Protein AF-0000000081465000 (afdb_homodimer)

Foldseek 3Di:
DDPPPPDDDDPPDPPPPPPPPPPVPVCVVCPQVPQDWDDDLRAIATQGPWDDDPLCNLVLLVVLLVLLVLCVVPVAFEEEALAQRLNPSVQSCCPPSVHQAYEHEHQDCVSVVRNCVRNVVDPQDDDPSGHYDYYRRNSLVVLVVLLVVLNAGQEYAEADEALCQLVCLLSNLSRYDAQGKYKTKYLNLCVLQANCQVVLCVRQVKRDHHDPCSLLSVQQSVVSSNQVSLQVVQKGKDWAAWDARDVGRMTITMITIHHHHPPCLVFFFKWKAFQQQGDIDTDHPVPDDDDDPDPGMDMMDRTGFAFNHDLVSLVSSLVVCVVSVVADPPDGDPSNVVSVLRNLSRPRPDGPDFDALVNLCVSLVHDSDDLVLLVVLLVVCVVVPVPVQQQQNQDDRVVRGGRGRGRPRDPPDDPPPPPVRVRSNVSSVSSVVPPPPVPPPPDPPPPPDVPVPDPDDDDDDDDDPDPDDDDDPDDVD/DPPPDPPDDPPPPPPPVPPPPPPVPVCVVCPQVPQDWDDDLRAIATQGPWDDDPLCNLVLLVVLLVLLVLCVVPVAFEEEALAQRLNPSVQSCCPPSVHQAYEAEHQDCVSVVRNCVRNVVDPQDDDPSGHYDYYRRNSLVVLVVLLVVLNAGQEYAEADEALCQLVCLLSNLSRYDAQGKYKTKYLNLCVLQANCQVVLCVRQVKRDHHDPCSLLSVQQSVVSSNQVSLQVVQKGKDWAAWDARDVGRMTITMITIHHHHPVCLVFFFKWKAFQQQGDIDTDHPVPDDDDDPDPGMDMMDRTGFAFNHDLVSLVSSLVVCVVSVVADPPDGDPSNVVSVLRNLSRPRLDGPDFDALVNLCVSLVHDSDDLVLLVVLLVVCVVVPVPVQQQQNQDDRVVRGGRGRGRPDDPPDDPPPPPVRVRSNVSSVSSVVPPPPVVPPPPPVPVPDPPVPDPDDDDDDDDDPCPDDDDDPDDDD

Secondary structure (DSSP, 8-state):
------------------------------------EEEETTEEEE-TTS---GGGHHHHHHHHHHHHHHHHHHS--EEEETT-TTSHHHHHHHHTS--SEEEEE-S-GGGHHHHHHHHTTS---SGGG--EEEE-S-HHHHHHHHHHTT--EEEEEE---TTTHHHHHHHHHHTEEEEEEEEEEE--HHHHTTS-HHHHHHHHS-B----TTHHHHHHHHHHHHHHHHHHHTTEEEEEEEEEEETTTTEEEEEEEEEES--SS-TTEEEEEEETTT--EEEE-GGG-B---S-TTEEEEEEEE-S-S--HHHHHHHHHHHHHTTSSSSSSPPHHHHHHHHHHHHT-TTPPS--EEHHHHHHHTTS----HHHHHHHHHHHHHHTTSS---EEEEEETTTEEEEEE-----SSS-----TTHHHHHHHHHHHHS-GGGS-S--S------------------------------TT-/------------------------------------EEEETTEEEE-TTS---GGGHHHHHHHHHHHHHHHHHHS--EEEETT-TTSHHHHHHHHTS--SEEEEE-S-GGGHHHHHHHHTTS---SGGG--EEEE-S-HHHHHHHHHHTT--EEEEEE---TTTHHHHHHHHHHTEEEEEEEEEEE--HHHHTTS-HHHHHHHHS-B----TTHHHHHHHHHHHHHHHHHHHTTEEEEEEEEEEETTTTEEEEEEEEEES--SS-TTEEEEEEETTT--EEEE-GGG-B---S-TTEEEEEEEE-S-SS-HHHHHHHHHHHHHTTSSSSSSPPHHHHHHHHHHHHT-TTPPS--EEHHHHHHHTTS----HHHHHHHHHHHHHHTTSS---EEEEEETTTEEEEEE-----SSS-----TTHHHHHHHHHHHHS-GGGS-S--S------------------------------S--

Nearest PDB structures (foldseek):
  3axs-assembly1_A  TM=8.673E-01  e=6.197E-26  Aquifex aeolicus
  2ytz-assembly3_B  TM=8.453E-01  e=6.677E-23  Pyrococcus horikoshii
  2ytz-assembly3_A  TM=8.271E-01  e=2.830E-23  Pyrococcus horikoshii
  2ejt-assembly1_A  TM=8.350E-01  e=7.927E-23  Pyrococcus horikoshii
  3c6k-assembly2_D  TM=5.911E-01  e=1.390E-04  Homo sapiens

Sequence (954 aa):
MLTLSPKAPFLYKPQNPNPKIQHYKPQINGMYCKSELQSERGLEFETGETFFRHESAKGRDLAVLAASLYNQSKGKLRVLDAMCGCGIRSLRYLMEAKADFVLANDANDEHRRVILENLKRVDRGFGDERKWVVTHLDANRMLSECYLQKDFFDLIDIDSFGSDISLFLRSAMNTLSFDGLLYVTSTDGHSSGGHHPDHSLAAFGAYVRPMPYSNEVGLRMLIGGAVREASVLGYYITPLFSYYSYHGPVFRVMLRVNRGKLLENRHYGFITYCNNCGNSQEFSWAELGFPQGSSSLVISGPLWTGPLHSAAYISKMINLAEEWGWIGNGAETDLEKLLKQMLDESDPRLKSGYIKMDEVASRAKINSPPLRTMMSAMQKVRNDHMRVAFGTQVKFSYRGRVEVVVEEVEPDNDEGEFMPNRGVAEVAEKVKEVKPNMIGDEVVPERDELVPVPNRGEGANDDDVVVPNRQQLSYLMMLTLSPKAPFLYKPQNPNPKIQHYKPQINGMYCKSELQSERGLEFETGETFFRHESAKGRDLAVLAASLYNQSKGKLRVLDAMCGCGIRSLRYLMEAKADFVLANDANDEHRRVILENLKRVDRGFGDERKWVVTHLDANRMLSECYLQKDFFDLIDIDSFGSDISLFLRSAMNTLSFDGLLYVTSTDGHSSGGHHPDHSLAAFGAYVRPMPYSNEVGLRMLIGGAVREASVLGYYITPLFSYYSYHGPVFRVMLRVNRGKLLENRHYGFITYCNNCGNSQEFSWAELGFPQGSSSLVISGPLWTGPLHSAAYISKMINLAEEWGWIGNGAETDLEKLLKQMLDESDPRLKSGYIKMDEVASRAKINSPPLRTMMSAMQKVRNDHMRVAFGTQVKFSYRGRVEVVVEEVEPDNDEGEFMPNRGVAEVAEKVKEVKPNMIGDEVVPERDELVPVPNRGEGANDDDVVVPNRQQLSYLM

Structure (mmCIF, N/CA/C/O backbone):
data_AF-0000000081465000-model_v1
#
loop_
_entity.id
_entity.type
_entity.pdbx_description
1 polymer 'tRNA (guanine(26)-N(2))-dimethyltransferase'
#
loop_
_atom_site.group_PDB
_atom_site.id
_atom_site.type_symbol
_atom_site.label_atom_id
_atom_site.label_alt_id
_atom_site.label_comp_id
_atom_site.label_asym_id
_atom_site.label_entity_id
_atom_site.label_seq_id
_atom_site.pdbx_PDB_ins_code
_atom_site.Cartn_x
_atom_site.Cartn_y
_atom_site.Cartn_z
_atom_site.occupancy
_atom_site.B_iso_or_equiv
_atom_site.auth_seq_id
_atom_site.auth_comp_id
_atom_site.auth_asym_id
_atom_site.auth_atom_id
_atom_site.pdbx_PDB_model_num
ATOM 1 N N . MET A 1 1 ? 18.547 52.844 -57.531 1 23.42 1 MET A N 1
ATOM 2 C CA . MET A 1 1 ? 17.188 53.062 -57.031 1 23.42 1 MET A CA 1
ATOM 3 C C . MET A 1 1 ? 16.359 51.781 -57.125 1 23.42 1 MET A C 1
ATOM 5 O O . MET A 1 1 ? 15.125 51.844 -57.094 1 23.42 1 MET A O 1
ATOM 9 N N . LEU A 1 2 ? 16.984 50.656 -57.312 1 26.2 2 LEU A N 1
ATOM 10 C CA . LEU A 1 2 ? 16.5 49.406 -57.906 1 26.2 2 LEU A CA 1
ATOM 11 C C . LEU A 1 2 ? 15.57 48.688 -56.938 1 26.2 2 LEU A C 1
ATOM 13 O O . LEU A 1 2 ? 15.945 48.375 -55.812 1 26.2 2 LEU A O 1
ATOM 17 N N . THR A 1 3 ? 14.172 48.844 -57.062 1 26.94 3 THR A N 1
ATOM 18 C CA . THR A 1 3 ? 12.945 48.625 -56.312 1 26.94 3 THR A CA 1
ATOM 19 C C . THR A 1 3 ? 12.617 47.156 -56.188 1 26.94 3 THR A C 1
ATOM 21 O O . THR A 1 3 ? 12.25 46.5 -57.156 1 26.94 3 THR A O 1
ATOM 24 N N . LEU A 1 4 ? 13.453 46.312 -55.438 1 25.75 4 LEU A N 1
ATOM 25 C CA . LEU A 1 4 ? 13.492 44.875 -55.5 1 25.75 4 LEU A CA 1
ATOM 26 C C . LEU A 1 4 ? 12.195 44.281 -54.938 1 25.75 4 LEU A C 1
ATOM 28 O O . LEU A 1 4 ? 11.82 44.531 -53.781 1 25.75 4 LEU A O 1
ATOM 32 N N . SER A 1 5 ? 11.172 43.969 -55.781 1 27.2 5 SER A N 1
ATOM 33 C CA . SER A 1 5 ? 9.758 43.656 -55.562 1 27.2 5 SER A CA 1
ATOM 34 C C . SER A 1 5 ? 9.586 42.312 -54.906 1 27.2 5 SER A C 1
ATOM 36 O O . SER A 1 5 ? 10.031 41.281 -55.438 1 27.2 5 SER A O 1
ATOM 38 N N . PRO A 1 6 ? 9.703 42.125 -53.562 1 27.28 6 PRO A N 1
ATOM 39 C CA . PRO A 1 6 ? 9.914 40.812 -52.938 1 27.28 6 PRO A CA 1
ATOM 40 C C . PRO A 1 6 ? 8.75 39.844 -53.156 1 27.28 6 PRO A C 1
ATOM 42 O O . PRO A 1 6 ? 7.598 40.281 -53.219 1 27.28 6 PRO A O 1
ATOM 45 N N . LYS A 1 7 ? 8.961 38.75 -53.844 1 23.19 7 LYS A N 1
ATOM 46 C CA . LYS A 1 7 ? 8.125 37.688 -54.438 1 23.19 7 LYS A CA 1
ATOM 47 C C . LYS A 1 7 ? 7.258 37 -53.375 1 23.19 7 LYS A C 1
ATOM 49 O O . LYS A 1 7 ? 7.746 36.625 -52.312 1 23.19 7 LYS A O 1
ATOM 54 N N . ALA A 1 8 ? 5.945 37.031 -53.5 1 26.48 8 ALA A N 1
ATOM 55 C CA . ALA A 1 8 ? 4.723 36.781 -52.719 1 26.48 8 ALA A CA 1
ATOM 56 C C . ALA A 1 8 ? 4.582 35.281 -52.406 1 26.48 8 ALA A C 1
ATOM 58 O O . ALA A 1 8 ? 4.613 34.438 -53.312 1 26.48 8 ALA A O 1
ATOM 59 N N . PRO A 1 9 ? 5.043 34.75 -51.188 1 26.31 9 PRO A N 1
ATOM 60 C CA . PRO A 1 9 ? 5.25 33.344 -50.938 1 26.31 9 PRO A CA 1
ATOM 61 C C . PRO A 1 9 ? 4.012 32.5 -51.25 1 26.31 9 PRO A C 1
ATOM 63 O O . PRO A 1 9 ? 2.896 33.031 -51.281 1 26.31 9 PRO A O 1
ATOM 66 N N . PHE A 1 10 ? 4.156 31.266 -51.719 1 26.09 10 PHE A N 1
ATOM 67 C CA . PHE A 1 10 ? 3.402 30.172 -52.344 1 26.09 10 PHE A CA 1
ATOM 68 C C . PHE A 1 10 ? 2.254 29.734 -51.438 1 26.09 10 PHE A C 1
ATOM 70 O O . PHE A 1 10 ? 2.443 29.516 -50.25 1 26.09 10 PHE A O 1
ATOM 77 N N . LEU A 1 11 ? 1.079 30.109 -51.719 1 25.52 11 LEU A N 1
ATOM 78 C CA . LEU A 1 11 ? -0.241 29.891 -51.156 1 25.52 11 LEU A CA 1
ATOM 79 C C . LEU A 1 11 ? -0.578 28.406 -51.125 1 25.52 11 LEU A C 1
ATOM 81 O O . LEU A 1 11 ? -1.349 27.922 -51.938 1 25.52 11 LEU A O 1
ATOM 85 N N . TYR A 1 12 ? 0.384 27.484 -50.719 1 23.89 12 TYR A N 1
ATOM 86 C CA . TYR A 1 12 ? -0.028 26.109 -50.969 1 23.89 12 TYR A CA 1
ATOM 87 C C . TYR A 1 12 ? -1.394 25.828 -50.375 1 23.89 12 TYR A C 1
ATOM 89 O O . TYR A 1 12 ? -1.711 26.312 -49.281 1 23.89 12 TYR A O 1
ATOM 97 N N . LYS A 1 13 ? -2.34 25.391 -51.25 1 27.8 13 LYS A N 1
ATOM 98 C CA . LYS A 1 13 ? -3.734 24.953 -51.281 1 27.8 13 LYS A CA 1
ATOM 99 C C . LYS A 1 13 ? -3.973 23.797 -50.312 1 27.8 13 LYS A C 1
ATOM 101 O O . LYS A 1 13 ? -3.354 22.75 -50.406 1 27.8 13 LYS A O 1
ATOM 106 N N . PRO A 1 14 ? -4.352 24.094 -49.062 1 26.33 14 PRO A N 1
ATOM 107 C CA . PRO A 1 14 ? -4.457 23.047 -48.031 1 26.33 14 PRO A CA 1
ATOM 108 C C . PRO A 1 14 ? -5.41 21.922 -48.438 1 26.33 14 PRO A C 1
ATOM 110 O O . PRO A 1 14 ? -6.574 22.172 -48.75 1 26.33 14 PRO A O 1
ATOM 113 N N . GLN A 1 15 ? -4.98 20.969 -49.375 1 25.91 15 GLN A N 1
ATOM 114 C CA . GLN A 1 15 ? -5.836 19.891 -49.844 1 25.91 15 GLN A CA 1
ATOM 115 C C . GLN A 1 15 ? -6.52 19.172 -48.656 1 25.91 15 GLN A C 1
ATOM 117 O O . GLN A 1 15 ? -5.855 18.75 -47.719 1 25.91 15 GLN A O 1
ATOM 122 N N . ASN A 1 16 ? -7.727 19.547 -48.406 1 25.11 16 ASN A N 1
ATOM 123 C CA . ASN A 1 16 ? -8.656 19.078 -47.375 1 25.11 16 ASN A CA 1
ATOM 124 C C . ASN A 1 16 ? -8.906 17.562 -47.469 1 25.11 16 ASN A C 1
ATOM 126 O O . ASN A 1 16 ? -10.047 17.125 -47.594 1 25.11 16 ASN A O 1
ATOM 130 N N . PRO A 1 17 ? -7.848 16.703 -47.781 1 26.91 17 PRO A N 1
ATOM 131 C CA . PRO A 1 17 ? -8.391 15.391 -48.156 1 26.91 17 PRO A CA 1
ATOM 132 C C . PRO A 1 17 ? -9.312 14.805 -47.094 1 26.91 17 PRO A C 1
ATOM 134 O O . PRO A 1 17 ? -9.055 14.961 -45.906 1 26.91 17 PRO A O 1
ATOM 137 N N . ASN A 1 18 ? -10.57 14.82 -47.375 1 26 18 ASN A N 1
ATOM 138 C CA . ASN A 1 18 ? -11.656 14.242 -46.594 1 26 18 ASN A CA 1
ATOM 139 C C . ASN A 1 18 ? -11.391 12.781 -46.25 1 26 18 ASN A C 1
ATOM 141 O O . ASN A 1 18 ? -11.484 11.914 -47.125 1 26 18 ASN A O 1
ATOM 145 N N . PRO A 1 19 ? -10.297 12.477 -45.594 1 26.91 19 PRO A N 1
ATOM 146 C CA . PRO A 1 19 ? -10.102 11.031 -45.625 1 26.91 19 PRO A CA 1
ATOM 147 C C . PRO A 1 19 ? -11.32 10.25 -45.125 1 26.91 19 PRO A C 1
ATOM 149 O O . PRO A 1 19 ? -11.992 10.68 -44.188 1 26.91 19 PRO A O 1
ATOM 152 N N . LYS A 1 20 ? -12.039 9.578 -46.094 1 26.66 20 LYS A N 1
ATOM 153 C CA . LYS A 1 20 ? -13.141 8.648 -45.844 1 26.66 20 LYS A CA 1
ATOM 154 C C . LYS A 1 20 ? -12.852 7.773 -44.625 1 26.66 20 LYS A C 1
ATOM 156 O O . LYS A 1 20 ? -11.82 7.105 -44.562 1 26.66 20 LYS A O 1
ATOM 161 N N . ILE A 1 21 ? -13.352 8.18 -43.562 1 27.34 21 ILE A N 1
ATOM 162 C CA . ILE A 1 21 ? -13.312 7.457 -42.281 1 27.34 21 ILE A CA 1
ATOM 163 C C . ILE A 1 21 ? -13.711 6.004 -42.531 1 27.34 21 ILE A C 1
ATOM 165 O O . ILE A 1 21 ? -14.859 5.715 -42.875 1 27.34 21 ILE A O 1
ATOM 169 N N . GLN A 1 22 ? -12.844 5.312 -43.281 1 25.58 22 GLN A N 1
ATOM 170 C CA . GLN A 1 22 ? -13.25 3.922 -43.406 1 25.58 22 GLN A CA 1
ATOM 171 C C . GLN A 1 22 ? -13.68 3.33 -42.094 1 25.58 22 GLN A C 1
ATOM 173 O O . GLN A 1 22 ? -12.945 3.436 -41.094 1 25.58 22 GLN A O 1
ATOM 178 N N . HIS A 1 23 ? -14.938 3.32 -41.875 1 25.69 23 HIS A N 1
ATOM 179 C CA . HIS A 1 23 ? -15.586 2.625 -40.781 1 25.69 23 HIS A CA 1
ATOM 180 C C . HIS A 1 23 ? -15 1.228 -40.594 1 25.69 23 HIS A C 1
ATOM 182 O O . HIS A 1 23 ? -15.07 0.396 -41.5 1 25.69 23 HIS A O 1
ATOM 188 N N . TYR A 1 24 ? -13.812 1.226 -40.094 1 25.5 24 TYR A N 1
ATOM 189 C CA . TYR A 1 24 ? -13.32 -0.111 -39.781 1 25.5 24 TYR A CA 1
ATOM 190 C C . TYR A 1 24 ? -14.367 -0.897 -39 1 25.5 24 TYR A C 1
ATOM 192 O O . TYR A 1 24 ? -14.742 -0.515 -37.875 1 25.5 24 TYR A O 1
ATOM 200 N N . LYS A 1 25 ? -15.32 -1.395 -39.719 1 28.86 25 LYS A N 1
ATOM 201 C CA . LYS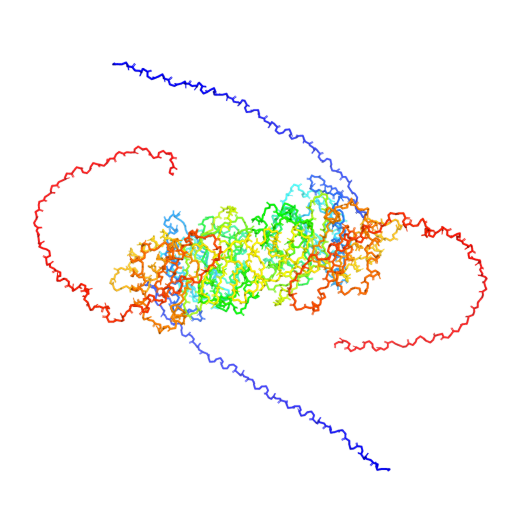 A 1 25 ? -16.188 -2.389 -39.094 1 28.86 25 LYS A CA 1
ATOM 202 C C . LYS A 1 25 ? -15.359 -3.414 -38.312 1 28.86 25 LYS A C 1
ATOM 204 O O . LYS A 1 25 ? -14.508 -4.094 -38.875 1 28.86 25 LYS A O 1
ATOM 209 N N . PRO A 1 26 ? -15.156 -3.039 -37.156 1 28.2 26 PRO A N 1
ATOM 210 C CA . PRO A 1 26 ? -14.5 -4.145 -36.438 1 28.2 26 PRO A CA 1
ATOM 211 C C . PRO A 1 26 ? -15.109 -5.504 -36.781 1 28.2 26 PRO A C 1
ATOM 213 O O . PRO A 1 26 ? -16.328 -5.66 -36.75 1 28.2 26 PRO A O 1
ATOM 216 N N . GLN A 1 27 ? -14.727 -6.051 -37.875 1 28.61 27 GLN A N 1
ATOM 217 C CA . GLN A 1 27 ? -15.18 -7.422 -38.094 1 28.61 27 GLN A CA 1
ATOM 218 C C . GLN A 1 27 ? -15.109 -8.219 -36.781 1 28.61 27 GLN A C 1
ATOM 220 O O . GLN A 1 27 ? -14.023 -8.492 -36.281 1 28.61 27 GLN A O 1
ATOM 225 N N . ILE A 1 28 ? -16.016 -7.941 -35.906 1 30.67 28 ILE A N 1
ATOM 226 C CA . ILE A 1 28 ? -16.328 -8.906 -34.875 1 30.67 28 ILE A CA 1
ATOM 227 C C . ILE A 1 28 ? -16.422 -10.305 -35.469 1 30.67 28 ILE A C 1
ATOM 229 O O . ILE A 1 28 ? -17.391 -10.625 -36.156 1 30.67 28 ILE A O 1
ATOM 233 N N . ASN A 1 29 ? -15.453 -10.711 -36.25 1 30.97 29 ASN A N 1
ATOM 234 C CA . ASN A 1 29 ? -15.57 -12.141 -36.5 1 30.97 29 ASN A CA 1
ATOM 235 C C . ASN A 1 29 ? -16.078 -12.875 -35.25 1 30.97 29 ASN A C 1
ATOM 237 O O . ASN A 1 29 ? -15.539 -12.695 -34.156 1 30.97 29 ASN A O 1
ATOM 241 N N . GLY A 1 30 ? -17.359 -13.016 -35.094 1 32.03 30 GLY A N 1
ATOM 242 C CA . GLY A 1 30 ? -18.078 -13.828 -34.156 1 32.03 30 GLY A CA 1
ATOM 243 C C . GLY A 1 30 ? -17.344 -15.094 -33.75 1 32.03 30 GLY A C 1
ATOM 244 O O . GLY A 1 30 ? -17.406 -16.094 -34.469 1 32.03 30 GLY A O 1
ATOM 245 N N . MET A 1 31 ? -16.047 -15.016 -33.562 1 31.78 31 MET A N 1
ATOM 246 C CA . MET A 1 31 ? -15.516 -16.25 -33 1 31.78 31 MET A CA 1
ATOM 247 C C . MET A 1 31 ? -16.484 -16.859 -32 1 31.78 31 MET A C 1
ATOM 249 O O . MET A 1 31 ? -16.688 -16.312 -30.906 1 31.78 31 MET A O 1
ATOM 253 N N . TYR A 1 32 ? -17.656 -17.266 -32.438 1 35.19 32 TYR A N 1
ATOM 254 C CA . TYR A 1 32 ? -18.453 -18.234 -31.703 1 35.19 32 TYR A CA 1
ATOM 255 C C . TYR A 1 32 ? -17.562 -19.141 -30.859 1 35.19 32 TYR A C 1
ATOM 257 O O . TYR A 1 32 ? -16.828 -19.969 -31.406 1 35.19 32 TYR A O 1
ATOM 265 N N . CYS A 1 33 ? -16.891 -18.688 -29.938 1 39.31 33 CYS A N 1
ATOM 266 C CA . CYS A 1 33 ? -16.234 -19.594 -29 1 39.31 33 CYS A CA 1
ATOM 267 C C . CYS A 1 33 ? -17.156 -20.75 -28.641 1 39.31 33 CYS A C 1
ATOM 269 O O . CYS A 1 33 ? -18.172 -20.562 -27.953 1 39.31 33 CYS A O 1
ATOM 271 N N . LYS A 1 34 ? -17.453 -21.703 -29.531 1 45.28 34 LYS A N 1
ATOM 272 C CA . LYS A 1 34 ? -18 -23.016 -29.203 1 45.28 34 LYS A CA 1
ATOM 273 C C . LYS A 1 34 ? -17.547 -23.484 -27.828 1 45.28 34 LYS A C 1
ATOM 275 O O . LYS A 1 34 ? -16.391 -23.266 -27.438 1 45.28 34 LYS A O 1
ATOM 280 N N . SER A 1 35 ? -18.469 -23.594 -26.938 1 59.19 35 SER A N 1
ATOM 281 C CA . SER A 1 35 ? -18.281 -24.281 -25.656 1 59.19 35 SER A CA 1
ATOM 282 C C . SER A 1 35 ? -17.406 -25.531 -25.828 1 59.19 35 SER A C 1
ATOM 284 O O . SER A 1 35 ? -17.75 -26.438 -26.594 1 59.19 35 SER A O 1
ATOM 286 N N . GLU A 1 36 ? -16.125 -25.391 -25.953 1 77.62 36 GLU A N 1
ATOM 287 C CA . GLU A 1 36 ? -15.219 -26.531 -26.047 1 77.62 36 GLU A CA 1
ATOM 288 C C . GLU A 1 36 ? -15.07 -27.25 -24.703 1 77.62 36 GLU A C 1
ATOM 290 O O . GLU A 1 36 ? -14.875 -26.594 -23.672 1 77.62 36 GLU A O 1
ATOM 295 N N . LEU A 1 37 ? -15.523 -28.453 -24.672 1 87.94 37 LEU A N 1
ATOM 296 C CA . LEU A 1 37 ? -15.328 -29.328 -23.516 1 87.94 37 LEU A CA 1
ATOM 297 C C . LEU A 1 37 ? -13.852 -29.656 -23.328 1 87.94 37 LEU A C 1
ATOM 299 O O . LEU A 1 37 ? -13.164 -30.047 -24.281 1 87.94 37 LEU A O 1
ATOM 303 N N . GLN A 1 38 ? -13.359 -29.25 -22.156 1 92.06 38 GLN A N 1
ATOM 304 C CA . GLN A 1 38 ? -11.977 -29.516 -21.781 1 92.06 38 GLN A CA 1
ATOM 305 C C . GLN A 1 38 ? -11.891 -30.531 -20.656 1 92.06 38 GLN A C 1
ATOM 307 O O . GLN A 1 38 ? -12.875 -30.781 -19.953 1 92.06 38 GLN A O 1
ATOM 312 N N . SER A 1 39 ? -10.789 -31.188 -20.609 1 93.81 39 SER A N 1
ATOM 313 C CA . SER A 1 39 ? -10.531 -32.125 -19.516 1 93.81 39 SER A CA 1
ATOM 314 C C . SER A 1 39 ? -9.195 -31.812 -18.828 1 93.81 39 SER A C 1
ATOM 316 O O . SER A 1 39 ? -8.219 -31.484 -19.5 1 93.81 39 SER A O 1
ATOM 318 N N . GLU A 1 40 ? -9.25 -31.797 -17.516 1 94 40 GLU A N 1
ATOM 319 C CA . GLU A 1 40 ? -8.047 -31.609 -16.703 1 94 40 GLU A CA 1
ATOM 320 C C . GLU A 1 40 ? -8.109 -32.438 -15.414 1 94 40 GLU A C 1
ATOM 322 O O . GLU A 1 40 ? -9.055 -32.281 -14.633 1 94 40 GLU A O 1
ATOM 327 N N . ARG A 1 41 ? -7.141 -33.344 -15.273 1 94 41 ARG A N 1
ATOM 328 C CA . ARG A 1 41 ? -7.035 -34.188 -14.094 1 94 41 ARG A CA 1
ATOM 329 C C . ARG A 1 41 ? -8.328 -34.969 -13.852 1 94 41 ARG A C 1
ATOM 331 O O . ARG A 1 41 ? -8.836 -35.031 -12.727 1 94 41 ARG A O 1
ATOM 338 N N . GLY A 1 42 ? -8.898 -35.438 -14.898 1 91.5 42 GLY A N 1
ATOM 339 C CA . GLY A 1 42 ? -10.062 -36.281 -14.828 1 91.5 42 GLY A CA 1
ATOM 340 C C . GLY A 1 42 ? -11.367 -35.531 -14.695 1 91.5 42 GLY A C 1
ATOM 341 O O . GLY A 1 42 ? -12.438 -36.125 -14.602 1 91.5 42 GLY A O 1
ATOM 342 N N . LEU A 1 43 ? -11.305 -34.219 -14.758 1 95.19 43 LEU A N 1
ATOM 343 C CA . LEU A 1 43 ? -12.508 -33.406 -14.641 1 95.19 43 LEU A CA 1
ATOM 344 C C . LEU A 1 43 ? -12.844 -32.75 -15.977 1 95.19 43 LEU A C 1
ATOM 346 O O . LEU A 1 43 ? -11.977 -32.156 -16.625 1 95.19 43 LEU A O 1
ATOM 350 N N . GLU A 1 44 ? -14.055 -32.906 -16.359 1 95.44 44 GLU A N 1
ATOM 351 C CA . GLU A 1 44 ? -14.547 -32.281 -17.578 1 95.44 44 GLU A CA 1
ATOM 352 C C . GLU A 1 44 ? -15.258 -30.953 -17.266 1 95.44 44 GLU A C 1
ATOM 354 O O . GLU A 1 44 ? -15.992 -30.859 -16.281 1 95.44 44 GLU A O 1
ATOM 359 N N . PHE A 1 45 ? -14.977 -29.953 -18.109 1 95.56 45 PHE A N 1
ATOM 360 C CA . PHE A 1 45 ? -15.586 -28.656 -17.891 1 95.56 45 PHE A CA 1
ATOM 361 C C . PHE A 1 45 ? -15.68 -27.891 -19.203 1 95.56 45 PHE A C 1
ATOM 363 O O . PHE A 1 45 ? -15.023 -28.234 -20.188 1 95.56 45 PHE A O 1
ATOM 370 N N . GLU A 1 46 ? -16.531 -26.906 -19.203 1 95.06 46 GLU A N 1
ATOM 371 C CA . GLU A 1 46 ? -16.688 -26 -20.344 1 95.06 46 GLU A CA 1
ATOM 372 C C . GLU A 1 46 ? -15.969 -24.688 -20.094 1 95.06 46 GLU A C 1
ATOM 374 O O . GLU A 1 46 ? -15.914 -24.203 -18.953 1 95.06 46 GLU A O 1
ATOM 379 N N . THR A 1 47 ? -15.422 -24.094 -21.109 1 94.19 47 THR A N 1
ATOM 380 C CA . THR A 1 47 ? -14.703 -22.828 -20.953 1 94.19 47 THR A CA 1
ATOM 381 C C . THR A 1 47 ? -15.578 -21.656 -21.391 1 94.19 47 THR A C 1
ATOM 383 O O . THR A 1 47 ? -15.375 -20.531 -20.953 1 94.19 47 THR A O 1
ATOM 386 N N . GLY A 1 48 ? -16.453 -21.938 -22.266 1 90.81 48 GLY A N 1
ATOM 387 C CA . GLY A 1 48 ? -17.25 -20.859 -22.828 1 90.81 48 GLY A CA 1
ATOM 388 C C . GLY A 1 48 ? -16.406 -19.75 -23.422 1 90.81 48 GLY A C 1
ATOM 389 O O . GLY A 1 48 ? -15.422 -20.016 -24.109 1 90.81 48 GLY A O 1
ATOM 390 N N . GLU A 1 49 ? -16.828 -18.484 -23.203 1 88.5 49 GLU A N 1
ATOM 391 C CA . GLU A 1 49 ? -16.109 -17.344 -23.734 1 88.5 49 GLU A CA 1
ATOM 392 C C . GLU A 1 49 ? -15.141 -16.766 -22.703 1 88.5 49 GLU A C 1
ATOM 394 O O . GLU A 1 49 ? -14.695 -15.633 -22.812 1 88.5 49 GLU A O 1
ATOM 399 N N . THR A 1 50 ? -14.844 -17.609 -21.734 1 91.25 50 THR A N 1
ATOM 400 C CA . THR A 1 50 ? -13.969 -17.141 -20.672 1 91.25 50 THR A CA 1
ATOM 401 C C . THR A 1 50 ? -12.5 -17.297 -21.078 1 91.25 50 THR A C 1
ATOM 403 O O . THR A 1 50 ? -12.188 -17.984 -22.047 1 91.25 50 THR A O 1
ATOM 406 N N . PHE A 1 51 ? -11.641 -16.562 -20.406 1 85.56 51 PHE A N 1
ATOM 407 C CA . PHE A 1 51 ? -10.195 -16.719 -20.594 1 85.56 51 PHE A CA 1
ATOM 408 C C . PHE A 1 51 ? -9.719 -18.047 -20.016 1 85.56 51 PHE A C 1
ATOM 410 O O . PHE A 1 51 ? -9.906 -18.312 -18.828 1 85.56 51 PHE A O 1
ATOM 417 N N . PHE A 1 52 ? -9.242 -18.906 -20.875 1 90.56 52 PHE A N 1
ATOM 418 C CA . PHE A 1 52 ? -8.703 -20.188 -20.469 1 90.56 52 PHE A CA 1
ATOM 419 C C . PHE A 1 52 ? -7.48 -20.562 -21.312 1 90.56 52 PHE A C 1
ATOM 421 O O . PHE A 1 52 ? -7.469 -20.344 -22.531 1 90.56 52 PHE A O 1
ATOM 428 N N . ARG A 1 53 ? -6.445 -21.047 -20.594 1 87.94 53 ARG A N 1
ATOM 429 C CA . ARG A 1 53 ? -5.25 -21.547 -21.281 1 87.94 53 ARG A CA 1
ATOM 430 C C . ARG A 1 53 ? -4.828 -22.906 -20.734 1 87.94 53 ARG A C 1
ATOM 432 O O . ARG A 1 53 ? -4.625 -23.062 -19.531 1 87.94 53 ARG A O 1
ATOM 439 N N . HIS A 1 54 ? -4.629 -23.781 -21.641 1 89.56 54 HIS A N 1
ATOM 440 C CA . HIS A 1 54 ? -4.148 -25.109 -21.266 1 89.56 54 HIS A CA 1
ATOM 441 C C . HIS A 1 54 ? -2.748 -25.047 -20.672 1 89.56 54 HIS A C 1
ATOM 443 O O . HIS A 1 54 ? -2.418 -25.797 -19.766 1 89.56 54 HIS A O 1
ATOM 449 N N . GLU A 1 55 ? -2.029 -24.078 -21.141 1 87.88 55 GLU A N 1
ATOM 450 C CA . GLU A 1 55 ? -0.646 -23.906 -20.703 1 87.88 55 GLU A CA 1
ATOM 451 C C . GLU A 1 55 ? -0.571 -23.516 -19.234 1 87.88 55 GLU A C 1
ATOM 453 O O . GLU A 1 55 ? 0.485 -23.625 -18.609 1 87.88 55 GLU A O 1
ATOM 458 N N . SER A 1 56 ? -1.713 -23.125 -18.656 1 91.25 56 SER A N 1
ATOM 459 C CA . SER A 1 56 ? -1.731 -22.672 -17.266 1 91.25 56 SER A CA 1
ATOM 460 C C . SER A 1 56 ? -2.104 -23.812 -16.312 1 91.25 56 SER A C 1
ATOM 462 O O . SER A 1 56 ? -2.311 -23.578 -15.125 1 91.25 56 SER A O 1
ATOM 464 N N . ALA A 1 57 ? -2.111 -25.016 -16.844 1 94.5 57 ALA A N 1
ATOM 465 C CA . ALA A 1 57 ? -2.518 -26.172 -16.062 1 94.5 57 ALA A CA 1
ATOM 466 C C . ALA A 1 57 ? -1.561 -26.406 -14.898 1 94.5 57 ALA A C 1
ATOM 468 O O . ALA A 1 57 ? -1.983 -26.812 -13.812 1 94.5 57 ALA A O 1
ATOM 469 N N . LYS A 1 58 ? -0.297 -26.172 -15.125 1 95.25 58 LYS A N 1
ATOM 470 C CA . LYS A 1 58 ? 0.683 -26.375 -14.062 1 95.25 58 LYS A CA 1
ATOM 471 C C . LYS A 1 58 ? 0.403 -25.453 -12.883 1 95.25 58 LYS A C 1
ATOM 473 O O . LYS A 1 58 ? 0.516 -25.859 -11.727 1 95.25 58 LYS A O 1
ATOM 478 N N . GLY A 1 59 ? 0.065 -24.219 -13.203 1 96.44 59 GLY A N 1
ATOM 479 C CA . GLY A 1 59 ? -0.302 -23.297 -12.148 1 96.44 59 GLY A CA 1
ATOM 480 C C . GLY A 1 59 ? -1.522 -23.734 -11.359 1 96.44 59 GLY A C 1
ATOM 481 O O . GLY A 1 59 ? -1.584 -23.547 -10.141 1 96.44 59 GLY A O 1
ATOM 482 N N . ARG A 1 60 ? -2.484 -24.328 -12.039 1 98 60 ARG A N 1
ATOM 483 C CA . ARG A 1 60 ? -3.676 -24.844 -11.375 1 98 60 ARG A CA 1
ATOM 484 C C . ARG A 1 60 ? -3.344 -26.062 -10.516 1 98 60 ARG A C 1
ATOM 486 O O . ARG A 1 60 ? -3.848 -26.203 -9.406 1 98 60 ARG A O 1
ATOM 493 N N . ASP A 1 61 ? -2.459 -26.922 -11.055 1 98.25 61 ASP A N 1
ATOM 494 C CA . ASP A 1 61 ? -2.008 -28.078 -10.297 1 98.25 61 ASP A CA 1
ATOM 495 C C . ASP A 1 61 ? -1.353 -27.656 -8.984 1 98.25 61 ASP A C 1
ATOM 497 O O . ASP A 1 61 ? -1.652 -28.219 -7.926 1 98.25 61 ASP A O 1
ATOM 501 N N . LEU A 1 62 ? -0.508 -26.688 -9.078 1 98.62 62 LEU A N 1
ATOM 502 C CA . LEU A 1 62 ? 0.204 -26.203 -7.902 1 98.62 62 LEU A CA 1
ATOM 503 C C . LEU A 1 62 ? -0.771 -25.656 -6.859 1 98.62 62 LEU A C 1
ATOM 505 O O . LEU A 1 62 ? -0.622 -25.938 -5.664 1 98.62 62 LEU A O 1
ATOM 509 N N . ALA A 1 63 ? -1.725 -24.953 -7.281 1 98.62 63 ALA A N 1
ATOM 510 C CA . ALA A 1 63 ? -2.721 -24.359 -6.387 1 98.62 63 ALA A CA 1
ATOM 511 C C . ALA A 1 63 ? -3.492 -25.453 -5.645 1 98.62 63 ALA A C 1
ATOM 513 O O . ALA A 1 63 ? -3.695 -25.359 -4.43 1 98.62 63 ALA A O 1
ATOM 514 N N . VAL A 1 64 ? -3.863 -26.422 -6.355 1 98.75 64 VAL A N 1
ATOM 515 C CA . VAL A 1 64 ? -4.68 -27.5 -5.789 1 98.75 64 VAL A CA 1
ATOM 516 C C . VAL A 1 64 ? -3.848 -28.312 -4.809 1 98.75 64 VAL A C 1
ATOM 518 O O . VAL A 1 64 ? -4.336 -28.703 -3.744 1 98.75 64 VAL A O 1
ATOM 521 N N . LEU A 1 65 ? -2.604 -28.609 -5.191 1 98.81 65 LEU A N 1
ATOM 522 C CA . LEU A 1 65 ? -1.713 -29.312 -4.277 1 98.81 65 LEU A CA 1
ATOM 523 C C . LEU A 1 65 ? -1.551 -28.531 -2.973 1 98.81 65 LEU A C 1
ATOM 525 O O . LEU A 1 65 ? -1.645 -29.109 -1.887 1 98.81 65 LEU A O 1
ATOM 529 N N . ALA A 1 66 ? -1.349 -27.219 -3.068 1 98.88 66 ALA A N 1
ATOM 530 C CA . ALA A 1 66 ? -1.177 -26.375 -1.887 1 98.88 66 ALA A CA 1
ATOM 531 C C . ALA A 1 66 ? -2.449 -26.344 -1.044 1 98.88 66 ALA A C 1
ATOM 533 O O . ALA A 1 66 ? -2.393 -26.469 0.182 1 98.88 66 ALA A O 1
ATOM 534 N N . ALA A 1 67 ? -3.562 -26.203 -1.688 1 98.88 67 ALA A N 1
ATOM 535 C CA . ALA A 1 67 ? -4.852 -26.203 -1 1 98.88 67 ALA A CA 1
ATOM 536 C C . ALA A 1 67 ? -5.074 -27.516 -0.253 1 98.88 67 ALA A C 1
ATOM 538 O O . ALA A 1 67 ? -5.559 -27.516 0.882 1 98.88 67 ALA A O 1
ATOM 539 N N . SER A 1 68 ? -4.734 -28.578 -0.87 1 98.81 68 SER A N 1
ATOM 540 C CA . SER A 1 68 ? -4.914 -29.906 -0.276 1 98.81 68 SER A CA 1
ATOM 541 C C . SER A 1 68 ? -4.027 -30.078 0.951 1 98.81 68 SER A C 1
ATOM 543 O O . SER A 1 68 ? -4.473 -30.609 1.971 1 98.81 68 SER A O 1
ATOM 545 N N . LEU A 1 69 ? -2.811 -29.703 0.78 1 98.75 69 LEU A N 1
ATOM 546 C CA . LEU A 1 69 ? -1.902 -29.797 1.918 1 98.75 69 LEU A CA 1
ATOM 547 C C . LEU A 1 69 ? -2.422 -28.969 3.092 1 98.75 69 LEU A C 1
ATOM 549 O O . LEU A 1 69 ? -2.316 -29.391 4.246 1 98.75 69 LEU A O 1
ATOM 553 N N . TYR A 1 70 ? -2.975 -27.766 2.791 1 98.62 70 TYR A N 1
ATOM 554 C CA . TYR A 1 70 ? -3.549 -26.922 3.838 1 98.62 70 TYR A CA 1
ATOM 555 C C . TYR A 1 70 ? -4.723 -27.625 4.516 1 98.62 70 TYR A C 1
ATOM 557 O O . TYR A 1 70 ? -4.809 -27.656 5.742 1 98.62 70 TYR A O 1
ATOM 565 N N . ASN A 1 71 ? -5.543 -28.172 3.725 1 98.56 71 ASN A N 1
ATOM 566 C CA . ASN A 1 71 ? -6.719 -28.859 4.254 1 98.56 71 ASN A CA 1
ATOM 567 C C . ASN A 1 71 ? -6.332 -30.047 5.121 1 98.56 71 ASN A C 1
ATOM 569 O O . ASN A 1 71 ? -6.918 -30.266 6.184 1 98.56 71 ASN A O 1
ATOM 573 N N . GLN A 1 72 ? -5.367 -30.781 4.695 1 97.69 72 GLN A N 1
ATOM 574 C CA . GLN A 1 72 ? -4.891 -31.938 5.457 1 97.69 72 GLN A CA 1
ATOM 575 C C . GLN A 1 72 ? -4.312 -31.5 6.801 1 97.69 72 GLN A C 1
ATOM 577 O O . GLN A 1 72 ? -4.473 -32.219 7.805 1 97.69 72 GLN A O 1
ATOM 582 N N . SER A 1 73 ? -3.68 -30.391 6.781 1 96.75 73 SER A N 1
ATOM 583 C CA . SER A 1 73 ? -3.01 -29.906 7.98 1 96.75 73 SER A CA 1
ATOM 584 C C . SER A 1 73 ? -4 -29.266 8.945 1 96.75 73 SER A C 1
ATOM 586 O O . SER A 1 73 ? -3.893 -29.438 10.156 1 96.75 73 SER A O 1
ATOM 588 N N . LYS A 1 74 ? -5.027 -28.531 8.469 1 96.44 74 LYS A N 1
ATOM 589 C CA . LYS A 1 74 ? -5.887 -27.719 9.32 1 96.44 74 LYS A CA 1
ATOM 590 C C . LYS A 1 74 ? -7.25 -28.359 9.516 1 96.44 74 LYS A C 1
ATOM 592 O O . LYS A 1 74 ? -7.957 -28.062 10.477 1 96.44 74 LYS A O 1
ATOM 597 N N . GLY A 1 75 ? -7.664 -29.188 8.617 1 96.38 75 GLY A N 1
ATOM 598 C CA . GLY A 1 75 ? -8.93 -29.891 8.719 1 96.38 75 GLY A CA 1
ATOM 599 C C . GLY A 1 75 ? -10.109 -29.078 8.219 1 96.38 75 GLY A C 1
ATOM 600 O O . GLY A 1 75 ? -11.258 -29.516 8.312 1 96.38 75 GLY A O 1
ATOM 601 N N . LYS A 1 76 ? -9.836 -27.906 7.793 1 97 76 LYS A N 1
ATOM 602 C CA . LYS A 1 76 ? -10.852 -27.016 7.223 1 97 76 LYS A CA 1
ATOM 603 C C . LYS A 1 76 ? -10.258 -26.141 6.129 1 97 76 LYS A C 1
ATOM 605 O O . LYS A 1 76 ? -9.125 -25.656 6.258 1 97 76 LYS A O 1
ATOM 610 N N . LEU A 1 77 ? -11.039 -25.953 5.078 1 98.5 77 LEU A N 1
ATOM 611 C CA . LEU A 1 77 ? -10.539 -25.172 3.955 1 98.5 77 LEU A CA 1
ATOM 612 C C . LEU A 1 77 ? -11.664 -24.359 3.318 1 98.5 77 LEU A C 1
ATOM 614 O O . LEU A 1 77 ? -12.586 -24.922 2.729 1 98.5 77 LEU A O 1
ATOM 618 N N . ARG A 1 78 ? -11.656 -23.062 3.504 1 98.69 78 ARG A N 1
ATOM 619 C CA . ARG A 1 78 ? -12.516 -22.125 2.805 1 98.69 78 ARG A CA 1
ATOM 620 C C . ARG A 1 78 ? -11.734 -21.328 1.757 1 98.69 78 ARG A C 1
ATOM 622 O O . ARG A 1 78 ? -10.734 -20.688 2.078 1 98.69 78 ARG A O 1
ATOM 629 N N . VAL A 1 79 ? -12.219 -21.422 0.503 1 98.88 79 VAL A N 1
ATOM 630 C CA . VAL A 1 79 ? -11.445 -20.828 -0.588 1 98.88 79 VAL A CA 1
ATOM 631 C C . VAL A 1 79 ? -12.242 -19.688 -1.224 1 98.88 79 VAL A C 1
ATOM 633 O O . VAL A 1 79 ? -13.445 -19.812 -1.442 1 98.88 79 VAL A O 1
ATOM 636 N N . LEU A 1 80 ? -11.555 -18.578 -1.416 1 98.88 80 LEU A N 1
ATOM 637 C CA . LEU A 1 80 ? -12.078 -17.5 -2.262 1 98.88 80 LEU A CA 1
ATOM 638 C C . LEU A 1 80 ? -11.336 -17.453 -3.596 1 98.88 80 LEU A C 1
ATOM 640 O O . LEU A 1 80 ? -10.148 -17.125 -3.643 1 98.88 80 LEU A O 1
ATOM 644 N N . ASP A 1 81 ? -11.938 -17.891 -4.633 1 98.81 81 ASP A N 1
ATOM 645 C CA . ASP A 1 81 ? -11.469 -17.734 -6.008 1 98.81 81 ASP A CA 1
ATOM 646 C C . ASP A 1 81 ? -11.977 -16.406 -6.598 1 98.81 81 ASP A C 1
ATOM 648 O O . ASP A 1 81 ? -13.07 -16.359 -7.156 1 98.81 81 ASP A O 1
ATOM 652 N N . ALA A 1 82 ? -11.133 -15.367 -6.547 1 98.56 82 ALA A N 1
ATOM 653 C CA . ALA A 1 82 ? -11.586 -13.992 -6.715 1 98.56 82 ALA A CA 1
ATOM 654 C C . ALA A 1 82 ? -11.828 -13.664 -8.188 1 98.56 82 ALA A C 1
ATOM 656 O O . ALA A 1 82 ? -12.578 -12.742 -8.508 1 98.56 82 ALA A O 1
ATOM 657 N N . MET A 1 83 ? -11.156 -14.359 -9.078 1 97.56 83 MET A N 1
ATOM 658 C CA . MET A 1 83 ? -11.266 -14.242 -10.531 1 97.56 83 MET A CA 1
ATOM 659 C C . MET A 1 83 ? -11.289 -15.617 -11.188 1 97.56 83 MET A C 1
ATOM 661 O O . MET A 1 83 ? -10.328 -16.016 -11.844 1 97.56 83 MET A O 1
ATOM 665 N N . CYS A 1 84 ? -12.453 -16.219 -11.18 1 97.62 84 CYS A N 1
ATOM 666 C CA . CYS A 1 84 ? -12.477 -17.672 -11.352 1 97.62 84 CYS A CA 1
ATOM 667 C C . CYS A 1 84 ? -12.594 -18.031 -12.828 1 97.62 84 CYS A C 1
ATOM 669 O O . CYS A 1 84 ? -12.406 -19.188 -13.203 1 97.62 84 CYS A O 1
ATOM 671 N N . GLY A 1 85 ? -12.859 -17.047 -13.75 1 96.5 85 GLY A N 1
ATOM 672 C CA . GLY A 1 85 ? -13.047 -17.391 -15.148 1 96.5 85 GLY A CA 1
ATOM 673 C C . GLY A 1 85 ? -14.164 -18.391 -15.367 1 96.5 85 GLY A C 1
ATOM 674 O O . GLY A 1 85 ? -15.305 -18.156 -14.977 1 96.5 85 GLY A O 1
ATOM 675 N N . CYS A 1 86 ? -13.852 -19.562 -15.875 1 96.5 86 CYS A N 1
ATOM 676 C CA . CYS A 1 86 ? -14.875 -20.562 -16.125 1 96.5 86 CYS A CA 1
ATOM 677 C C . CYS A 1 86 ? -15.141 -21.391 -14.867 1 96.5 86 CYS A C 1
ATOM 679 O O . CYS A 1 86 ? -16.047 -22.219 -14.844 1 96.5 86 CYS A O 1
ATOM 681 N N . GLY A 1 87 ? -14.352 -21.266 -13.82 1 97.38 87 GLY A N 1
ATOM 682 C CA . GLY A 1 87 ? -14.594 -21.922 -12.539 1 97.38 87 GLY A CA 1
ATOM 683 C C . GLY A 1 87 ? -13.836 -23.219 -12.383 1 97.38 87 GLY A C 1
ATOM 684 O O . GLY A 1 87 ? -14.086 -23.969 -11.438 1 97.38 87 GLY A O 1
ATOM 685 N N . ILE A 1 88 ? -12.875 -23.469 -13.266 1 97.38 88 ILE A N 1
ATOM 686 C CA . ILE A 1 88 ? -12.188 -24.766 -13.227 1 97.38 88 ILE A CA 1
ATOM 687 C C . ILE A 1 88 ? -11.383 -24.891 -11.938 1 97.38 88 ILE A C 1
ATOM 689 O O . ILE A 1 88 ? -11.383 -25.953 -11.297 1 97.38 88 ILE A O 1
ATOM 693 N N . ARG A 1 89 ? -10.703 -23.844 -11.539 1 98 89 ARG A N 1
ATOM 694 C CA . ARG A 1 89 ? -9.961 -23.938 -10.289 1 98 89 ARG A CA 1
ATOM 695 C C . ARG A 1 89 ? -10.898 -24.109 -9.102 1 98 89 ARG A C 1
ATOM 697 O O . ARG A 1 89 ? -10.625 -24.891 -8.188 1 98 89 ARG A O 1
ATOM 704 N N . SER A 1 90 ? -11.953 -23.375 -9.102 1 98.56 90 SER A N 1
ATOM 705 C CA . SER A 1 90 ? -12.961 -23.516 -8.055 1 98.56 90 SER A CA 1
ATOM 706 C C . SER A 1 90 ? -13.438 -24.969 -7.957 1 98.56 90 SER A C 1
ATOM 708 O O . SER A 1 90 ? -13.539 -25.516 -6.859 1 98.56 90 SER A O 1
ATOM 710 N N . LEU A 1 91 ? -13.695 -25.547 -9.125 1 98.31 91 LEU A N 1
ATOM 711 C CA . LEU A 1 91 ? -14.141 -26.938 -9.188 1 98.31 91 LEU A CA 1
ATOM 712 C C . LEU A 1 91 ? -13.078 -27.875 -8.617 1 98.31 91 LEU A C 1
ATOM 714 O O . LEU A 1 91 ? -13.391 -28.766 -7.836 1 98.31 91 LEU A O 1
ATOM 718 N N . ARG A 1 92 ? -11.875 -27.625 -8.969 1 98.5 92 ARG A N 1
ATOM 719 C CA . ARG A 1 92 ? -10.789 -28.5 -8.531 1 98.5 92 ARG A CA 1
ATOM 720 C C . ARG A 1 92 ? -10.508 -28.328 -7.043 1 98.5 92 ARG A C 1
ATOM 722 O O . ARG A 1 92 ? -10.133 -29.297 -6.363 1 98.5 92 ARG A O 1
ATOM 729 N N . TYR A 1 93 ? -10.68 -27.078 -6.492 1 98.75 93 TYR A N 1
ATOM 730 C CA . TYR A 1 93 ? -10.586 -26.891 -5.051 1 98.75 93 TYR A CA 1
ATOM 731 C C . TYR A 1 93 ? -11.633 -27.719 -4.316 1 98.75 93 TYR A C 1
ATOM 733 O O . TYR A 1 93 ? -11.352 -28.297 -3.262 1 98.75 93 TYR A O 1
ATOM 741 N N . LEU A 1 94 ? -12.812 -27.812 -4.883 1 98.44 94 LEU A N 1
ATOM 742 C CA . LEU A 1 94 ? -13.906 -28.562 -4.27 1 98.44 94 LEU A CA 1
ATOM 743 C C . LEU A 1 94 ? -13.672 -30.062 -4.387 1 98.44 94 LEU A C 1
ATOM 745 O O . LEU A 1 94 ? -13.766 -30.781 -3.395 1 98.44 94 LEU A O 1
ATOM 749 N N . MET A 1 95 ? -13.281 -30.531 -5.562 1 97.88 95 MET A N 1
ATOM 750 C CA . MET A 1 95 ? -13.289 -31.953 -5.871 1 97.88 95 MET A CA 1
ATOM 751 C C . MET A 1 95 ? -11.977 -32.625 -5.449 1 97.88 95 MET A C 1
ATOM 753 O O . MET A 1 95 ? -11.969 -33.75 -4.977 1 97.88 95 MET A O 1
ATOM 757 N N . GLU A 1 96 ? -10.922 -31.922 -5.672 1 97.88 96 GLU A N 1
ATOM 758 C CA . GLU A 1 96 ? -9.617 -32.531 -5.422 1 97.88 96 GLU A CA 1
ATOM 759 C C . GLU A 1 96 ? -9.07 -32.125 -4.059 1 97.88 96 GLU A C 1
ATOM 761 O O . GLU A 1 96 ? -8.625 -32.969 -3.277 1 97.88 96 GLU A O 1
ATOM 766 N N . ALA A 1 97 ? -9.133 -30.844 -3.689 1 98.5 97 ALA A N 1
ATOM 767 C CA . ALA A 1 97 ? -8.609 -30.375 -2.41 1 98.5 97 ALA A CA 1
ATOM 768 C C . ALA A 1 97 ? -9.633 -30.562 -1.294 1 98.5 97 ALA A C 1
ATOM 770 O O . ALA A 1 97 ? -9.328 -30.359 -0.119 1 98.5 97 ALA A O 1
ATOM 771 N N . LYS A 1 98 ? -10.852 -30.953 -1.697 1 98 98 LYS A N 1
ATOM 772 C CA . LYS A 1 98 ? -11.93 -31.234 -0.751 1 98 98 LYS A CA 1
ATOM 773 C C . LYS A 1 98 ? -12.227 -30.016 0.119 1 98 98 LYS A C 1
ATOM 775 O O . LYS A 1 98 ? -12.336 -30.125 1.341 1 98 98 LYS A O 1
ATOM 780 N N . ALA A 1 99 ? -12.273 -28.859 -0.506 1 98.44 99 ALA A N 1
ATOM 781 C CA . ALA A 1 99 ? -12.625 -27.641 0.207 1 98.44 99 ALA A CA 1
ATOM 782 C C . ALA A 1 99 ? -14.023 -27.75 0.817 1 98.44 99 ALA A C 1
ATOM 784 O O . ALA A 1 99 ? -14.93 -28.297 0.202 1 98.44 99 ALA A O 1
ATOM 785 N N . ASP A 1 100 ? -14.172 -27.156 2.006 1 97.81 100 ASP A N 1
ATOM 786 C CA . ASP A 1 100 ? -15.477 -27.109 2.664 1 97.81 100 ASP A CA 1
ATOM 787 C C . ASP A 1 100 ? -16.391 -26.062 2.016 1 97.81 100 ASP A C 1
ATOM 789 O O . ASP A 1 100 ? -17.609 -26.203 2.031 1 97.81 100 ASP A O 1
ATOM 793 N N . PHE A 1 101 ? -15.766 -25.094 1.513 1 98.25 101 PHE A N 1
ATOM 794 C CA . PHE A 1 101 ? -16.516 -24 0.914 1 98.25 101 PHE A CA 1
ATOM 795 C C . PHE A 1 101 ? -15.672 -23.266 -0.12 1 98.25 101 PHE A C 1
ATOM 797 O O . PHE A 1 101 ? -14.484 -23.031 0.094 1 98.25 101 PHE A O 1
ATOM 804 N N . VAL A 1 102 ? -16.312 -22.938 -1.259 1 98.69 102 VAL A N 1
ATOM 805 C CA . VAL A 1 102 ? -15.648 -22.125 -2.271 1 98.69 102 VAL A CA 1
ATOM 806 C C . VAL A 1 102 ? -16.562 -20.969 -2.68 1 98.69 102 VAL A C 1
ATOM 808 O O . VAL A 1 102 ? -17.719 -21.172 -3.051 1 98.69 102 VAL A O 1
ATOM 811 N N . LEU A 1 103 ? -16.078 -19.734 -2.465 1 98.69 103 LEU A N 1
ATOM 812 C CA . LEU A 1 103 ? -16.688 -18.578 -3.092 1 98.69 103 LEU A CA 1
ATOM 813 C C . LEU A 1 103 ? -16.062 -18.281 -4.449 1 98.69 103 LEU A C 1
ATOM 815 O O . LEU A 1 103 ? -14.914 -17.844 -4.52 1 98.69 103 LEU A O 1
ATOM 819 N N . ALA A 1 104 ? -16.766 -18.594 -5.516 1 98.69 104 ALA A N 1
ATOM 820 C CA . ALA A 1 104 ? -16.281 -18.375 -6.875 1 98.69 104 ALA A CA 1
ATOM 821 C C . ALA A 1 104 ? -16.797 -17.047 -7.418 1 98.69 104 ALA A C 1
ATOM 823 O O . ALA A 1 104 ? -17.984 -16.875 -7.664 1 98.69 104 ALA A O 1
ATOM 824 N N . ASN A 1 105 ? -15.859 -16.109 -7.645 1 98.62 105 ASN A N 1
ATOM 825 C CA . ASN A 1 105 ? -16.219 -14.766 -8.094 1 98.62 105 ASN A CA 1
ATOM 826 C C . ASN A 1 105 ? -15.625 -14.453 -9.461 1 98.62 105 ASN A C 1
ATOM 828 O O . ASN A 1 105 ? -14.469 -14.78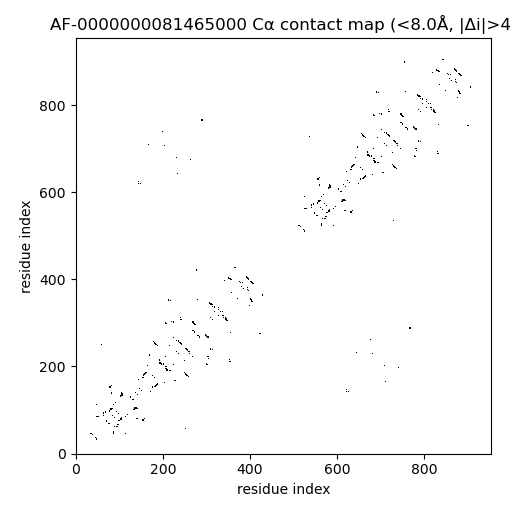9 -9.727 1 98.62 105 ASN A O 1
ATOM 832 N N . ASP A 1 106 ? -16.438 -13.938 -10.352 1 97.62 106 ASP A N 1
ATOM 833 C CA . ASP A 1 106 ? -15.984 -13.32 -11.594 1 97.62 106 ASP A CA 1
ATOM 834 C C . ASP A 1 106 ? -16.766 -12.031 -11.883 1 97.62 106 ASP A C 1
ATOM 836 O O . ASP A 1 106 ? -18 -12.023 -11.844 1 97.62 106 ASP A O 1
ATOM 840 N N . ALA A 1 107 ? -16 -10.984 -12.172 1 96.56 107 ALA A N 1
ATOM 841 C CA . ALA A 1 107 ? -16.656 -9.688 -12.328 1 96.56 107 ALA A CA 1
ATOM 842 C C . ALA A 1 107 ? -17.609 -9.695 -13.523 1 96.56 107 ALA A C 1
ATOM 844 O O . ALA A 1 107 ? -18.562 -8.93 -13.562 1 96.56 107 ALA A O 1
ATOM 845 N N . ASN A 1 108 ? -17.359 -10.5 -14.547 1 96.06 108 ASN A N 1
ATOM 846 C CA . ASN A 1 108 ? -18.188 -10.586 -15.742 1 96.06 108 ASN A CA 1
ATOM 847 C C . ASN A 1 108 ? -19.375 -11.523 -15.523 1 96.06 108 ASN A C 1
ATOM 849 O O . ASN A 1 108 ? -19.219 -12.742 -15.531 1 96.06 108 ASN A O 1
ATOM 853 N N . ASP A 1 109 ? -20.562 -11 -15.484 1 95.69 109 ASP A N 1
ATOM 854 C CA . ASP A 1 109 ? -21.734 -11.797 -15.188 1 95.69 109 ASP A CA 1
ATOM 855 C C . ASP A 1 109 ? -22.141 -12.656 -16.391 1 95.69 109 ASP A C 1
ATOM 857 O O . ASP A 1 109 ? -22.922 -13.594 -16.25 1 95.69 109 ASP A O 1
ATOM 861 N N . GLU A 1 110 ? -21.547 -12.406 -17.531 1 95.81 110 GLU A N 1
ATOM 862 C CA . GLU A 1 110 ? -21.797 -13.242 -18.703 1 95.81 110 GLU A CA 1
ATOM 863 C C . GLU A 1 110 ? -21.219 -14.641 -18.516 1 95.81 110 GLU A C 1
ATOM 865 O O . GLU A 1 110 ? -21.625 -15.578 -19.219 1 95.81 110 GLU A O 1
ATOM 870 N N . HIS A 1 111 ? -20.328 -14.75 -17.547 1 96.25 111 HIS A N 1
ATOM 871 C CA . HIS A 1 111 ? -19.672 -16.031 -17.312 1 96.25 111 HIS A CA 1
ATOM 872 C C . HIS A 1 111 ? -20.484 -16.891 -16.344 1 96.25 111 HIS A C 1
ATOM 874 O O . HIS A 1 111 ? -20.141 -18.047 -16.094 1 96.25 111 HIS A O 1
ATOM 880 N N . ARG A 1 112 ? -21.594 -16.422 -15.812 1 97 112 ARG A N 1
ATOM 881 C CA . ARG A 1 112 ? -22.344 -17.094 -14.75 1 97 112 ARG A CA 1
ATOM 882 C C . ARG A 1 112 ? -22.781 -18.484 -15.188 1 97 112 ARG A C 1
ATOM 884 O O . ARG A 1 112 ? -22.594 -19.453 -14.453 1 97 112 ARG A O 1
ATOM 891 N N . ARG A 1 113 ? -23.328 -18.625 -16.359 1 96.19 113 ARG A N 1
ATOM 892 C CA . ARG A 1 113 ? -23.844 -19.906 -16.828 1 96.19 113 ARG A CA 1
ATOM 893 C C . ARG A 1 113 ? -22.766 -20.969 -16.875 1 96.19 113 ARG A C 1
ATOM 895 O O . ARG A 1 113 ? -22.953 -22.094 -16.391 1 96.19 113 ARG A O 1
ATOM 902 N N . VAL A 1 114 ? -21.641 -20.594 -17.469 1 96.81 114 VAL A N 1
ATOM 903 C CA . VAL A 1 114 ? -20.562 -21.547 -17.625 1 96.81 114 VAL A CA 1
ATOM 904 C C . VAL A 1 114 ? -20 -21.938 -16.25 1 96.81 114 VAL A C 1
ATOM 906 O O . VAL A 1 114 ? -19.672 -23.109 -16.016 1 96.81 114 VAL A O 1
ATOM 909 N N . ILE A 1 115 ? -19.906 -20.984 -15.32 1 97.88 115 ILE A N 1
ATOM 910 C CA . ILE A 1 115 ? -19.422 -21.25 -13.969 1 97.88 115 ILE A CA 1
ATOM 911 C C . ILE A 1 115 ? -20.359 -22.219 -13.266 1 97.88 115 ILE A C 1
ATOM 913 O O . ILE A 1 115 ? -19.938 -23.219 -12.688 1 97.88 115 ILE A O 1
ATOM 917 N N . LEU A 1 116 ? -21.672 -21.969 -13.375 1 97.44 116 LEU A N 1
ATOM 918 C CA . LEU A 1 116 ? -22.672 -22.812 -12.734 1 97.44 116 LEU A CA 1
ATOM 919 C C . LEU A 1 116 ? -22.656 -24.219 -13.32 1 97.44 116 LEU A C 1
ATOM 921 O O . LEU A 1 116 ? -22.734 -25.203 -1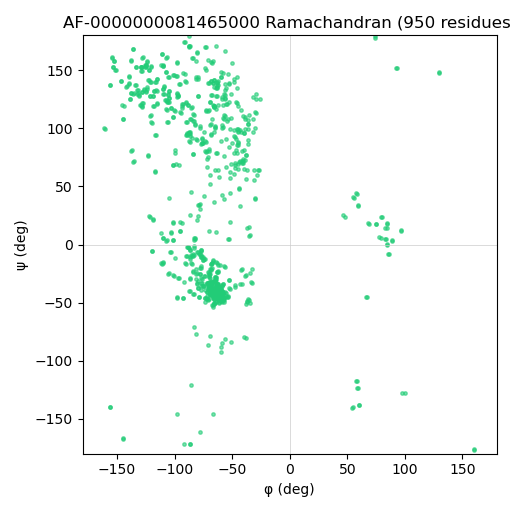2.578 1 97.44 116 LEU A O 1
ATOM 925 N N . GLU A 1 117 ? -22.5 -24.281 -14.586 1 96.38 117 GLU A N 1
ATOM 926 C CA . GLU A 1 117 ? -22.469 -25.578 -15.258 1 96.38 117 GLU A CA 1
ATOM 927 C C . GLU A 1 117 ? -21.297 -26.422 -14.781 1 96.38 117 GLU A C 1
ATOM 929 O O . GLU A 1 117 ? -21.406 -27.625 -14.617 1 96.38 117 GLU A O 1
ATOM 934 N N . ASN A 1 118 ? -20.188 -25.812 -14.594 1 97.31 118 ASN A N 1
ATOM 935 C CA . ASN A 1 118 ? -19 -26.531 -14.18 1 97.31 118 ASN A CA 1
ATOM 936 C C . ASN A 1 118 ? -19.062 -26.922 -12.703 1 97.31 118 ASN A C 1
ATOM 938 O O . ASN A 1 118 ? -18.609 -28 -12.32 1 97.31 118 ASN A O 1
ATOM 942 N N . LEU A 1 119 ? -19.656 -26.047 -11.859 1 97.81 119 LEU A N 1
ATOM 943 C CA . LEU A 1 119 ? -19.656 -26.281 -10.414 1 97.81 119 LEU A CA 1
ATOM 944 C C . LEU A 1 119 ? -20.812 -27.188 -10.016 1 97.81 119 LEU A C 1
ATOM 946 O O . LEU A 1 119 ? -20.812 -27.766 -8.922 1 97.81 119 LEU A O 1
ATOM 950 N N . LYS A 1 120 ? -21.781 -27.359 -10.852 1 95.69 120 LYS A N 1
ATOM 951 C CA . LYS A 1 120 ? -22.969 -28.125 -10.523 1 95.69 120 LYS A CA 1
ATOM 952 C C . LYS A 1 120 ? -22.609 -29.594 -10.25 1 95.69 120 LYS A C 1
ATOM 954 O O . LYS A 1 120 ? -23.422 -30.328 -9.672 1 95.69 120 LYS A O 1
ATOM 959 N N . ARG A 1 121 ? -21.422 -29.953 -10.672 1 92.12 121 ARG A N 1
ATOM 960 C CA . ARG A 1 121 ? -20.953 -31.312 -10.422 1 92.12 121 ARG A CA 1
ATOM 961 C C . ARG A 1 121 ? -20.828 -31.578 -8.93 1 92.12 121 ARG A C 1
ATOM 963 O O . ARG A 1 121 ? -20.844 -32.75 -8.5 1 92.12 121 ARG A O 1
ATOM 970 N N . VAL A 1 122 ? -20.672 -30.547 -8.203 1 95.5 122 VAL A N 1
ATOM 971 C CA . VAL A 1 122 ? -20.625 -30.656 -6.746 1 95.5 122 VAL A CA 1
ATOM 972 C C . VAL A 1 122 ? -21.938 -30.141 -6.152 1 95.5 122 VAL A C 1
ATOM 974 O O . VAL A 1 122 ? -22.375 -29.031 -6.465 1 95.5 122 VAL A O 1
ATOM 977 N N . ASP A 1 123 ? -22.5 -30.938 -5.305 1 93.81 123 ASP A N 1
ATOM 978 C CA . ASP A 1 123 ? -23.719 -30.484 -4.652 1 93.81 123 ASP A CA 1
ATOM 979 C C . ASP A 1 123 ? -23.5 -29.203 -3.875 1 93.81 123 ASP A C 1
ATOM 981 O O . ASP A 1 123 ? -22.609 -29.125 -3.023 1 93.81 123 ASP A O 1
ATOM 985 N N . ARG A 1 124 ? -24.25 -28.266 -4.145 1 92.69 124 ARG A N 1
ATOM 986 C CA . ARG A 1 124 ? -24.094 -26.938 -3.561 1 92.69 124 ARG A CA 1
ATOM 987 C C . ARG A 1 124 ? -24.469 -26.938 -2.08 1 92.69 124 ARG A C 1
ATOM 989 O O . ARG A 1 124 ? -23.844 -26.25 -1.278 1 92.69 124 ARG A O 1
ATOM 996 N N . GLY A 1 125 ? -25.344 -27.688 -1.743 1 90.25 125 GLY A N 1
ATOM 997 C CA . GLY A 1 125 ? -25.875 -27.672 -0.388 1 90.25 125 GLY A CA 1
ATOM 998 C C . GLY A 1 125 ? -26.766 -26.484 -0.106 1 90.25 125 GLY A C 1
ATOM 999 O O . GLY A 1 125 ? -27.172 -25.766 -1.027 1 90.25 125 GLY A O 1
ATOM 1000 N N . PHE A 1 126 ? -27.312 -26.453 1.199 1 87.44 126 PHE A N 1
ATOM 1001 C CA . PHE A 1 126 ? -28.234 -25.375 1.579 1 87.44 126 PHE A CA 1
ATOM 1002 C C . PHE A 1 126 ? -27.797 -24.734 2.893 1 87.44 126 PHE A C 1
ATOM 1004 O O . PHE A 1 126 ? -27.141 -25.375 3.713 1 87.44 126 PHE A O 1
ATOM 1011 N N . GLY A 1 127 ? -28.109 -23.422 2.99 1 82.94 127 GLY A N 1
ATOM 1012 C CA . GLY A 1 127 ? -27.844 -22.688 4.223 1 82.94 127 GLY A CA 1
ATOM 1013 C C . GLY A 1 127 ? -26.375 -22.703 4.613 1 82.94 127 GLY A C 1
ATOM 1014 O O . GLY A 1 127 ? -25.5 -22.391 3.797 1 82.94 127 GLY A O 1
ATOM 1015 N N . ASP A 1 128 ? -26.078 -23.203 5.875 1 83.5 128 ASP A N 1
ATOM 1016 C CA . ASP A 1 128 ? -24.734 -23.219 6.465 1 83.5 128 ASP A CA 1
ATOM 1017 C C . ASP A 1 128 ? -23.891 -24.359 5.898 1 83.5 128 ASP A C 1
ATOM 1019 O O . ASP A 1 128 ? -22.672 -24.359 6.051 1 83.5 128 ASP A O 1
ATOM 1023 N N . GLU A 1 129 ? -24.531 -25.219 5.121 1 88.56 129 GLU A N 1
ATOM 1024 C CA . GLU A 1 129 ? -23.812 -26.359 4.57 1 88.56 129 GLU A CA 1
ATOM 1025 C C . GLU A 1 129 ? -23.469 -26.156 3.098 1 88.56 129 GLU A C 1
ATOM 1027 O O . GLU A 1 129 ? -22.969 -27.062 2.434 1 88.56 129 GLU A O 1
ATOM 1032 N N . ARG A 1 130 ? -23.703 -24.906 2.732 1 94.31 130 ARG A N 1
ATOM 1033 C CA . ARG A 1 130 ? -23.422 -24.594 1.337 1 94.31 130 ARG A CA 1
ATOM 1034 C C . ARG A 1 130 ? -21.938 -24.766 1.035 1 94.31 130 ARG A C 1
ATOM 1036 O O . ARG A 1 130 ? -21.094 -24.266 1.785 1 94.31 130 ARG A O 1
ATOM 1043 N N . LYS A 1 131 ? -21.719 -25.406 -0.096 1 97.06 131 LYS A N 1
ATOM 1044 C CA . LYS A 1 131 ? -20.328 -25.75 -0.433 1 97.06 131 LYS A CA 1
ATOM 1045 C C . LYS A 1 131 ? -19.734 -24.703 -1.38 1 97.06 131 LYS A C 1
ATOM 1047 O O . LYS A 1 131 ? -18.516 -24.562 -1.452 1 97.06 131 LYS A O 1
ATOM 1052 N N . TRP A 1 132 ? -20.594 -24.109 -2.148 1 98.19 132 TRP A N 1
ATOM 1053 C CA . TRP A 1 132 ? -20.047 -23.078 -3.035 1 98.19 132 TRP A CA 1
ATOM 1054 C C . TRP A 1 132 ? -21.094 -22.016 -3.336 1 98.19 132 TRP A C 1
ATOM 1056 O O . TRP A 1 132 ? -22.297 -22.266 -3.203 1 98.19 132 TRP A O 1
ATOM 1066 N N . VAL A 1 133 ? -20.672 -20.797 -3.58 1 97.75 133 VAL A N 1
ATOM 1067 C CA . VAL A 1 133 ? -21.469 -19.641 -3.971 1 97.75 133 VAL A CA 1
ATOM 1068 C C . VAL A 1 133 ? -20.797 -18.922 -5.133 1 97.75 133 VAL A C 1
ATOM 1070 O O . VAL A 1 133 ? -19.578 -18.828 -5.191 1 97.75 133 VAL A O 1
ATOM 1073 N N . VAL A 1 134 ? -21.594 -18.516 -6.121 1 97.94 134 VAL A N 1
ATOM 1074 C CA . VAL A 1 134 ? -21.094 -17.75 -7.258 1 97.94 134 VAL A CA 1
ATOM 1075 C C . VAL A 1 134 ? -21.5 -16.297 -7.125 1 97.94 134 VAL A C 1
ATOM 1077 O O . VAL A 1 134 ? -22.672 -15.992 -6.852 1 97.94 134 VAL A O 1
ATOM 1080 N N . THR A 1 135 ? -20.516 -15.375 -7.199 1 98.06 135 THR A N 1
ATOM 1081 C CA . THR A 1 135 ? -20.812 -13.945 -7.184 1 98.06 135 THR A CA 1
ATOM 1082 C C . THR A 1 135 ? -20.188 -13.258 -8.398 1 98.06 135 THR A C 1
ATOM 1084 O O . THR A 1 135 ? -19.281 -13.797 -9.031 1 98.06 135 THR A O 1
ATOM 1087 N N . HIS A 1 136 ? -20.781 -12.109 -8.812 1 98.06 136 HIS A N 1
ATOM 1088 C CA . HIS A 1 136 ? -20.281 -11.305 -9.93 1 98.06 136 HIS A CA 1
ATOM 1089 C C . HIS A 1 136 ? -20 -9.875 -9.492 1 98.06 136 HIS A C 1
ATOM 1091 O O . HIS A 1 136 ? -20.766 -8.961 -9.828 1 98.06 136 HIS A O 1
ATOM 1097 N N . LEU A 1 137 ? -18.922 -9.695 -8.812 1 97 137 LEU A N 1
ATOM 1098 C CA . LEU A 1 137 ? -18.5 -8.406 -8.281 1 97 137 LEU A CA 1
ATOM 1099 C C . LEU A 1 137 ? -17.047 -8.117 -8.664 1 97 137 LEU A C 1
ATOM 1101 O O . LEU A 1 137 ? -16.281 -9.039 -8.93 1 97 137 LEU A O 1
ATOM 1105 N N . ASP A 1 138 ? -16.766 -6.82 -8.75 1 95 138 ASP A N 1
ATOM 1106 C CA . ASP A 1 138 ? -15.344 -6.465 -8.758 1 95 138 ASP A CA 1
ATOM 1107 C C . ASP A 1 138 ? -14.617 -7.09 -7.566 1 95 138 ASP A C 1
ATOM 1109 O O . ASP A 1 138 ? -15.148 -7.117 -6.457 1 95 138 ASP A O 1
ATOM 1113 N N . ALA A 1 139 ? -13.461 -7.57 -7.812 1 96.25 139 ALA A N 1
ATOM 1114 C CA . ALA A 1 139 ? -12.75 -8.336 -6.789 1 96.25 139 ALA A CA 1
ATOM 1115 C C . ALA A 1 139 ? -12.539 -7.504 -5.527 1 96.25 139 ALA A C 1
ATOM 1117 O O . ALA A 1 139 ? -12.672 -8.008 -4.41 1 96.25 139 ALA A O 1
ATOM 1118 N N . ASN A 1 140 ? -12.188 -6.234 -5.691 1 93.38 140 ASN A N 1
ATOM 1119 C CA . ASN A 1 140 ? -11.984 -5.387 -4.523 1 93.38 140 ASN A CA 1
ATOM 1120 C C . ASN A 1 140 ? -13.273 -5.219 -3.721 1 93.38 140 ASN A C 1
ATOM 1122 O O . ASN A 1 140 ? -13.242 -5.188 -2.49 1 93.38 140 ASN A O 1
ATOM 1126 N N . ARG A 1 141 ? -14.312 -5.039 -4.414 1 94.56 141 ARG A N 1
ATOM 1127 C CA . ARG A 1 141 ? -15.602 -4.934 -3.744 1 94.56 141 ARG A CA 1
ATOM 1128 C C . ARG A 1 141 ? -15.945 -6.223 -3.004 1 94.56 141 ARG A C 1
ATOM 1130 O O . ARG A 1 141 ? -16.375 -6.188 -1.852 1 94.56 141 ARG A O 1
ATOM 1137 N N . MET A 1 142 ? -15.742 -7.281 -3.725 1 96.81 142 MET A N 1
ATOM 1138 C CA . MET A 1 142 ? -16.016 -8.586 -3.123 1 96.81 142 MET A CA 1
ATOM 1139 C C . MET A 1 142 ? -15.18 -8.781 -1.862 1 96.81 142 MET A C 1
ATOM 1141 O O . MET A 1 142 ? -15.703 -9.188 -0.823 1 96.81 142 MET A O 1
ATOM 1145 N N . LEU A 1 143 ? -13.938 -8.5 -1.916 1 97.19 143 LEU A N 1
ATOM 1146 C CA . LEU A 1 143 ? -13.031 -8.648 -0.784 1 97.19 143 LEU A CA 1
ATOM 1147 C C . LEU A 1 143 ? -13.438 -7.73 0.363 1 97.19 143 LEU A C 1
ATOM 1149 O O . LEU A 1 143 ? -13.438 -8.141 1.525 1 97.19 143 LEU A O 1
ATOM 1153 N N . SER A 1 144 ? -13.797 -6.523 0.033 1 94.44 144 SER A N 1
ATOM 1154 C CA . SER A 1 144 ? -14.219 -5.562 1.047 1 94.44 144 SER A CA 1
ATOM 1155 C C . SER A 1 144 ? -15.5 -6.02 1.739 1 94.44 144 SER A C 1
ATOM 1157 O O . SER A 1 144 ? -15.641 -5.871 2.955 1 94.44 144 SER A O 1
ATOM 1159 N N . GLU A 1 145 ? -16.375 -6.543 0.981 1 96.19 145 GLU A N 1
ATOM 1160 C CA . GLU A 1 145 ? -17.609 -7.059 1.555 1 96.19 145 GLU A CA 1
ATOM 1161 C C . GLU A 1 145 ? -17.328 -8.203 2.525 1 96.19 145 GLU A C 1
ATOM 1163 O O . GLU A 1 145 ? -17.891 -8.242 3.623 1 96.19 145 GLU A O 1
ATOM 1168 N N . CYS A 1 146 ? -16.484 -9.086 2.086 1 97.19 146 CYS A N 1
ATOM 1169 C CA . CYS A 1 146 ? -16.141 -10.211 2.941 1 97.19 146 CYS A CA 1
ATOM 1170 C C . CYS A 1 146 ? -15.484 -9.734 4.234 1 97.19 146 CYS A C 1
ATOM 1172 O O . CYS A 1 146 ? -15.789 -10.242 5.312 1 97.19 146 CYS A O 1
ATOM 1174 N N . TYR A 1 147 ? -14.641 -8.734 4.145 1 95.19 147 TYR A N 1
ATOM 1175 C CA . TYR A 1 147 ? -13.969 -8.164 5.309 1 95.19 147 TYR A CA 1
ATOM 1176 C C . TYR A 1 147 ? -14.984 -7.578 6.289 1 95.19 147 TYR A C 1
ATOM 1178 O O . TYR A 1 147 ? -14.922 -7.855 7.488 1 95.19 147 TYR A O 1
ATOM 1186 N N . LEU A 1 148 ? -15.938 -6.852 5.781 1 95.06 148 LEU A N 1
ATOM 1187 C CA . LEU A 1 148 ? -16.922 -6.184 6.621 1 95.06 148 LEU A CA 1
ATOM 1188 C C . LEU A 1 148 ? -17.828 -7.199 7.305 1 95.06 148 LEU A C 1
ATOM 1190 O O . LEU A 1 148 ? -18.266 -6.98 8.438 1 95.06 148 LEU A O 1
ATOM 1194 N N . GLN A 1 149 ? -18.047 -8.289 6.633 1 95.69 149 GLN A N 1
ATOM 1195 C CA . GLN A 1 149 ? -18.922 -9.32 7.168 1 95.69 149 GLN A CA 1
ATOM 1196 C C . GLN A 1 149 ? -18.141 -10.312 8.031 1 95.69 149 GLN A C 1
ATOM 1198 O O . GLN A 1 149 ? -18.703 -11.281 8.547 1 95.69 149 GLN A O 1
ATOM 1203 N N . LYS A 1 150 ? -16.828 -10.109 8.125 1 95.31 150 LYS A N 1
ATOM 1204 C CA . LYS A 1 150 ? -15.945 -11 8.859 1 95.31 150 LYS A CA 1
ATOM 1205 C C . LYS A 1 150 ? -16 -12.422 8.297 1 95.31 150 LYS A C 1
ATOM 1207 O O . LYS A 1 150 ? -16.047 -13.391 9.047 1 95.31 150 LYS A O 1
ATOM 1212 N N . ASP A 1 151 ? -16.188 -12.492 7.016 1 96.56 151 ASP A N 1
ATOM 1213 C CA . ASP A 1 151 ? -16.109 -13.742 6.262 1 96.56 151 ASP A CA 1
ATOM 1214 C C . ASP A 1 151 ? -14.688 -14.008 5.773 1 96.56 151 ASP A C 1
ATOM 1216 O O . ASP A 1 151 ? -14.312 -13.57 4.684 1 96.56 151 ASP A O 1
ATOM 1220 N N . PHE A 1 152 ? -13.906 -14.781 6.531 1 97.69 152 PHE A N 1
ATOM 1221 C CA . PHE A 1 152 ? -12.492 -14.992 6.254 1 97.69 152 PHE A CA 1
ATOM 1222 C C . PHE A 1 152 ? -12.273 -16.297 5.5 1 97.69 152 PHE A C 1
ATOM 1224 O O . PHE A 1 152 ? -13.086 -17.219 5.59 1 97.69 152 PHE A O 1
ATOM 1231 N N . PHE A 1 153 ? -11.219 -16.375 4.816 1 98.75 153 PHE A N 1
ATOM 1232 C CA . PHE A 1 153 ? -10.906 -17.531 3.977 1 98.75 153 PHE A CA 1
ATOM 1233 C C . PHE A 1 153 ? -9.508 -18.047 4.281 1 98.75 153 PHE A C 1
ATOM 1235 O O . PHE A 1 153 ? -8.633 -17.297 4.715 1 98.75 153 PHE A O 1
ATOM 1242 N N . ASP A 1 154 ? -9.359 -19.297 4.035 1 98.75 154 ASP A N 1
ATOM 1243 C CA . ASP A 1 154 ? -8.086 -19.969 4.277 1 98.75 154 ASP A CA 1
ATOM 1244 C C . ASP A 1 154 ? -7.164 -19.844 3.072 1 98.75 154 ASP A C 1
ATOM 1246 O O . ASP A 1 154 ? -5.941 -19.906 3.213 1 98.75 154 ASP A O 1
ATOM 1250 N N . LEU A 1 155 ? -7.707 -19.75 1.977 1 98.94 155 LEU A N 1
ATOM 1251 C CA . LEU A 1 155 ? -6.973 -19.547 0.731 1 98.94 155 LEU A CA 1
ATOM 1252 C C . LEU A 1 155 ? -7.688 -18.547 -0.167 1 98.94 155 LEU A C 1
ATOM 1254 O O . LEU A 1 155 ? -8.883 -18.672 -0.426 1 98.94 155 LEU A O 1
ATOM 1258 N N . ILE A 1 156 ? -6.977 -17.562 -0.541 1 98.94 156 ILE A N 1
ATOM 1259 C CA . ILE A 1 156 ? -7.484 -16.609 -1.515 1 98.94 156 ILE A CA 1
ATOM 1260 C C . ILE A 1 156 ? -6.645 -16.672 -2.787 1 98.94 156 ILE A C 1
ATOM 1262 O O . ILE A 1 156 ? -5.422 -16.5 -2.742 1 98.94 156 ILE A O 1
ATOM 1266 N N . ASP A 1 157 ? -7.297 -16.953 -3.887 1 98.81 157 ASP A N 1
ATOM 1267 C CA . ASP A 1 157 ? -6.688 -17.094 -5.207 1 98.81 157 ASP A CA 1
ATOM 1268 C C . ASP A 1 157 ? -7.039 -15.891 -6.09 1 98.81 157 ASP A C 1
ATOM 1270 O O . ASP A 1 157 ? -8.203 -15.695 -6.441 1 98.81 157 ASP A O 1
ATOM 1274 N N . ILE A 1 158 ? -6.027 -15.133 -6.48 1 98.5 158 ILE A N 1
ATOM 1275 C CA . ILE A 1 158 ? -6.246 -13.953 -7.316 1 98.5 158 ILE A CA 1
ATOM 1276 C C . ILE A 1 158 ? -5.469 -14.102 -8.625 1 98.5 158 ILE A C 1
ATOM 1278 O O . ILE A 1 158 ? -4.254 -13.898 -8.656 1 98.5 158 ILE A O 1
ATOM 1282 N N . ASP A 1 159 ? -6.16 -14.383 -9.664 1 96.69 159 ASP A N 1
ATOM 1283 C CA . ASP A 1 159 ? -5.566 -14.57 -10.984 1 96.69 159 ASP A CA 1
ATOM 1284 C C . ASP A 1 159 ? -5.754 -13.328 -11.852 1 96.69 159 ASP A C 1
ATOM 1286 O O . ASP A 1 159 ? -6.414 -13.383 -12.891 1 96.69 159 ASP A O 1
ATOM 1290 N N . SER A 1 160 ? -5.082 -12.281 -11.484 1 95.56 160 SER A N 1
ATOM 1291 C CA . SER A 1 160 ? -5.258 -10.977 -12.117 1 95.56 160 SER A CA 1
ATOM 1292 C C . SER A 1 160 ? -4.344 -10.836 -13.336 1 95.56 160 SER A C 1
ATOM 1294 O O . SER A 1 160 ? -3.471 -11.672 -13.562 1 95.56 160 SER A O 1
ATOM 1296 N N . PHE A 1 161 ? -4.559 -9.75 -14.117 1 91.5 161 PHE A N 1
ATOM 1297 C CA . PHE A 1 161 ? -3.76 -9.445 -15.297 1 91.5 161 PHE A CA 1
ATOM 1298 C C . PHE A 1 161 ? -2.889 -8.219 -15.047 1 91.5 161 PHE A C 1
ATOM 1300 O O . PHE A 1 161 ? -3.23 -7.359 -14.234 1 91.5 161 PHE A O 1
ATOM 1307 N N . GLY A 1 162 ? -1.832 -8.219 -15.773 1 92.69 162 GLY A N 1
ATOM 1308 C CA . GLY A 1 162 ? -0.945 -7.074 -15.641 1 92.69 162 GLY A CA 1
ATOM 1309 C C . GLY A 1 162 ? -0.412 -6.895 -14.227 1 92.69 162 GLY A C 1
ATOM 1310 O O . GLY A 1 162 ? 0.022 -7.859 -13.594 1 92.69 162 GLY A O 1
ATOM 1311 N N . SER A 1 163 ? -0.411 -5.613 -13.852 1 91.12 163 SER A N 1
ATOM 1312 C CA . SER A 1 163 ? 0.077 -5.289 -12.516 1 91.12 163 SER A CA 1
ATOM 1313 C C . SER A 1 163 ? -1.077 -5.039 -11.547 1 91.12 163 SER A C 1
ATOM 1315 O O . SER A 1 163 ? -0.876 -4.504 -10.453 1 91.12 163 SER A O 1
ATOM 1317 N N . ASP A 1 164 ? -2.256 -5.473 -11.852 1 92.81 164 ASP A N 1
ATOM 1318 C CA . ASP A 1 164 ? -3.457 -5.156 -11.086 1 92.81 164 ASP A CA 1
ATOM 1319 C C . ASP A 1 164 ? -3.428 -5.828 -9.711 1 92.81 164 ASP A C 1
ATOM 1321 O O . ASP A 1 164 ? -4.172 -5.441 -8.812 1 92.81 164 ASP A O 1
ATOM 1325 N N . ILE A 1 165 ? -2.627 -6.867 -9.633 1 95.38 165 ILE A N 1
ATOM 1326 C CA . ILE A 1 165 ? -2.547 -7.59 -8.367 1 95.38 165 ILE A CA 1
ATOM 1327 C C . ILE A 1 165 ? -2.252 -6.613 -7.23 1 95.38 165 ILE A C 1
ATOM 1329 O O . ILE A 1 165 ? -2.709 -6.809 -6.102 1 95.38 165 ILE A O 1
ATOM 1333 N N . SER A 1 166 ? -1.547 -5.566 -7.516 1 95.31 166 SER A N 1
ATOM 1334 C CA . SER A 1 166 ? -1.179 -4.586 -6.5 1 95.31 166 SER A CA 1
ATOM 1335 C C . SER A 1 166 ? -2.414 -3.926 -5.895 1 95.31 166 SER A C 1
ATOM 1337 O O . SER A 1 166 ? -2.383 -3.473 -4.75 1 95.31 166 SER A O 1
ATOM 1339 N N . LEU A 1 167 ? -3.475 -3.92 -6.574 1 94.88 167 LEU A N 1
ATOM 1340 C CA . LEU A 1 167 ? -4.723 -3.305 -6.137 1 94.88 167 LEU A CA 1
ATOM 1341 C C . LEU A 1 167 ? -5.434 -4.188 -5.117 1 94.88 167 LEU A C 1
ATOM 1343 O O . LEU A 1 167 ? -6.238 -3.697 -4.32 1 94.88 167 LEU A O 1
ATOM 1347 N N . PHE A 1 168 ? -5.094 -5.465 -5.102 1 97.06 168 PHE A N 1
ATOM 1348 C CA . PHE A 1 168 ? -5.926 -6.41 -4.371 1 97.06 168 PHE A CA 1
ATOM 1349 C C . PHE A 1 168 ? -5.203 -6.918 -3.127 1 97.06 168 PHE A C 1
ATOM 1351 O O . PHE A 1 168 ? -5.828 -7.492 -2.232 1 97.06 168 PHE A O 1
ATOM 1358 N N . LEU A 1 169 ? -3.924 -6.723 -3.055 1 97.12 169 LEU A N 1
ATOM 1359 C CA . LEU A 1 169 ? -3.1 -7.371 -2.041 1 97.12 169 LEU A CA 1
ATOM 1360 C C . LEU A 1 169 ? -3.588 -7.02 -0.639 1 97.12 169 LEU A C 1
ATOM 1362 O O . LEU A 1 169 ? -3.803 -7.906 0.189 1 97.12 169 LEU A O 1
ATOM 1366 N N . ARG A 1 170 ? -3.818 -5.789 -0.428 1 94.06 170 ARG A N 1
ATOM 1367 C CA . ARG A 1 170 ? -4.195 -5.344 0.909 1 94.06 170 ARG A CA 1
ATOM 1368 C C . ARG A 1 170 ? -5.555 -5.906 1.312 1 94.06 170 ARG A C 1
ATOM 1370 O O . ARG A 1 170 ? -5.707 -6.449 2.408 1 94.06 170 ARG A O 1
ATOM 1377 N N . SER A 1 171 ? -6.527 -5.762 0.463 1 95.25 171 SER A N 1
ATOM 1378 C CA . SER A 1 171 ? -7.867 -6.266 0.75 1 95.25 171 SER A CA 1
ATOM 1379 C C . SER A 1 171 ? -7.863 -7.781 0.918 1 95.25 171 SER A C 1
ATOM 1381 O O . SER A 1 171 ? -8.578 -8.32 1.763 1 95.25 171 SER A O 1
ATOM 1383 N N . ALA A 1 172 ? -7.055 -8.43 0.124 1 97.94 172 ALA A N 1
ATOM 1384 C CA . ALA A 1 172 ? -6.961 -9.883 0.231 1 97.94 172 ALA A CA 1
ATOM 1385 C C . ALA A 1 172 ? -6.395 -10.297 1.587 1 97.94 172 ALA A C 1
ATOM 1387 O O . ALA A 1 172 ? -6.926 -11.203 2.238 1 97.94 172 ALA A O 1
ATOM 1388 N N . MET A 1 173 ? -5.406 -9.617 2.045 1 96.75 173 MET A N 1
ATOM 1389 C CA . MET A 1 173 ? -4.766 -9.969 3.309 1 96.75 173 MET A CA 1
ATOM 1390 C C . MET A 1 173 ? -5.691 -9.68 4.484 1 96.75 173 MET A C 1
ATOM 1392 O O . MET A 1 173 ? -5.676 -10.406 5.484 1 96.75 173 MET A O 1
ATOM 1396 N N . ASN A 1 174 ? -6.504 -8.648 4.344 1 94.19 174 ASN A N 1
ATOM 1397 C CA . ASN A 1 174 ? -7.461 -8.312 5.395 1 94.19 174 ASN A CA 1
ATOM 1398 C C . ASN A 1 174 ? -8.547 -9.375 5.516 1 94.19 174 ASN A C 1
ATOM 1400 O O . ASN A 1 174 ? -9.219 -9.469 6.547 1 94.19 174 ASN A O 1
ATOM 1404 N N . THR A 1 175 ? -8.742 -10.148 4.488 1 96.69 175 THR A N 1
ATOM 1405 C CA . THR A 1 175 ? -9.828 -11.117 4.441 1 96.69 175 THR A CA 1
ATOM 1406 C C . THR A 1 175 ? -9.297 -12.539 4.598 1 96.69 175 THR A C 1
ATOM 1408 O O . THR A 1 175 ? -10.055 -13.508 4.504 1 96.69 175 THR A O 1
ATOM 1411 N N . LEU A 1 176 ? -8.078 -12.641 4.812 1 97.69 176 LEU A N 1
ATOM 1412 C CA . LEU A 1 176 ? -7.422 -13.93 4.941 1 97.69 176 LEU A CA 1
ATOM 1413 C C . LEU A 1 176 ? -7.402 -14.391 6.398 1 97.69 176 LEU A C 1
ATOM 1415 O O . LEU A 1 176 ? -7.18 -13.578 7.305 1 97.69 176 LEU A O 1
ATOM 1419 N N . SER A 1 177 ? -7.613 -15.68 6.621 1 96.38 177 SER A N 1
ATOM 1420 C CA . SER A 1 177 ? -7.418 -16.25 7.949 1 96.38 177 SER A CA 1
ATOM 1421 C C . SER A 1 177 ? -5.941 -16.25 8.344 1 96.38 177 SER A C 1
ATOM 1423 O O . SER A 1 177 ? -5.066 -16.188 7.477 1 96.38 177 SER A O 1
ATOM 1425 N N . PHE A 1 178 ? -5.727 -16.281 9.656 1 89.19 178 PHE A N 1
ATOM 1426 C CA . PHE A 1 178 ? -4.336 -16.359 10.086 1 89.19 178 PHE A CA 1
ATOM 1427 C C . PHE A 1 178 ? -3.701 -17.672 9.602 1 89.19 178 PHE A C 1
ATOM 1429 O O . PHE A 1 178 ? -4.336 -18.719 9.633 1 89.19 178 PHE A O 1
ATOM 1436 N N . ASP A 1 179 ? -2.514 -17.562 9.125 1 94.06 179 ASP A N 1
ATOM 1437 C CA . ASP A 1 179 ? -1.751 -18.656 8.523 1 94.06 179 ASP A CA 1
ATOM 1438 C C . ASP A 1 179 ? -2.361 -19.078 7.191 1 94.06 179 ASP A C 1
ATOM 1440 O O . ASP A 1 179 ? -2.162 -20.219 6.746 1 94.06 179 ASP A O 1
ATOM 1444 N N . GLY A 1 180 ? -3.16 -18.219 6.684 1 98.06 180 GLY A N 1
ATOM 1445 C CA . GLY A 1 180 ? -3.799 -18.5 5.406 1 98.06 180 GLY A CA 1
ATOM 1446 C C . GLY A 1 180 ? -2.848 -18.406 4.23 1 98.06 180 GLY A C 1
ATOM 1447 O O . GLY A 1 180 ? -1.696 -18 4.387 1 98.06 180 GLY A O 1
ATOM 1448 N N . LEU A 1 181 ? -3.391 -18.875 3.066 1 98.81 181 LEU A N 1
ATOM 1449 C CA . LEU A 1 181 ? -2.617 -18.875 1.83 1 98.81 181 LEU A CA 1
ATOM 1450 C C . LEU A 1 181 ? -3.137 -17.828 0.853 1 98.81 181 LEU A C 1
ATOM 1452 O O . LEU A 1 181 ? -4.348 -17.625 0.738 1 98.81 181 LEU A O 1
ATOM 1456 N N . LEU A 1 182 ? -2.23 -17.156 0.286 1 98.75 182 LEU A N 1
ATOM 1457 C CA . LEU A 1 182 ? -2.537 -16.172 -0.744 1 98.75 182 LEU A CA 1
ATOM 1458 C C . LEU A 1 182 ? -1.829 -16.516 -2.051 1 98.75 182 LEU A C 1
ATOM 1460 O O . LEU A 1 182 ? -0.597 -16.516 -2.111 1 98.75 182 LEU A O 1
ATOM 1464 N N . TYR A 1 183 ? -2.584 -16.922 -3.096 1 98.88 183 TYR A N 1
ATOM 1465 C CA . TYR A 1 183 ? -2.049 -17.25 -4.41 1 98.88 183 TYR A CA 1
ATOM 1466 C C . TYR A 1 183 ? -2.258 -16.109 -5.391 1 98.88 183 TYR A C 1
ATOM 1468 O O . TYR A 1 183 ? -3.385 -15.844 -5.816 1 98.88 183 TYR A O 1
ATOM 1476 N N . VAL A 1 184 ? -1.145 -15.445 -5.766 1 98.62 184 VAL A N 1
ATOM 1477 C CA . VAL A 1 184 ? -1.273 -14.188 -6.5 1 98.62 184 VAL A CA 1
ATOM 1478 C C . VAL A 1 184 ? -0.586 -14.305 -7.855 1 98.62 184 VAL A C 1
ATOM 1480 O O . VAL A 1 184 ? 0.346 -15.102 -8.023 1 98.62 184 VAL A O 1
ATOM 1483 N N . THR A 1 185 ? -1.082 -13.484 -8.828 1 97.81 185 THR A N 1
ATOM 1484 C CA . THR A 1 185 ? -0.612 -13.539 -10.211 1 97.81 185 THR A CA 1
ATOM 1485 C C . THR A 1 185 ? -0.313 -12.133 -10.734 1 97.81 185 THR A C 1
ATOM 1487 O O . THR A 1 185 ? -1.062 -11.195 -10.469 1 97.81 185 THR A O 1
ATOM 1490 N N . SER A 1 186 ? 0.784 -12.008 -11.328 1 97.19 186 SER A N 1
ATOM 1491 C CA . SER A 1 186 ? 1.083 -10.859 -12.18 1 97.19 186 SER A CA 1
ATOM 1492 C C . SER A 1 186 ? 1.457 -11.305 -13.594 1 97.19 186 SER A C 1
ATOM 1494 O O . SER A 1 186 ? 2.115 -12.328 -13.773 1 97.19 186 SER A O 1
ATOM 1496 N N . THR A 1 187 ? 1.029 -10.586 -14.633 1 96.38 187 THR A N 1
ATOM 1497 C CA . THR A 1 187 ? 1.421 -10.875 -16 1 96.38 187 THR A CA 1
ATOM 1498 C C . THR A 1 187 ? 2.166 -9.695 -16.625 1 96.38 187 THR A C 1
ATOM 1500 O O . THR A 1 187 ? 2.195 -9.539 -17.844 1 96.38 187 THR A O 1
ATOM 1503 N N . ASP A 1 188 ? 2.695 -8.867 -15.773 1 94.19 188 ASP A N 1
ATOM 1504 C CA . ASP A 1 188 ? 3.373 -7.66 -16.234 1 94.19 188 ASP A CA 1
ATOM 1505 C C . ASP A 1 188 ? 4.82 -7.953 -16.625 1 94.19 188 ASP A C 1
ATOM 1507 O O . ASP A 1 188 ? 5.754 -7.496 -15.961 1 94.19 188 ASP A O 1
ATOM 1511 N N . GLY A 1 189 ? 4.949 -8.477 -17.719 1 93.06 189 GLY A N 1
ATOM 1512 C CA . GLY A 1 189 ? 6.277 -8.797 -18.219 1 93.06 189 GLY A CA 1
ATOM 1513 C C . GLY A 1 189 ? 7.086 -7.562 -18.578 1 93.06 189 GLY A C 1
ATOM 1514 O O . GLY A 1 189 ? 8.32 -7.586 -18.547 1 93.06 189 GLY A O 1
ATOM 1515 N N . HIS A 1 190 ? 6.445 -6.512 -18.891 1 92.44 190 HIS A N 1
ATOM 1516 C CA . HIS A 1 190 ? 7.141 -5.285 -19.266 1 92.44 190 HIS A CA 1
ATOM 1517 C C . HIS A 1 190 ? 7.855 -4.672 -18.078 1 92.44 190 HIS A C 1
ATOM 1519 O O . HIS A 1 190 ? 9.008 -4.242 -18.188 1 92.44 190 HIS A O 1
ATOM 1525 N N . SER A 1 191 ? 7.215 -4.672 -16.953 1 93.38 191 SER A N 1
ATOM 1526 C CA . SER A 1 191 ? 7.832 -4.148 -15.742 1 93.38 191 SER A CA 1
ATOM 1527 C C . SER A 1 191 ? 8.969 -5.043 -15.266 1 93.38 191 SER A C 1
ATOM 1529 O O . SER A 1 191 ? 10.016 -4.555 -14.844 1 93.38 191 SER A O 1
ATOM 1531 N N . SER A 1 192 ? 8.734 -6.309 -15.359 1 93.38 192 SER A N 1
ATOM 1532 C CA . SER A 1 192 ? 9.773 -7.234 -14.922 1 93.38 192 SER A CA 1
ATOM 1533 C C . SER A 1 192 ? 11.016 -7.117 -15.797 1 93.38 192 SER A C 1
ATOM 1535 O O . SER A 1 192 ? 12.133 -7.375 -15.336 1 93.38 192 SER A O 1
ATOM 1537 N N . GLY A 1 193 ? 10.805 -6.727 -17.031 1 93.62 193 GLY A N 1
ATOM 1538 C CA . GLY A 1 193 ? 11.922 -6.551 -17.953 1 93.62 193 GLY A CA 1
ATOM 1539 C C . GLY A 1 193 ? 12.641 -5.227 -17.766 1 93.62 193 GLY A C 1
ATOM 1540 O O . GLY A 1 193 ? 13.672 -4.98 -18.406 1 93.62 193 GLY A O 1
ATOM 1541 N N . GLY A 1 194 ? 12.156 -4.406 -16.969 1 94.38 194 GLY A N 1
ATOM 1542 C CA . GLY A 1 194 ? 12.797 -3.131 -16.672 1 94.38 194 GLY A CA 1
ATOM 1543 C C . GLY A 1 194 ? 12.461 -2.047 -17.672 1 94.38 194 GLY A C 1
ATOM 1544 O O . GLY A 1 194 ? 13.125 -1.01 -17.719 1 94.38 194 GLY A O 1
ATOM 1545 N N . HIS A 1 195 ? 11.438 -2.184 -18.422 1 92.06 195 HIS A N 1
ATOM 1546 C CA . HIS A 1 195 ? 11.125 -1.256 -19.5 1 92.06 195 HIS A CA 1
ATOM 1547 C C . HIS A 1 195 ? 10.219 -0.129 -19.016 1 92.06 195 HIS A C 1
ATOM 1549 O O . HIS A 1 195 ? 10.078 0.895 -19.688 1 92.06 195 HIS A O 1
ATOM 1555 N N . HIS A 1 196 ? 9.648 -0.272 -17.969 1 89.75 196 HIS A N 1
ATOM 1556 C CA . HIS A 1 196 ? 8.773 0.746 -17.391 1 89.75 196 HIS A CA 1
ATOM 1557 C C . HIS A 1 196 ? 9.023 0.913 -15.898 1 89.75 196 HIS A C 1
ATOM 1559 O O . HIS A 1 196 ? 8.148 0.628 -15.078 1 89.75 196 HIS A O 1
ATOM 1565 N N . PRO A 1 197 ? 10.133 1.483 -15.57 1 93.75 197 PRO A N 1
ATOM 1566 C CA . PRO A 1 197 ? 10.5 1.531 -14.148 1 93.75 197 PRO A CA 1
ATOM 1567 C C . PRO A 1 197 ? 9.516 2.346 -13.312 1 93.75 197 PRO A C 1
ATOM 1569 O O . PRO A 1 197 ? 9.25 2.004 -12.156 1 93.75 197 PRO A O 1
ATOM 1572 N N . ASP A 1 198 ? 8.953 3.396 -13.906 1 92.12 198 ASP A N 1
ATOM 1573 C CA . ASP A 1 198 ? 7.988 4.211 -13.18 1 92.12 198 ASP A CA 1
ATOM 1574 C C . ASP A 1 198 ? 6.703 3.432 -12.906 1 92.12 198 ASP A C 1
ATOM 1576 O O . ASP A 1 198 ? 6.07 3.607 -11.867 1 92.12 198 ASP A O 1
ATOM 1580 N N . HIS A 1 199 ? 6.383 2.607 -13.797 1 93.31 199 HIS A N 1
ATOM 1581 C CA . HIS A 1 199 ? 5.176 1.802 -13.625 1 93.31 199 HIS A CA 1
ATOM 1582 C C . HIS A 1 199 ? 5.367 0.758 -12.523 1 93.31 199 HIS A C 1
ATOM 1584 O O . HIS A 1 199 ? 4.48 0.562 -11.688 1 93.31 199 HIS A O 1
ATOM 1590 N N . SER A 1 200 ? 6.504 0.059 -12.594 1 95.75 200 SER A N 1
ATOM 1591 C CA . SER A 1 200 ? 6.762 -0.928 -11.555 1 95.75 200 SER A CA 1
ATOM 1592 C C . SER A 1 200 ? 6.867 -0.269 -10.18 1 95.75 200 SER A C 1
ATOM 1594 O O . SER A 1 200 ? 6.465 -0.853 -9.172 1 95.75 200 SER A O 1
ATOM 1596 N N . LEU A 1 201 ? 7.398 0.918 -10.18 1 95.31 201 LEU A N 1
ATOM 1597 C CA . LEU A 1 201 ? 7.477 1.674 -8.938 1 95.31 201 LEU A CA 1
ATOM 1598 C C . LEU A 1 201 ? 6.082 2 -8.414 1 95.31 201 LEU A C 1
ATOM 1600 O O . LEU A 1 201 ? 5.805 1.828 -7.223 1 95.31 201 LEU A O 1
ATOM 1604 N N . ALA A 1 202 ? 5.234 2.414 -9.258 1 93.44 202 ALA A N 1
ATOM 1605 C CA . ALA A 1 202 ? 3.877 2.785 -8.875 1 93.44 202 ALA A CA 1
ATOM 1606 C C . ALA A 1 202 ? 3.088 1.566 -8.398 1 93.44 202 ALA A C 1
ATOM 1608 O O . ALA A 1 202 ? 2.377 1.631 -7.395 1 93.44 202 ALA A O 1
ATOM 1609 N N . ALA A 1 203 ? 3.25 0.487 -9.055 1 94.62 203 ALA A N 1
ATOM 1610 C CA . ALA A 1 203 ? 2.424 -0.688 -8.797 1 94.62 203 ALA A CA 1
ATOM 1611 C C . ALA A 1 203 ? 2.969 -1.496 -7.621 1 94.62 203 ALA A C 1
ATOM 1613 O O . ALA A 1 203 ? 2.211 -1.914 -6.742 1 94.62 203 ALA A O 1
ATOM 1614 N N . PHE A 1 204 ? 4.285 -1.665 -7.586 1 96.19 204 PHE A N 1
ATOM 1615 C CA . PHE A 1 204 ? 4.848 -2.625 -6.645 1 96.19 204 PHE A CA 1
ATOM 1616 C C . PHE A 1 204 ? 5.793 -1.935 -5.668 1 96.19 204 PHE A C 1
ATOM 1618 O O . PHE A 1 204 ? 6.293 -2.562 -4.73 1 96.19 204 PHE A O 1
ATOM 1625 N N . GLY A 1 205 ? 6.055 -0.644 -5.871 1 94.62 205 GLY A N 1
ATOM 1626 C CA . GLY A 1 205 ? 7.02 0.064 -5.043 1 94.62 205 GLY A CA 1
ATOM 1627 C C . GLY A 1 205 ? 8.461 -0.282 -5.375 1 94.62 205 GLY A C 1
ATOM 1628 O O . GLY A 1 205 ? 9.359 -0.081 -4.555 1 94.62 205 GLY A O 1
ATOM 1629 N N . ALA A 1 206 ? 8.633 -0.817 -6.473 1 96.62 206 ALA A N 1
ATOM 1630 C CA . ALA A 1 206 ? 9.969 -1.234 -6.891 1 96.62 206 ALA A CA 1
ATOM 1631 C C . ALA A 1 206 ? 10.375 -0.55 -8.195 1 96.62 206 ALA A C 1
ATOM 1633 O O . ALA A 1 206 ? 9.633 -0.581 -9.18 1 96.62 206 ALA A O 1
ATOM 1634 N N . TYR A 1 207 ? 11.578 0.078 -8.172 1 96.19 207 TYR A N 1
ATOM 1635 C CA . TYR A 1 207 ? 12.156 0.651 -9.375 1 96.19 207 TYR A CA 1
ATOM 1636 C C . TYR A 1 207 ? 13.016 -0.375 -10.109 1 96.19 207 TYR A C 1
ATOM 1638 O O . TYR A 1 207 ? 14.203 -0.523 -9.812 1 96.19 207 TYR A O 1
ATOM 1646 N N . VAL A 1 208 ? 12.375 -1.023 -11.117 1 96.62 208 VAL A N 1
ATOM 1647 C CA . VAL A 1 208 ? 13.016 -2.146 -11.797 1 96.62 208 VAL A CA 1
ATOM 1648 C C . VAL A 1 208 ? 13.664 -1.668 -13.094 1 96.62 208 VAL A C 1
ATOM 1650 O O . VAL A 1 208 ? 13.008 -1.029 -13.922 1 96.62 208 VAL A O 1
ATOM 1653 N N . ARG A 1 209 ? 14.906 -1.99 -13.203 1 94.69 209 ARG A N 1
ATOM 1654 C CA . ARG A 1 209 ? 15.672 -1.686 -14.398 1 94.69 209 ARG A CA 1
ATOM 1655 C C . ARG A 1 209 ? 16.031 -2.959 -15.164 1 94.69 209 ARG A C 1
ATOM 1657 O O . ARG A 1 209 ? 15.852 -4.066 -14.648 1 94.69 209 ARG A O 1
ATOM 1664 N N . PRO A 1 210 ? 16.422 -2.85 -16.391 1 93 210 PRO A N 1
ATOM 1665 C CA . PRO A 1 210 ? 16.656 -4.043 -17.219 1 93 210 PRO A CA 1
ATOM 1666 C C . PRO A 1 210 ? 17.797 -4.914 -16.656 1 93 210 PRO A C 1
ATOM 1668 O O . PRO A 1 210 ? 18.891 -4.418 -16.391 1 93 210 PRO A O 1
ATOM 1671 N N . MET A 1 211 ? 17.453 -6.156 -16.5 1 87.81 211 MET A N 1
ATOM 1672 C CA . MET A 1 211 ? 18.375 -7.211 -16.109 1 87.81 211 MET A CA 1
ATOM 1673 C C . MET A 1 211 ? 18.141 -8.484 -16.906 1 87.81 211 MET A C 1
ATOM 1675 O O . MET A 1 211 ? 17.062 -8.688 -17.453 1 87.81 211 MET A O 1
ATOM 1679 N N . PRO A 1 212 ? 19.141 -9.352 -17 1 81.56 212 PRO A N 1
ATOM 1680 C CA . PRO A 1 212 ? 19.031 -10.5 -17.891 1 81.56 212 PRO A CA 1
ATOM 1681 C C . PRO A 1 212 ? 18.094 -11.578 -17.359 1 81.56 212 PRO A C 1
ATOM 1683 O O . PRO A 1 212 ? 17.703 -12.484 -18.094 1 81.56 212 PRO A O 1
ATOM 1686 N N . TYR A 1 213 ? 17.719 -11.531 -16.203 1 85.81 213 TYR A N 1
ATOM 1687 C CA . TYR A 1 213 ? 16.859 -12.547 -15.617 1 85.81 213 TYR A CA 1
ATOM 1688 C C . TYR A 1 213 ? 15.516 -11.945 -15.195 1 85.81 213 TYR A C 1
ATOM 1690 O O . TYR A 1 213 ? 15.102 -12.078 -14.039 1 85.81 213 TYR A O 1
ATOM 1698 N N . SER A 1 214 ? 14.805 -11.477 -16.156 1 90.38 214 SER A N 1
ATOM 1699 C CA . SER A 1 214 ? 13.555 -10.766 -15.938 1 90.38 214 SER A CA 1
ATOM 1700 C C . SER A 1 214 ? 12.5 -11.688 -15.328 1 90.38 214 SER A C 1
ATOM 1702 O O . SER A 1 214 ? 11.609 -11.234 -14.609 1 90.38 214 SER A O 1
ATOM 1704 N N . ASN A 1 215 ? 12.555 -12.992 -15.625 1 90.56 215 ASN A N 1
ATOM 1705 C CA . ASN A 1 215 ? 11.609 -13.945 -15.047 1 90.56 215 ASN A CA 1
ATOM 1706 C C . ASN A 1 215 ? 11.727 -13.992 -13.523 1 90.56 215 ASN A C 1
ATOM 1708 O O . ASN A 1 215 ? 10.711 -13.961 -12.82 1 90.56 215 ASN A O 1
ATOM 1712 N N . GLU A 1 216 ? 12.906 -14.008 -13.078 1 91.44 216 GLU A N 1
ATOM 1713 C CA . GLU A 1 216 ? 13.117 -14.016 -11.633 1 91.44 216 GLU A CA 1
ATOM 1714 C C . GLU A 1 216 ? 12.781 -12.664 -11.008 1 91.44 216 GLU A C 1
ATOM 1716 O O . GLU A 1 216 ? 12.18 -12.609 -9.938 1 91.44 216 GLU A O 1
ATOM 1721 N N . VAL A 1 217 ? 13.188 -11.625 -11.719 1 94.5 217 VAL A N 1
ATOM 1722 C CA . VAL A 1 217 ? 12.922 -10.281 -11.227 1 94.5 217 VAL A CA 1
ATOM 1723 C C . VAL A 1 217 ? 11.422 -10.078 -11.047 1 94.5 217 VAL A C 1
ATOM 1725 O O . VAL A 1 217 ? 10.977 -9.477 -10.062 1 94.5 217 VAL A O 1
ATOM 1728 N N . GLY A 1 218 ? 10.68 -10.602 -12 1 96.44 218 GLY A N 1
ATOM 1729 C CA . GLY A 1 218 ? 9.234 -10.484 -11.906 1 96.44 218 GLY A CA 1
ATOM 1730 C C . GLY A 1 218 ? 8.656 -11.156 -10.672 1 96.44 218 GLY A C 1
ATOM 1731 O O . GLY A 1 218 ? 7.77 -10.602 -10.016 1 96.44 218 GLY A O 1
ATOM 1732 N N . LEU A 1 219 ? 9.141 -12.336 -10.367 1 97.06 219 LEU A N 1
ATOM 1733 C CA . LEU A 1 219 ? 8.695 -13.047 -9.172 1 97.06 219 LEU A CA 1
ATOM 1734 C C . LEU A 1 219 ? 9.086 -12.281 -7.91 1 97.06 219 LEU A C 1
ATOM 1736 O O . LEU A 1 219 ? 8.266 -12.102 -7.008 1 97.06 219 LEU A O 1
ATOM 1740 N N . ARG A 1 220 ? 10.266 -11.789 -7.898 1 96.75 220 ARG A N 1
ATOM 1741 C CA . ARG A 1 220 ? 10.773 -11.078 -6.73 1 96.75 220 ARG A CA 1
ATOM 1742 C C . ARG A 1 220 ? 10.055 -9.742 -6.551 1 96.75 220 ARG A C 1
ATOM 1744 O O . ARG A 1 220 ? 9.828 -9.297 -5.426 1 96.75 220 ARG A O 1
ATOM 1751 N N . MET A 1 221 ? 9.742 -9.141 -7.621 1 97.62 221 MET A N 1
ATOM 1752 C CA . MET A 1 221 ? 8.977 -7.895 -7.594 1 97.62 221 MET A CA 1
ATOM 1753 C C . MET A 1 221 ? 7.582 -8.125 -7.02 1 97.62 221 MET A C 1
ATOM 1755 O O . MET A 1 221 ? 7.117 -7.363 -6.172 1 97.62 221 MET A O 1
ATOM 1759 N N . LEU A 1 222 ? 6.957 -9.164 -7.465 1 98.12 222 LEU A N 1
ATOM 1760 C CA . LEU A 1 222 ? 5.629 -9.531 -6.988 1 98.12 222 LEU A CA 1
ATOM 1761 C C . LEU A 1 222 ? 5.648 -9.828 -5.492 1 98.12 222 LEU A C 1
ATOM 1763 O O . LEU A 1 222 ? 4.824 -9.312 -4.742 1 98.12 222 LEU A O 1
ATOM 1767 N N . ILE A 1 223 ? 6.617 -10.578 -5.09 1 97.62 223 ILE A N 1
ATOM 1768 C CA . ILE A 1 223 ? 6.758 -10.914 -3.676 1 97.62 223 ILE A CA 1
ATOM 1769 C C . ILE A 1 223 ? 7.059 -9.648 -2.875 1 97.62 223 ILE A C 1
ATOM 1771 O O . ILE A 1 223 ? 6.484 -9.43 -1.807 1 97.62 223 ILE A O 1
ATOM 1775 N N . GLY A 1 224 ? 7.949 -8.867 -3.398 1 97.06 224 GLY A N 1
ATOM 1776 C CA . GLY A 1 224 ? 8.266 -7.613 -2.727 1 97.06 224 GLY A CA 1
ATOM 1777 C C . GLY A 1 224 ? 7.062 -6.719 -2.523 1 97.06 224 GLY A C 1
ATOM 1778 O O . GLY A 1 224 ? 6.898 -6.117 -1.461 1 97.06 224 GLY A O 1
ATOM 1779 N N . GLY A 1 225 ? 6.301 -6.59 -3.568 1 96.62 225 GLY A N 1
ATOM 1780 C CA . GLY A 1 225 ? 5.059 -5.844 -3.432 1 96.62 225 GLY A CA 1
ATOM 1781 C C . GLY A 1 225 ? 4.156 -6.383 -2.338 1 96.62 225 GLY A C 1
ATOM 1782 O O . GLY A 1 225 ? 3.553 -5.613 -1.588 1 96.62 225 GLY A O 1
ATOM 1783 N N . ALA A 1 226 ? 4.074 -7.652 -2.24 1 97.19 226 ALA A N 1
ATOM 1784 C CA . ALA A 1 226 ? 3.264 -8.281 -1.2 1 97.19 226 ALA A CA 1
ATOM 1785 C C . ALA A 1 226 ? 3.854 -8.031 0.184 1 97.19 226 ALA A C 1
ATOM 1787 O O . ALA A 1 226 ? 3.119 -7.809 1.148 1 97.19 226 ALA A O 1
ATOM 1788 N N . VAL A 1 227 ? 5.156 -8.102 0.25 1 95.38 227 VAL A N 1
ATOM 1789 C CA . VAL A 1 227 ? 5.844 -7.844 1.512 1 95.38 227 VAL A CA 1
ATOM 1790 C C . VAL A 1 227 ? 5.512 -6.438 2.004 1 95.38 227 VAL A C 1
ATOM 1792 O O . VAL A 1 227 ? 5.219 -6.242 3.186 1 95.38 227 VAL A O 1
ATOM 1795 N N . ARG A 1 228 ? 5.52 -5.574 1.134 1 94 228 ARG A N 1
ATOM 1796 C CA . ARG A 1 228 ? 5.23 -4.188 1.478 1 94 228 ARG A CA 1
ATOM 1797 C C . ARG A 1 228 ? 3.822 -4.043 2.043 1 94 228 ARG A C 1
ATOM 1799 O O . ARG A 1 228 ? 3.629 -3.424 3.09 1 94 228 ARG A O 1
ATOM 1806 N N . GLU A 1 229 ? 2.889 -4.57 1.378 1 94.75 229 GLU A N 1
ATOM 1807 C CA . GLU A 1 229 ? 1.503 -4.488 1.83 1 94.75 229 GLU A CA 1
ATOM 1808 C C . GLU A 1 229 ? 1.318 -5.195 3.17 1 94.75 229 GLU A C 1
ATOM 1810 O O . GLU A 1 229 ? 0.631 -4.688 4.059 1 94.75 229 GLU A O 1
ATOM 1815 N N . ALA A 1 230 ? 1.907 -6.316 3.295 1 95.19 230 ALA A N 1
ATOM 1816 C CA . ALA A 1 230 ? 1.808 -7.074 4.539 1 95.19 230 ALA A CA 1
ATOM 1817 C C . ALA A 1 230 ? 2.41 -6.293 5.707 1 95.19 230 ALA A C 1
ATOM 1819 O O . ALA A 1 230 ? 1.867 -6.301 6.812 1 95.19 230 ALA A O 1
ATOM 1820 N N . SER A 1 231 ? 3.482 -5.625 5.438 1 93.06 231 SER A N 1
ATOM 1821 C CA . SER A 1 231 ? 4.191 -4.902 6.488 1 93.06 231 SER A CA 1
ATOM 1822 C C . SER A 1 231 ? 3.328 -3.787 7.07 1 93.06 231 SER A C 1
ATOM 1824 O O . SER A 1 231 ? 3.355 -3.537 8.273 1 93.06 231 SER A O 1
ATOM 1826 N N . VAL A 1 232 ? 2.639 -3.117 6.262 1 93.06 232 VAL A N 1
ATOM 1827 C CA . VAL A 1 232 ? 1.758 -2.047 6.719 1 93.06 232 VAL A CA 1
ATOM 1828 C C . VAL A 1 232 ? 0.732 -2.605 7.703 1 93.06 232 VAL A C 1
ATOM 1830 O O . VAL A 1 232 ? 0.389 -1.951 8.688 1 93.06 232 VAL A O 1
ATOM 1833 N N . LEU A 1 233 ? 0.298 -3.822 7.469 1 92.62 233 LEU A N 1
ATOM 1834 C CA . LEU A 1 233 ? -0.754 -4.445 8.266 1 92.62 233 LEU A CA 1
ATOM 1835 C C . LEU A 1 233 ? -0.171 -5.129 9.492 1 92.62 233 LEU A C 1
ATOM 1837 O O . LEU A 1 233 ? -0.913 -5.656 10.328 1 92.62 233 LEU A O 1
ATOM 1841 N N . GLY A 1 234 ? 1.137 -5.121 9.57 1 90.69 234 GLY A N 1
ATOM 1842 C CA . GLY A 1 234 ? 1.776 -5.82 10.68 1 90.69 234 GLY A CA 1
ATOM 1843 C C . GLY A 1 234 ? 1.859 -7.32 10.461 1 90.69 234 GLY A C 1
ATOM 1844 O O . GLY A 1 234 ? 1.85 -8.086 11.43 1 90.69 234 GLY A O 1
ATOM 1845 N N . TYR A 1 235 ? 1.83 -7.746 9.203 1 93.19 235 TYR A N 1
ATOM 1846 C CA . TYR A 1 235 ? 1.96 -9.156 8.844 1 93.19 235 TYR A CA 1
ATOM 1847 C C . TYR A 1 235 ? 3.324 -9.43 8.227 1 93.19 235 TYR A C 1
ATOM 1849 O O . TYR A 1 235 ? 4.051 -8.508 7.859 1 93.19 235 TYR A O 1
ATOM 1857 N N . TYR A 1 236 ? 3.711 -10.656 8.227 1 91.62 236 TYR A N 1
ATOM 1858 C CA . TYR A 1 236 ? 4.848 -11.078 7.41 1 91.62 236 TYR A CA 1
ATOM 1859 C C . TYR A 1 236 ? 4.457 -12.227 6.488 1 91.62 236 TYR A C 1
ATOM 1861 O O . TYR A 1 236 ? 3.521 -12.977 6.777 1 91.62 236 TYR A O 1
ATOM 1869 N N . ILE A 1 237 ? 5.113 -12.352 5.383 1 93.62 237 ILE A N 1
ATOM 1870 C CA . ILE A 1 237 ? 4.746 -13.352 4.383 1 93.62 237 ILE A CA 1
ATOM 1871 C C . ILE A 1 237 ? 5.934 -14.273 4.113 1 93.62 237 ILE A C 1
ATOM 1873 O O . ILE A 1 237 ? 7.09 -13.852 4.23 1 93.62 237 ILE A O 1
ATOM 1877 N N . THR A 1 238 ? 5.641 -15.445 3.773 1 93.81 238 THR A N 1
ATOM 1878 C CA . THR A 1 238 ? 6.625 -16.453 3.379 1 93.81 238 THR A CA 1
ATOM 1879 C C . THR A 1 238 ? 6.246 -17.078 2.039 1 93.81 238 THR A C 1
ATOM 1881 O O . THR A 1 238 ? 5.188 -17.688 1.912 1 93.81 238 THR A O 1
ATOM 1884 N N . PRO A 1 239 ? 7.141 -16.906 1.066 1 96.5 239 PRO A N 1
ATOM 1885 C CA . PRO A 1 239 ? 6.875 -17.609 -0.19 1 96.5 239 PRO A CA 1
ATOM 1886 C C . PRO A 1 239 ? 7.012 -19.125 -0.056 1 96.5 239 PRO A C 1
ATOM 1888 O O . PRO A 1 239 ? 8.023 -19.609 0.458 1 96.5 239 PRO A O 1
ATOM 1891 N N . LEU A 1 240 ? 6.039 -19.812 -0.48 1 98.25 240 LEU A N 1
ATOM 1892 C CA . LEU A 1 240 ? 6.086 -21.266 -0.462 1 98.25 240 LEU A CA 1
ATOM 1893 C C . LEU A 1 240 ? 6.609 -21.812 -1.788 1 98.25 240 LEU A C 1
ATOM 1895 O O . LEU A 1 240 ? 7.453 -22.703 -1.808 1 98.25 240 LEU A O 1
ATOM 1899 N N . PHE A 1 241 ? 6.105 -21.297 -2.85 1 98.12 241 PHE A N 1
ATOM 1900 C CA . PHE A 1 241 ? 6.66 -21.562 -4.176 1 98.12 241 PHE A CA 1
ATOM 1901 C C . PHE A 1 241 ? 6.363 -20.406 -5.121 1 98.12 241 PHE A C 1
ATOM 1903 O O . PHE A 1 241 ? 5.406 -19.656 -4.914 1 98.12 241 PHE A O 1
ATOM 1910 N N . SER A 1 242 ? 7.18 -20.25 -6.062 1 97.19 242 SER A N 1
ATOM 1911 C CA . SER A 1 242 ? 7.062 -19.234 -7.109 1 97.19 242 SER A CA 1
ATOM 1912 C C . SER A 1 242 ? 7.188 -19.859 -8.5 1 97.19 242 SER A C 1
ATOM 1914 O O . SER A 1 242 ? 8.078 -20.688 -8.734 1 97.19 242 SER A O 1
ATOM 1916 N N . TYR A 1 243 ? 6.223 -19.484 -9.375 1 96.5 243 TYR A N 1
ATOM 1917 C CA . TYR A 1 243 ? 6.129 -20.125 -10.68 1 96.5 243 TYR A CA 1
ATOM 1918 C C . TYR A 1 243 ? 6.09 -19.078 -11.797 1 96.5 243 TYR A C 1
ATOM 1920 O O . TYR A 1 243 ? 5.266 -18.172 -11.766 1 96.5 243 TYR A O 1
ATOM 1928 N N . TYR A 1 244 ? 7.098 -19.234 -12.695 1 93.56 244 TYR A N 1
ATOM 1929 C CA . TYR A 1 244 ? 7.09 -18.422 -13.914 1 93.56 244 TYR A CA 1
ATOM 1930 C C . TYR A 1 244 ? 6.707 -19.266 -15.117 1 93.56 244 TYR A C 1
ATOM 1932 O O . TYR A 1 244 ? 7.309 -20.312 -15.367 1 93.56 244 TYR A O 1
ATOM 1940 N N . SER A 1 245 ? 5.621 -18.828 -15.805 1 90.81 245 SER A N 1
ATOM 1941 C CA . SER A 1 245 ? 5.238 -19.469 -17.047 1 90.81 245 SER A CA 1
ATOM 1942 C C . SER A 1 245 ? 5.602 -18.609 -18.266 1 90.81 245 SER A C 1
ATOM 1944 O O . SER A 1 245 ? 5.172 -17.469 -18.359 1 90.81 245 SER A O 1
ATOM 1946 N N . TYR A 1 246 ? 6.242 -19.172 -19.297 1 82.19 246 TYR A N 1
ATOM 1947 C CA . TYR A 1 246 ? 6.77 -18.453 -20.453 1 82.19 246 TYR A CA 1
ATOM 1948 C C . TYR A 1 246 ? 5.664 -18.156 -21.453 1 82.19 246 TYR A C 1
ATOM 1950 O O . TYR A 1 246 ? 5.785 -17.219 -22.25 1 82.19 246 TYR A O 1
ATOM 1958 N N . HIS A 1 247 ? 4.621 -18.938 -21.672 1 78.94 247 HIS A N 1
ATOM 1959 C CA . HIS A 1 247 ? 3.578 -18.75 -22.672 1 78.94 247 HIS A CA 1
ATOM 1960 C C . HIS A 1 247 ? 2.895 -17.406 -22.516 1 78.94 247 HIS A C 1
ATOM 1962 O O . HIS A 1 247 ? 2.383 -16.844 -23.484 1 78.94 247 HIS A O 1
ATOM 1968 N N . GLY A 1 248 ? 2.873 -16.703 -21.609 1 74.88 248 GLY A N 1
ATOM 1969 C CA . GLY A 1 248 ? 2.438 -15.391 -21.172 1 74.88 248 GLY A CA 1
ATOM 1970 C C . GLY A 1 248 ? 3.131 -14.922 -19.906 1 74.88 248 GLY A C 1
ATOM 1971 O O . GLY A 1 248 ? 3.211 -15.656 -18.922 1 74.88 248 GLY A O 1
ATOM 1972 N N . PRO A 1 249 ? 4.164 -14.023 -20.297 1 89.19 249 PRO A N 1
ATOM 1973 C CA . PRO A 1 249 ? 4.812 -13.969 -18.984 1 89.19 249 PRO A CA 1
ATOM 1974 C C . PRO A 1 249 ? 3.814 -13.953 -17.828 1 89.19 249 PRO A C 1
ATOM 1976 O O . PRO A 1 249 ? 2.959 -13.062 -17.766 1 89.19 249 PRO A O 1
ATOM 1979 N N . VAL A 1 250 ? 3.727 -15.102 -17.094 1 94.56 250 VAL A N 1
ATOM 1980 C CA . VAL A 1 250 ? 2.865 -15.227 -15.922 1 94.56 250 VAL A CA 1
ATOM 1981 C C . VAL A 1 250 ? 3.713 -15.5 -14.68 1 94.56 250 VAL A C 1
ATOM 1983 O O . VAL A 1 250 ? 4.484 -16.469 -14.656 1 94.56 250 VAL A O 1
ATOM 1986 N N . PHE A 1 251 ? 3.613 -14.609 -13.789 1 97.31 251 PHE A N 1
ATOM 1987 C CA . PHE A 1 251 ? 4.266 -14.773 -12.5 1 97.31 251 PHE A CA 1
ATOM 1988 C C . PHE A 1 251 ? 3.254 -15.172 -11.43 1 97.31 251 PHE A C 1
ATOM 1990 O O . PHE A 1 251 ? 2.328 -14.414 -11.133 1 97.31 251 PHE A O 1
ATOM 1997 N N . ARG A 1 252 ? 3.404 -16.359 -10.828 1 97.81 252 ARG A N 1
ATOM 1998 C CA . ARG A 1 252 ? 2.514 -16.812 -9.766 1 97.81 252 ARG A CA 1
ATOM 1999 C C . ARG A 1 252 ? 3.299 -17.156 -8.5 1 97.81 252 ARG A C 1
ATOM 2001 O O . ARG A 1 252 ? 4.352 -17.797 -8.578 1 97.81 252 ARG A O 1
ATOM 2008 N N . VAL A 1 253 ? 2.781 -16.703 -7.426 1 98.62 253 VAL A N 1
ATOM 2009 C CA . VAL A 1 253 ? 3.459 -16.969 -6.16 1 98.62 253 VAL A CA 1
ATOM 2010 C C . VAL A 1 253 ? 2.436 -17.375 -5.102 1 98.62 253 VAL A C 1
ATOM 2012 O O . VAL A 1 253 ? 1.376 -16.75 -4.984 1 98.62 253 VAL A O 1
ATOM 2015 N N . MET A 1 254 ? 2.721 -18.5 -4.418 1 98.88 254 MET A N 1
ATOM 2016 C CA . MET A 1 254 ? 1.946 -18.891 -3.242 1 98.88 254 MET A CA 1
ATOM 2017 C C . MET A 1 254 ? 2.596 -18.375 -1.963 1 98.88 254 MET A C 1
ATOM 2019 O O . MET A 1 254 ? 3.742 -18.719 -1.664 1 98.88 254 MET A O 1
ATOM 2023 N N . LEU A 1 255 ? 1.824 -17.578 -1.247 1 98.25 255 LEU A N 1
ATOM 2024 C CA . LEU A 1 255 ? 2.342 -16.938 -0.035 1 98.25 255 LEU A CA 1
ATOM 2025 C C . LEU A 1 255 ? 1.581 -17.422 1.194 1 98.25 255 LEU A C 1
ATOM 2027 O O . LEU A 1 255 ? 0.361 -17.594 1.146 1 98.25 255 LEU A O 1
ATOM 2031 N N . ARG A 1 256 ? 2.301 -17.641 2.232 1 97.75 256 ARG A N 1
ATOM 2032 C CA . ARG A 1 256 ? 1.706 -17.797 3.557 1 97.75 256 ARG A CA 1
ATOM 2033 C C . ARG A 1 256 ? 1.762 -16.5 4.344 1 97.75 256 ARG A C 1
ATOM 2035 O O . ARG A 1 256 ? 2.805 -15.844 4.398 1 97.75 256 ARG A O 1
ATOM 2042 N N . VAL A 1 257 ? 0.643 -16.109 4.875 1 96 257 VAL A N 1
ATOM 2043 C CA . VAL A 1 257 ? 0.574 -14.852 5.602 1 96 257 VAL A CA 1
ATOM 2044 C C . VAL A 1 257 ? 0.446 -15.117 7.098 1 96 257 VAL A C 1
ATOM 2046 O O . VAL A 1 257 ? -0.456 -15.844 7.531 1 96 257 VAL A O 1
ATOM 2049 N N . ASN A 1 258 ? 1.339 -14.57 7.859 1 92.12 258 ASN A N 1
ATOM 2050 C CA . ASN A 1 258 ? 1.337 -14.758 9.305 1 92.12 258 ASN A CA 1
ATOM 2051 C C . ASN A 1 258 ? 1.294 -13.422 10.039 1 92.12 258 ASN A C 1
ATOM 2053 O O . ASN A 1 258 ? 1.652 -12.383 9.477 1 92.12 258 ASN A O 1
ATOM 2057 N N . ARG A 1 259 ? 0.838 -13.477 11.273 1 87.12 259 ARG A N 1
ATOM 2058 C CA . ARG A 1 259 ? 0.84 -12.273 12.102 1 87.12 259 ARG A CA 1
ATOM 2059 C C . ARG A 1 259 ? 2.219 -12.031 12.711 1 87.12 259 ARG A C 1
ATOM 2061 O O . ARG A 1 259 ? 2.936 -12.984 13.031 1 87.12 259 ARG A O 1
ATOM 2068 N N . GLY A 1 260 ? 2.584 -10.828 12.797 1 79.19 260 GLY A N 1
ATOM 2069 C CA . GLY A 1 260 ? 3.838 -10.461 13.438 1 79.19 260 GLY A CA 1
ATOM 2070 C C . GLY A 1 260 ? 4.688 -9.531 12.586 1 79.19 260 GLY A C 1
ATOM 2071 O O . GLY A 1 260 ? 4.469 -9.414 11.383 1 79.19 260 GLY A O 1
ATOM 2072 N N . LYS A 1 261 ? 5.418 -8.68 13.328 1 67.31 261 LYS A N 1
ATOM 2073 C CA . LYS A 1 261 ? 6.34 -7.781 12.641 1 67.31 261 LYS A CA 1
ATOM 2074 C C . LYS A 1 261 ? 7.695 -8.445 12.414 1 67.31 261 LYS A C 1
ATOM 2076 O O . LYS A 1 261 ? 8.227 -9.102 13.32 1 67.31 261 LYS A O 1
ATOM 2081 N N . LEU A 1 262 ? 7.977 -9.031 11.305 1 58.5 262 LEU A N 1
ATOM 2082 C CA . LEU A 1 262 ? 9.352 -9.508 11.18 1 58.5 262 LEU A CA 1
ATOM 2083 C C . LEU A 1 262 ? 10.336 -8.352 11.219 1 58.5 262 LEU A C 1
ATOM 2085 O O . LEU A 1 262 ? 10.328 -7.484 10.344 1 58.5 262 LEU A O 1
ATOM 2089 N N . LEU A 1 263 ? 10.664 -7.793 12.352 1 54.16 263 LEU A N 1
ATOM 2090 C CA . LEU A 1 263 ? 11.531 -6.633 12.57 1 54.16 263 LEU A CA 1
ATOM 2091 C C . LEU A 1 263 ? 12.664 -6.602 11.555 1 54.16 263 LEU A C 1
ATOM 2093 O O . LEU A 1 263 ? 13.055 -5.531 11.086 1 54.16 263 LEU A O 1
ATOM 2097 N N . GLU A 1 264 ? 13.383 -7.664 11.375 1 55.22 264 GLU A N 1
ATOM 2098 C CA . GLU A 1 264 ? 14.586 -7.543 10.555 1 55.22 264 GLU A CA 1
ATOM 2099 C C . GLU A 1 264 ? 14.312 -7.957 9.109 1 55.22 264 GLU A C 1
ATOM 2101 O O . GLU A 1 264 ? 14.18 -9.148 8.812 1 55.22 264 GLU A O 1
ATOM 2106 N N . ASN A 1 265 ? 13.469 -7.094 8.422 1 58.34 265 ASN A N 1
ATOM 2107 C CA . ASN A 1 265 ? 13.156 -7.289 7.012 1 58.34 265 ASN A CA 1
ATOM 2108 C C . ASN A 1 265 ? 14.414 -7.605 6.203 1 58.34 265 ASN A C 1
ATOM 2110 O O . ASN A 1 265 ? 14.789 -6.848 5.309 1 58.34 265 ASN A O 1
ATOM 2114 N N . ARG A 1 266 ? 14.914 -8.812 6.48 1 70.31 266 ARG A N 1
ATOM 2115 C CA . ARG A 1 266 ? 16.25 -9.141 5.992 1 70.31 266 ARG A CA 1
ATOM 2116 C C . ARG A 1 266 ? 16.234 -9.422 4.496 1 70.31 266 ARG A C 1
ATOM 2118 O O . ARG A 1 266 ? 17.234 -9.211 3.805 1 70.31 266 ARG A O 1
ATOM 2125 N N . HIS A 1 267 ? 14.969 -9.609 3.922 1 88.56 267 HIS A N 1
ATOM 2126 C CA . HIS A 1 267 ? 15.023 -10.016 2.523 1 88.56 267 HIS A CA 1
ATOM 2127 C C . HIS A 1 267 ? 14.273 -9.039 1.629 1 88.56 267 HIS A C 1
ATOM 2129 O O . HIS A 1 267 ? 13.703 -9.43 0.613 1 88.56 267 HIS A O 1
ATOM 2135 N N . TYR A 1 268 ? 14.141 -7.859 2.037 1 94.25 268 TYR A N 1
ATOM 2136 C CA . TYR A 1 268 ? 13.516 -6.801 1.254 1 94.25 268 TYR A CA 1
ATOM 2137 C C . TYR A 1 268 ? 14.516 -5.688 0.952 1 94.25 268 TYR A C 1
ATOM 2139 O O . TYR A 1 268 ? 14.758 -4.82 1.792 1 94.25 268 TYR A O 1
ATOM 2147 N N . GLY A 1 269 ? 15.117 -5.797 -0.199 1 94 269 GLY A N 1
ATOM 2148 C CA . GLY A 1 269 ? 16.188 -4.871 -0.531 1 94 269 GLY A CA 1
ATOM 2149 C C . GLY A 1 269 ? 16.406 -4.715 -2.025 1 94 269 GLY A C 1
ATOM 2150 O O . GLY A 1 269 ? 15.438 -4.637 -2.789 1 94 269 GLY A O 1
ATOM 2151 N N . PHE A 1 270 ? 17.672 -4.645 -2.371 1 93.44 270 PHE A N 1
ATOM 2152 C CA . PHE A 1 270 ? 18.016 -4.293 -3.746 1 93.44 270 PHE A CA 1
ATOM 2153 C C . PHE A 1 270 ? 18.922 -5.344 -4.363 1 93.44 270 PHE A C 1
ATOM 2155 O O . PHE A 1 270 ? 19.625 -6.062 -3.646 1 93.44 270 PHE A O 1
ATOM 2162 N N . ILE A 1 271 ? 18.859 -5.418 -5.672 1 91.56 271 ILE A N 1
ATOM 2163 C CA . ILE A 1 271 ? 19.75 -6.281 -6.441 1 91.56 271 ILE A CA 1
ATOM 2164 C C . ILE A 1 271 ? 20.484 -5.453 -7.496 1 91.56 271 ILE A C 1
ATOM 2166 O O . ILE A 1 271 ? 19.859 -4.656 -8.211 1 91.56 271 ILE A O 1
ATOM 2170 N N . THR A 1 272 ? 21.766 -5.602 -7.59 1 86 272 THR A N 1
ATOM 2171 C CA . THR A 1 272 ? 22.562 -4.934 -8.609 1 86 272 THR A CA 1
ATOM 2172 C C . THR A 1 272 ? 23.031 -5.93 -9.672 1 86 272 THR A C 1
ATOM 2174 O O . THR A 1 272 ? 23.188 -7.117 -9.383 1 86 272 THR A O 1
ATOM 2177 N N . TYR A 1 273 ? 23.141 -5.426 -10.812 1 83.56 273 TYR A N 1
ATOM 2178 C CA . TYR A 1 273 ? 23.703 -6.176 -11.93 1 83.56 273 TYR A CA 1
ATOM 2179 C C . TYR A 1 273 ? 24.766 -5.348 -12.656 1 83.56 273 TYR A C 1
ATOM 2181 O O . TYR A 1 273 ? 24.516 -4.199 -13.031 1 83.56 273 TYR A O 1
ATOM 2189 N N . CYS A 1 274 ? 25.906 -5.938 -12.82 1 75.06 274 CYS A N 1
ATOM 2190 C CA . CYS A 1 274 ? 26.969 -5.281 -13.562 1 75.06 274 CYS A CA 1
ATOM 2191 C C . CYS A 1 274 ? 26.953 -5.695 -15.023 1 75.06 274 CYS A C 1
ATOM 2193 O O . CYS A 1 274 ? 27.203 -6.855 -15.352 1 75.06 274 CYS A O 1
ATOM 2195 N N . ASN A 1 275 ? 26.75 -4.781 -15.828 1 77.06 275 ASN A N 1
ATOM 2196 C CA . ASN A 1 275 ? 26.688 -5.074 -17.266 1 77.06 275 ASN A CA 1
ATOM 2197 C C . ASN A 1 275 ? 28.062 -5.438 -17.812 1 77.06 275 ASN A C 1
ATOM 2199 O O . ASN A 1 275 ? 28.172 -6.09 -18.859 1 77.06 275 ASN A O 1
ATOM 2203 N N . ASN A 1 276 ? 29.031 -4.996 -17.141 1 70.31 276 ASN A N 1
ATOM 2204 C CA . ASN A 1 276 ? 30.391 -5.285 -17.609 1 70.31 276 ASN A CA 1
ATOM 2205 C C . ASN A 1 276 ? 30.812 -6.707 -17.25 1 70.31 276 ASN A C 1
ATOM 2207 O O . ASN A 1 276 ? 31.281 -7.457 -18.109 1 70.31 276 ASN A O 1
ATOM 2211 N N . CYS A 1 277 ? 30.516 -7.059 -16.016 1 61.72 277 CYS A N 1
ATOM 2212 C CA . CYS A 1 277 ? 31.062 -8.344 -15.594 1 61.72 277 CYS A CA 1
ATOM 2213 C C . CYS A 1 277 ? 29.938 -9.367 -15.406 1 61.72 277 CYS A C 1
ATOM 2215 O O . CYS A 1 277 ? 30.203 -10.562 -15.289 1 61.72 277 CYS A O 1
ATOM 2217 N N . GLY A 1 278 ? 28.781 -8.914 -15.32 1 69.56 278 GLY A N 1
ATOM 2218 C CA . GLY A 1 278 ? 27.656 -9.828 -15.258 1 69.56 278 GLY A CA 1
ATOM 2219 C C . GLY A 1 278 ? 27.312 -10.25 -13.844 1 69.56 278 GLY A C 1
ATOM 2220 O O . GLY A 1 278 ? 26.344 -11 -13.633 1 69.56 278 GLY A O 1
ATOM 2221 N N . ASN A 1 279 ? 27.969 -9.711 -12.93 1 70.56 279 ASN A N 1
ATOM 2222 C CA . ASN A 1 279 ? 27.734 -10.102 -11.539 1 70.56 279 ASN A CA 1
ATOM 2223 C C . ASN A 1 279 ? 26.516 -9.398 -10.961 1 70.56 279 ASN A C 1
ATOM 2225 O O . ASN A 1 279 ? 26.219 -8.258 -11.305 1 70.56 279 ASN A O 1
ATOM 2229 N N . SER A 1 280 ? 25.844 -10.211 -10.102 1 79.62 280 SER A N 1
ATOM 2230 C CA . SER A 1 280 ? 24.719 -9.664 -9.336 1 79.62 280 SER A CA 1
ATOM 2231 C C . SER A 1 280 ? 25.016 -9.664 -7.844 1 79.62 280 SER A C 1
ATOM 2233 O O . SER A 1 280 ? 25.703 -10.562 -7.34 1 79.62 280 SER A O 1
ATOM 2235 N N . GLN A 1 281 ? 24.578 -8.641 -7.188 1 78.69 281 GLN A N 1
ATOM 2236 C CA . GLN A 1 281 ? 24.75 -8.539 -5.742 1 78.69 281 GLN A CA 1
ATOM 2237 C C . GLN A 1 281 ? 23.516 -7.977 -5.066 1 78.69 281 GLN A C 1
ATOM 2239 O O . GLN A 1 281 ? 22.859 -7.074 -5.598 1 78.69 281 GLN A O 1
ATOM 2244 N N . GLU A 1 282 ? 23.219 -8.609 -3.959 1 87.06 282 GLU A N 1
ATOM 2245 C CA . GLU A 1 282 ? 22.141 -8.086 -3.131 1 87.06 282 GLU A CA 1
ATOM 2246 C C . GLU A 1 282 ? 22.672 -7.109 -2.084 1 87.06 282 GLU A C 1
ATOM 2248 O O . GLU A 1 282 ? 23.781 -7.281 -1.571 1 87.06 282 GLU A O 1
ATOM 2253 N N . PHE A 1 283 ? 21.891 -6.125 -1.764 1 84.81 283 PHE A N 1
ATOM 2254 C CA . PHE A 1 283 ? 22.266 -5.258 -0.653 1 84.81 283 PHE A CA 1
ATOM 2255 C C . PHE A 1 283 ? 21.031 -4.652 0.004 1 84.81 283 PHE A C 1
ATOM 2257 O O . PHE A 1 283 ? 19.953 -4.594 -0.606 1 84.81 283 PHE A O 1
ATOM 2264 N N . SER A 1 284 ? 21.234 -4.281 1.187 1 89.25 284 SER A N 1
ATOM 2265 C CA . SER A 1 284 ? 20.141 -3.803 2.02 1 89.25 284 SER A CA 1
ATOM 2266 C C . SER A 1 284 ? 19.969 -2.291 1.907 1 89.25 284 SER A C 1
ATOM 2268 O O . SER A 1 284 ? 20.797 -1.617 1.285 1 89.25 284 SER A O 1
ATOM 2270 N N . TRP A 1 285 ? 18.938 -1.822 2.527 1 92.12 285 TRP A N 1
ATOM 2271 C CA . TRP A 1 285 ? 18.625 -0.399 2.543 1 92.12 285 TRP A CA 1
ATOM 2272 C C . TRP A 1 285 ? 19.75 0.406 3.189 1 92.12 285 TRP A C 1
ATOM 2274 O O . TRP A 1 285 ? 20.062 1.512 2.746 1 92.12 285 TRP A O 1
ATOM 2284 N N . ALA A 1 286 ? 20.312 -0.133 4.168 1 86.5 286 ALA A N 1
ATOM 2285 C CA . ALA A 1 286 ? 21.359 0.547 4.918 1 86.5 286 ALA A CA 1
ATOM 2286 C C . ALA A 1 286 ? 22.625 0.723 4.066 1 86.5 286 ALA A C 1
ATOM 2288 O O . ALA A 1 286 ? 23.484 1.545 4.383 1 86.5 286 ALA A O 1
ATOM 2289 N N . GLU A 1 287 ? 22.672 -0.014 2.99 1 85.94 287 GLU A N 1
ATOM 2290 C CA . GLU A 1 287 ? 23.875 -0.01 2.162 1 85.94 287 GLU A CA 1
ATOM 2291 C C . GLU A 1 287 ? 23.688 0.857 0.921 1 85.94 287 GLU A C 1
ATOM 2293 O O . GLU A 1 287 ? 24.578 0.929 0.066 1 85.94 287 GLU A O 1
ATOM 2298 N N . LEU A 1 288 ? 22.578 1.494 0.838 1 86.31 288 LEU A N 1
ATOM 2299 C CA . LEU A 1 288 ? 22.328 2.357 -0.309 1 86.31 288 LEU A CA 1
ATOM 2300 C C . LEU A 1 288 ? 23.312 3.512 -0.353 1 86.31 288 LEU A C 1
ATOM 2302 O O . LEU A 1 288 ? 23.688 4.062 0.689 1 86.31 288 LEU A O 1
ATOM 2306 N N . GLY A 1 289 ? 23.812 3.859 -1.559 1 78.5 289 GLY A N 1
ATOM 2307 C CA . GLY A 1 289 ? 24.75 4.965 -1.761 1 78.5 289 GLY A CA 1
ATOM 2308 C C . GLY A 1 289 ? 24.531 5.688 -3.078 1 78.5 289 GLY A C 1
ATOM 2309 O O . GLY A 1 289 ? 23.422 5.68 -3.625 1 78.5 289 GLY A O 1
ATOM 2310 N N . PHE A 1 290 ? 25.547 6.504 -3.424 1 70.31 290 PHE A N 1
ATOM 2311 C CA . PHE A 1 290 ? 25.547 7.258 -4.672 1 70.31 290 PHE A CA 1
ATOM 2312 C C . PHE A 1 290 ? 26.391 6.551 -5.734 1 70.31 290 PHE A C 1
ATOM 2314 O O . PHE A 1 290 ? 27.359 5.863 -5.41 1 70.31 290 PHE A O 1
ATOM 2321 N N . PRO A 1 291 ? 25.781 6.758 -7.035 1 60.69 291 PRO A N 1
ATOM 2322 C CA . PRO A 1 291 ? 26.547 6.121 -8.102 1 60.69 291 PRO A CA 1
ATOM 2323 C C . PRO A 1 291 ? 28 6.602 -8.148 1 60.69 291 PRO A C 1
ATOM 2325 O O . PRO A 1 291 ? 28.266 7.781 -7.906 1 60.69 291 PRO A O 1
ATOM 2328 N N . GLN A 1 292 ? 28.891 5.738 -7.816 1 51.44 292 GLN A N 1
ATOM 2329 C CA . GLN A 1 292 ? 30.281 6.102 -8.031 1 51.44 292 GLN A CA 1
ATOM 2330 C C . GLN A 1 292 ? 30.688 5.898 -9.484 1 51.44 292 GLN A C 1
ATOM 2332 O O . GLN A 1 292 ? 31.094 4.801 -9.875 1 51.44 292 GLN A O 1
ATOM 2337 N N . GLY A 1 293 ? 30.547 6.816 -10.297 1 51.12 293 GLY A N 1
ATOM 2338 C CA . GLY A 1 293 ? 31.219 6.965 -11.578 1 51.12 293 GLY A CA 1
ATOM 2339 C C . GLY A 1 293 ? 30.812 5.902 -12.586 1 51.12 293 GLY A C 1
ATOM 2340 O O . GLY A 1 293 ? 30.922 6.109 -13.797 1 51.12 293 GLY A O 1
ATOM 2341 N N . SER A 1 294 ? 30.75 4.559 -12.18 1 53.41 294 SER A N 1
ATOM 2342 C CA . SER A 1 294 ? 30.766 3.602 -13.281 1 53.41 294 SER A CA 1
ATOM 2343 C C . SER A 1 294 ? 29.359 3.354 -13.805 1 53.41 294 SER A C 1
ATOM 2345 O O . SER A 1 294 ? 28.453 2.982 -13.039 1 53.41 294 SER A O 1
ATOM 2347 N N . SER A 1 295 ? 28.969 3.816 -14.961 1 61.84 295 SER A N 1
ATOM 2348 C CA . SER A 1 295 ? 27.766 3.719 -15.789 1 61.84 295 SER A CA 1
ATOM 2349 C C . SER A 1 295 ? 27.375 2.266 -16.016 1 61.84 295 SER A C 1
ATOM 2351 O O . SER A 1 295 ? 26.266 1.986 -16.484 1 61.84 295 SER A O 1
ATOM 2353 N N . SER A 1 296 ? 28.062 1.347 -15.391 1 74.88 296 SER A N 1
ATOM 2354 C CA . SER A 1 296 ? 27.781 -0.021 -15.812 1 74.88 296 SER A CA 1
ATOM 2355 C C . SER A 1 296 ? 26.891 -0.745 -14.805 1 74.88 296 SER A C 1
ATOM 2357 O O . SER A 1 296 ? 26.391 -1.834 -15.086 1 74.88 296 SER A O 1
ATOM 2359 N N . LEU A 1 297 ? 26.625 -0.175 -13.727 1 80 297 LEU A N 1
ATOM 2360 C CA . LEU A 1 297 ? 25.859 -0.854 -12.688 1 80 297 LEU A CA 1
ATOM 2361 C C . LEU A 1 297 ? 24.391 -0.47 -12.758 1 80 297 LEU A C 1
ATOM 2363 O O . LEU A 1 297 ? 24.047 0.714 -12.844 1 80 297 LEU A O 1
ATOM 2367 N N . VAL A 1 298 ? 23.625 -1.512 -12.781 1 86.44 298 VAL A N 1
ATOM 2368 C CA . VAL A 1 298 ? 22.188 -1.322 -12.75 1 86.44 298 VAL A CA 1
ATOM 2369 C C . VAL A 1 298 ? 21.641 -1.79 -11.398 1 86.44 298 VAL A C 1
ATOM 2371 O O . VAL A 1 298 ? 22.016 -2.857 -10.914 1 86.44 298 VAL A O 1
ATOM 2374 N N . ILE A 1 299 ? 20.797 -0.975 -10.812 1 91.06 299 ILE A N 1
ATOM 2375 C CA . ILE A 1 299 ? 20.219 -1.321 -9.516 1 91.06 299 ILE A CA 1
ATOM 2376 C C . ILE A 1 299 ? 18.688 -1.418 -9.641 1 91.06 299 ILE A C 1
ATOM 2378 O O . ILE A 1 299 ? 18.047 -0.517 -10.188 1 91.06 299 ILE A O 1
ATOM 2382 N N . SER A 1 300 ? 18.141 -2.521 -9.195 1 94.31 300 SER A N 1
ATOM 2383 C CA . SER A 1 300 ? 16.688 -2.705 -9.125 1 94.31 300 SER A CA 1
ATOM 2384 C C . SER A 1 300 ? 16.234 -2.986 -7.699 1 94.31 300 SER A C 1
ATOM 2386 O O . SER A 1 300 ? 16.906 -3.713 -6.961 1 94.31 300 SER A O 1
ATOM 2388 N N . GLY A 1 301 ? 15.094 -2.398 -7.285 1 95.44 301 GLY A N 1
ATOM 2389 C CA . GLY A 1 301 ? 14.516 -2.631 -5.969 1 95.44 301 GLY A CA 1
ATOM 2390 C C . GLY A 1 301 ? 13.547 -1.547 -5.543 1 95.44 301 GLY A C 1
ATOM 2391 O O . GLY A 1 301 ? 13.289 -0.604 -6.297 1 95.44 301 GLY A O 1
ATOM 2392 N N . PRO A 1 302 ? 13.078 -1.674 -4.375 1 96.12 302 PRO A N 1
ATOM 2393 C CA . PRO A 1 302 ? 13.281 -2.836 -3.508 1 96.12 302 PRO A CA 1
ATOM 2394 C C . PRO A 1 302 ? 12.57 -4.086 -4.023 1 96.12 302 PRO A C 1
ATOM 2396 O O . PRO A 1 302 ? 11.477 -3.994 -4.586 1 96.12 302 PRO A O 1
ATOM 2399 N N . LEU A 1 303 ? 13.25 -5.23 -3.883 1 96.5 303 LEU A N 1
ATOM 2400 C CA . LEU A 1 303 ? 12.75 -6.543 -4.281 1 96.5 303 LEU A CA 1
ATOM 2401 C C . LEU A 1 303 ? 12.859 -7.535 -3.129 1 96.5 303 LEU A C 1
ATOM 2403 O O . LEU A 1 303 ? 13.547 -7.273 -2.137 1 96.5 303 LEU A O 1
ATOM 2407 N N . TRP A 1 304 ? 12.109 -8.586 -3.264 1 95.69 304 TRP A N 1
ATOM 2408 C CA . TRP A 1 304 ? 12.328 -9.719 -2.375 1 95.69 304 TRP A CA 1
ATOM 2409 C C . TRP A 1 304 ? 13.656 -10.406 -2.695 1 95.69 304 TRP A C 1
ATOM 2411 O O . TRP A 1 304 ? 13.891 -10.805 -3.84 1 95.69 304 TRP A O 1
ATOM 2421 N N . THR A 1 305 ? 14.516 -10.5 -1.735 1 93.19 305 THR A N 1
ATOM 2422 C CA . THR A 1 305 ? 15.828 -11.094 -1.977 1 93.19 305 THR A CA 1
ATOM 2423 C C . THR A 1 305 ? 15.938 -12.445 -1.281 1 93.19 305 THR A C 1
ATOM 2425 O O . THR A 1 305 ? 17.016 -13.062 -1.277 1 93.19 305 THR A O 1
ATOM 2428 N N . GLY A 1 306 ? 14.852 -12.898 -0.704 1 91.06 306 GLY A N 1
ATOM 2429 C CA . GLY A 1 306 ? 14.844 -14.188 -0.024 1 91.06 306 GLY A CA 1
ATOM 2430 C C . GLY A 1 306 ? 14.539 -15.352 -0.951 1 91.06 306 GLY A C 1
ATOM 2431 O O . GLY A 1 306 ? 14.477 -15.18 -2.17 1 91.06 306 GLY A O 1
ATOM 2432 N N . PRO A 1 307 ? 14.352 -16.516 -0.308 1 91 307 PRO A N 1
ATOM 2433 C CA . PRO A 1 307 ? 14.055 -17.703 -1.104 1 91 307 PRO A CA 1
ATOM 2434 C C . PRO A 1 307 ? 12.719 -17.625 -1.828 1 91 307 PRO A C 1
ATOM 2436 O O . PRO A 1 307 ? 11.75 -17.094 -1.279 1 91 307 PRO A O 1
ATOM 2439 N N . LEU A 1 308 ? 12.727 -18.125 -3.02 1 93.62 308 LEU A N 1
ATOM 2440 C CA . LEU A 1 308 ? 11.508 -18.125 -3.82 1 93.62 308 LEU A CA 1
ATOM 2441 C C . LEU A 1 308 ? 10.633 -19.328 -3.479 1 93.62 308 LEU A C 1
ATOM 2443 O O . LEU A 1 308 ? 9.43 -19.328 -3.762 1 93.62 308 LEU A O 1
ATOM 2447 N N . HIS A 1 309 ? 11.344 -20.344 -2.922 1 94.19 309 HIS A N 1
ATOM 2448 C CA . HIS A 1 309 ? 10.672 -21.609 -2.607 1 94.19 309 HIS A CA 1
ATOM 2449 C C . HIS A 1 309 ? 11.039 -22.094 -1.213 1 94.19 309 HIS A C 1
ATOM 2451 O O . HIS A 1 309 ? 12.102 -21.75 -0.692 1 94.19 309 HIS A O 1
ATOM 2457 N N . SER A 1 310 ? 10.102 -22.844 -0.667 1 95.56 310 SER A N 1
ATOM 2458 C CA . SER A 1 310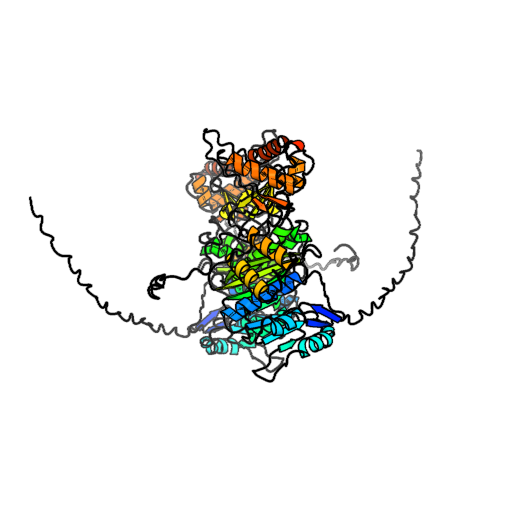 ? 10.375 -23.625 0.526 1 95.56 310 SER A CA 1
ATOM 2459 C C . SER A 1 310 ? 10.641 -25.094 0.171 1 95.56 310 SER A C 1
ATOM 2461 O O . SER A 1 310 ? 9.727 -25.812 -0.253 1 95.56 310 SER A O 1
ATOM 2463 N N . ALA A 1 311 ? 11.852 -25.531 0.437 1 94.38 311 ALA A N 1
ATOM 2464 C CA . ALA A 1 311 ? 12.234 -26.906 0.09 1 94.38 311 ALA A CA 1
ATOM 2465 C C . ALA A 1 311 ? 11.328 -27.922 0.789 1 94.38 311 ALA A C 1
ATOM 2467 O O . ALA A 1 311 ? 10.883 -28.891 0.172 1 94.38 311 ALA A O 1
ATOM 2468 N N . ALA A 1 312 ? 11.133 -27.672 2.016 1 96.75 312 ALA A N 1
ATOM 2469 C CA . ALA A 1 312 ? 10.281 -28.562 2.793 1 96.75 312 ALA A CA 1
ATOM 2470 C C . ALA A 1 312 ? 8.867 -28.625 2.213 1 96.75 312 ALA A C 1
ATOM 2472 O O . ALA A 1 312 ? 8.273 -29.703 2.111 1 96.75 312 ALA A O 1
ATOM 2473 N N . TYR A 1 313 ? 8.375 -27.531 1.849 1 97.62 313 TYR A N 1
ATOM 2474 C CA . TYR A 1 313 ? 7.016 -27.469 1.316 1 97.62 313 TYR A CA 1
ATOM 2475 C C . TYR A 1 313 ? 6.93 -28.141 -0.045 1 97.62 313 TYR A C 1
ATOM 2477 O O . TYR A 1 313 ? 5.973 -28.875 -0.32 1 97.62 313 TYR A O 1
ATOM 2485 N N . ILE A 1 314 ? 7.93 -27.922 -0.903 1 97.81 314 ILE A N 1
ATOM 2486 C CA . ILE A 1 314 ? 7.965 -28.531 -2.227 1 97.81 314 ILE A CA 1
ATOM 2487 C C . ILE A 1 314 ? 8.023 -30.047 -2.092 1 97.81 314 ILE A C 1
ATOM 2489 O O . ILE A 1 314 ? 7.383 -30.781 -2.854 1 97.81 314 ILE A O 1
ATOM 2493 N N . SER A 1 315 ? 8.75 -30.484 -1.151 1 97.94 315 SER A N 1
ATOM 2494 C CA . SER A 1 315 ? 8.852 -31.922 -0.917 1 97.94 315 SER A CA 1
ATOM 2495 C C . SER A 1 315 ? 7.488 -32.531 -0.564 1 97.94 315 SER A C 1
ATOM 2497 O O . SER A 1 315 ? 7.129 -33.594 -1.048 1 97.94 315 SER A O 1
ATOM 2499 N N . LYS A 1 316 ? 6.766 -31.797 0.251 1 98.38 316 LYS A N 1
ATOM 2500 C CA . LYS A 1 316 ? 5.418 -32.25 0.587 1 98.38 316 LYS A CA 1
ATOM 2501 C C . LYS A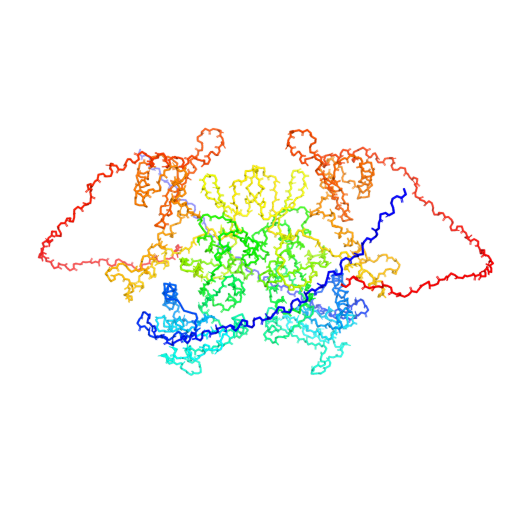 1 316 ? 4.523 -32.281 -0.651 1 98.38 316 LYS A C 1
ATOM 2503 O O . LYS A 1 316 ? 3.697 -33.188 -0.799 1 98.38 316 LYS A O 1
ATOM 2508 N N . MET A 1 317 ? 4.723 -31.375 -1.509 1 98.44 317 MET A N 1
ATOM 2509 C CA . MET A 1 317 ? 3.93 -31.312 -2.734 1 98.44 317 MET A CA 1
ATOM 2510 C C . MET A 1 317 ? 4.273 -32.5 -3.654 1 98.44 317 MET A C 1
ATOM 2512 O O . MET A 1 317 ? 3.387 -33.094 -4.27 1 98.44 317 MET A O 1
ATOM 2516 N N . ILE A 1 318 ? 5.551 -32.812 -3.734 1 97.62 318 ILE A N 1
ATOM 2517 C CA . ILE A 1 318 ? 6.012 -33.906 -4.555 1 97.62 318 ILE A CA 1
ATOM 2518 C C . ILE A 1 318 ? 5.402 -35.219 -4.043 1 97.62 318 ILE A C 1
ATOM 2520 O O . ILE A 1 318 ? 4.875 -36 -4.824 1 97.62 318 ILE A O 1
ATOM 2524 N N . ASN A 1 319 ? 5.395 -35.375 -2.758 1 97.88 319 ASN A N 1
ATOM 2525 C CA . ASN A 1 319 ? 4.836 -36.594 -2.16 1 97.88 319 ASN A CA 1
ATOM 2526 C C . ASN A 1 319 ? 3.34 -36.719 -2.443 1 97.88 319 ASN A C 1
ATOM 2528 O O . ASN A 1 319 ? 2.859 -37.781 -2.797 1 97.88 319 ASN A O 1
ATOM 2532 N N . LEU A 1 320 ? 2.67 -35.656 -2.293 1 98.19 320 LEU A N 1
ATOM 2533 C CA . LEU A 1 320 ? 1.229 -35.656 -2.525 1 98.19 320 LEU A CA 1
ATOM 2534 C C . LEU A 1 320 ? 0.918 -35.938 -3.994 1 98.19 320 LEU A C 1
ATOM 2536 O O . LEU A 1 320 ? 0.007 -36.688 -4.309 1 98.19 320 LEU A O 1
ATOM 2540 N N . ALA A 1 321 ? 1.646 -35.312 -4.902 1 97.88 321 ALA A N 1
ATOM 2541 C CA . ALA A 1 321 ? 1.458 -35.5 -6.336 1 97.88 321 ALA A CA 1
ATOM 2542 C C . ALA A 1 321 ? 1.711 -36.969 -6.719 1 97.88 321 ALA A C 1
ATOM 2544 O O . ALA A 1 321 ? 1.034 -37.5 -7.598 1 97.88 321 ALA A O 1
ATOM 2545 N N . GLU A 1 322 ? 2.68 -37.562 -6.086 1 96.75 322 GLU A N 1
ATOM 2546 C CA . GLU A 1 322 ? 2.965 -38.969 -6.316 1 96.75 322 GLU A CA 1
ATOM 2547 C C . GLU A 1 322 ? 1.825 -39.875 -5.816 1 96.75 322 GLU A C 1
ATOM 2549 O O . GLU A 1 322 ? 1.403 -40.781 -6.512 1 96.75 322 GLU A O 1
ATOM 2554 N N . GLU A 1 323 ? 1.404 -39.562 -4.664 1 96.44 323 GLU A N 1
ATOM 2555 C CA . GLU A 1 323 ? 0.293 -40.312 -4.078 1 96.44 323 GLU A CA 1
ATOM 2556 C C . GLU A 1 323 ? -0.941 -40.25 -4.973 1 96.44 323 GLU A C 1
ATOM 2558 O O . GLU A 1 323 ? -1.69 -41.219 -5.07 1 96.44 323 GLU A O 1
ATOM 2563 N N . TRP A 1 324 ? -1.148 -39.125 -5.668 1 96.06 324 TRP A N 1
ATOM 2564 C CA . TRP A 1 324 ? -2.328 -38.906 -6.504 1 96.06 324 TRP A CA 1
ATOM 2565 C C . TRP A 1 324 ? -2.104 -39.469 -7.906 1 96.06 324 TRP A C 1
ATOM 2567 O O . TRP A 1 324 ? -3.018 -39.469 -8.734 1 96.06 324 TRP A O 1
ATOM 2577 N N . GLY A 1 325 ? -0.889 -39.812 -8.219 1 94.44 325 GLY A N 1
ATOM 2578 C CA . GLY A 1 325 ? -0.567 -40.375 -9.523 1 94.44 325 GLY A CA 1
ATOM 2579 C C . GLY A 1 325 ? -0.336 -39.312 -10.578 1 94.44 325 GLY A C 1
ATOM 2580 O O . GLY A 1 325 ? -0.398 -39.594 -11.773 1 94.44 325 GLY A O 1
ATOM 2581 N N . TRP A 1 326 ? -0.17 -38.062 -10.141 1 95.31 326 TRP A N 1
ATOM 2582 C CA . TRP A 1 326 ? 0.094 -36.969 -11.094 1 95.31 326 TRP A CA 1
ATOM 2583 C C . TRP A 1 326 ? 1.52 -37.062 -11.625 1 95.31 326 TRP A C 1
ATOM 2585 O O . TRP A 1 326 ? 1.812 -36.562 -12.719 1 95.31 326 TRP A O 1
ATOM 2595 N N . ILE A 1 327 ? 2.395 -37.688 -10.719 1 94 327 ILE A N 1
ATOM 2596 C CA . ILE A 1 327 ? 3.789 -37.844 -11.109 1 94 327 ILE A CA 1
ATOM 2597 C C . ILE A 1 327 ? 4.258 -39.25 -10.734 1 94 327 ILE A C 1
ATOM 2599 O O . ILE A 1 327 ? 3.568 -39.969 -10.008 1 94 327 ILE A O 1
ATOM 2603 N N . GLY A 1 328 ? 5.453 -39.688 -11.227 1 86.88 328 GLY A N 1
ATOM 2604 C CA . GLY A 1 328 ? 6.086 -40.938 -10.836 1 86.88 328 GLY A CA 1
ATOM 2605 C C . GLY A 1 328 ? 5.602 -42.125 -11.633 1 86.88 328 GLY A C 1
ATOM 2606 O O . GLY A 1 328 ? 6.039 -43.25 -11.406 1 86.88 328 GLY A O 1
ATOM 2607 N N . ASN A 1 329 ? 4.59 -41.875 -12.414 1 82.12 329 ASN A N 1
ATOM 2608 C CA . ASN A 1 329 ? 4.051 -43 -13.18 1 82.12 329 ASN A CA 1
ATOM 2609 C C . ASN A 1 329 ? 4.566 -43 -14.617 1 82.12 329 ASN A C 1
ATOM 2611 O O . ASN A 1 329 ? 3.881 -42.531 -15.523 1 82.12 329 ASN A O 1
ATOM 2615 N N . GLY A 1 330 ? 5.824 -43.531 -14.781 1 80.25 330 GLY A N 1
ATOM 2616 C CA . GLY A 1 330 ? 6.371 -43.625 -16.125 1 80.25 330 GLY A CA 1
ATOM 2617 C C . GLY A 1 330 ? 7.312 -42.469 -16.484 1 80.25 330 GLY A C 1
ATOM 2618 O O . GLY A 1 330 ? 8.234 -42.188 -15.719 1 80.25 330 GLY A O 1
ATOM 2619 N N . ALA A 1 331 ? 6.891 -41.906 -17.703 1 76.38 331 ALA A N 1
ATOM 2620 C CA . ALA A 1 331 ? 7.727 -40.812 -18.188 1 76.38 331 ALA A CA 1
ATOM 2621 C C . ALA A 1 331 ? 7.547 -39.562 -17.312 1 76.38 331 ALA A C 1
ATOM 2623 O O . ALA A 1 331 ? 6.453 -39.312 -16.812 1 76.38 331 ALA A O 1
ATOM 2624 N N . GLU A 1 332 ? 8.617 -38.969 -17.078 1 84 332 GLU A N 1
ATOM 2625 C CA . GLU A 1 332 ? 8.594 -37.75 -16.266 1 84 332 GLU A CA 1
ATOM 2626 C C . GLU A 1 332 ? 7.629 -36.719 -16.844 1 84 332 GLU A C 1
ATOM 2628 O O . GLU A 1 332 ? 7.762 -36.312 -18 1 84 332 GLU A O 1
ATOM 2633 N N . THR A 1 333 ? 6.676 -36.344 -16.047 1 89 333 THR A N 1
ATOM 2634 C CA . THR A 1 333 ? 5.656 -35.375 -16.469 1 89 333 THR A CA 1
ATOM 2635 C C . THR A 1 333 ? 6.18 -33.969 -16.359 1 89 333 THR A C 1
ATOM 2637 O O . THR A 1 333 ? 7.207 -33.719 -15.719 1 89 333 THR A O 1
ATOM 2640 N N . ASP A 1 334 ? 5.461 -33.031 -17 1 89.75 334 ASP A N 1
ATOM 2641 C CA . ASP A 1 334 ? 5.816 -31.625 -16.938 1 89.75 334 ASP A CA 1
ATOM 2642 C C . ASP A 1 334 ? 5.734 -31.109 -15.5 1 89.75 334 ASP A C 1
ATOM 2644 O O . ASP A 1 334 ? 6.555 -30.281 -15.086 1 89.75 334 ASP A O 1
ATOM 2648 N N . LEU A 1 335 ? 4.773 -31.578 -14.75 1 95.31 335 LEU A N 1
ATOM 2649 C CA . LEU A 1 335 ? 4.629 -31.188 -13.352 1 95.31 335 LEU A CA 1
ATOM 2650 C C . LEU A 1 335 ? 5.809 -31.672 -12.523 1 95.31 335 LEU A C 1
ATOM 2652 O O . LEU A 1 335 ? 6.332 -30.953 -11.68 1 95.31 335 LEU A O 1
ATOM 2656 N N . GLU A 1 336 ? 6.191 -32.875 -12.766 1 94.69 336 GLU A N 1
ATOM 2657 C CA . GLU A 1 336 ? 7.32 -33.438 -12.047 1 94.69 336 GLU A CA 1
ATOM 2658 C C . GLU A 1 336 ? 8.602 -32.656 -12.305 1 94.69 336 GLU A C 1
ATOM 2660 O O . GLU A 1 336 ? 9.352 -32.375 -11.375 1 94.69 336 GLU A O 1
ATOM 2665 N N . LYS A 1 337 ? 8.828 -32.406 -13.555 1 90.94 337 LYS A N 1
ATOM 2666 C CA . LYS A 1 337 ? 9.992 -31.609 -13.93 1 90.94 337 LYS A CA 1
ATOM 2667 C C . LYS A 1 337 ? 9.984 -30.266 -13.203 1 90.94 337 LYS A C 1
ATOM 2669 O O . LYS A 1 337 ? 11.016 -29.828 -12.688 1 90.94 337 LYS A O 1
ATOM 2674 N N . LEU A 1 338 ? 8.852 -29.656 -13.172 1 93.06 338 LEU A N 1
ATOM 2675 C CA . LEU A 1 338 ? 8.711 -28.344 -12.539 1 93.06 338 LEU A CA 1
ATOM 2676 C C . LEU A 1 338 ? 8.992 -28.438 -11.047 1 93.06 338 LEU A C 1
ATOM 2678 O O . LEU A 1 338 ? 9.758 -27.625 -10.508 1 93.06 338 LEU A O 1
ATOM 2682 N N . LEU A 1 339 ? 8.391 -29.359 -10.359 1 96.06 339 LEU A N 1
ATOM 2683 C CA . LEU A 1 339 ? 8.562 -29.5 -8.914 1 96.06 339 LEU A CA 1
ATOM 2684 C C . LEU A 1 339 ? 10.016 -29.797 -8.57 1 96.06 339 LEU A C 1
ATOM 2686 O O . LEU A 1 339 ? 10.555 -29.25 -7.602 1 96.06 339 LEU A O 1
ATOM 2690 N N . LYS A 1 340 ? 10.625 -30.594 -9.352 1 89 340 LYS A N 1
ATOM 2691 C CA . LYS A 1 340 ? 12.031 -30.906 -9.141 1 89 340 LYS A CA 1
ATOM 2692 C C . LYS A 1 340 ? 12.906 -29.656 -9.352 1 89 340 LYS A C 1
ATOM 2694 O O . LYS A 1 340 ? 13.852 -29.422 -8.602 1 89 340 LYS A O 1
ATOM 2699 N N . GLN A 1 341 ? 12.531 -28.969 -10.352 1 87.75 341 GLN A N 1
ATOM 2700 C CA . GLN A 1 341 ? 13.234 -27.719 -10.602 1 87.75 341 GLN A CA 1
ATOM 2701 C C . GLN A 1 341 ? 13.102 -26.766 -9.422 1 87.75 341 GLN A C 1
ATOM 2703 O O . GLN A 1 341 ? 14.086 -26.156 -9 1 87.75 341 GLN A O 1
ATOM 2708 N N . MET A 1 342 ? 11.938 -26.641 -8.891 1 92.25 342 MET A N 1
ATOM 2709 C CA . MET A 1 342 ? 11.695 -25.766 -7.742 1 92.25 342 MET A CA 1
ATOM 2710 C C . MET A 1 342 ? 12.492 -26.25 -6.531 1 92.25 342 MET A C 1
ATOM 2712 O O . MET A 1 342 ? 13.031 -25.438 -5.777 1 92.25 342 MET A O 1
ATOM 2716 N N . LEU A 1 343 ? 12.555 -27.516 -6.387 1 89.44 343 LEU A N 1
ATOM 2717 C CA . LEU A 1 343 ? 13.312 -28.094 -5.277 1 89.44 343 LEU A CA 1
ATOM 2718 C C . LEU A 1 343 ? 14.797 -27.766 -5.402 1 89.44 343 LEU A C 1
ATOM 2720 O O . LEU A 1 343 ? 15.43 -27.375 -4.426 1 89.44 343 LEU A O 1
ATOM 2724 N N . ASP A 1 344 ? 15.289 -27.828 -6.57 1 81 344 ASP A N 1
ATOM 2725 C CA . ASP A 1 344 ? 16.688 -27.516 -6.832 1 81 344 ASP A CA 1
ATOM 2726 C C . ASP A 1 344 ? 16.953 -26.031 -6.578 1 81 344 ASP A C 1
ATOM 2728 O O . ASP A 1 344 ? 18 -25.672 -6.035 1 81 344 ASP A O 1
ATOM 2732 N N . GLU A 1 345 ? 15.992 -25.219 -6.922 1 80.75 345 GLU A N 1
ATOM 2733 C CA . GLU A 1 345 ? 16.141 -23.781 -6.793 1 80.75 345 GLU A CA 1
ATOM 2734 C C . GLU A 1 345 ? 15.977 -23.328 -5.344 1 80.75 345 GLU A C 1
ATOM 2736 O O . GLU A 1 345 ? 16.25 -22.172 -5.008 1 80.75 345 GLU A O 1
ATOM 2741 N N . SER A 1 346 ? 15.57 -24.219 -4.551 1 83.5 346 SER A N 1
ATOM 2742 C CA . SER A 1 346 ? 15.336 -23.891 -3.15 1 83.5 346 SER A CA 1
ATOM 2743 C C . SER A 1 346 ? 16.625 -23.953 -2.346 1 83.5 346 SER A C 1
ATOM 2745 O O . SER A 1 346 ? 16.641 -23.625 -1.156 1 83.5 346 SER A O 1
ATOM 2747 N N . ASP A 1 347 ? 17.641 -24.172 -2.943 1 72.44 347 ASP A N 1
ATOM 2748 C CA . ASP A 1 347 ? 18.938 -24.219 -2.266 1 72.44 347 ASP A CA 1
ATOM 2749 C C . ASP A 1 347 ? 19.297 -22.844 -1.711 1 72.44 347 ASP A C 1
ATOM 2751 O O . ASP A 1 347 ? 19.391 -21.859 -2.461 1 72.44 347 ASP A O 1
ATOM 2755 N N . PRO A 1 348 ? 19.453 -22.797 -0.38 1 68.25 348 PRO A N 1
ATOM 2756 C CA . PRO A 1 348 ? 19.734 -21.5 0.248 1 68.25 348 PRO A CA 1
ATOM 2757 C C . PRO A 1 348 ? 21.031 -20.859 -0.239 1 68.25 348 PRO A C 1
ATOM 2759 O O . PRO A 1 348 ? 21.234 -19.656 -0.072 1 68.25 348 PRO A O 1
ATOM 2762 N N . ARG A 1 349 ? 21.938 -21.688 -0.867 1 66.44 349 ARG A N 1
ATOM 2763 C CA . ARG A 1 349 ? 23.234 -21.188 -1.335 1 66.44 349 ARG A CA 1
ATOM 2764 C C . ARG A 1 349 ? 23.078 -20.406 -2.637 1 66.44 349 ARG A C 1
ATOM 2766 O O . ARG A 1 349 ? 23.984 -19.672 -3.039 1 66.44 349 ARG A O 1
ATOM 2773 N N . LEU A 1 350 ? 21.891 -20.406 -3.119 1 63.44 350 LEU A N 1
ATOM 2774 C CA . LEU A 1 350 ? 21.656 -19.719 -4.383 1 63.44 350 LEU A CA 1
ATOM 2775 C C . LEU A 1 350 ? 21.281 -18.266 -4.145 1 63.44 350 LEU A C 1
ATOM 2777 O O . LEU A 1 350 ? 20.438 -17.969 -3.303 1 63.44 350 LEU A O 1
ATOM 2781 N N . LYS A 1 351 ? 22.141 -17.453 -4.777 1 64.62 351 LYS A N 1
ATOM 2782 C CA . LYS A 1 351 ? 21.875 -16.031 -4.668 1 64.62 351 LYS A CA 1
ATOM 2783 C C . LYS A 1 351 ? 20.922 -15.562 -5.766 1 64.62 351 LYS A C 1
ATOM 2785 O O . LYS A 1 351 ? 20.594 -16.328 -6.676 1 64.62 351 LYS A O 1
ATOM 2790 N N . SER A 1 352 ? 20.5 -14.336 -5.586 1 70.06 352 SER A N 1
ATOM 2791 C CA . SER A 1 352 ? 19.594 -13.758 -6.582 1 70.06 352 SER A CA 1
ATOM 2792 C C . SER A 1 352 ? 20.297 -13.562 -7.918 1 70.06 352 SER A C 1
ATOM 2794 O O . SER A 1 352 ? 21.469 -13.164 -7.957 1 70.06 352 SER A O 1
ATOM 2796 N N . GLY A 1 353 ? 19.547 -13.891 -8.938 1 57.78 353 GLY A N 1
ATOM 2797 C CA . GLY A 1 353 ? 20.078 -13.688 -10.273 1 57.78 353 GLY A CA 1
ATOM 2798 C C . GLY A 1 353 ? 20.766 -14.922 -10.836 1 57.78 353 GLY A C 1
ATOM 2799 O O . GLY A 1 353 ? 20.938 -15.914 -10.125 1 57.78 353 GLY A O 1
ATOM 2800 N N . TYR A 1 354 ? 20.766 -15.039 -12.094 1 48.88 354 TYR A N 1
ATOM 2801 C CA . TYR A 1 354 ? 21.516 -16.094 -12.766 1 48.88 354 TYR A CA 1
ATOM 2802 C C . TYR A 1 354 ? 22.188 -15.555 -14.031 1 48.88 354 TYR A C 1
ATOM 2804 O O . TYR A 1 354 ? 21.891 -14.445 -14.477 1 48.88 354 TYR A O 1
ATOM 2812 N N . ILE A 1 355 ? 23.328 -16.047 -14.305 1 49.03 355 ILE A N 1
ATOM 2813 C CA . ILE A 1 355 ? 24.016 -15.672 -15.531 1 49.03 355 ILE A CA 1
ATOM 2814 C C . ILE A 1 355 ? 23.594 -16.594 -16.672 1 49.03 355 ILE A C 1
ATOM 2816 O O . ILE A 1 355 ? 23.578 -17.828 -16.516 1 49.03 355 ILE A O 1
ATOM 2820 N N . LYS A 1 356 ? 23.047 -15.922 -17.656 1 51.19 356 LYS A N 1
ATOM 2821 C CA . LYS A 1 356 ? 22.688 -16.719 -18.828 1 51.19 356 LYS A CA 1
ATOM 2822 C C . LYS A 1 356 ? 23.938 -17.281 -19.5 1 51.19 356 LYS A C 1
ATOM 2824 O O . LYS A 1 356 ? 24.969 -16.609 -19.594 1 51.19 356 LYS A O 1
ATOM 2829 N N . MET A 1 357 ? 23.812 -18.5 -19.828 1 49.09 357 MET A N 1
ATOM 2830 C CA . MET A 1 357 ? 24.922 -19.172 -20.469 1 49.09 357 MET A CA 1
ATOM 2831 C C . MET A 1 357 ? 25.406 -18.375 -21.688 1 49.09 357 MET A C 1
ATOM 2833 O O . MET A 1 357 ? 26.609 -18.297 -21.938 1 49.09 357 MET A O 1
ATOM 2837 N N . ASP A 1 358 ? 24.375 -17.828 -22.312 1 49.03 358 ASP A N 1
ATOM 2838 C CA . ASP A 1 358 ? 24.734 -17.047 -23.5 1 49.03 358 ASP A CA 1
ATOM 2839 C C . ASP A 1 358 ? 25.609 -15.852 -23.125 1 49.03 358 ASP A C 1
ATOM 2841 O O . ASP A 1 358 ? 26.531 -15.5 -23.859 1 49.03 358 ASP A O 1
ATOM 2845 N N . GLU A 1 359 ? 25.328 -15.352 -22.062 1 55.16 359 GLU A N 1
ATOM 2846 C CA . GLU A 1 359 ? 26.109 -14.203 -21.609 1 55.16 359 GLU A CA 1
ATOM 2847 C C . GLU A 1 359 ? 27.516 -14.617 -21.203 1 55.16 359 GLU A C 1
ATOM 2849 O O . GLU A 1 359 ? 28.484 -13.898 -21.453 1 55.16 359 GLU A O 1
ATOM 2854 N N . VAL A 1 360 ? 27.531 -15.766 -20.625 1 49.91 360 VAL A N 1
ATOM 2855 C CA . VAL A 1 360 ? 28.828 -16.297 -20.25 1 49.91 360 VAL A CA 1
ATOM 2856 C C . VAL A 1 360 ? 29.672 -16.562 -21.484 1 49.91 360 VAL A C 1
ATOM 2858 O O . VAL A 1 360 ? 30.844 -16.203 -21.531 1 49.91 360 VAL A O 1
ATOM 2861 N N . ALA A 1 361 ? 28.891 -17.125 -22.406 1 49.81 361 ALA A N 1
ATOM 2862 C CA . ALA A 1 361 ? 29.594 -17.438 -23.656 1 49.81 361 ALA A CA 1
ATOM 2863 C C . ALA A 1 361 ? 30.047 -16.156 -24.359 1 49.81 361 ALA A C 1
ATOM 2865 O O . ALA A 1 361 ? 31.172 -16.094 -24.875 1 49.81 361 ALA A O 1
ATOM 2866 N N . SER A 1 362 ? 29.203 -15.266 -24.406 1 54.31 362 SER A N 1
ATOM 2867 C CA . SER A 1 362 ? 29.516 -14.008 -25.078 1 54.31 362 SER A CA 1
ATOM 2868 C C . SER A 1 362 ? 30.672 -13.281 -24.406 1 54.31 362 SER A C 1
ATOM 2870 O O . SER A 1 362 ? 31.578 -12.773 -25.062 1 54.31 362 SER A O 1
ATOM 2872 N N . ARG A 1 363 ? 30.609 -13.391 -23.266 1 53.34 363 ARG A N 1
ATOM 2873 C CA . ARG A 1 363 ? 31.641 -12.68 -22.531 1 53.34 363 ARG A CA 1
ATOM 2874 C C . ARG A 1 363 ? 32.969 -13.406 -22.609 1 53.34 363 ARG A C 1
ATOM 2876 O O . ARG A 1 363 ? 34.031 -12.781 -22.625 1 53.34 363 ARG A O 1
ATOM 2883 N N . ALA A 1 364 ? 32.781 -14.703 -22.656 1 49.44 364 ALA A N 1
ATOM 2884 C CA . ALA A 1 364 ? 33.969 -15.539 -22.812 1 49.44 364 ALA A CA 1
ATOM 2885 C C . ALA A 1 364 ? 34.406 -15.633 -24.266 1 49.44 364 ALA A C 1
ATOM 2887 O O . ALA A 1 364 ? 35.438 -16.203 -24.578 1 49.44 364 ALA A O 1
ATOM 2888 N N . LYS A 1 365 ? 33.688 -14.852 -25.031 1 46.88 365 LYS A N 1
ATOM 2889 C CA . LYS A 1 365 ? 33.938 -14.883 -26.469 1 46.88 365 LYS A CA 1
ATOM 2890 C C . LYS A 1 365 ? 34.031 -16.312 -26.984 1 46.88 365 LYS A C 1
ATOM 2892 O O . LYS A 1 365 ? 34.938 -16.656 -27.719 1 46.88 365 LYS A O 1
ATOM 2897 N N . ILE A 1 366 ? 33.406 -17.156 -26.281 1 47.31 366 ILE A N 1
ATOM 2898 C CA . ILE A 1 366 ? 33.312 -18.531 -26.75 1 47.31 366 ILE A CA 1
ATOM 2899 C C . ILE A 1 366 ? 31.891 -18.797 -27.266 1 47.31 366 ILE A C 1
ATOM 2901 O O . ILE A 1 366 ? 30.953 -18.094 -26.906 1 47.31 366 ILE A O 1
ATOM 2905 N N . ASN A 1 367 ? 31.781 -19.594 -28.312 1 46.5 367 ASN A N 1
ATOM 2906 C CA . ASN A 1 367 ? 30.453 -20.031 -28.766 1 46.5 367 ASN A CA 1
ATOM 2907 C C . ASN A 1 367 ? 29.688 -20.734 -27.656 1 46.5 367 ASN A C 1
ATOM 2909 O O . ASN A 1 367 ? 30.266 -21.422 -26.828 1 46.5 367 ASN A O 1
ATOM 2913 N N . SER A 1 368 ? 28.484 -20.406 -27.359 1 45.78 368 SER A N 1
ATOM 2914 C CA . SER A 1 368 ? 27.625 -20.891 -26.281 1 45.78 368 SER A CA 1
ATOM 2915 C C . SER A 1 368 ? 27.625 -22.422 -26.234 1 45.78 368 SER A C 1
ATOM 2917 O O . SER A 1 368 ? 27.109 -23.062 -27.156 1 45.78 368 SER A O 1
ATOM 2919 N N . PRO A 1 369 ? 28.484 -23.094 -25.438 1 45.34 369 PRO A N 1
ATOM 2920 C CA . PRO A 1 369 ? 28.453 -24.562 -25.406 1 45.34 369 PRO A CA 1
ATOM 2921 C C . PRO A 1 369 ? 27.094 -25.109 -24.969 1 45.34 369 PRO A C 1
ATOM 2923 O O . PRO A 1 369 ? 26.297 -24.375 -24.375 1 45.34 369 PRO A O 1
ATOM 2926 N N . PRO A 1 370 ? 26.734 -26.297 -25.516 1 41.97 370 PRO A N 1
ATOM 2927 C CA . PRO A 1 370 ? 25.5 -26.922 -25 1 41.97 370 PRO A CA 1
ATOM 2928 C C . PRO A 1 370 ? 25.453 -26.953 -23.484 1 41.97 370 PRO A C 1
ATOM 2930 O O . PRO A 1 370 ? 26.484 -26.969 -22.812 1 41.97 370 PRO A O 1
ATOM 2933 N N . LEU A 1 371 ? 24.312 -26.75 -22.891 1 43.84 371 LEU A N 1
ATOM 2934 C CA . LEU A 1 371 ? 24.078 -26.703 -21.453 1 43.84 371 LEU A CA 1
ATOM 2935 C C . LEU A 1 371 ? 24.828 -27.828 -20.75 1 43.84 371 LEU A C 1
ATOM 2937 O O . LEU A 1 371 ? 25.391 -27.625 -19.672 1 43.84 371 LEU A O 1
ATOM 2941 N N . ARG A 1 372 ? 24.922 -28.984 -21.453 1 40.25 372 ARG A N 1
ATOM 2942 C CA . ARG A 1 372 ? 25.578 -30.156 -20.859 1 40.25 372 ARG A CA 1
ATOM 2943 C C . ARG A 1 372 ? 27.078 -29.938 -20.719 1 40.25 372 ARG A C 1
ATOM 2945 O O . ARG A 1 372 ? 27.672 -30.328 -19.703 1 40.25 372 ARG A O 1
ATOM 2952 N N . THR A 1 373 ? 27.656 -29.391 -21.641 1 45.09 373 THR A N 1
ATOM 2953 C CA . THR A 1 373 ? 29.094 -29.141 -21.609 1 45.09 373 THR A CA 1
ATOM 2954 C C . THR A 1 373 ? 29.438 -28.094 -20.547 1 45.09 373 THR A C 1
ATOM 2956 O O . THR A 1 373 ? 30.438 -28.234 -19.844 1 45.09 373 THR A O 1
ATOM 2959 N N . MET A 1 374 ? 28.562 -27.203 -20.453 1 44.06 374 MET A N 1
ATOM 2960 C CA . MET A 1 374 ? 28.766 -26.172 -19.453 1 44.06 374 MET A CA 1
ATOM 2961 C C . MET A 1 374 ? 28.594 -26.734 -18.047 1 44.06 374 MET A C 1
ATOM 2963 O O . MET A 1 374 ? 29.375 -26.422 -17.141 1 44.06 374 MET A O 1
ATOM 2967 N N . MET A 1 375 ? 27.625 -27.594 -18 1 43.06 375 MET A N 1
ATOM 2968 C CA . MET A 1 375 ? 27.406 -28.25 -16.719 1 43.06 375 MET A CA 1
ATOM 2969 C C . MET A 1 375 ? 28.594 -29.141 -16.359 1 43.06 375 MET A C 1
ATOM 2971 O O . MET A 1 375 ? 29.031 -29.172 -15.203 1 43.06 375 MET A O 1
ATOM 2975 N N . SER A 1 376 ? 29.172 -29.828 -17.359 1 43.88 376 SER A N 1
ATOM 2976 C CA . SER A 1 376 ? 30.328 -30.688 -17.156 1 43.88 376 SER A CA 1
ATOM 2977 C C . SER A 1 376 ? 31.562 -29.859 -16.812 1 43.88 376 SER A C 1
ATOM 2979 O O . SER A 1 376 ? 32.375 -30.266 -15.961 1 43.88 376 SER A O 1
ATOM 2981 N N . ALA A 1 377 ? 31.75 -28.844 -17.422 1 45.56 377 ALA A N 1
ATOM 2982 C CA . ALA A 1 377 ? 32.875 -27.984 -17.156 1 45.56 377 ALA A CA 1
ATOM 2983 C C . ALA A 1 377 ? 32.781 -27.375 -15.75 1 45.56 377 ALA A C 1
ATOM 2985 O O . ALA A 1 377 ? 33.781 -27.297 -15.031 1 45.56 377 ALA A O 1
ATOM 2986 N N . MET A 1 378 ? 31.656 -27.094 -15.461 1 43.88 378 MET A N 1
ATOM 2987 C CA . MET A 1 378 ? 31.406 -26.516 -14.148 1 43.88 378 MET A CA 1
ATOM 2988 C C . MET A 1 378 ? 31.594 -27.562 -13.047 1 43.88 378 MET A C 1
ATOM 2990 O O . MET A 1 378 ? 32.156 -27.25 -11.984 1 43.88 378 MET A O 1
ATOM 2994 N N . GLN A 1 379 ? 31.172 -28.75 -13.328 1 41.88 379 GLN A N 1
ATOM 2995 C CA . GLN A 1 379 ? 31.438 -29.859 -12.422 1 41.88 379 GLN A CA 1
ATOM 2996 C C . GLN A 1 379 ? 32.938 -30.125 -12.297 1 41.88 379 GLN A C 1
ATOM 2998 O O . GLN A 1 379 ? 33.438 -30.422 -11.203 1 41.88 379 GLN A O 1
ATOM 3003 N N . LYS A 1 380 ? 33.562 -30.047 -13.305 1 43.09 380 LYS A N 1
ATOM 3004 C CA . LYS A 1 380 ? 35 -30.234 -13.273 1 43.09 380 LYS A CA 1
ATOM 3005 C C . LYS A 1 380 ? 35.688 -29.109 -12.492 1 43.09 380 LYS A C 1
ATOM 3007 O O . LYS A 1 380 ? 36.625 -29.359 -11.734 1 43.09 380 LYS A O 1
ATOM 3012 N N . VAL A 1 381 ? 35.281 -27.984 -12.742 1 43.12 381 VAL A N 1
ATOM 3013 C CA . VAL A 1 381 ? 35.812 -26.859 -11.969 1 43.12 381 VAL A CA 1
ATOM 3014 C C . VAL A 1 381 ? 35.469 -27.047 -10.492 1 43.12 381 VAL A C 1
ATOM 3016 O O . VAL A 1 381 ? 36.312 -26.781 -9.625 1 43.12 381 VAL A O 1
ATOM 3019 N N . ARG A 1 382 ? 34.25 -27.422 -10.258 1 40.5 382 ARG A N 1
ATOM 3020 C CA . ARG A 1 382 ? 33.875 -27.734 -8.891 1 40.5 382 ARG A CA 1
ATOM 3021 C C . ARG A 1 382 ? 34.75 -28.828 -8.305 1 40.5 382 ARG A C 1
ATOM 3023 O O . ARG A 1 382 ? 35.156 -28.75 -7.145 1 40.5 382 ARG A O 1
ATOM 3030 N N . ASN A 1 383 ? 34.938 -29.859 -9.008 1 39.38 383 ASN A N 1
ATOM 3031 C CA . ASN A 1 383 ? 35.781 -30.938 -8.547 1 39.38 383 ASN A CA 1
ATOM 3032 C C . ASN A 1 383 ? 37.25 -30.484 -8.453 1 39.38 383 ASN A C 1
ATOM 3034 O O . ASN A 1 383 ? 37.969 -30.906 -7.551 1 39.38 383 ASN A O 1
ATOM 3038 N N . ASP A 1 384 ? 37.812 -29.938 -9.422 1 38.62 384 ASP A N 1
ATOM 3039 C CA . ASP A 1 384 ? 39.188 -29.5 -9.344 1 38.62 384 ASP A CA 1
ATOM 3040 C C . ASP A 1 384 ? 39.344 -28.344 -8.359 1 38.62 384 ASP A C 1
ATOM 3042 O O . ASP A 1 384 ? 40.375 -28.219 -7.688 1 38.62 384 ASP A O 1
ATOM 3046 N N . HIS A 1 385 ? 38.625 -27.344 -8.5 1 36.38 385 HIS A N 1
ATOM 3047 C CA . HIS A 1 385 ? 38.75 -26.188 -7.621 1 36.38 385 HIS A CA 1
ATOM 3048 C C . HIS A 1 385 ? 38.031 -26.438 -6.289 1 36.38 385 HIS A C 1
ATOM 3050 O O . HIS A 1 385 ? 37.781 -25.484 -5.547 1 36.38 385 HIS A O 1
ATOM 3056 N N . MET A 1 386 ? 37.75 -27.562 -5.715 1 32.03 386 MET A N 1
ATOM 3057 C CA . MET A 1 386 ? 37.781 -27.672 -4.262 1 32.03 386 MET A CA 1
ATOM 3058 C C . MET A 1 386 ? 38.938 -26.859 -3.682 1 32.03 386 MET A C 1
ATOM 3060 O O . MET A 1 386 ? 38.906 -26.453 -2.516 1 32.03 386 MET A O 1
ATOM 3064 N N . ARG A 1 387 ? 40.219 -27 -4.148 1 27.94 387 ARG A N 1
ATOM 3065 C CA . ARG A 1 387 ? 41.312 -26.359 -3.477 1 27.94 387 ARG A CA 1
ATOM 3066 C C . ARG A 1 387 ? 41.312 -24.844 -3.691 1 27.94 387 ARG A C 1
ATOM 3068 O O . ARG A 1 387 ? 42.125 -24.125 -3.152 1 27.94 387 ARG A O 1
ATOM 3075 N N . VAL A 1 388 ? 41.125 -24.438 -4.879 1 27.16 388 VAL A N 1
ATOM 3076 C CA . VAL A 1 388 ? 41.312 -23 -5.02 1 27.16 388 VAL A CA 1
ATOM 3077 C C . VAL A 1 388 ? 40.25 -22.25 -4.23 1 27.16 388 VAL A C 1
ATOM 3079 O O . VAL A 1 388 ? 39.094 -22.688 -4.176 1 27.16 388 VAL A O 1
ATOM 3082 N N . ALA A 1 389 ? 40.594 -21.453 -3.234 1 27.33 389 ALA A N 1
ATOM 3083 C CA . ALA A 1 389 ? 40.062 -20.594 -2.205 1 27.33 389 ALA A CA 1
ATOM 3084 C C . ALA A 1 389 ? 38.844 -19.812 -2.738 1 27.33 389 ALA A C 1
ATOM 3086 O O . ALA A 1 389 ? 38.25 -19 -2.023 1 27.33 389 ALA A O 1
ATOM 3087 N N . PHE A 1 390 ? 38.781 -19.562 -4.109 1 29.06 390 PHE A N 1
ATOM 3088 C CA . PHE A 1 390 ? 37.781 -18.562 -4.52 1 29.06 390 PHE A CA 1
ATOM 3089 C C . PHE A 1 390 ? 36.375 -19.156 -4.477 1 29.06 390 PHE A C 1
ATOM 3091 O O . PHE A 1 390 ? 36.156 -20.266 -4.945 1 29.06 390 PHE A O 1
ATOM 3098 N N . GLY A 1 391 ? 35.625 -19.078 -3.404 1 30.83 391 GLY A N 1
ATOM 3099 C CA . GLY A 1 391 ? 34.25 -19.406 -3 1 30.83 391 GLY A CA 1
ATOM 3100 C C . GLY A 1 391 ? 33.25 -19.188 -4.094 1 30.83 391 GLY A C 1
ATOM 3101 O O . GLY A 1 391 ? 32.281 -18.453 -3.9 1 30.83 391 GLY A O 1
ATOM 3102 N N . THR A 1 392 ? 33.719 -19.047 -5.305 1 30.2 392 THR A N 1
ATOM 3103 C CA . THR A 1 392 ? 32.688 -18.812 -6.293 1 30.2 392 THR A CA 1
ATOM 3104 C C . THR A 1 392 ? 31.906 -20.109 -6.555 1 30.2 392 THR A C 1
ATOM 3106 O O . THR A 1 392 ? 32.5 -21.141 -6.832 1 30.2 392 THR A O 1
ATOM 3109 N N . GLN A 1 393 ? 31 -20.516 -5.781 1 31.12 393 GLN A N 1
ATOM 3110 C CA . GLN A 1 393 ? 30.109 -21.641 -6.105 1 31.12 393 GLN A CA 1
ATOM 3111 C C . GLN A 1 393 ? 29.219 -21.297 -7.301 1 31.12 393 GLN A C 1
ATOM 3113 O O . GLN A 1 393 ? 28.672 -20.203 -7.387 1 31.12 393 GLN A O 1
ATOM 3118 N N . VAL A 1 394 ? 29.688 -21.828 -8.414 1 32.41 394 VAL A N 1
ATOM 3119 C CA . VAL A 1 394 ? 28.844 -21.734 -9.602 1 32.41 394 VAL A CA 1
ATOM 3120 C C . VAL A 1 394 ? 27.703 -22.734 -9.508 1 32.41 394 VAL A C 1
ATOM 3122 O O . VAL A 1 394 ? 27.938 -23.922 -9.227 1 32.41 394 VAL A O 1
ATOM 3125 N N . LYS A 1 395 ? 26.594 -22.484 -8.938 1 33.53 395 LYS A N 1
ATOM 3126 C CA . LYS A 1 395 ? 25.469 -23.406 -8.961 1 33.53 395 LYS A CA 1
ATOM 3127 C C . LYS A 1 395 ? 24.625 -23.219 -10.227 1 33.53 395 LYS A C 1
ATOM 3129 O O . LYS A 1 395 ? 24.469 -22.109 -10.711 1 33.53 395 LYS A O 1
ATOM 3134 N N . PHE A 1 396 ? 24.625 -24.344 -10.984 1 29.94 396 PHE A N 1
ATOM 3135 C CA . PHE A 1 396 ? 23.844 -24.453 -12.211 1 29.94 396 PHE A CA 1
ATOM 3136 C C . PHE A 1 396 ? 22.375 -24.703 -11.898 1 29.94 396 PHE A C 1
ATOM 3138 O O . PHE A 1 396 ? 22.062 -25.469 -10.992 1 29.94 396 PHE A O 1
ATOM 3145 N N . SER A 1 397 ? 21.688 -23.812 -11.977 1 32.06 397 SER A N 1
ATOM 3146 C CA . SER A 1 397 ? 20.281 -24.188 -11.992 1 32.06 397 SER A CA 1
ATOM 3147 C C . SER A 1 397 ? 19.859 -24.656 -13.375 1 32.06 397 SER A C 1
ATOM 3149 O O . SER A 1 397 ? 20.484 -24.297 -14.383 1 32.06 397 SER A O 1
ATOM 3151 N N . TYR A 1 398 ? 19.234 -25.844 -13.508 1 30.97 398 TYR A N 1
ATOM 3152 C CA . TYR A 1 398 ? 18.766 -26.469 -14.734 1 30.97 398 TYR A CA 1
ATOM 3153 C C . TYR A 1 398 ? 18.297 -25.422 -15.734 1 30.97 398 TYR A C 1
ATOM 3155 O O . TYR A 1 398 ? 18.078 -25.719 -16.906 1 30.97 398 TYR A O 1
ATOM 3163 N N . ARG A 1 399 ? 17.766 -24.328 -15.383 1 33.69 399 ARG A N 1
ATOM 3164 C CA . ARG A 1 399 ? 17.234 -23.484 -16.453 1 33.69 399 ARG A CA 1
ATOM 3165 C C . ARG A 1 399 ? 18.344 -22.719 -17.156 1 33.69 399 ARG A C 1
ATOM 3167 O O . ARG A 1 399 ? 18.125 -21.625 -17.672 1 33.69 399 ARG A O 1
ATOM 3174 N N . GLY A 1 400 ? 19.531 -23.375 -17.25 1 32.44 400 GLY A N 1
ATOM 3175 C CA . GLY A 1 400 ? 20.625 -22.75 -17.969 1 32.44 400 GLY A CA 1
ATOM 3176 C C . GLY A 1 400 ? 21.344 -21.688 -17.156 1 32.44 400 GLY A C 1
ATOM 3177 O O . GLY A 1 400 ? 22.094 -20.875 -17.703 1 32.44 400 GLY A O 1
ATOM 3178 N N . ARG A 1 401 ? 20.891 -21.641 -15.891 1 31.78 401 ARG A N 1
ATOM 3179 C CA . ARG A 1 401 ? 21.422 -20.656 -14.945 1 31.78 401 ARG A CA 1
ATOM 3180 C C . ARG A 1 401 ? 22.734 -21.156 -14.344 1 31.78 401 ARG A C 1
ATOM 3182 O O . ARG A 1 401 ? 22.859 -22.328 -13.969 1 31.78 401 ARG A O 1
ATOM 3189 N N . VAL A 1 402 ? 23.859 -20.625 -14.805 1 34.69 402 VAL A N 1
ATOM 3190 C CA . VAL A 1 402 ? 25.141 -20.875 -14.148 1 34.69 402 VAL A CA 1
ATOM 3191 C C . VAL A 1 402 ? 25.375 -19.859 -13.047 1 34.69 402 VAL A C 1
ATOM 3193 O O . VAL A 1 402 ? 25.25 -18.641 -13.273 1 34.69 402 VAL A O 1
ATOM 3196 N N . GLU A 1 403 ? 25.062 -20.172 -11.82 1 34.88 403 GLU A N 1
ATOM 3197 C CA . GLU A 1 403 ? 25.406 -19.281 -10.703 1 34.88 403 GLU A CA 1
ATOM 3198 C C . GLU A 1 403 ? 26.828 -19.516 -10.234 1 34.88 403 GLU A C 1
ATOM 3200 O O . GLU A 1 403 ? 27.219 -20.656 -9.961 1 34.88 403 GLU A O 1
ATOM 3205 N N . VAL A 1 404 ? 27.812 -18.609 -10.523 1 32.75 404 VAL A N 1
ATOM 3206 C CA . VAL A 1 404 ? 29.172 -18.688 -10.008 1 32.75 404 VAL A CA 1
ATOM 3207 C C . VAL A 1 404 ? 29.25 -17.984 -8.656 1 32.75 404 VAL A C 1
ATOM 3209 O O . VAL A 1 404 ? 28.906 -16.797 -8.539 1 32.75 404 VAL A O 1
ATOM 3212 N N . VAL A 1 405 ? 29.031 -18.625 -7.629 1 32.56 405 VAL A N 1
ATOM 3213 C CA . VAL A 1 405 ? 29.234 -18.062 -6.297 1 32.56 405 VAL A CA 1
ATOM 3214 C C . VAL A 1 405 ? 30.719 -17.875 -6.039 1 32.56 405 VAL A C 1
ATOM 3216 O O . VAL A 1 405 ? 31.5 -18.828 -6.094 1 32.56 405 VAL A O 1
ATOM 3219 N N . VAL A 1 406 ? 31.281 -16.594 -6.125 1 30.36 406 VAL A N 1
ATOM 3220 C CA . VAL A 1 406 ? 32.688 -16.297 -5.828 1 30.36 406 VAL A CA 1
ATOM 3221 C C . VAL A 1 406 ? 32.844 -16.031 -4.332 1 30.36 406 VAL A C 1
ATOM 3223 O O . VAL A 1 406 ? 32.125 -15.211 -3.756 1 30.36 406 VAL A O 1
ATOM 3226 N N . GLU A 1 407 ? 33.156 -16.969 -3.541 1 30.42 407 GLU A N 1
ATOM 3227 C CA . GLU A 1 407 ? 33.562 -16.719 -2.154 1 30.42 407 GLU A CA 1
ATOM 3228 C C . GLU A 1 407 ? 34.75 -15.781 -2.072 1 30.42 407 GLU A C 1
ATOM 3230 O O . GLU A 1 407 ? 35.719 -15.953 -2.797 1 30.42 407 GLU A O 1
ATOM 3235 N N . GLU A 1 408 ? 34.469 -14.523 -1.619 1 31.03 408 GLU A N 1
ATOM 3236 C CA . GLU A 1 408 ? 35.562 -13.594 -1.334 1 31.03 408 GLU A CA 1
ATOM 3237 C C . GLU A 1 408 ? 36.688 -14.258 -0.529 1 31.03 408 GLU A C 1
ATOM 3239 O O . GLU A 1 408 ? 36.438 -14.781 0.56 1 31.03 408 GLU A O 1
ATOM 3244 N N . VAL A 1 409 ? 37.594 -14.891 -1.149 1 29.45 409 VAL A N 1
ATOM 3245 C CA . VAL A 1 409 ? 38.812 -15.242 -0.415 1 29.45 409 VAL A CA 1
ATOM 3246 C C . VAL A 1 409 ? 39.438 -13.984 0.161 1 29.45 409 VAL A C 1
ATOM 3248 O O . VAL A 1 409 ? 39.344 -12.906 -0.415 1 29.45 409 VAL A O 1
ATOM 3251 N N . GLU A 1 410 ? 39.688 -13.977 1.508 1 30.12 410 GLU A N 1
ATOM 3252 C CA . GLU A 1 410 ? 40.469 -12.984 2.232 1 30.12 410 GLU A CA 1
ATOM 3253 C C . GLU A 1 410 ? 41.656 -12.508 1.401 1 30.12 410 GLU A C 1
ATOM 3255 O O . GLU A 1 410 ? 42.406 -13.312 0.861 1 30.12 410 GLU A O 1
ATOM 3260 N N . PRO A 1 411 ? 41.5 -11.25 0.839 1 30.02 411 PRO A N 1
ATOM 3261 C CA . PRO A 1 411 ? 42.75 -10.812 0.187 1 30.02 411 PRO A CA 1
ATOM 3262 C C . PRO A 1 411 ? 44 -11.117 1.021 1 30.02 411 PRO A C 1
ATOM 3264 O O . PRO A 1 411 ? 43.969 -10.984 2.248 1 30.02 411 PRO A O 1
ATOM 3267 N N . ASP A 1 412 ? 44.719 -12.234 0.715 1 30.81 412 ASP A N 1
ATOM 3268 C CA . ASP A 1 412 ? 46 -12.211 1.422 1 30.81 412 ASP A CA 1
ATOM 3269 C C . ASP A 1 412 ? 46.562 -10.797 1.477 1 30.81 412 ASP A C 1
ATOM 3271 O O . ASP A 1 412 ? 47.094 -10.375 2.502 1 30.81 412 ASP A O 1
ATOM 3275 N N . ASN A 1 413 ? 47.219 -10.406 0.274 1 30.16 413 ASN A N 1
ATOM 3276 C CA . ASN A 1 413 ? 48.031 -9.195 0.323 1 30.16 413 ASN A CA 1
ATOM 3277 C C . ASN A 1 413 ? 47.156 -7.941 0.383 1 30.16 413 ASN A C 1
ATOM 3279 O O . ASN A 1 413 ? 45.969 -7.977 0.01 1 30.16 413 ASN A O 1
ATOM 3283 N N . ASP A 1 414 ? 47.656 -6.766 1.009 1 30.5 414 ASP A N 1
ATOM 3284 C CA . ASP A 1 414 ? 47.219 -5.469 1.499 1 30.5 414 ASP A CA 1
ATOM 3285 C C . ASP A 1 414 ? 46.344 -4.766 0.461 1 30.5 414 ASP A C 1
ATOM 3287 O O . ASP A 1 414 ? 45.812 -3.686 0.721 1 30.5 414 ASP A O 1
ATOM 3291 N N . GLU A 1 415 ? 46.719 -4.949 -0.901 1 28.92 415 GLU A N 1
ATOM 3292 C CA . GLU A 1 415 ? 46.125 -3.973 -1.826 1 28.92 415 GLU A CA 1
ATOM 3293 C C . GLU A 1 415 ? 44.656 -4.285 -2.121 1 28.92 415 GLU A C 1
ATOM 3295 O O . GLU A 1 415 ? 44.344 -5.406 -2.506 1 28.92 415 GLU A O 1
ATOM 3300 N N . GLY A 1 416 ? 43.719 -3.848 -1.389 1 29.08 416 GLY A N 1
ATOM 3301 C CA . GLY A 1 416 ? 42.281 -3.807 -1.216 1 29.08 416 GLY A CA 1
ATOM 3302 C C . GLY A 1 416 ? 41.5 -3.75 -2.529 1 29.08 416 GLY A C 1
ATOM 3303 O O . GLY A 1 416 ? 40.375 -3.305 -2.572 1 29.08 416 GLY A O 1
ATOM 3304 N N . GLU A 1 417 ? 42.25 -3.898 -3.699 1 27.84 417 GLU A N 1
ATOM 3305 C CA . GLU A 1 417 ? 41.406 -3.674 -4.875 1 27.84 417 GLU A CA 1
ATOM 3306 C C . GLU A 1 417 ? 40.438 -4.84 -5.102 1 27.84 417 GLU A C 1
ATOM 3308 O O . GLU A 1 417 ? 40.875 -5.996 -5.168 1 27.84 417 GLU A O 1
ATOM 3313 N N . PHE A 1 418 ? 39.375 -4.863 -4.59 1 29.52 418 PHE A N 1
ATOM 3314 C CA . PHE A 1 418 ? 38.281 -5.758 -4.91 1 29.52 418 PHE A CA 1
ATOM 3315 C C . PHE A 1 418 ? 38.156 -5.938 -6.418 1 29.52 418 PHE A C 1
ATOM 3317 O O . PHE A 1 418 ? 37.844 -4.988 -7.141 1 29.52 418 PHE A O 1
ATOM 3324 N N . MET A 1 419 ? 39.188 -6.715 -7.012 1 28.19 419 MET A N 1
ATOM 3325 C CA . MET A 1 419 ? 38.938 -7.004 -8.422 1 28.19 419 MET A CA 1
ATOM 3326 C C . MET A 1 419 ? 37.812 -7.992 -8.594 1 28.19 419 MET A C 1
ATOM 3328 O O . MET A 1 419 ? 37.969 -9.188 -8.359 1 28.19 419 MET A O 1
ATOM 3332 N N . PRO A 1 420 ? 36.656 -7.594 -8.422 1 32.41 420 PRO A N 1
ATOM 3333 C CA . PRO A 1 420 ? 35.438 -8.398 -8.562 1 32.41 420 PRO A CA 1
ATOM 3334 C C . PRO A 1 420 ? 35.5 -9.312 -9.789 1 32.41 420 PRO A C 1
ATOM 3336 O O . PRO A 1 420 ? 34.719 -10.281 -9.867 1 32.41 420 PRO A O 1
ATOM 3339 N N . ASN A 1 421 ? 36.375 -8.992 -10.805 1 31.48 421 ASN A N 1
ATOM 3340 C CA . ASN A 1 421 ? 36.25 -9.531 -12.156 1 31.48 421 ASN A CA 1
ATOM 3341 C C . ASN A 1 421 ? 36.875 -10.914 -12.281 1 31.48 421 ASN A C 1
ATOM 3343 O O . ASN A 1 421 ? 36.969 -11.461 -13.375 1 31.48 421 ASN A O 1
ATOM 3347 N N . ARG A 1 422 ? 37.438 -11.414 -11.344 1 35.72 422 ARG A N 1
ATOM 3348 C CA . ARG A 1 422 ? 38.312 -12.531 -11.633 1 35.72 422 ARG A CA 1
ATOM 3349 C C . ARG A 1 422 ? 37.531 -13.828 -11.789 1 35.72 422 ARG A C 1
ATOM 3351 O O . ARG A 1 422 ? 37.906 -14.703 -12.57 1 35.72 422 ARG A O 1
ATOM 3358 N N . GLY A 1 423 ? 36.375 -13.906 -11.203 1 35 423 GLY A N 1
ATOM 3359 C CA . GLY A 1 423 ? 35.719 -15.211 -11.195 1 35 423 GLY A CA 1
ATOM 3360 C C . GLY A 1 423 ? 35.188 -15.609 -12.555 1 35 423 GLY A C 1
ATOM 3361 O O . GLY A 1 423 ? 35.406 -16.719 -13.023 1 35 423 GLY A O 1
ATOM 3362 N N . VAL A 1 424 ? 34.531 -14.75 -13.219 1 38.66 424 VAL A N 1
ATOM 3363 C CA . VAL A 1 424 ? 33.969 -15.039 -14.531 1 38.66 424 VAL A CA 1
ATOM 3364 C C . VAL A 1 424 ? 35.094 -15.305 -15.539 1 38.66 424 VAL A C 1
ATOM 3366 O O . VAL A 1 424 ? 35 -16.219 -16.359 1 38.66 424 VAL A O 1
ATOM 3369 N N . ALA A 1 425 ? 36.125 -14.547 -15.398 1 40.41 425 ALA A N 1
ATOM 3370 C CA . ALA A 1 425 ? 37.281 -14.703 -16.312 1 40.41 425 ALA A CA 1
ATOM 3371 C C . ALA A 1 425 ? 37.906 -16.078 -16.156 1 40.41 425 ALA A C 1
ATOM 3373 O O . ALA A 1 425 ? 38.312 -16.703 -17.141 1 40.41 425 ALA A O 1
ATOM 3374 N N . GLU A 1 426 ? 37.875 -16.547 -15.023 1 41.19 426 GLU A N 1
ATOM 3375 C CA . GLU A 1 426 ? 38.5 -17.844 -14.781 1 41.19 426 GLU A CA 1
ATOM 3376 C C . GLU A 1 426 ? 37.656 -18.984 -15.336 1 41.19 426 GLU A C 1
ATOM 3378 O O . GLU A 1 426 ? 38.188 -19.938 -15.914 1 41.19 426 GLU A O 1
ATOM 3383 N N . VAL A 1 427 ? 36.375 -18.812 -15.25 1 42.5 427 VAL A N 1
ATOM 3384 C CA . VAL A 1 427 ? 35.5 -19.844 -15.797 1 42.5 427 VAL A CA 1
ATOM 3385 C C . VAL A 1 427 ? 35.594 -19.844 -17.328 1 42.5 427 VAL A C 1
ATOM 3387 O O . VAL A 1 427 ? 35.688 -20.922 -17.938 1 42.5 427 VAL A O 1
ATOM 3390 N N . ALA A 1 428 ? 35.719 -18.734 -17.781 1 43.25 428 ALA A N 1
ATOM 3391 C CA . ALA A 1 428 ? 35.875 -18.594 -19.234 1 43.25 428 ALA A CA 1
ATOM 3392 C C . ALA A 1 428 ? 37.156 -19.25 -19.703 1 43.25 428 ALA A C 1
ATOM 3394 O O . ALA A 1 428 ? 37.188 -19.922 -20.734 1 43.25 428 ALA A O 1
ATOM 3395 N N . GLU A 1 429 ? 38.188 -19.109 -18.984 1 45 429 GLU A N 1
ATOM 3396 C CA . GLU A 1 429 ? 39.469 -19.688 -19.344 1 45 429 GLU A CA 1
ATOM 3397 C C . GLU A 1 429 ? 39.438 -21.219 -19.25 1 45 429 GLU A C 1
ATOM 3399 O O . GLU A 1 429 ? 40 -21.906 -20.094 1 45 429 GLU A O 1
ATOM 3404 N N . LYS A 1 430 ? 38.656 -21.688 -18.312 1 42.97 430 LYS A N 1
ATOM 3405 C CA . LYS A 1 430 ? 38.594 -23.141 -18.125 1 42.97 430 LYS A CA 1
ATOM 3406 C C . LYS A 1 430 ? 37.688 -23.797 -19.156 1 42.97 430 LYS A C 1
ATOM 3408 O O . LYS A 1 430 ? 37.938 -24.922 -19.578 1 42.97 430 LYS A O 1
ATOM 3413 N N . VAL A 1 431 ? 36.75 -23.094 -19.516 1 43.97 431 VAL A N 1
ATOM 3414 C CA . VAL A 1 431 ? 35.875 -23.594 -20.578 1 43.97 431 VAL A CA 1
ATOM 3415 C C . VAL A 1 431 ? 36.656 -23.781 -21.859 1 43.97 431 VAL A C 1
ATOM 3417 O O . VAL A 1 431 ? 36.469 -24.734 -22.609 1 43.97 431 VAL A O 1
ATOM 3420 N N . LYS A 1 432 ? 37.594 -22.891 -22.062 1 43.88 432 LYS A N 1
ATOM 3421 C CA . LYS A 1 432 ? 38.469 -22.984 -23.234 1 43.88 432 LYS A CA 1
ATOM 3422 C C . LYS A 1 432 ? 39.344 -24.219 -23.172 1 43.88 432 LYS A C 1
ATOM 3424 O O . LYS A 1 432 ? 39.719 -24.781 -24.203 1 43.88 432 LYS A O 1
ATOM 3429 N N . GLU A 1 433 ? 39.812 -24.547 -22 1 41.53 433 GLU A N 1
ATOM 3430 C CA . GLU A 1 433 ? 40.688 -25.688 -21.859 1 41.53 433 GLU A CA 1
ATOM 3431 C C . GLU A 1 433 ? 39.969 -27.016 -22.062 1 41.53 433 GLU A C 1
ATOM 3433 O O . GLU A 1 433 ? 40.562 -28.031 -22.344 1 41.53 433 GLU A O 1
ATOM 3438 N N . VAL A 1 434 ? 38.656 -27.031 -21.766 1 34.09 434 VAL A N 1
ATOM 3439 C CA . VAL A 1 434 ? 37.906 -28.281 -21.953 1 34.09 434 VAL A CA 1
ATOM 3440 C C . VAL A 1 434 ? 37.719 -28.562 -23.438 1 34.09 434 VAL A C 1
ATOM 3442 O O . VAL A 1 434 ? 37.062 -27.797 -24.141 1 34.09 434 VAL A O 1
ATOM 3445 N N . LYS A 1 435 ? 38.781 -29.125 -24.109 1 31.7 435 LYS A N 1
ATOM 3446 C CA . LYS A 1 435 ? 38.75 -29.625 -25.469 1 31.7 435 LYS A CA 1
ATOM 3447 C C . LYS A 1 435 ? 37.531 -30.5 -25.734 1 31.7 435 LYS A C 1
ATOM 3449 O O . LYS A 1 435 ? 37.156 -31.297 -24.875 1 31.7 435 LYS A O 1
ATOM 3454 N N . PRO A 1 436 ? 36.688 -30.219 -26.672 1 31.73 436 PRO A N 1
ATOM 3455 C CA . PRO A 1 436 ? 35.594 -31.094 -27.078 1 31.73 436 PRO A CA 1
ATOM 3456 C C . PRO A 1 436 ? 35.969 -32.562 -27.031 1 31.73 436 PRO A C 1
ATOM 3458 O O . PRO A 1 436 ? 35.125 -33.406 -26.766 1 31.73 436 PRO A O 1
ATOM 3461 N N . ASN A 1 437 ? 37.094 -32.969 -27.594 1 30.5 437 ASN A N 1
ATOM 3462 C CA . ASN A 1 437 ? 37.438 -34.344 -27.906 1 30.5 437 ASN A CA 1
ATOM 3463 C C . ASN A 1 437 ? 37.688 -35.156 -26.625 1 30.5 437 ASN A C 1
ATOM 3465 O O . ASN A 1 437 ? 38 -36.344 -26.703 1 30.5 437 ASN A O 1
ATOM 3469 N N . MET A 1 438 ? 38.062 -34.5 -25.562 1 28.48 438 MET A N 1
ATOM 3470 C CA . MET A 1 438 ? 38.438 -35.375 -24.453 1 28.48 438 MET A CA 1
ATOM 3471 C C . MET A 1 438 ? 37.188 -35.938 -23.766 1 28.48 438 MET A C 1
ATOM 3473 O O . MET A 1 438 ? 37.25 -36.5 -22.672 1 28.48 438 MET A O 1
ATOM 3477 N N . ILE A 1 439 ? 35.969 -35.438 -24.219 1 28.2 439 ILE A N 1
ATOM 3478 C CA . ILE A 1 439 ? 34.844 -36.219 -23.734 1 28.2 439 ILE A CA 1
ATOM 3479 C C . ILE A 1 439 ? 34.906 -37.625 -24.328 1 28.2 439 ILE A C 1
ATOM 3481 O O . ILE A 1 439 ? 34.75 -37.812 -25.531 1 28.2 439 ILE A O 1
ATOM 3485 N N . GLY A 1 440 ? 35.906 -38.406 -24.016 1 24.27 440 GLY A N 1
ATOM 3486 C CA . GLY A 1 440 ? 35.812 -39.844 -24.344 1 24.27 440 GLY A CA 1
ATOM 3487 C C . GLY A 1 440 ? 34.406 -40.375 -24.359 1 24.27 440 GLY A C 1
ATOM 3488 O O . GLY A 1 440 ? 33.531 -39.844 -23.688 1 24.27 440 GLY A O 1
ATOM 3489 N N . ASP A 1 441 ? 33.938 -41 -25.453 1 25.66 441 ASP A N 1
ATOM 3490 C CA . ASP A 1 441 ? 32.812 -41.844 -25.75 1 25.66 441 ASP A CA 1
ATOM 3491 C C . ASP A 1 441 ? 32.469 -42.75 -24.562 1 25.66 441 ASP A C 1
ATOM 3493 O O . ASP A 1 441 ? 31.609 -43.625 -24.688 1 25.66 441 ASP A O 1
ATOM 3497 N N . GLU A 1 442 ? 33.531 -43 -23.703 1 23.8 442 GLU A N 1
ATOM 3498 C CA . GLU A 1 442 ? 33.406 -44.281 -23 1 23.8 442 GLU A CA 1
ATOM 3499 C C . GLU A 1 442 ? 32.094 -44.375 -22.234 1 23.8 442 GLU A C 1
ATOM 3501 O O . GLU A 1 442 ? 31.422 -45.406 -22.266 1 23.8 442 GLU A O 1
ATOM 3506 N N . VAL A 1 443 ? 32.031 -43.781 -21.031 1 23.66 443 VAL A N 1
ATOM 3507 C CA . VAL A 1 443 ? 31.359 -44.625 -20.031 1 23.66 443 VAL A CA 1
ATOM 3508 C C . VAL A 1 443 ? 29.844 -44.531 -20.219 1 23.66 443 VAL A C 1
ATOM 3510 O O . VAL A 1 443 ? 29.203 -43.594 -19.734 1 23.66 443 VAL A O 1
ATOM 3513 N N . VAL A 1 444 ? 29.406 -44.375 -21.547 1 22.45 444 VAL A N 1
ATOM 3514 C CA . VAL A 1 444 ? 27.984 -44.75 -21.547 1 22.45 444 VAL A CA 1
ATOM 3515 C C . VAL A 1 444 ? 27.812 -46.125 -20.922 1 22.45 444 VAL A C 1
ATOM 3517 O O . VAL A 1 444 ? 28.375 -47.125 -21.422 1 22.45 444 VAL A O 1
ATOM 3520 N N . PRO A 1 445 ? 27.719 -46.281 -19.578 1 22.36 445 PRO A N 1
ATOM 3521 C CA . PRO A 1 445 ? 27.609 -47.688 -19.234 1 22.36 445 PRO A CA 1
ATOM 3522 C C . PRO A 1 445 ? 26.734 -48.469 -20.203 1 22.36 445 PRO A C 1
ATOM 3524 O O . PRO A 1 445 ? 25.734 -47.969 -20.688 1 22.36 445 PRO A O 1
ATOM 3527 N N . GLU A 1 446 ? 27.375 -49.156 -21.109 1 21.81 446 GLU A N 1
ATOM 3528 C CA . GLU A 1 446 ? 26.719 -50.188 -21.891 1 21.81 446 GLU A CA 1
ATOM 3529 C C . GLU A 1 446 ? 25.562 -50.844 -21.109 1 21.81 446 GLU A C 1
ATOM 3531 O O . GLU A 1 446 ? 25.594 -50.906 -19.891 1 21.81 446 GLU A O 1
ATOM 3536 N N . ARG A 1 447 ? 24.469 -50.875 -21.797 1 21.8 447 ARG A N 1
ATOM 3537 C CA . ARG A 1 447 ? 23.297 -51.625 -21.344 1 21.8 447 ARG A CA 1
ATOM 3538 C C . ARG A 1 447 ? 23.688 -52.938 -20.688 1 21.8 447 ARG A C 1
ATOM 3540 O O . ARG A 1 447 ? 24.141 -53.875 -21.359 1 21.8 447 ARG A O 1
ATOM 3547 N N . ASP A 1 448 ? 24.594 -52.875 -19.562 1 20.94 448 ASP A N 1
ATOM 3548 C CA . ASP A 1 448 ? 24.875 -54.188 -19 1 20.94 448 ASP A CA 1
ATOM 3549 C C . ASP A 1 448 ? 23.641 -55.094 -19.078 1 20.94 448 ASP A C 1
ATOM 3551 O O . ASP A 1 448 ? 22.516 -54.625 -18.859 1 20.94 448 ASP A O 1
ATOM 3555 N N . GLU A 1 449 ? 23.719 -56.094 -19.906 1 20.5 449 GLU A N 1
ATOM 3556 C CA . GLU A 1 449 ? 22.875 -57.281 -20.062 1 20.5 449 GLU A CA 1
ATOM 3557 C C . GLU A 1 449 ? 22.297 -57.719 -18.734 1 20.5 449 GLU A C 1
ATOM 3559 O O . GLU A 1 449 ? 23 -57.812 -17.734 1 20.5 449 GLU A O 1
ATOM 3564 N N . LEU A 1 450 ? 20.953 -57.25 -18.484 1 19.98 450 LEU A N 1
ATOM 3565 C CA . LEU A 1 450 ? 20.25 -57.781 -17.328 1 19.98 450 LEU A CA 1
ATOM 3566 C C . LEU A 1 450 ? 20.688 -59.219 -17.031 1 19.98 450 LEU A C 1
ATOM 3568 O O . LEU A 1 450 ? 20.453 -60.125 -17.844 1 19.98 450 LEU A O 1
ATOM 3572 N N . VAL A 1 451 ? 22.016 -59.312 -16.672 1 19.78 451 VAL A N 1
ATOM 3573 C CA . VAL A 1 451 ? 22.328 -60.688 -16.375 1 19.78 451 VAL A CA 1
ATOM 3574 C C . VAL A 1 451 ? 21.203 -61.312 -15.555 1 19.78 451 VAL A C 1
ATOM 3576 O O . VAL A 1 451 ? 20.688 -60.688 -14.625 1 19.78 451 VAL A O 1
ATOM 3579 N N . PRO A 1 452 ? 20.578 -62.281 -16.172 1 19.7 452 PRO A N 1
ATOM 3580 C CA . PRO A 1 452 ? 19.469 -63 -15.539 1 19.7 452 PRO A CA 1
ATOM 3581 C C . PRO A 1 452 ? 19.797 -63.438 -14.109 1 19.7 452 PRO A C 1
ATOM 3583 O O . PRO A 1 452 ? 20.797 -64.125 -13.875 1 19.7 452 PRO A O 1
ATOM 3586 N N . VAL A 1 453 ? 19.859 -62.281 -13.211 1 18.83 453 VAL A N 1
ATOM 3587 C CA . VAL A 1 453 ? 20.156 -62.719 -11.859 1 18.83 453 VAL A CA 1
ATOM 3588 C C . VAL A 1 453 ? 19.453 -64.062 -11.602 1 18.83 453 VAL A C 1
ATOM 3590 O O . VAL A 1 453 ? 18.266 -64.188 -11.891 1 18.83 453 VAL A O 1
ATOM 3593 N N . PRO A 1 454 ? 20.297 -65 -11.586 1 19.14 454 PRO A N 1
ATOM 3594 C CA . PRO A 1 454 ? 19.812 -66.375 -11.391 1 19.14 454 PRO A CA 1
ATOM 3595 C C . PRO A 1 454 ? 18.797 -66.5 -10.258 1 19.14 454 PRO A C 1
ATOM 3597 O O . PRO A 1 454 ? 18.766 -65.625 -9.375 1 19.14 454 PRO A O 1
ATOM 3600 N N . ASN A 1 455 ? 17.719 -67.25 -10.586 1 18.31 455 ASN A N 1
ATOM 3601 C CA . ASN A 1 455 ? 16.609 -67.75 -9.789 1 18.31 455 ASN A CA 1
ATOM 3602 C C . ASN A 1 455 ? 17.094 -68.312 -8.438 1 18.31 455 ASN A C 1
ATOM 3604 O O . ASN A 1 455 ? 16.547 -69.25 -7.926 1 18.31 455 ASN A O 1
ATOM 3608 N N . ARG A 1 456 ? 18.219 -67.625 -7.934 1 17.12 456 ARG A N 1
ATOM 3609 C CA . ARG A 1 456 ? 18.641 -68.5 -6.863 1 17.12 456 ARG A CA 1
ATOM 3610 C C . ARG A 1 456 ? 17.516 -68.75 -5.891 1 17.12 456 ARG A C 1
ATOM 3612 O O . ARG A 1 456 ? 16.672 -67.938 -5.641 1 17.12 456 ARG A O 1
ATOM 3619 N N . GLY A 1 457 ? 17.391 -70 -5.559 1 17.09 457 GLY A N 1
ATOM 3620 C CA . GLY A 1 457 ? 16.531 -70.938 -4.828 1 17.09 457 GLY A CA 1
ATOM 3621 C C . GLY A 1 457 ? 16.203 -70.5 -3.422 1 17.09 457 GLY A C 1
ATOM 3622 O O . GLY A 1 457 ? 15.039 -70.375 -3.043 1 17.09 457 GLY A O 1
ATOM 3623 N N . GLU A 1 458 ? 17.031 -70.75 -2.482 1 17.33 458 GLU A N 1
ATOM 3624 C CA . GLU A 1 458 ? 16.547 -71.562 -1.369 1 17.33 458 GLU A CA 1
ATOM 3625 C C . GLU A 1 458 ? 15.992 -70.688 -0.25 1 17.33 458 GLU A C 1
ATOM 3627 O O . GLU A 1 458 ? 16.25 -69.5 -0.212 1 17.33 458 GLU A O 1
ATOM 3632 N N . GLY A 1 459 ? 15.656 -71.188 0.916 1 16.34 459 GLY A N 1
ATOM 3633 C CA . GLY A 1 459 ? 14.75 -71.375 2.035 1 16.34 459 GLY A CA 1
ATOM 3634 C C . GLY A 1 459 ? 15.086 -70.5 3.234 1 16.34 459 GLY A C 1
ATOM 3635 O O . GLY A 1 459 ? 14.438 -70.625 4.281 1 16.34 459 GLY A O 1
ATOM 3636 N N . ALA A 1 460 ? 16.375 -69.75 3.32 1 17.05 460 ALA A N 1
ATOM 3637 C CA . ALA A 1 460 ? 16.766 -69.875 4.727 1 17.05 460 ALA A CA 1
ATOM 3638 C C . ALA A 1 460 ? 15.766 -69.125 5.625 1 17.05 460 ALA A C 1
ATO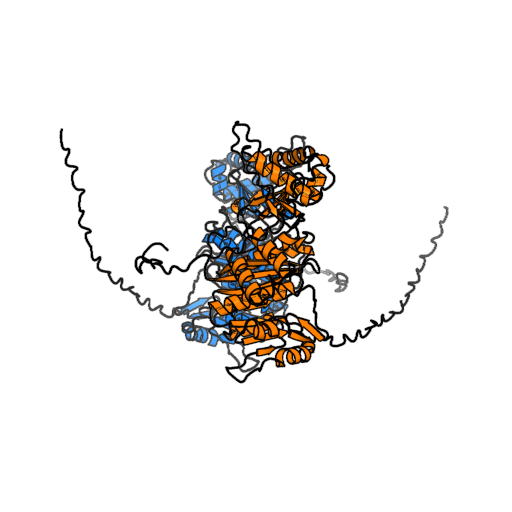M 3640 O O . ALA A 1 460 ? 15.125 -68.188 5.199 1 17.05 460 ALA A O 1
ATOM 3641 N N . ASN A 1 461 ? 15.664 -69.438 6.824 1 16.78 461 ASN A N 1
ATOM 3642 C CA . ASN A 1 461 ? 14.875 -69.562 8.047 1 16.78 461 ASN A CA 1
ATOM 3643 C C . ASN A 1 461 ? 14.82 -68.25 8.789 1 16.78 461 ASN A C 1
ATOM 3645 O O . ASN A 1 461 ? 13.75 -67.75 9.195 1 16.78 461 ASN A O 1
ATOM 3649 N N . ASP A 1 462 ? 15.984 -67.812 9.414 1 16.62 462 ASP A N 1
ATOM 3650 C CA . ASP A 1 462 ? 15.93 -67.75 10.867 1 16.62 462 ASP A CA 1
ATOM 3651 C C . ASP A 1 462 ? 15.359 -66.438 11.367 1 16.62 462 ASP A C 1
ATOM 3653 O O . ASP A 1 462 ? 14.273 -66.438 11.953 1 16.62 462 ASP A O 1
ATOM 3657 N N . ASP A 1 463 ? 16.234 -65.688 12.203 1 17.12 463 ASP A N 1
ATOM 3658 C CA . ASP A 1 463 ? 16.141 -65.375 13.625 1 17.12 463 ASP A CA 1
ATOM 3659 C C . ASP A 1 463 ? 15.562 -64 13.859 1 17.12 463 ASP A C 1
ATOM 3661 O O . ASP A 1 463 ? 15.5 -63.188 12.93 1 17.12 463 ASP A O 1
ATOM 3665 N N . ASP A 1 464 ? 16.031 -63.25 14.969 1 18.17 464 ASP A N 1
ATOM 3666 C CA . ASP A 1 464 ? 15.516 -62.75 16.234 1 18.17 464 ASP A CA 1
ATOM 3667 C C . ASP A 1 464 ? 15.422 -61.219 16.234 1 18.17 464 ASP A C 1
ATOM 3669 O O . ASP A 1 464 ? 15.211 -60.594 17.266 1 18.17 464 ASP A O 1
ATOM 3673 N N . VAL A 1 465 ? 15.594 -60.5 15.102 1 18.17 465 VAL A N 1
ATOM 3674 C CA . VAL A 1 465 ? 16.062 -59.156 15.406 1 18.17 465 VAL A CA 1
ATOM 3675 C C . VAL A 1 465 ? 15.023 -58.406 16.25 1 18.17 465 VAL A C 1
ATOM 3677 O O . VAL A 1 465 ? 13.844 -58.375 15.891 1 18.17 465 VAL A O 1
ATOM 3680 N N . VAL A 1 466 ? 15.477 -58 17.469 1 18.91 466 VAL A N 1
ATOM 3681 C CA . VAL A 1 466 ? 14.836 -57.438 18.656 1 18.91 466 VAL A CA 1
ATOM 3682 C C . VAL A 1 466 ? 14.32 -56.031 18.344 1 18.91 466 VAL A C 1
ATOM 3684 O O . VAL A 1 466 ? 15.062 -55.188 17.859 1 18.91 466 VAL A O 1
ATOM 3687 N N . VAL A 1 467 ? 13.055 -55.812 18.219 1 18.28 467 VAL A N 1
ATOM 3688 C CA . VAL A 1 467 ? 12.188 -54.688 17.828 1 18.28 467 VAL A CA 1
ATOM 3689 C C . VAL A 1 467 ? 12.234 -53.594 18.906 1 18.28 467 VAL A C 1
ATOM 3691 O O . VAL A 1 467 ? 11.602 -53.75 19.953 1 18.28 467 VAL A O 1
ATOM 3694 N N . PRO A 1 468 ? 13.539 -53.125 19.328 1 17.81 468 PRO A N 1
ATOM 3695 C CA . PRO A 1 468 ? 13.32 -52.438 20.609 1 17.81 468 PRO A CA 1
ATOM 3696 C C . PRO A 1 468 ? 12.281 -51.312 20.531 1 17.81 468 PRO A C 1
ATOM 3698 O O . PRO A 1 468 ? 11.984 -50.844 19.438 1 17.81 468 PRO A O 1
ATOM 3701 N N . ASN A 1 469 ? 11.805 -50.812 21.797 1 18.23 469 ASN A N 1
ATOM 3702 C CA . ASN A 1 469 ? 10.672 -50.156 22.453 1 18.23 469 ASN A CA 1
ATOM 3703 C C . ASN A 1 469 ? 10.555 -48.688 22.031 1 18.23 469 ASN A C 1
ATOM 3705 O O . ASN A 1 469 ? 11.531 -48.094 21.609 1 18.23 469 ASN A O 1
ATOM 3709 N N . ARG A 1 470 ? 9.336 -48 22.172 1 18.88 470 ARG A N 1
ATOM 3710 C CA . ARG A 1 470 ? 8.391 -46.938 21.797 1 18.88 470 ARG A CA 1
ATOM 3711 C C . ARG A 1 470 ? 8.82 -45.594 22.359 1 18.88 470 ARG A C 1
ATOM 3713 O O . ARG A 1 470 ? 8.125 -44.594 22.188 1 18.88 470 ARG A O 1
ATOM 3720 N N . GLN A 1 471 ? 9.742 -45.5 23.422 1 17.56 471 GLN A N 1
ATOM 3721 C CA . GLN A 1 471 ? 9.531 -44.5 24.453 1 17.56 471 GLN A CA 1
ATOM 3722 C C . GLN A 1 471 ? 9.742 -43.094 23.906 1 17.56 471 GLN A C 1
ATOM 3724 O O . GLN A 1 471 ? 8.945 -42.188 24.172 1 17.56 471 GLN A O 1
ATOM 3729 N N . GLN A 1 472 ? 11.039 -42.594 23.734 1 17.38 472 GLN A N 1
ATOM 3730 C CA . GLN A 1 472 ? 11.562 -41.375 24.328 1 17.38 472 GLN A CA 1
ATOM 3731 C C . GLN A 1 472 ? 11.25 -40.156 23.453 1 17.38 472 GLN A C 1
ATOM 3733 O O . GLN A 1 472 ? 12.117 -39.688 22.734 1 17.38 472 GLN A O 1
ATOM 3738 N N . LEU A 1 473 ? 10.266 -40.156 22.656 1 17.39 473 LEU A N 1
ATOM 3739 C CA . LEU A 1 473 ? 10.156 -38.969 21.812 1 17.39 473 LEU A CA 1
ATOM 3740 C C . LEU A 1 473 ? 9.867 -37.719 22.656 1 17.39 473 LEU A C 1
ATOM 3742 O O . LEU A 1 473 ? 8.719 -37.312 22.766 1 17.39 473 LEU A O 1
ATOM 3746 N N . SER A 1 474 ? 10.438 -37.531 23.922 1 17.41 474 SER A N 1
ATOM 3747 C CA . SER A 1 474 ? 10 -36.531 24.875 1 17.41 474 SER A CA 1
ATOM 3748 C C . SER A 1 474 ? 10.133 -35.125 24.297 1 17.41 474 SER A C 1
ATOM 3750 O O . SER A 1 474 ? 9.18 -34.344 24.344 1 17.41 474 SER A O 1
ATOM 3752 N N . TYR A 1 475 ? 11.43 -34.438 24.594 1 17.72 475 TYR A N 1
ATOM 3753 C CA . TYR A 1 475 ? 11.797 -33.156 25.188 1 17.72 475 TYR A CA 1
ATOM 3754 C C . TYR A 1 475 ? 11.758 -32.031 24.141 1 17.72 475 TYR A C 1
ATOM 3756 O O . TYR A 1 475 ? 12.18 -30.906 24.422 1 17.72 475 TYR A O 1
ATOM 3764 N N . LEU A 1 476 ? 11.602 -32.406 22.844 1 16.38 476 LEU A N 1
ATOM 3765 C CA . LEU A 1 476 ? 11.789 -31.172 22.062 1 16.38 476 LEU A CA 1
ATOM 3766 C C . LEU A 1 476 ? 10.625 -30.219 22.266 1 16.38 476 LEU A C 1
ATOM 3768 O O . LEU A 1 476 ? 10.555 -29.172 21.609 1 16.38 476 LEU A O 1
ATOM 3772 N N . MET A 1 477 ? 9.734 -30.516 23.312 1 19.19 477 MET A N 1
ATOM 3773 C CA . MET A 1 477 ? 8.672 -29.547 23.578 1 19.19 477 MET A CA 1
ATOM 3774 C C . MET A 1 477 ? 9.242 -28.281 24.203 1 19.19 477 MET A C 1
ATOM 3776 O O . MET A 1 477 ? 9.969 -28.344 25.188 1 19.19 477 MET A O 1
ATOM 3780 N N . MET B 1 1 ? 47.062 -41.594 49.188 1 23.47 1 MET B N 1
ATOM 3781 C CA . MET B 1 1 ? 45.781 -42.312 49.375 1 23.47 1 MET B CA 1
ATOM 3782 C C . MET B 1 1 ? 44.719 -41.344 49.875 1 23.47 1 MET B C 1
ATOM 3784 O O . MET B 1 1 ? 43.688 -41.781 50.438 1 23.47 1 MET B O 1
ATOM 3788 N N . LEU B 1 2 ? 44.969 -40.062 49.875 1 26.23 2 LEU B N 1
ATOM 3789 C CA . LEU B 1 2 ? 44.219 -39.062 50.594 1 26.23 2 LEU B CA 1
ATOM 3790 C C . LEU B 1 2 ? 42.812 -38.938 50.062 1 26.23 2 LEU B C 1
ATOM 3792 O O . LEU B 1 2 ? 42.594 -38.688 48.844 1 26.23 2 LEU B O 1
ATOM 3796 N N . THR B 1 3 ? 41.844 -39.625 50.719 1 24.78 3 THR B N 1
ATOM 3797 C CA . THR B 1 3 ? 40.469 -40.031 50.469 1 24.78 3 THR B CA 1
ATOM 3798 C C . THR B 1 3 ? 39.531 -38.844 50.469 1 24.78 3 THR B C 1
ATOM 3800 O O . THR B 1 3 ? 39.25 -38.25 51.531 1 24.78 3 THR B O 1
ATOM 3803 N N . LEU B 1 4 ? 39.75 -37.844 49.562 1 26.73 4 LEU B N 1
ATOM 3804 C CA . LEU B 1 4 ? 39.094 -36.562 49.562 1 26.73 4 LEU B CA 1
ATOM 3805 C C . LEU B 1 4 ? 37.562 -36.719 49.469 1 26.73 4 LEU B C 1
ATOM 3807 O O . LEU B 1 4 ? 37.062 -37.406 48.594 1 26.73 4 LEU B O 1
ATOM 3811 N N . SER B 1 5 ? 36.938 -36.562 50.656 1 26.5 5 SER B N 1
ATOM 3812 C CA . SER B 1 5 ? 35.531 -36.812 51.031 1 26.5 5 SER B CA 1
ATOM 3813 C C . SER B 1 5 ? 34.562 -36.031 50.156 1 26.5 5 SER B C 1
ATOM 3815 O O . SER B 1 5 ? 34.875 -34.906 49.719 1 26.5 5 SER B O 1
ATOM 3817 N N . PRO B 1 6 ? 33.469 -36.594 49.594 1 25.95 6 PRO B N 1
ATOM 3818 C CA . PRO B 1 6 ? 32.5 -36.312 48.562 1 25.95 6 PRO B CA 1
ATOM 3819 C C . PRO B 1 6 ? 31.484 -35.25 48.969 1 25.95 6 PRO B C 1
ATOM 3821 O O . PRO B 1 6 ? 30.422 -35.125 48.375 1 25.95 6 PRO B O 1
ATOM 3824 N N . LYS B 1 7 ? 31.906 -34.125 49.656 1 24.23 7 LYS B N 1
ATOM 3825 C CA . LYS B 1 7 ? 30.844 -33.438 50.344 1 24.23 7 LYS B CA 1
ATOM 3826 C C . LYS B 1 7 ? 29.672 -33.156 49.438 1 24.23 7 LYS B C 1
ATOM 3828 O O . LYS B 1 7 ? 29.859 -32.781 48.281 1 24.23 7 LYS B O 1
ATOM 3833 N N . ALA B 1 8 ? 28.453 -33.5 49.844 1 26.03 8 ALA B N 1
ATOM 3834 C CA . ALA B 1 8 ? 27.109 -33.688 49.312 1 26.03 8 ALA B CA 1
ATOM 3835 C C . ALA B 1 8 ? 26.562 -32.406 48.75 1 26.03 8 ALA B C 1
ATOM 3837 O O . ALA B 1 8 ? 26.938 -31.312 49.219 1 26.03 8 ALA B O 1
ATOM 3838 N N . PRO B 1 9 ? 25.812 -32.406 47.594 1 26.11 9 PRO B N 1
ATOM 3839 C CA . PRO B 1 9 ? 25.312 -31.375 46.688 1 26.11 9 PRO B CA 1
ATOM 3840 C C . PRO B 1 9 ? 24.297 -30.469 47.375 1 26.11 9 PRO B C 1
ATOM 3842 O O . PRO B 1 9 ? 23.516 -30.906 48.188 1 26.11 9 PRO B O 1
ATOM 3845 N N . PHE B 1 10 ? 24.734 -29.234 47.781 1 25.44 10 PHE B N 1
ATOM 3846 C CA . PHE B 1 10 ? 23.953 -28.203 48.438 1 25.44 10 PHE B CA 1
ATOM 3847 C C . PHE B 1 10 ? 22.578 -28.062 47.812 1 25.44 10 PHE B C 1
ATOM 3849 O O . PHE B 1 10 ? 22.438 -27.953 46.594 1 25.44 10 PHE B O 1
ATOM 3856 N N . LEU B 1 11 ? 21.625 -28.719 48.438 1 24.97 11 LEU B N 1
ATOM 3857 C CA . LEU B 1 11 ? 20.188 -28.75 48.188 1 24.97 11 LEU B CA 1
ATOM 3858 C C . LEU B 1 11 ? 19.625 -27.328 48.125 1 24.97 11 LEU B C 1
ATOM 3860 O O . LEU B 1 11 ? 19.641 -26.594 49.094 1 24.97 11 LEU B O 1
ATOM 3864 N N . TYR B 1 12 ? 20.109 -26.547 47.125 1 23.5 12 TYR B N 1
ATOM 3865 C CA . TYR B 1 12 ? 19.641 -25.172 47.062 1 23.5 12 TYR B CA 1
ATOM 3866 C C . TYR B 1 12 ? 18.125 -25.094 47.125 1 23.5 12 TYR B C 1
ATOM 3868 O O . TYR B 1 12 ? 17.422 -25.75 46.344 1 23.5 12 TYR B O 1
ATOM 3876 N N . LYS B 1 13 ? 17.656 -25.047 48.375 1 28.06 13 LYS B N 1
ATOM 3877 C CA . LYS B 1 13 ? 16.25 -24.875 48.688 1 28.06 13 LYS B CA 1
ATOM 3878 C C . LYS B 1 13 ? 15.617 -23.766 47.844 1 28.06 13 LYS B C 1
ATOM 3880 O O . LYS B 1 13 ? 16.078 -22.625 47.875 1 28.06 13 LYS B O 1
ATOM 3885 N N . PRO B 1 14 ? 14.93 -24.172 46.781 1 26.23 14 PRO B N 1
ATOM 3886 C CA . PRO B 1 14 ? 14.312 -23.219 45.844 1 26.23 14 PRO B CA 1
ATOM 3887 C C . PRO B 1 14 ? 13.375 -22.234 46.562 1 26.23 14 PRO B C 1
ATOM 3889 O O . PRO B 1 14 ? 12.422 -22.641 47.219 1 26.23 14 PRO B O 1
ATOM 3892 N N . GLN B 1 15 ? 13.945 -21.359 47.406 1 25.36 15 GLN B N 1
ATOM 3893 C CA . GLN B 1 15 ? 13.031 -20.469 48.125 1 25.36 15 GLN B CA 1
ATOM 3894 C C . GLN B 1 15 ? 12.008 -19.859 47.156 1 25.36 15 GLN B C 1
ATOM 3896 O O . GLN B 1 15 ? 12.375 -19.219 46.188 1 25.36 15 GLN B O 1
ATOM 3901 N N . ASN B 1 16 ? 10.922 -20.547 47.031 1 24.56 16 ASN B N 1
ATOM 3902 C CA . ASN B 1 16 ? 9.734 -20.188 46.25 1 24.56 16 ASN B CA 1
ATOM 3903 C C . ASN B 1 16 ? 9.234 -18.797 46.594 1 24.56 16 ASN B C 1
ATOM 3905 O O . ASN B 1 16 ? 8.625 -18.594 47.656 1 24.56 16 ASN B O 1
ATOM 3909 N N . PRO B 1 17 ? 10.164 -17.797 46.719 1 26.84 17 PRO B N 1
ATOM 3910 C CA . PRO B 1 17 ? 9.508 -16.641 47.312 1 26.84 17 PRO B CA 1
ATOM 3911 C C . PRO B 1 17 ? 8.234 -16.234 46.594 1 26.84 17 PRO B C 1
ATOM 3913 O O . PRO B 1 17 ? 8.188 -16.266 45.344 1 26.84 17 PRO B O 1
ATOM 3916 N N . ASN B 1 18 ? 7.129 -16.625 47.125 1 25.34 18 ASN B N 1
ATOM 3917 C CA . ASN B 1 18 ? 5.801 -16.25 46.656 1 25.34 18 ASN B CA 1
ATOM 3918 C C . ASN B 1 18 ? 5.68 -14.75 46.438 1 25.34 18 ASN B C 1
ATOM 3920 O O . ASN B 1 18 ? 5.656 -13.977 47.406 1 25.34 18 ASN B O 1
ATOM 3924 N N . PRO B 1 19 ? 6.488 -14.242 45.562 1 26.98 19 PRO B N 1
ATOM 3925 C CA . PRO B 1 19 ? 6.387 -12.781 45.656 1 26.98 19 PRO B CA 1
ATOM 3926 C C . PRO B 1 19 ? 4.941 -12.289 45.594 1 26.98 19 PRO B C 1
ATOM 3928 O O . PRO B 1 19 ? 4.125 -12.844 44.844 1 26.98 19 PRO B O 1
ATOM 3931 N N . LYS B 1 20 ? 4.426 -11.812 46.75 1 26.38 20 LYS B N 1
ATOM 3932 C CA . LYS B 1 20 ? 3.125 -11.164 46.875 1 26.38 20 LYS B CA 1
ATOM 3933 C C . LYS B 1 20 ? 2.852 -10.234 45.688 1 26.38 20 LYS B C 1
ATOM 3935 O O . LYS B 1 20 ? 3.66 -9.359 45.406 1 26.38 20 LYS B O 1
ATOM 3940 N N . ILE B 1 21 ? 2.174 -10.781 44.781 1 26.66 21 ILE B N 1
ATOM 3941 C CA . ILE B 1 21 ? 1.669 -10.055 43.625 1 26.66 21 ILE B CA 1
ATOM 3942 C C . ILE B 1 21 ? 1.06 -8.727 44.062 1 26.66 21 ILE B C 1
ATOM 3944 O O . ILE B 1 21 ? 0.05 -8.703 44.781 1 26.66 21 ILE B O 1
ATOM 3948 N N . GLN B 1 22 ? 1.973 -7.891 44.594 1 25.42 22 GLN B N 1
ATOM 3949 C CA . GLN B 1 22 ? 1.316 -6.641 44.969 1 25.42 22 GLN B CA 1
ATOM 3950 C C . GLN B 1 22 ? 0.383 -6.168 43.844 1 25.42 22 GLN B C 1
ATOM 3952 O O . GLN B 1 22 ? 0.785 -6.082 42.688 1 25.42 22 GLN B O 1
ATOM 3957 N N . HIS B 1 23 ? -0.831 -6.492 44.031 1 25.12 23 HIS B N 1
ATOM 3958 C CA . HIS B 1 23 ? -1.922 -5.969 43.219 1 25.12 23 HIS B CA 1
ATOM 3959 C C . HIS B 1 23 ? -1.766 -4.473 43 1 25.12 23 HIS B C 1
ATOM 3961 O O . HIS B 1 23 ? -1.753 -3.686 43.938 1 25.12 23 HIS B O 1
ATOM 3967 N N . TYR B 1 24 ? -0.77 -4.184 42.188 1 25.45 24 TYR B N 1
ATOM 3968 C CA . TYR B 1 24 ? -0.763 -2.766 41.844 1 25.45 24 TYR B CA 1
ATOM 3969 C C . TYR B 1 24 ? -2.16 -2.289 41.469 1 25.45 24 TYR B C 1
ATOM 3971 O O . TYR B 1 24 ? -2.742 -2.764 40.5 1 25.45 24 TYR B O 1
ATOM 3979 N N . LYS B 1 25 ? -2.943 -2.066 42.469 1 28.31 25 LYS B N 1
ATOM 3980 C CA . LYS B 1 25 ? -4.18 -1.343 42.188 1 28.31 25 LYS B CA 1
ATOM 3981 C C . LYS B 1 25 ? -3.926 -0.146 41.281 1 28.31 25 LYS B C 1
ATOM 3983 O O . LYS B 1 25 ? -3.139 0.74 41.625 1 28.31 25 LYS B O 1
ATOM 3988 N N . PRO B 1 26 ? -3.984 -0.491 40.062 1 28.05 26 PRO B N 1
ATOM 3989 C CA . PRO B 1 26 ? -3.898 0.744 39.281 1 28.05 26 PRO B CA 1
ATOM 3990 C C . PRO B 1 26 ? -4.703 1.889 39.906 1 28.05 26 PRO B C 1
ATOM 3992 O O . PRO B 1 26 ? -5.863 1.701 40.281 1 28.05 26 PRO B O 1
ATOM 3995 N N . GLN B 1 27 ? -4.125 2.525 40.875 1 28.2 27 GLN B N 1
ATOM 3996 C CA . GLN B 1 27 ? -4.836 3.727 41.281 1 28.2 27 GLN B CA 1
ATOM 3997 C C . GLN B 1 27 ? -5.422 4.469 40.094 1 28.2 27 GLN B C 1
ATOM 3999 O O . GLN B 1 27 ? -4.684 4.984 39.25 1 28.2 27 GLN B O 1
ATOM 4004 N N . ILE B 1 28 ? -6.441 3.895 39.562 1 30.27 28 ILE B N 1
ATOM 4005 C CA . ILE B 1 28 ? -7.332 4.695 38.719 1 30.27 28 ILE B CA 1
ATOM 4006 C C . ILE B 1 28 ? -7.602 6.039 39.406 1 30.27 28 ILE B C 1
ATOM 4008 O O . ILE B 1 28 ? -8.336 6.109 40.375 1 30.27 28 ILE B O 1
ATOM 4012 N N . ASN B 1 29 ? -6.578 6.691 39.875 1 30.2 29 ASN B N 1
ATOM 4013 C CA . ASN B 1 29 ? -7.004 8.047 40.219 1 30.2 29 ASN B CA 1
ATOM 4014 C C . ASN B 1 29 ? -8.031 8.57 39.219 1 30.2 29 ASN B C 1
ATOM 4016 O O . ASN B 1 29 ? -7.801 8.539 38 1 30.2 29 ASN B O 1
ATOM 4020 N N . GLY B 1 30 ? -9.281 8.289 39.438 1 31.81 30 GLY B N 1
ATOM 4021 C CA . GLY B 1 30 ? -10.453 8.844 38.781 1 31.81 30 GLY B CA 1
ATOM 4022 C C . GLY B 1 30 ? -10.258 10.266 38.312 1 31.81 30 GLY B C 1
ATOM 4023 O O . GLY B 1 30 ? -10.461 11.219 39.062 1 31.81 30 GLY B O 1
ATOM 4024 N N . MET B 1 31 ? -9.094 10.586 37.781 1 31.36 31 MET B N 1
ATOM 4025 C CA . MET B 1 31 ? -9.156 11.914 37.188 1 31.36 31 MET B CA 1
ATOM 4026 C C . MET B 1 31 ? -10.484 12.141 36.469 1 31.36 31 MET B C 1
ATOM 4028 O O . MET B 1 3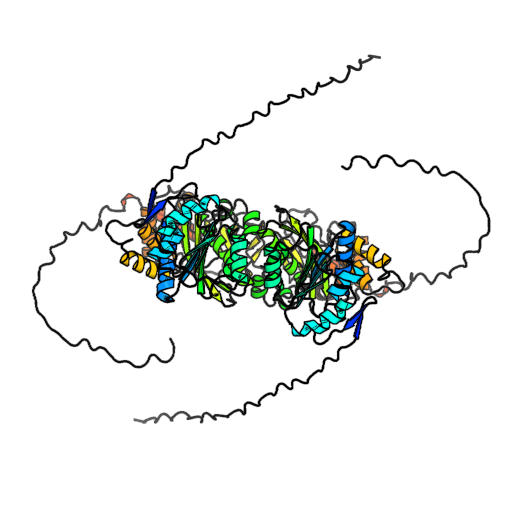1 ? -10.766 11.5 35.469 1 31.36 31 MET B O 1
ATOM 4032 N N . TYR B 1 32 ? -11.555 12.156 37.25 1 34.88 32 TYR B N 1
ATOM 4033 C CA . TYR B 1 32 ? -12.781 12.789 36.781 1 34.88 32 TYR B CA 1
ATOM 4034 C C . TYR B 1 32 ? -12.484 13.883 35.781 1 34.88 32 TYR B C 1
ATOM 4036 O O . TYR B 1 32 ? -11.961 14.945 36.125 1 34.88 32 TYR B O 1
ATOM 4044 N N . CYS B 1 33 ? -11.977 13.602 34.719 1 39.16 33 CYS B N 1
ATOM 4045 C CA . CYS B 1 33 ? -11.93 14.625 33.656 1 39.16 33 CYS B CA 1
ATOM 4046 C C . CYS B 1 33 ? -13.234 15.406 33.625 1 39.16 33 CYS B C 1
ATOM 4048 O O . CYS B 1 33 ? -14.273 14.875 33.25 1 39.16 33 CYS B O 1
ATOM 4050 N N . LYS B 1 34 ? -13.547 16.25 34.594 1 45 34 LYS B N 1
ATOM 4051 C CA . LYS B 1 34 ? -14.555 17.297 34.531 1 45 34 LYS B CA 1
ATOM 4052 C C . LYS B 1 34 ? -14.734 17.812 33.125 1 45 34 LYS B C 1
ATOM 4054 O O . LYS B 1 34 ? -13.75 17.984 32.375 1 45 34 LYS B O 1
ATOM 4059 N N . SER B 1 35 ? -15.883 17.562 32.562 1 57.75 35 SER B N 1
ATOM 4060 C CA . SER B 1 35 ? -16.328 18.219 31.328 1 57.75 35 SER B CA 1
ATOM 4061 C C . SER B 1 35 ? -15.906 19.688 31.297 1 57.75 35 SER B C 1
ATOM 4063 O O . SER B 1 35 ? -16.297 20.469 32.156 1 57.75 35 SER B O 1
ATOM 4065 N N . GLU B 1 36 ? -14.648 19.953 31.016 1 77.25 36 GLU B N 1
ATOM 4066 C CA . GLU B 1 36 ? -14.188 21.328 30.906 1 77.25 36 GLU B CA 1
ATOM 4067 C C . GLU B 1 36 ? -14.703 21.984 29.625 1 77.25 36 GLU B C 1
ATOM 4069 O O . GLU B 1 36 ? -14.633 21.391 28.547 1 77.25 36 GLU B O 1
ATOM 4074 N N . LEU B 1 37 ? -15.508 22.984 29.812 1 87.75 37 LEU B N 1
ATOM 4075 C CA . LEU B 1 37 ? -15.977 23.797 28.703 1 87.75 37 LEU B CA 1
ATOM 4076 C C . LEU B 1 37 ? -14.828 24.578 28.078 1 87.75 37 LEU B C 1
ATOM 4078 O O . LEU B 1 37 ? -14.047 25.234 28.781 1 87.75 37 LEU B O 1
ATOM 4082 N N . GLN B 1 38 ? -14.625 24.297 26.781 1 92 38 GLN B N 1
ATOM 4083 C CA . GLN B 1 38 ? -13.586 24.984 26.016 1 92 38 GLN B CA 1
ATOM 4084 C C . GLN B 1 38 ? -14.203 25.891 24.953 1 92 38 GLN B C 1
ATOM 4086 O O . GLN B 1 38 ? -15.383 25.766 24.625 1 92 38 GLN B O 1
ATOM 4091 N N . SER B 1 39 ? -13.453 26.875 24.609 1 93.75 39 SER B N 1
ATOM 4092 C CA . SER B 1 39 ? -13.867 27.766 23.547 1 93.75 39 SER B CA 1
ATOM 4093 C C . SER B 1 39 ? -12.797 27.891 22.469 1 93.75 39 SER B C 1
ATOM 4095 O O . SER B 1 39 ? -11.602 27.938 22.781 1 93.75 39 SER B O 1
ATOM 4097 N N . GLU B 1 40 ? -13.25 27.797 21.219 1 94.06 40 GLU B N 1
ATOM 4098 C CA . GLU B 1 40 ? -12.367 27.969 20.078 1 94.06 40 GLU B CA 1
ATOM 4099 C C . GLU B 1 40 ? -13.102 28.641 18.922 1 94.06 40 GLU B C 1
ATOM 4101 O O . GLU B 1 40 ? -14.133 28.156 18.453 1 94.06 40 GLU B O 1
ATOM 4106 N N . ARG B 1 41 ? -12.57 29.828 18.531 1 94 41 ARG B N 1
ATOM 4107 C CA . ARG B 1 41 ? -13.125 30.594 17.422 1 94 41 ARG B CA 1
ATOM 4108 C C . ARG B 1 41 ? -14.609 30.875 17.641 1 94 41 ARG B C 1
ATOM 4110 O O . ARG B 1 41 ? -15.422 30.688 16.734 1 94 41 ARG B O 1
ATOM 4117 N N . GLY B 1 42 ? -14.93 31.188 18.828 1 91.5 42 GLY B N 1
ATOM 4118 C CA . GLY B 1 42 ? -16.281 31.609 19.188 1 91.5 42 GLY B CA 1
ATOM 4119 C C . GLY B 1 42 ? -17.219 30.453 19.422 1 91.5 42 GLY B C 1
ATOM 4120 O O . GLY B 1 42 ? -18.406 30.656 19.703 1 91.5 42 GLY B O 1
ATOM 4121 N N . LEU B 1 43 ? -16.719 29.234 19.375 1 95.19 43 LEU B N 1
ATOM 4122 C CA . LEU B 1 43 ? -17.562 28.062 19.609 1 95.19 43 LEU B CA 1
ATOM 4123 C C . LEU B 1 43 ? -17.234 27.406 20.953 1 95.19 43 LEU B C 1
ATOM 4125 O O . LEU B 1 43 ? -16.062 27.172 21.266 1 95.19 43 LEU B O 1
ATOM 4129 N N . GLU B 1 44 ? -18.234 27.188 21.703 1 95.38 44 GLU B N 1
ATOM 4130 C CA . GLU B 1 44 ? -18.094 26.5 22.969 1 95.38 44 GLU B CA 1
ATOM 4131 C C . GLU B 1 44 ? -18.391 25 22.828 1 95.38 44 GLU B C 1
ATOM 4133 O O . GLU B 1 44 ? -19.312 24.625 22.125 1 95.38 44 GLU B O 1
ATOM 4138 N N . PHE B 1 45 ? -17.562 24.203 23.484 1 95.56 45 PHE B N 1
ATOM 4139 C CA . PHE B 1 45 ? -17.734 22.75 23.406 1 95.56 45 PHE B CA 1
ATOM 4140 C C . PHE B 1 45 ? -17.156 22.062 24.641 1 95.56 45 PHE B C 1
ATOM 4142 O O . PHE B 1 45 ? -16.375 22.672 25.375 1 95.56 45 PHE B O 1
ATOM 4149 N N . GLU B 1 46 ? -17.609 20.875 24.844 1 95.12 46 GLU B N 1
ATOM 4150 C CA . GLU B 1 46 ? -17.094 20.047 25.922 1 95.12 46 GLU B CA 1
ATOM 4151 C C . GLU B 1 46 ? -16.094 19.016 25.391 1 95.12 46 GLU B C 1
ATOM 4153 O O . GLU B 1 46 ? -16.234 18.516 24.281 1 95.12 46 GLU B O 1
ATOM 4158 N N . THR B 1 47 ? -15.094 18.688 26.156 1 94.12 47 THR B N 1
ATOM 4159 C CA . THR B 1 47 ? -14.086 17.719 25.719 1 94.12 47 THR B CA 1
ATOM 4160 C C . THR B 1 47 ? -14.336 16.359 26.359 1 94.12 47 THR B C 1
ATOM 4162 O O . THR B 1 47 ? -13.922 15.328 25.812 1 94.12 47 THR B O 1
ATOM 4165 N N . GLY B 1 48 ? -14.945 16.391 27.469 1 90.75 48 GLY B N 1
ATOM 4166 C CA . GLY B 1 48 ? -15.117 15.133 28.188 1 90.75 48 GLY B CA 1
ATOM 4167 C C . GLY B 1 48 ? -13.812 14.398 28.422 1 90.75 48 GLY B C 1
ATOM 4168 O O . GLY B 1 48 ? -12.805 15.016 28.781 1 90.75 48 GLY B O 1
ATOM 4169 N N . GLU B 1 49 ? -13.844 13.062 28.297 1 88.44 49 GLU B N 1
ATOM 4170 C CA . GLU B 1 49 ? -12.656 12.242 28.5 1 88.44 49 GLU B CA 1
ATOM 4171 C C . GLU B 1 49 ? -11.93 11.977 27.188 1 88.44 49 GLU B C 1
ATOM 4173 O O . GLU B 1 49 ? -11.117 11.055 27.109 1 88.44 49 GLU B O 1
ATOM 4178 N N . THR B 1 50 ? -12.242 12.797 26.234 1 91.12 50 THR B N 1
ATOM 4179 C CA . THR B 1 50 ? -11.633 12.594 24.922 1 91.12 50 THR B CA 1
ATOM 4180 C C . THR B 1 50 ? -10.25 13.234 24.859 1 91.12 50 THR B C 1
ATOM 4182 O O . THR B 1 50 ? -9.906 14.055 25.703 1 91.12 50 THR B O 1
ATOM 4185 N N . PHE B 1 51 ? -9.453 12.805 23.922 1 85.62 51 PHE B N 1
ATOM 4186 C CA . PHE B 1 51 ? -8.164 13.438 23.656 1 85.62 51 PHE B CA 1
ATOM 4187 C C . PHE B 1 51 ? -8.359 14.812 23.016 1 85.62 51 PHE B C 1
ATOM 4189 O O . PHE B 1 51 ? -8.984 14.938 21.969 1 85.62 51 PHE B O 1
ATOM 4196 N N . PHE B 1 52 ? -7.953 15.828 23.75 1 90.5 52 PHE B N 1
ATOM 4197 C CA . PHE B 1 52 ? -8.016 17.203 23.25 1 90.5 52 PHE B CA 1
ATOM 4198 C C . PHE B 1 52 ? -6.793 17.984 23.688 1 90.5 52 PHE B C 1
ATOM 4200 O O . PHE B 1 52 ? -6.336 17.859 24.828 1 90.5 52 PHE B O 1
ATOM 4207 N N . ARG B 1 53 ? -6.25 18.75 22.719 1 87.75 53 ARG B N 1
ATOM 4208 C CA . ARG B 1 53 ? -5.129 19.641 23.016 1 87.75 53 ARG B CA 1
ATOM 4209 C C . ARG B 1 53 ? -5.375 21.031 22.438 1 87.75 53 ARG B C 1
ATOM 4211 O O . ARG B 1 53 ? -5.621 21.188 21.234 1 87.75 53 ARG B O 1
ATOM 4218 N N . HIS B 1 54 ? -5.211 21.984 23.266 1 89.44 54 HIS B N 1
ATOM 4219 C CA . HIS B 1 54 ? -5.332 23.375 22.828 1 89.44 54 HIS B CA 1
ATOM 4220 C C . HIS B 1 54 ? -4.246 23.734 21.828 1 89.44 54 HIS B C 1
ATOM 4222 O O . HIS B 1 54 ? -4.492 24.5 20.891 1 89.44 54 HIS B O 1
ATOM 4228 N N . GLU B 1 55 ? -3.146 23.078 22 1 87.81 55 GLU B N 1
ATOM 4229 C CA . GLU B 1 55 ? -1.988 23.344 21.141 1 87.81 55 GLU B CA 1
ATOM 4230 C C . GLU B 1 55 ? -2.254 22.922 19.703 1 87.81 55 GLU B C 1
ATOM 4232 O O . GLU B 1 55 ? -1.546 23.344 18.781 1 87.81 55 GLU B O 1
ATOM 4237 N N . SER B 1 56 ? -3.314 22.141 19.484 1 91.19 56 SER B N 1
ATOM 4238 C CA . SER B 1 56 ? -3.617 21.641 18.156 1 91.19 56 SER B CA 1
ATOM 4239 C C . SER B 1 56 ? -4.621 22.531 17.438 1 91.19 56 SER B C 1
ATOM 4241 O O . SER B 1 56 ? -5.109 22.188 16.359 1 91.19 56 SER B O 1
ATOM 4243 N N . ALA B 1 57 ? -4.863 23.703 18 1 94.5 57 ALA B N 1
ATOM 4244 C CA . ALA B 1 57 ? -5.852 24.625 17.453 1 94.5 57 ALA B CA 1
ATOM 4245 C C . ALA B 1 57 ? -5.441 25.094 16.047 1 94.5 57 ALA B C 1
ATOM 4247 O O . ALA B 1 57 ? -6.289 25.281 15.18 1 94.5 57 ALA B O 1
ATOM 4248 N N . LYS B 1 58 ? -4.16 25.297 15.867 1 95.25 58 LYS B N 1
ATOM 4249 C CA . LYS B 1 58 ? -3.684 25.75 14.562 1 95.25 58 LYS B CA 1
ATOM 4250 C C . LYS B 1 58 ? -4 24.719 13.477 1 95.25 58 LYS B C 1
ATOM 4252 O O . LYS B 1 58 ? -4.395 25.078 12.367 1 95.25 58 LYS B O 1
ATOM 4257 N N . GLY B 1 59 ? -3.791 23.469 13.828 1 96.44 59 GLY B N 1
ATOM 4258 C CA . GLY B 1 59 ? -4.145 22.422 12.891 1 96.44 59 GLY B CA 1
ATOM 4259 C C . GLY B 1 59 ? -5.621 22.391 12.547 1 96.44 59 GLY B C 1
ATOM 4260 O O . GLY B 1 59 ? -5.996 22.125 11.406 1 96.44 59 GLY B O 1
ATOM 4261 N N . ARG B 1 60 ? -6.465 22.672 13.523 1 98 60 ARG B N 1
ATOM 4262 C CA . ARG B 1 60 ? -7.906 22.719 13.289 1 98 60 ARG B CA 1
ATOM 4263 C C . ARG B 1 60 ? -8.281 23.938 12.438 1 98 60 ARG B C 1
ATOM 4265 O O . ARG B 1 60 ? -9.117 23.844 11.547 1 98 60 ARG B O 1
ATOM 4272 N N . ASP B 1 61 ? -7.598 25.062 12.719 1 98.25 61 ASP B N 1
ATOM 4273 C CA . ASP B 1 61 ? -7.816 26.266 11.914 1 98.25 61 ASP B CA 1
ATOM 4274 C C . ASP B 1 61 ? -7.504 26 10.445 1 98.25 61 ASP B C 1
ATOM 4276 O O . ASP B 1 61 ? -8.289 26.375 9.562 1 98.25 61 ASP B O 1
ATOM 4280 N N . LEU B 1 62 ? -6.402 25.375 10.219 1 98.62 62 LEU B N 1
ATOM 4281 C CA . LEU B 1 62 ? -5.977 25.094 8.852 1 98.62 62 LEU B CA 1
ATOM 4282 C C . LEU B 1 62 ? -6.992 24.203 8.141 1 98.62 62 LEU B C 1
ATOM 4284 O O . LEU B 1 62 ? -7.32 24.438 6.977 1 98.62 62 LEU B O 1
ATOM 4288 N N . ALA B 1 63 ? -7.469 23.234 8.797 1 98.62 63 ALA B N 1
ATOM 4289 C CA . ALA B 1 63 ? -8.445 22.312 8.234 1 98.62 63 ALA B CA 1
ATOM 4290 C C . ALA B 1 63 ? -9.719 23.047 7.828 1 98.62 63 ALA B C 1
ATOM 4292 O O . ALA B 1 63 ? -10.25 22.812 6.734 1 98.62 63 ALA B O 1
ATOM 4293 N N . VAL B 1 64 ? -10.164 23.891 8.672 1 98.75 64 VAL B N 1
ATOM 4294 C CA . VAL B 1 64 ? -11.422 24.594 8.445 1 98.75 64 VAL B CA 1
ATOM 4295 C C . VAL B 1 64 ? -11.258 25.578 7.297 1 98.75 64 VAL B C 1
ATOM 4297 O O . VAL B 1 64 ? -12.156 25.734 6.465 1 98.75 64 VAL B O 1
ATOM 4300 N N . LEU B 1 65 ? -10.117 26.281 7.289 1 98.81 65 LEU B N 1
ATOM 4301 C CA . LEU B 1 65 ? -9.844 27.188 6.176 1 98.81 65 LEU B CA 1
ATOM 4302 C C . LEU B 1 65 ? -9.852 26.438 4.848 1 98.81 65 LEU B C 1
ATOM 4304 O O . LEU B 1 65 ? -10.469 26.891 3.879 1 98.81 65 LEU B O 1
ATOM 4308 N N . ALA B 1 66 ? -9.203 25.266 4.801 1 98.88 66 ALA B N 1
ATOM 4309 C CA . ALA B 1 66 ? -9.148 24.469 3.582 1 98.88 66 ALA B CA 1
ATOM 4310 C C . ALA B 1 66 ? -10.531 23.969 3.18 1 98.88 66 ALA B C 1
ATOM 4312 O O . ALA B 1 66 ? -10.898 24.031 2.004 1 98.88 66 ALA B O 1
ATOM 4313 N N . ALA B 1 67 ? -11.273 23.516 4.141 1 98.88 67 ALA B N 1
ATOM 4314 C CA . ALA B 1 67 ? -12.633 23.047 3.889 1 98.88 67 ALA B CA 1
ATOM 4315 C C . ALA B 1 67 ? -13.5 24.172 3.318 1 98.88 67 ALA B C 1
ATOM 4317 O O . ALA B 1 67 ? -14.289 23.938 2.393 1 98.88 67 ALA B O 1
ATOM 4318 N N . SER B 1 68 ? -13.352 25.312 3.855 1 98.81 68 SER B N 1
ATOM 4319 C CA . SER B 1 68 ? -14.133 26.469 3.416 1 98.81 68 SER B CA 1
ATOM 4320 C C . SER B 1 68 ? -13.789 26.859 1.984 1 98.81 68 SER B C 1
ATOM 4322 O O . SER B 1 68 ? -14.68 27.156 1.185 1 98.81 68 SER B O 1
ATOM 4324 N N . LEU B 1 69 ? -12.523 26.922 1.744 1 98.75 69 LEU B N 1
ATOM 4325 C CA . LEU B 1 69 ? -12.102 27.234 0.386 1 98.75 69 LEU B CA 1
ATOM 4326 C C . LEU B 1 69 ? -12.656 26.219 -0.61 1 98.75 69 LEU B C 1
ATOM 4328 O O . LEU B 1 69 ? -13.062 26.594 -1.715 1 98.75 69 LEU B O 1
ATOM 4332 N N . TYR B 1 70 ? -12.648 24.922 -0.213 1 98.62 70 TYR B N 1
ATOM 4333 C CA . TYR B 1 70 ? -13.211 23.875 -1.069 1 98.62 70 TYR B CA 1
ATOM 4334 C C . TYR B 1 70 ? -14.703 24.109 -1.307 1 98.62 70 TYR B C 1
ATOM 4336 O O . TYR B 1 70 ? -15.172 24.047 -2.445 1 98.62 70 TYR B O 1
ATOM 4344 N N . ASN B 1 71 ? -15.367 24.406 -0.271 1 98.56 71 ASN B N 1
ATOM 4345 C CA . ASN B 1 71 ? -16.812 24.641 -0.37 1 98.56 71 ASN B CA 1
ATOM 4346 C C . ASN B 1 71 ? -17.125 25.844 -1.255 1 98.56 71 ASN B C 1
ATOM 4348 O O . ASN B 1 71 ? -18.047 25.781 -2.07 1 98.56 71 ASN B O 1
ATOM 4352 N N . GLN B 1 72 ? -16.375 26.875 -1.123 1 97.75 72 GLN B N 1
ATOM 4353 C CA . GLN B 1 72 ? -16.562 28.078 -1.937 1 97.75 72 GLN B CA 1
ATOM 4354 C C . GLN B 1 72 ? -16.328 27.781 -3.414 1 97.75 72 GLN B C 1
ATOM 4356 O O . GLN B 1 72 ? -17.016 28.328 -4.281 1 97.75 72 GLN B O 1
ATOM 4361 N N . SER B 1 73 ? -15.398 26.953 -3.648 1 96.81 73 SER B N 1
ATOM 4362 C CA . SER B 1 73 ? -15.008 26.641 -5.02 1 96.81 73 SER B CA 1
ATOM 4363 C C . SER B 1 73 ? -15.977 25.641 -5.656 1 96.81 73 SER B C 1
ATOM 4365 O O . SER B 1 73 ? -16.312 25.766 -6.836 1 96.81 73 SER B O 1
ATOM 4367 N N . LYS B 1 74 ? -16.5 24.656 -4.922 1 96.5 74 LYS B N 1
ATOM 4368 C CA . LYS B 1 74 ? -17.266 23.547 -5.5 1 96.5 74 LYS B CA 1
ATOM 4369 C C . LYS B 1 74 ? -18.75 23.703 -5.227 1 96.5 74 LYS B C 1
ATOM 4371 O O . LYS B 1 74 ? -19.578 23.125 -5.938 1 96.5 74 LYS B O 1
ATOM 4376 N N . GLY B 1 75 ? -19.109 24.391 -4.207 1 96.38 75 GLY B N 1
ATOM 4377 C CA . GLY B 1 75 ? -20.5 24.641 -3.867 1 96.38 75 GLY B CA 1
ATOM 4378 C C . GLY B 1 75 ? -21.141 23.516 -3.068 1 96.38 75 GLY B C 1
ATOM 4379 O O . GLY B 1 75 ? -22.328 23.547 -2.785 1 96.38 75 GLY B O 1
ATOM 4380 N N . LYS B 1 76 ? -20.375 22.516 -2.799 1 97.06 76 LYS B N 1
ATOM 4381 C CA . LYS B 1 76 ? -20.797 21.375 -1.988 1 97.06 76 LYS B CA 1
ATOM 4382 C C . LYS B 1 76 ? -19.641 20.812 -1.182 1 97.06 76 LYS B C 1
ATOM 4384 O O . LYS B 1 76 ? -18.516 20.719 -1.681 1 97.06 76 LYS B O 1
ATOM 4389 N N . LEU B 1 77 ? -19.969 20.438 0.05 1 98.5 77 LEU B N 1
ATOM 4390 C CA . LEU B 1 77 ? -18.922 19.922 0.921 1 98.5 77 LEU B CA 1
ATOM 4391 C C . LEU B 1 77 ? -19.453 18.828 1.833 1 98.5 77 LEU B C 1
ATOM 4393 O O . LEU B 1 77 ? -20.281 19.094 2.709 1 98.5 77 LEU B O 1
ATOM 4397 N N . ARG B 1 78 ? -19.078 17.594 1.58 1 98.69 78 ARG B N 1
ATOM 4398 C CA . ARG B 1 78 ? -19.297 16.453 2.463 1 98.69 78 ARG B CA 1
ATOM 4399 C C . ARG B 1 78 ? -18.016 16.031 3.17 1 98.69 78 ARG B C 1
ATOM 4401 O O . ARG B 1 78 ? -17.016 15.75 2.521 1 98.69 78 ARG B O 1
ATOM 4408 N N . VAL B 1 79 ? -18.078 16.031 4.516 1 98.88 79 VAL B N 1
ATOM 4409 C CA . VAL B 1 79 ? -16.859 15.789 5.281 1 98.88 79 VAL B CA 1
ATOM 4410 C C . VAL B 1 79 ? -17 14.484 6.07 1 98.88 79 VAL B C 1
ATOM 4412 O O . VAL B 1 79 ? -18.047 14.219 6.664 1 98.88 79 VAL B O 1
ATOM 4415 N N . LEU B 1 80 ? -15.961 13.672 5.969 1 98.88 80 LEU B N 1
ATOM 4416 C CA . LEU B 1 80 ? -15.805 12.539 6.879 1 98.88 80 LEU B CA 1
ATOM 4417 C C . LEU B 1 80 ? -14.719 12.812 7.914 1 98.88 80 LEU B C 1
ATOM 4419 O O . LEU B 1 80 ? -13.539 12.898 7.566 1 98.88 80 LEU B O 1
ATOM 4423 N N . ASP B 1 81 ? -15.078 13.086 9.109 1 98.81 81 ASP B N 1
ATOM 4424 C CA . ASP B 1 81 ? -14.18 13.156 10.258 1 98.81 81 ASP B CA 1
ATOM 4425 C C . ASP B 1 81 ? -14.008 11.781 10.906 1 98.81 81 ASP B C 1
ATOM 4427 O O . ASP B 1 81 ? -14.789 11.398 11.773 1 98.81 81 ASP B O 1
ATOM 4431 N N . ALA B 1 82 ? -12.93 11.062 10.539 1 98.56 82 ALA B N 1
ATOM 4432 C CA . ALA B 1 82 ? -12.828 9.625 10.766 1 98.56 82 ALA B CA 1
ATOM 4433 C C . ALA B 1 82 ? -12.477 9.32 12.219 1 98.56 82 ALA B C 1
ATOM 4435 O O . ALA B 1 82 ? -12.734 8.219 12.703 1 98.56 82 ALA B O 1
ATOM 4436 N N . MET B 1 83 ? -11.836 10.258 12.898 1 97.5 83 MET B N 1
ATOM 4437 C CA . MET B 1 83 ? -11.438 10.195 14.305 1 97.5 83 MET B CA 1
ATOM 4438 C C . MET B 1 83 ? -11.703 11.516 15.008 1 97.5 83 MET B C 1
ATOM 4440 O O . MET B 1 83 ? -10.773 12.242 15.352 1 97.5 83 MET B O 1
ATOM 4444 N N . CYS B 1 84 ? -12.938 11.703 15.383 1 97.56 84 CYS B N 1
ATOM 4445 C CA . CYS B 1 84 ? -13.383 13.07 15.641 1 97.56 84 CYS B CA 1
ATOM 4446 C C . CYS B 1 84 ? -13.148 13.453 17.094 1 97.56 84 CYS B C 1
ATOM 4448 O O . CYS B 1 84 ? -13.242 14.633 17.453 1 97.56 84 CYS B O 1
ATOM 4450 N N . GLY B 1 85 ? -12.781 12.484 18 1 96.5 85 GLY B N 1
ATOM 4451 C CA . GLY B 1 85 ? -12.625 12.828 19.406 1 96.5 85 GLY B CA 1
ATOM 4452 C C . GLY B 1 85 ? -13.883 13.414 20.016 1 96.5 85 GLY B C 1
ATOM 4453 O O . GLY B 1 85 ? -14.945 12.789 19.984 1 96.5 85 GLY B O 1
ATOM 4454 N N . CYS B 1 86 ? -13.828 14.648 20.469 1 96.5 86 CYS B N 1
ATOM 4455 C CA . CYS B 1 86 ? -14.992 15.273 21.078 1 96.5 86 CYS B CA 1
ATOM 4456 C C . CYS B 1 86 ? -15.898 15.891 20.016 1 96.5 86 CYS B C 1
ATOM 4458 O O . CYS B 1 86 ? -16.984 16.375 20.328 1 96.5 86 CYS B O 1
ATOM 4460 N N . GLY B 1 87 ? -15.477 15.977 18.766 1 97.38 87 GLY B N 1
ATOM 4461 C CA . GLY B 1 87 ? -16.312 16.438 17.672 1 97.38 87 GLY B CA 1
ATOM 4462 C C . GLY B 1 87 ? -16.109 17.906 17.344 1 97.38 87 GLY B C 1
ATOM 4463 O O . GLY B 1 87 ? -16.875 18.484 16.562 1 97.38 87 GLY B O 1
ATOM 4464 N N . ILE B 1 88 ? -15.07 18.516 17.906 1 97.31 88 ILE B N 1
ATOM 4465 C CA . ILE B 1 88 ? -14.891 19.953 17.719 1 97.31 88 ILE B CA 1
ATOM 4466 C C . ILE B 1 88 ? -14.617 20.266 16.25 1 97.31 88 ILE B C 1
ATOM 4468 O O . ILE B 1 88 ? -15.156 21.219 15.695 1 97.31 88 ILE B O 1
ATOM 4472 N N . ARG B 1 89 ? -13.789 19.484 15.602 1 98 89 ARG B N 1
ATOM 4473 C CA . ARG B 1 89 ? -13.539 19.734 14.188 1 98 89 ARG B CA 1
ATOM 4474 C C . ARG B 1 89 ? -14.805 19.531 13.367 1 98 89 ARG B C 1
ATOM 4476 O O . ARG B 1 89 ? -15.094 20.312 12.453 1 98 89 ARG B O 1
ATOM 4483 N N . SER B 1 90 ? -15.5 18.484 13.656 1 98.56 90 SER B N 1
ATOM 4484 C CA . SER B 1 90 ? -16.766 18.234 12.992 1 98.56 90 SER B CA 1
ATOM 4485 C C . SER B 1 90 ? -17.703 19.438 13.117 1 98.56 90 SER B C 1
ATOM 4487 O O . SER B 1 90 ? -18.312 19.859 12.141 1 98.56 90 SER B O 1
ATOM 4489 N N . LEU B 1 91 ? -17.766 19.969 14.344 1 98.31 91 LEU B N 1
ATOM 4490 C CA . LEU B 1 91 ? -18.594 21.125 14.609 1 98.31 91 LEU B CA 1
ATOM 4491 C C . LEU B 1 91 ? -18.141 22.328 13.781 1 98.31 91 LEU B C 1
ATOM 4493 O O . LEU B 1 91 ? -18.953 23.031 13.188 1 98.31 91 LEU B O 1
ATOM 4497 N N . ARG B 1 92 ? -16.875 22.516 13.727 1 98.5 92 ARG B N 1
ATOM 4498 C CA . ARG B 1 92 ? -16.328 23.672 13.023 1 98.5 92 ARG B CA 1
ATOM 4499 C C . ARG B 1 92 ? -16.484 23.516 11.516 1 98.5 92 ARG B C 1
ATOM 4501 O O . ARG B 1 92 ? -16.688 24.516 10.797 1 98.5 92 ARG B O 1
ATOM 4508 N N . TYR B 1 93 ? -16.391 22.25 10.977 1 98.75 93 TYR B N 1
ATOM 4509 C CA . TYR B 1 93 ? -16.688 22.016 9.57 1 98.75 93 TYR B CA 1
ATOM 4510 C C . TYR B 1 93 ? -18.125 22.422 9.242 1 98.75 93 TYR B C 1
ATOM 4512 O O . TYR B 1 93 ? -18.391 22.984 8.18 1 98.75 93 TYR B O 1
ATOM 4520 N N . LEU B 1 94 ? -19.047 22.156 10.148 1 98.44 94 LEU B N 1
ATOM 4521 C CA . LEU B 1 94 ? -20.453 22.469 9.953 1 98.44 94 LEU B CA 1
ATOM 4522 C C . LEU B 1 94 ? -20.703 23.969 10.07 1 98.44 94 LEU B C 1
ATOM 4524 O O . LEU B 1 94 ? -21.328 24.562 9.195 1 98.44 94 LEU B O 1
ATOM 4528 N N . MET B 1 95 ? -20.141 24.609 11.102 1 97.88 95 MET B N 1
ATOM 4529 C CA . MET B 1 95 ? -20.516 25.969 11.469 1 97.88 95 MET B CA 1
ATOM 4530 C C . MET B 1 95 ? -19.703 26.984 10.688 1 97.88 95 MET B C 1
ATOM 4532 O O . MET B 1 95 ? -20.203 28.031 10.305 1 97.88 95 MET B O 1
ATOM 4536 N N . GLU B 1 96 ? -18.469 26.688 10.531 1 97.88 96 GLU B N 1
ATOM 4537 C CA . GLU B 1 96 ? -17.578 27.672 9.922 1 97.88 96 GLU B CA 1
ATOM 4538 C C . GLU B 1 96 ? -17.375 27.391 8.438 1 97.88 96 GLU B C 1
ATOM 4540 O O . GLU B 1 96 ? -17.5 28.297 7.602 1 97.88 96 GLU B O 1
ATOM 4545 N N . ALA B 1 97 ? -17.125 26.156 8.031 1 98.5 97 ALA B N 1
ATOM 4546 C CA . ALA B 1 97 ? -16.906 25.812 6.625 1 98.5 97 ALA B CA 1
ATOM 4547 C C . ALA B 1 97 ? -18.234 25.609 5.898 1 98.5 97 ALA B C 1
ATOM 4549 O O . ALA B 1 97 ? -18.266 25.438 4.68 1 98.5 97 ALA B O 1
ATOM 4550 N N . LYS B 1 98 ? -19.328 25.594 6.68 1 98 98 LYS B N 1
ATOM 4551 C CA . LYS B 1 98 ? -20.672 25.438 6.137 1 98 98 LYS B CA 1
ATOM 4552 C C . LYS B 1 98 ? -20.797 24.156 5.336 1 98 98 LYS B C 1
ATOM 4554 O O . LYS B 1 98 ? -21.312 24.156 4.219 1 98 98 LYS B O 1
ATOM 4559 N N . ALA B 1 99 ? -20.266 23.094 5.891 1 98.44 99 ALA B N 1
ATOM 4560 C CA . ALA B 1 99 ? -20.406 21.781 5.262 1 98.44 99 ALA B CA 1
ATOM 4561 C C . ALA B 1 99 ? -21.875 21.391 5.125 1 98.44 99 ALA B C 1
ATOM 4563 O O . ALA B 1 99 ? -22.672 21.641 6.023 1 98.44 99 ALA B O 1
ATOM 4564 N N . ASP B 1 100 ? -22.188 20.703 4.008 1 97.81 100 ASP B N 1
ATOM 4565 C CA . ASP B 1 100 ? -23.547 20.203 3.789 1 97.81 100 ASP B CA 1
ATOM 4566 C C . ASP B 1 100 ? -23.797 18.953 4.629 1 97.81 100 ASP B C 1
ATOM 4568 O O . ASP B 1 100 ? -24.938 18.688 5.008 1 97.81 100 ASP B O 1
ATOM 4572 N N . PHE B 1 101 ? -22.781 18.281 4.855 1 98.25 101 PHE B N 1
ATOM 4573 C CA . PHE B 1 101 ? -22.906 17.031 5.602 1 98.25 101 PHE B CA 1
ATOM 4574 C C . PHE B 1 101 ? -21.578 16.672 6.277 1 98.25 101 PHE B C 1
ATOM 4576 O O . PHE B 1 101 ? -20.516 16.828 5.691 1 98.25 101 PHE B O 1
ATOM 4583 N N . VAL B 1 102 ? -21.672 16.219 7.547 1 98.69 102 VAL B N 1
ATOM 4584 C CA . VAL B 1 102 ? -20.5 15.719 8.258 1 98.69 102 VAL B CA 1
ATOM 4585 C C . VAL B 1 102 ? -20.812 14.352 8.867 1 98.69 102 VAL B C 1
ATOM 4587 O O . VAL B 1 102 ? -21.797 14.188 9.594 1 98.69 102 VAL B O 1
ATOM 4590 N N . LEU B 1 103 ? -20.047 13.344 8.445 1 98.69 103 LEU B N 1
ATOM 4591 C CA . LEU B 1 103 ? -20.016 12.078 9.172 1 98.69 103 LEU B CA 1
ATOM 4592 C C . LEU B 1 103 ? -18.938 12.094 10.242 1 98.69 103 LEU B C 1
ATOM 4594 O O . LEU B 1 103 ? -17.734 12.047 9.93 1 98.69 103 LEU B O 1
ATOM 4598 N N . ALA B 1 104 ? -19.328 12.211 11.492 1 98.69 104 ALA B N 1
ATOM 4599 C CA . ALA B 1 104 ? -18.406 12.227 12.625 1 98.69 104 ALA B CA 1
ATOM 4600 C C . ALA B 1 104 ? -18.25 10.836 13.227 1 98.69 104 ALA B C 1
ATOM 4602 O O . ALA B 1 104 ? -19.188 10.305 13.828 1 98.69 104 ALA B O 1
ATOM 4603 N N . ASN B 1 105 ? -17.047 10.273 13.094 1 98.62 105 ASN B N 1
ATOM 4604 C CA . ASN B 1 105 ? -16.781 8.914 13.562 1 98.62 105 ASN B CA 1
ATOM 4605 C C . ASN B 1 105 ? -15.719 8.891 14.656 1 98.62 105 ASN B C 1
ATOM 4607 O O . ASN B 1 105 ? -14.719 9.602 14.57 1 98.62 105 ASN B O 1
ATOM 4611 N N . ASP B 1 106 ? -15.992 8.18 15.727 1 97.62 106 ASP B N 1
ATOM 4612 C CA . ASP B 1 106 ? -15 7.816 16.734 1 97.62 106 ASP B CA 1
ATOM 4613 C C . ASP B 1 106 ? -15.18 6.367 17.172 1 97.62 106 ASP B C 1
ATOM 4615 O O . ASP B 1 106 ? -16.281 5.945 17.516 1 97.62 106 ASP B O 1
ATOM 4619 N N . ALA B 1 107 ? -14.062 5.648 17.156 1 96.56 107 ALA B N 1
ATOM 4620 C CA . ALA B 1 107 ? -14.164 4.219 17.438 1 96.56 107 ALA B CA 1
ATOM 4621 C C . ALA B 1 107 ? -14.641 3.977 18.875 1 96.56 107 ALA B C 1
ATOM 4623 O O . ALA B 1 107 ? -15.234 2.938 19.172 1 96.56 107 ALA B O 1
ATOM 4624 N N . ASN B 1 108 ? -14.375 4.879 19.812 1 96 108 ASN B N 1
ATOM 4625 C CA . ASN B 1 108 ? -14.781 4.75 21.203 1 96 108 ASN B CA 1
ATOM 4626 C C . ASN B 1 108 ? -16.219 5.223 21.422 1 96 108 ASN B C 1
ATOM 4628 O O . ASN B 1 108 ? -16.469 6.426 21.438 1 96 108 ASN B O 1
ATOM 4632 N N . ASP B 1 109 ? -17.094 4.34 21.734 1 95.62 109 ASP B N 1
ATOM 4633 C CA . ASP B 1 109 ? -18.5 4.684 21.859 1 95.62 109 ASP B CA 1
ATOM 4634 C C . ASP B 1 109 ? -18.766 5.426 23.172 1 95.62 109 ASP B C 1
ATOM 4636 O O . ASP B 1 109 ? -19.828 6.035 23.344 1 95.62 109 ASP B O 1
ATOM 4640 N N . GLU B 1 110 ? -17.812 5.453 24.062 1 95.69 110 GLU B N 1
ATOM 4641 C CA . GLU B 1 110 ? -17.953 6.219 25.297 1 95.69 110 GLU B CA 1
ATOM 4642 C C . GLU B 1 110 ? -17.953 7.719 25.016 1 95.69 110 GLU B C 1
ATOM 4644 O O . GLU B 1 110 ? -18.406 8.508 25.844 1 95.69 110 GLU B O 1
ATOM 4649 N N . HIS B 1 111 ? -17.484 8.07 23.812 1 96.25 111 HIS B N 1
ATOM 4650 C CA . HIS B 1 111 ? -17.406 9.484 23.438 1 96.25 111 HIS B CA 1
ATOM 4651 C C . HIS B 1 111 ? -18.719 9.969 22.828 1 96.25 111 HIS B C 1
ATOM 4653 O O . HIS B 1 111 ? -18.875 11.156 22.547 1 96.25 111 HIS B O 1
ATOM 4659 N N . ARG B 1 112 ? -19.719 9.133 22.641 1 97 112 ARG B N 1
ATOM 4660 C CA . ARG B 1 112 ? -20.938 9.461 21.906 1 97 112 ARG B CA 1
ATOM 4661 C C . ARG B 1 112 ? -21.641 10.656 22.531 1 97 112 ARG B C 1
ATOM 4663 O O . ARG B 1 112 ? -22.031 11.594 21.828 1 97 112 ARG B O 1
ATOM 4670 N N . ARG B 1 113 ? -21.812 10.672 23.812 1 96.12 113 ARG B N 1
ATOM 4671 C CA . ARG B 1 113 ? -22.547 11.727 24.5 1 96.12 113 ARG B CA 1
ATOM 4672 C C . ARG B 1 113 ? -21.922 13.094 24.266 1 96.12 113 ARG B C 1
ATOM 4674 O O . ARG B 1 113 ? -22.609 14.055 23.922 1 96.12 113 ARG B O 1
ATOM 4681 N N . VAL B 1 114 ? -20.609 13.125 24.453 1 96.81 114 VAL B N 1
ATOM 4682 C CA . VAL B 1 114 ? -19.922 14.398 24.312 1 96.81 114 VAL B CA 1
ATOM 4683 C C . VAL B 1 114 ? -19.984 14.883 22.875 1 96.81 114 VAL B C 1
ATOM 4685 O O . VAL B 1 114 ? -20.141 16.078 22.609 1 96.81 114 VAL B O 1
ATOM 4688 N N . ILE B 1 115 ? -19.859 13.961 21.891 1 97.88 115 ILE B N 1
ATOM 4689 C CA . ILE B 1 115 ? -19.938 14.312 20.484 1 97.88 115 ILE B CA 1
ATOM 4690 C C . ILE B 1 115 ? -21.312 14.867 20.156 1 97.88 115 ILE B C 1
ATOM 4692 O O . ILE B 1 115 ? -21.438 15.922 19.531 1 97.88 115 ILE B O 1
ATOM 4696 N N . LEU B 1 116 ? -22.359 14.211 20.656 1 97.38 116 LEU B N 1
ATOM 4697 C CA . LEU B 1 116 ? -23.734 14.641 20.406 1 97.38 116 LEU B CA 1
ATOM 4698 C C . LEU B 1 116 ? -24 16 21.031 1 97.38 116 LEU B C 1
ATOM 4700 O O . LEU B 1 116 ? -24.641 16.859 20.406 1 97.38 116 LEU B O 1
ATOM 4704 N N . GLU B 1 117 ? -23.5 16.172 22.203 1 96.25 117 GLU B N 1
ATOM 4705 C CA . GLU B 1 117 ? -23.688 17.453 22.891 1 96.25 117 GLU B CA 1
ATOM 4706 C C . GLU B 1 117 ? -23.047 18.594 22.109 1 96.25 117 GLU B C 1
ATOM 4708 O O . GLU B 1 117 ? -23.609 19.703 22.062 1 96.25 117 GLU B O 1
ATOM 4713 N N . ASN B 1 118 ? -21.938 18.375 21.562 1 97.31 118 ASN B N 1
ATOM 4714 C CA . ASN B 1 118 ? -21.234 19.438 20.828 1 97.31 118 ASN B CA 1
ATOM 4715 C C . ASN B 1 118 ? -21.875 19.703 19.484 1 97.31 118 ASN B C 1
ATOM 4717 O O . ASN B 1 118 ? -21.953 20.844 19.031 1 97.31 118 ASN B O 1
ATOM 4721 N N . LEU B 1 119 ? -22.391 18.625 18.812 1 97.81 119 LEU B N 1
ATOM 4722 C CA . LEU B 1 119 ? -22.906 18.766 17.469 1 97.81 119 LEU B CA 1
ATOM 4723 C C . LEU B 1 119 ? -24.375 19.219 17.484 1 97.81 119 LEU B C 1
ATOM 4725 O O . LEU B 1 119 ? -24.891 19.703 16.484 1 97.81 119 LEU B O 1
ATOM 4729 N N . LYS B 1 120 ? -25.016 19.109 18.594 1 95.62 120 LYS B N 1
ATOM 4730 C CA . LYS B 1 120 ? -26.438 19.422 18.688 1 95.62 120 LYS B CA 1
ATOM 4731 C C . LYS B 1 120 ? -26.703 20.906 18.406 1 95.62 120 LYS B C 1
ATOM 4733 O O . LYS B 1 120 ? -27.828 21.297 18.141 1 95.62 120 LYS B O 1
ATOM 4738 N N . ARG B 1 121 ? -25.625 21.656 18.453 1 92 121 ARG B N 1
ATOM 4739 C CA . ARG B 1 121 ? -25.734 23.078 18.141 1 92 121 ARG B CA 1
ATOM 4740 C C . ARG B 1 121 ? -26.172 23.297 16.703 1 92 121 ARG B C 1
ATOM 4742 O O . ARG B 1 121 ? -26.703 24.359 16.359 1 92 121 ARG B O 1
ATOM 4749 N N . VAL B 1 122 ? -25.922 22.344 15.898 1 95.44 122 VAL B N 1
ATOM 4750 C CA . VAL B 1 122 ? -26.359 22.375 14.516 1 95.44 122 VAL B CA 1
ATOM 4751 C C . VAL B 1 122 ? -27.547 21.422 14.328 1 95.44 122 VAL B C 1
ATOM 4753 O O . VAL B 1 122 ? -27.469 20.25 14.695 1 95.44 122 VAL B O 1
ATOM 4756 N N . ASP B 1 123 ? -28.562 21.953 13.75 1 93.75 123 ASP B N 1
ATOM 4757 C CA . ASP B 1 123 ? -29.719 21.094 13.492 1 93.75 123 ASP B CA 1
ATOM 4758 C C . ASP B 1 123 ? -29.328 19.906 12.609 1 93.75 123 ASP B C 1
ATOM 4760 O O . ASP B 1 123 ? -28.781 20.094 11.523 1 93.75 123 ASP B O 1
ATOM 4764 N N . ARG B 1 124 ? -29.625 18.797 13.055 1 92.56 124 ARG B N 1
ATOM 4765 C CA . ARG B 1 124 ? -29.219 17.562 12.383 1 92.56 124 ARG B CA 1
ATOM 4766 C C . ARG B 1 124 ? -30.016 17.359 11.094 1 92.56 124 ARG B C 1
ATOM 4768 O O . ARG B 1 124 ? -29.484 16.859 10.102 1 92.56 124 ARG B O 1
ATOM 4775 N N . GLY B 1 125 ? -31.156 17.766 11.086 1 90.12 125 GLY B N 1
ATOM 4776 C CA . GLY B 1 125 ? -32.031 17.516 9.969 1 90.12 125 GLY B CA 1
ATOM 4777 C C . GLY B 1 125 ? -32.531 16.078 9.914 1 90.12 125 GLY B C 1
ATOM 4778 O O . GLY B 1 125 ? -32.375 15.328 10.875 1 90.12 125 GLY B O 1
ATOM 4779 N N . PHE B 1 126 ? -33.438 15.797 8.852 1 87.31 126 PHE B N 1
ATOM 4780 C CA . PHE B 1 126 ? -34 14.461 8.727 1 87.31 126 PHE B CA 1
ATOM 4781 C C . PHE B 1 126 ? -33.812 13.922 7.312 1 87.31 126 PHE B C 1
ATOM 4783 O O . PHE B 1 126 ? -33.688 14.695 6.359 1 87.31 126 PHE B O 1
ATOM 4790 N N . GLY B 1 127 ? -33.688 12.57 7.25 1 82.94 127 GLY B N 1
ATOM 4791 C CA . GLY B 1 127 ? -33.594 11.906 5.961 1 82.94 127 GLY B CA 1
ATOM 4792 C C . GLY B 1 127 ? -32.438 12.367 5.133 1 82.94 127 GLY B C 1
ATOM 4793 O O . GLY B 1 127 ? -31.297 12.398 5.617 1 82.94 127 GLY B O 1
ATOM 4794 N N . ASP B 1 128 ? -32.719 12.867 3.863 1 83.38 128 ASP B N 1
ATOM 4795 C CA . ASP B 1 128 ? -31.703 13.273 2.885 1 83.38 128 ASP B CA 1
ATOM 4796 C C . ASP B 1 128 ? -31.141 14.656 3.217 1 83.38 128 ASP B C 1
ATOM 4798 O O . ASP B 1 128 ? -30.109 15.047 2.691 1 83.38 128 ASP B O 1
ATOM 4802 N N . GLU B 1 129 ? -31.75 15.312 4.184 1 88.44 129 GLU B N 1
ATOM 4803 C CA . GLU B 1 129 ? -31.312 16.672 4.539 1 88.44 129 GLU B CA 1
ATOM 4804 C C . GLU B 1 129 ? -30.484 16.656 5.816 1 88.44 129 GLU B C 1
ATOM 4806 O O . GLU B 1 129 ? -30.109 17.719 6.332 1 88.44 129 GLU B O 1
ATOM 4811 N N . ARG B 1 130 ? -30.172 15.422 6.18 1 94.19 130 ARG B N 1
ATOM 4812 C CA . ARG B 1 130 ? -29.375 15.297 7.398 1 94.19 130 ARG B CA 1
ATOM 4813 C C . ARG B 1 130 ? -28.016 15.953 7.23 1 94.19 130 ARG B C 1
ATOM 4815 O O . ARG B 1 130 ? -27.328 15.727 6.227 1 94.19 130 ARG B O 1
ATOM 4822 N N . LYS B 1 131 ? -27.672 16.703 8.258 1 97.06 131 LYS B N 1
ATOM 4823 C CA . LYS B 1 131 ? -26.453 17.484 8.172 1 97.06 131 LYS B CA 1
ATOM 4824 C C . LYS B 1 131 ? -25.281 16.766 8.82 1 97.06 131 LYS B C 1
ATOM 4826 O O . LYS B 1 131 ? -24.125 17.016 8.5 1 97.06 131 LYS B O 1
ATOM 4831 N N . TRP B 1 132 ? -25.609 15.953 9.797 1 98.19 132 TRP B N 1
ATOM 4832 C CA . TRP B 1 132 ? -24.516 15.211 10.414 1 98.19 132 TRP B CA 1
ATOM 4833 C C . TRP B 1 132 ? -25 13.883 10.977 1 98.19 132 TRP B C 1
ATOM 4835 O O . TRP B 1 132 ? -26.188 13.711 11.234 1 98.19 132 TRP B O 1
ATOM 4845 N N . VAL B 1 133 ? -24.141 12.891 11.008 1 97.69 133 VAL B N 1
ATOM 4846 C CA . VAL B 1 133 ? -24.359 11.562 11.57 1 97.69 133 VAL B CA 1
ATOM 4847 C C . VAL B 1 133 ? -23.156 11.164 12.422 1 97.69 133 VAL B C 1
ATOM 4849 O O . VAL B 1 133 ? -22.016 11.492 12.086 1 97.69 133 VAL B O 1
ATOM 4852 N N . VAL B 1 134 ? -23.422 10.578 13.586 1 97.94 134 VAL B N 1
ATOM 4853 C CA . VAL B 1 134 ? -22.359 10.094 14.461 1 97.94 134 VAL B CA 1
ATOM 4854 C C . VAL B 1 134 ? -22.281 8.57 14.391 1 97.94 134 VAL B C 1
ATOM 4856 O O . VAL B 1 134 ? -23.312 7.887 14.477 1 97.94 134 VAL B O 1
ATOM 4859 N N . THR B 1 135 ? -21.094 8.023 14.102 1 98.06 135 THR B N 1
ATOM 4860 C CA . THR B 1 135 ? -20.875 6.578 14.094 1 98.06 135 THR B CA 1
ATOM 4861 C C . THR B 1 135 ? -19.719 6.199 15.016 1 98.06 135 THR B C 1
ATOM 4863 O O . THR B 1 135 ? -18.891 7.047 15.359 1 98.06 135 THR B O 1
ATOM 4866 N N . HIS B 1 136 ? -19.75 4.949 15.531 1 98 136 HIS B N 1
ATOM 4867 C CA . HIS B 1 136 ? -18.688 4.414 16.391 1 98 136 HIS B CA 1
ATOM 4868 C C . HIS B 1 136 ? -18.109 3.131 15.812 1 98 136 HIS B C 1
ATOM 4870 O O . HIS B 1 136 ? -18.391 2.037 16.312 1 98 136 HIS B O 1
ATOM 4876 N N . LEU B 1 137 ? -17.297 3.273 14.82 1 96.94 137 LEU B N 1
ATOM 4877 C CA . LEU B 1 137 ? -16.656 2.17 14.117 1 96.94 137 LEU B CA 1
ATOM 4878 C C . LEU B 1 137 ? -15.148 2.395 14.016 1 96.94 137 LEU B C 1
ATOM 4880 O O . LEU B 1 137 ? -14.68 3.533 14.078 1 96.94 137 LEU B O 1
ATOM 4884 N N . ASP B 1 138 ? -14.438 1.27 13.938 1 95 138 ASP B N 1
ATOM 4885 C CA . ASP B 1 138 ? -13.055 1.404 13.477 1 95 138 ASP B CA 1
ATOM 4886 C C . ASP B 1 138 ? -12.984 2.168 12.156 1 95 138 ASP B C 1
ATOM 4888 O O . ASP B 1 138 ? -13.812 1.961 11.273 1 95 138 ASP B O 1
ATOM 4892 N N . ALA B 1 139 ? -12.039 3.021 12.062 1 96.31 139 ALA B N 1
ATOM 4893 C CA . ALA B 1 139 ? -11.984 3.922 10.914 1 96.31 139 ALA B CA 1
ATOM 4894 C C . ALA B 1 139 ? -11.914 3.137 9.609 1 96.31 139 ALA B C 1
ATOM 4896 O O . ALA B 1 139 ? -12.547 3.512 8.617 1 96.31 139 ALA B O 1
ATOM 4897 N N . ASN B 1 140 ? -11.125 2.074 9.586 1 93.44 140 ASN B N 1
ATOM 4898 C CA . ASN B 1 140 ? -11.023 1.278 8.367 1 93.44 140 ASN B CA 1
ATOM 4899 C C . ASN B 1 140 ? -12.367 0.647 8 1 93.44 140 ASN B C 1
ATOM 4901 O O . ASN B 1 140 ? -12.711 0.561 6.82 1 93.44 140 ASN B O 1
ATOM 4905 N N . ARG B 1 141 ? -13.016 0.166 8.969 1 94.62 141 ARG B N 1
ATOM 4906 C CA . ARG B 1 141 ? -14.344 -0.399 8.727 1 94.62 141 ARG B CA 1
ATOM 4907 C C . ARG B 1 141 ? -15.305 0.661 8.203 1 94.62 141 ARG B C 1
ATOM 4909 O O . ARG B 1 141 ? -16.031 0.417 7.242 1 94.62 141 ARG B O 1
ATOM 4916 N N . MET B 1 142 ? -15.242 1.77 8.875 1 96.88 142 MET B N 1
ATOM 4917 C CA . MET B 1 142 ? -16.109 2.873 8.461 1 96.88 142 MET B CA 1
ATOM 4918 C C . MET B 1 142 ? -15.82 3.266 7.016 1 96.88 142 MET B C 1
ATOM 4920 O O . MET B 1 142 ? -16.75 3.416 6.215 1 96.88 142 MET B O 1
ATOM 4924 N N . LEU B 1 143 ? -14.609 3.414 6.664 1 97.19 143 LEU B N 1
ATOM 4925 C CA . LEU B 1 143 ? -14.203 3.793 5.316 1 97.19 143 LEU B CA 1
ATOM 4926 C C . LEU B 1 143 ? -14.609 2.727 4.305 1 97.19 143 LEU B C 1
ATOM 4928 O O . LEU B 1 143 ? -15.109 3.049 3.225 1 97.19 143 LEU B O 1
ATOM 4932 N N . SER B 1 144 ? -14.43 1.489 4.668 1 94.5 144 SER B N 1
ATOM 4933 C CA . SER B 1 144 ? -14.812 0.387 3.787 1 94.5 144 SER B CA 1
ATOM 4934 C C . SER B 1 144 ? -16.312 0.357 3.551 1 94.5 144 SER B C 1
ATOM 4936 O O . SER B 1 144 ? -16.766 0.107 2.434 1 94.5 144 SER B O 1
ATOM 4938 N N . GLU B 1 145 ? -17.031 0.607 4.574 1 96.25 145 GLU B N 1
ATOM 4939 C CA . GLU B 1 145 ? -18.484 0.656 4.445 1 96.25 145 GLU B CA 1
ATOM 4940 C C . GLU B 1 145 ? -18.906 1.772 3.498 1 96.25 145 GLU B C 1
ATOM 4942 O O . GLU B 1 145 ? -19.766 1.564 2.631 1 96.25 145 GLU B O 1
ATOM 4947 N N . CYS B 1 146 ? -18.328 2.908 3.701 1 97.25 146 CYS B N 1
ATOM 4948 C CA . CYS B 1 146 ? -18.641 4.039 2.84 1 97.25 146 CYS B CA 1
ATOM 4949 C C . CYS B 1 146 ? -18.312 3.73 1.385 1 97.25 146 CYS B C 1
ATOM 4951 O O . CYS B 1 146 ? -19.078 4.051 0.483 1 97.25 146 CYS B O 1
ATOM 4953 N N . TYR B 1 147 ? -17.203 3.068 1.145 1 95.25 147 TYR B N 1
ATOM 4954 C CA . TYR B 1 147 ? -16.781 2.686 -0.197 1 95.25 147 TYR B CA 1
ATOM 4955 C C . TYR B 1 147 ? -17.797 1.745 -0.842 1 95.25 147 TYR B C 1
ATOM 4957 O O . TYR B 1 147 ? -18.203 1.954 -1.986 1 95.25 147 TYR B O 1
ATOM 4965 N N . LEU B 1 148 ? -18.234 0.775 -0.108 1 95.06 148 LEU B N 1
ATOM 4966 C CA . LEU B 1 148 ? -19.156 -0.228 -0.629 1 95.06 148 LEU B CA 1
ATOM 4967 C C . LEU B 1 148 ? -20.516 0.393 -0.94 1 95.06 148 LEU B C 1
ATOM 4969 O O . LEU B 1 148 ? -21.188 -0.019 -1.887 1 95.06 148 LEU B O 1
ATOM 4973 N N . GLN B 1 149 ? -20.859 1.383 -0.165 1 95.75 149 GLN B N 1
ATOM 4974 C CA . GLN B 1 149 ? -22.141 2.039 -0.344 1 95.75 149 GLN B CA 1
ATOM 4975 C C . GLN B 1 149 ? -22.047 3.184 -1.35 1 95.75 149 GLN B C 1
ATOM 4977 O O . GLN B 1 149 ? -23.031 3.879 -1.605 1 95.75 149 GLN B O 1
ATOM 4982 N N . LYS B 1 150 ? -20.844 3.418 -1.855 1 95.38 150 LYS B N 1
ATOM 4983 C CA . LYS B 1 150 ? -20.578 4.512 -2.785 1 95.38 150 LYS B CA 1
ATOM 4984 C C . LYS B 1 150 ? -20.922 5.859 -2.154 1 95.38 150 LYS B C 1
ATOM 4986 O O . LYS B 1 150 ? -21.516 6.723 -2.805 1 95.38 150 LYS B O 1
ATOM 4991 N N . ASP B 1 151 ? -20.703 5.945 -0.881 1 96.56 151 ASP B N 1
ATOM 4992 C CA . ASP B 1 151 ? -20.812 7.188 -0.126 1 96.56 151 ASP B CA 1
ATOM 4993 C C . ASP B 1 151 ? -19.484 7.934 -0.094 1 96.56 151 ASP B C 1
ATOM 4995 O O . ASP B 1 151 ? -18.656 7.707 0.794 1 96.56 151 ASP B O 1
ATOM 4999 N N . PHE B 1 152 ? -19.281 8.875 -1.019 1 97.69 152 PHE B N 1
ATOM 5000 C CA . PHE B 1 152 ? -18 9.555 -1.189 1 97.69 152 PHE B CA 1
ATOM 5001 C C . PHE B 1 152 ? -18 10.898 -0.474 1 97.69 152 PHE B C 1
ATOM 5003 O O . PHE B 1 152 ? -19.062 11.492 -0.259 1 97.69 152 PHE B O 1
ATOM 5010 N N . PHE B 1 153 ? -16.875 11.367 -0.157 1 98.75 153 PHE B N 1
ATOM 5011 C CA . PHE B 1 153 ? -16.719 12.602 0.604 1 98.75 153 PHE B CA 1
ATOM 5012 C C . PHE B 1 153 ? -15.742 13.539 -0.091 1 98.75 153 PHE B C 1
ATOM 5014 O O . PHE B 1 153 ? -14.844 13.094 -0.81 1 98.75 153 PHE B O 1
ATOM 5021 N N . ASP B 1 154 ? -15.945 14.773 0.161 1 98.75 154 ASP B N 1
ATOM 5022 C CA . ASP B 1 154 ? -15.109 15.812 -0.432 1 98.75 154 ASP B CA 1
ATOM 5023 C C . ASP B 1 154 ? -13.867 16.062 0.418 1 98.75 154 ASP B C 1
ATOM 5025 O O . ASP B 1 154 ? -12.844 16.531 -0.094 1 98.75 154 ASP B O 1
ATOM 5029 N N . LEU B 1 155 ? -13.977 15.859 1.619 1 98.94 155 LEU B N 1
ATOM 5030 C CA . LEU B 1 155 ? -12.867 15.984 2.561 1 98.94 155 LEU B CA 1
ATOM 5031 C C . LEU B 1 155 ? -12.898 14.852 3.582 1 98.94 155 LEU B C 1
ATOM 5033 O O . LEU B 1 155 ? -13.93 14.602 4.207 1 98.94 155 LEU B O 1
ATOM 5037 N N . ILE B 1 156 ? -11.82 14.18 3.654 1 98.94 156 ILE B N 1
ATOM 5038 C CA . ILE B 1 156 ? -11.656 13.156 4.684 1 98.94 156 ILE B CA 1
ATOM 5039 C C . ILE B 1 156 ? -10.531 13.562 5.633 1 98.94 156 ILE B C 1
ATOM 5041 O O . ILE B 1 156 ? -9.398 13.812 5.199 1 98.94 156 ILE B O 1
ATOM 5045 N N . ASP B 1 157 ? -10.867 13.688 6.906 1 98.81 157 ASP B N 1
ATOM 5046 C CA . ASP B 1 157 ? -9.953 14.078 7.973 1 98.81 157 ASP B CA 1
ATOM 5047 C C . ASP B 1 157 ? -9.594 12.883 8.859 1 98.81 157 ASP B C 1
ATOM 5049 O O . ASP B 1 157 ? -10.461 12.328 9.539 1 98.81 157 ASP B O 1
ATOM 5053 N N . ILE B 1 158 ? -8.328 12.516 8.859 1 98.5 158 ILE B N 1
ATOM 5054 C CA . ILE B 1 158 ? -7.871 11.383 9.656 1 98.5 158 ILE B CA 1
ATOM 5055 C C . ILE B 1 158 ? -6.816 11.852 10.664 1 98.5 158 ILE B C 1
ATOM 5057 O O . ILE B 1 158 ? -5.656 12.062 10.305 1 98.5 158 ILE B O 1
ATOM 5061 N N . ASP B 1 159 ? -7.207 11.953 11.883 1 96.69 159 ASP B N 1
ATOM 5062 C CA . ASP B 1 159 ? -6.328 12.398 12.953 1 96.69 159 ASP B CA 1
ATOM 5063 C C . ASP B 1 159 ? -5.816 11.211 13.773 1 96.69 159 ASP B C 1
ATOM 5065 O O . ASP B 1 159 ? -6.098 11.102 14.969 1 96.69 159 ASP B O 1
ATOM 5069 N N . SER B 1 160 ? -4.988 10.414 13.156 1 95.5 160 SER B N 1
ATOM 5070 C CA . SER B 1 160 ? -4.516 9.172 13.75 1 95.5 160 SER B CA 1
ATOM 5071 C C . SER B 1 160 ? -3.275 9.398 14.609 1 95.5 160 SER B C 1
ATOM 5073 O O . SER B 1 160 ? -2.703 10.492 14.602 1 95.5 160 SER B O 1
ATOM 5075 N N . PHE B 1 161 ? -2.871 8.352 15.359 1 91.56 161 PHE B N 1
ATOM 5076 C CA . PHE B 1 161 ? -1.69 8.391 16.219 1 91.56 161 PHE B CA 1
ATOM 5077 C C . PHE B 1 161 ? -0.584 7.504 15.648 1 91.56 161 PHE B C 1
ATOM 5079 O O . PHE B 1 161 ? -0.859 6.539 14.938 1 91.56 161 PHE B O 1
ATOM 5086 N N . GLY B 1 162 ? 0.585 7.895 16 1 92.88 162 GLY B N 1
ATOM 5087 C CA . GLY B 1 162 ? 1.713 7.102 15.539 1 92.88 162 GLY B CA 1
ATOM 5088 C C . GLY B 1 162 ? 1.808 7.031 14.023 1 92.88 162 GLY B C 1
ATOM 5089 O O . GLY B 1 162 ? 1.683 8.047 13.336 1 92.88 162 GLY B O 1
ATOM 5090 N N . SER B 1 163 ? 2.119 5.801 13.594 1 91.62 163 SER B N 1
ATOM 5091 C CA . SER B 1 163 ? 2.242 5.582 12.156 1 91.62 163 SER B CA 1
ATOM 5092 C C . SER B 1 163 ? 0.995 4.914 11.594 1 91.62 163 SER B C 1
ATOM 5094 O O . SER B 1 163 ? 1.009 4.422 10.461 1 91.62 163 SER B O 1
ATOM 5096 N N . ASP B 1 164 ? -0.107 4.957 12.273 1 93.06 164 ASP B N 1
ATOM 5097 C CA . ASP B 1 164 ? -1.312 4.219 11.906 1 93.06 164 ASP B CA 1
ATOM 5098 C C . ASP B 1 164 ? -1.935 4.785 10.633 1 93.06 164 ASP B C 1
ATOM 5100 O O . ASP B 1 164 ? -2.752 4.125 9.984 1 93.06 164 ASP B O 1
ATOM 5104 N N . ILE B 1 165 ? -1.587 6.023 10.359 1 95.5 165 ILE B N 1
ATOM 5105 C CA . ILE B 1 165 ? -2.146 6.664 9.172 1 95.5 165 ILE B CA 1
ATOM 5106 C C . ILE B 1 165 ? -1.914 5.777 7.949 1 95.5 165 ILE B C 1
ATOM 5108 O O . ILE B 1 165 ? -2.736 5.75 7.031 1 95.5 165 ILE B O 1
ATOM 5112 N N . SER B 1 166 ? -0.855 5.039 7.945 1 95.38 166 SER B N 1
ATOM 5113 C CA . SER B 1 166 ? -0.52 4.176 6.816 1 95.38 166 SER B CA 1
ATOM 5114 C C . SER B 1 166 ? -1.592 3.115 6.594 1 95.38 166 SER B C 1
ATOM 5116 O O . SER B 1 166 ? -1.772 2.633 5.473 1 95.38 166 SER B O 1
ATOM 5118 N N . LEU B 1 167 ? -2.326 2.805 7.566 1 94.88 167 LEU B N 1
ATOM 5119 C CA . LEU B 1 167 ? -3.369 1.787 7.508 1 94.88 167 LEU B CA 1
ATOM 5120 C C . LEU B 1 167 ? -4.613 2.326 6.809 1 94.88 167 LEU B C 1
ATOM 5122 O O . LEU B 1 167 ? -5.422 1.555 6.289 1 94.88 167 LEU B O 1
ATOM 5126 N N . PHE B 1 168 ? -4.738 3.648 6.758 1 97.06 168 PHE B N 1
ATOM 5127 C CA . PHE B 1 168 ? -6.02 4.227 6.375 1 97.06 168 PHE B CA 1
ATOM 5128 C C . PHE B 1 168 ? -5.93 4.875 5 1 97.06 168 PHE B C 1
ATOM 5130 O O . PHE B 1 168 ? -6.953 5.168 4.375 1 97.06 168 PHE B O 1
ATOM 5137 N N . LEU B 1 169 ? -4.742 5.094 4.516 1 97.12 169 LEU B N 1
ATOM 5138 C CA . LEU B 1 169 ? -4.539 5.922 3.33 1 97.12 169 LEU B CA 1
ATOM 5139 C C . LEU B 1 169 ? -5.293 5.352 2.133 1 97.12 169 LEU B C 1
ATOM 5141 O O . LEU B 1 169 ? -6.039 6.07 1.462 1 97.12 169 LEU B O 1
ATOM 5145 N N . ARG B 1 170 ? -5.156 4.109 1.936 1 94.06 170 ARG B N 1
ATOM 5146 C CA . ARG B 1 170 ? -5.766 3.486 0.763 1 94.06 170 ARG B CA 1
ATOM 5147 C C . ARG B 1 170 ? -7.285 3.549 0.835 1 94.06 170 ARG B C 1
ATOM 5149 O O . ARG B 1 170 ? -7.941 3.949 -0.129 1 94.06 170 ARG B O 1
ATOM 5156 N N . SER B 1 171 ? -7.84 3.145 1.939 1 95.31 171 SER B N 1
ATOM 5157 C CA . SER B 1 171 ? -9.289 3.162 2.111 1 95.31 171 SER B CA 1
ATOM 5158 C C . SER B 1 171 ? -9.836 4.582 2.029 1 95.31 171 SER B C 1
ATOM 5160 O O . SER B 1 171 ? -10.922 4.805 1.485 1 95.31 171 SER B O 1
ATOM 5162 N N . ALA B 1 172 ? -9.086 5.504 2.564 1 97.94 172 ALA B N 1
ATOM 5163 C CA . ALA B 1 172 ? -9.516 6.902 2.508 1 97.94 172 ALA B CA 1
ATOM 5164 C C . ALA B 1 172 ? -9.57 7.402 1.068 1 97.94 172 ALA B C 1
ATOM 5166 O O . ALA B 1 172 ? -10.547 8.039 0.664 1 97.94 172 ALA B O 1
ATOM 5167 N N . MET B 1 173 ? -8.617 7.051 0.294 1 96.75 173 MET B N 1
ATOM 5168 C CA . MET B 1 173 ? -8.555 7.523 -1.086 1 96.75 173 MET B CA 1
ATOM 5169 C C . MET B 1 173 ? -9.648 6.883 -1.929 1 96.75 173 MET B C 1
ATOM 5171 O O . MET B 1 173 ? -10.188 7.512 -2.84 1 96.75 173 MET B O 1
ATOM 5175 N N . ASN B 1 174 ? -9.984 5.645 -1.6 1 94.19 174 ASN B N 1
ATOM 5176 C CA . ASN B 1 174 ? -11.055 4.957 -2.311 1 94.19 174 ASN B CA 1
ATOM 5177 C C . ASN B 1 174 ? -12.414 5.594 -2.029 1 94.19 174 ASN B C 1
ATOM 5179 O O . ASN B 1 174 ? -13.359 5.41 -2.797 1 94.19 174 ASN B O 1
ATOM 5183 N N . THR B 1 175 ? -12.516 6.32 -0.958 1 96.69 175 THR B N 1
ATOM 5184 C CA . THR B 1 175 ? -13.789 6.879 -0.52 1 96.69 175 THR B CA 1
ATOM 5185 C C . THR B 1 175 ? -13.836 8.383 -0.764 1 96.69 175 THR B C 1
ATOM 5187 O O . THR B 1 175 ? -14.805 9.055 -0.392 1 96.69 175 THR B O 1
ATOM 5190 N N . LEU B 1 176 ? -12.844 8.867 -1.329 1 97.69 176 LEU B N 1
ATOM 5191 C CA . LEU B 1 176 ? -12.719 10.297 -1.587 1 97.69 176 LEU B CA 1
ATOM 5192 C C . LEU B 1 176 ? -13.305 10.656 -2.949 1 97.69 176 LEU B C 1
ATOM 5194 O O . LEU B 1 176 ? -13.125 9.922 -3.922 1 97.69 176 LEU B O 1
ATOM 5198 N N . SER B 1 177 ? -14 11.797 -3.023 1 96.31 177 SER B N 1
ATOM 5199 C CA . SER B 1 177 ? -14.43 12.328 -4.312 1 96.31 177 SER B CA 1
ATOM 5200 C C . SER B 1 177 ? -13.242 12.789 -5.148 1 96.31 177 SER B C 1
ATOM 5202 O O . SER B 1 177 ? -12.164 13.062 -4.609 1 96.31 177 SER B O 1
ATOM 5204 N N . PHE B 1 178 ? -13.469 12.812 -6.461 1 89.38 178 PHE B N 1
ATOM 5205 C CA . PHE B 1 178 ? -12.398 13.328 -7.305 1 89.38 178 PHE B CA 1
ATOM 5206 C C . PHE B 1 178 ? -12.109 14.781 -6.973 1 89.38 178 PHE B C 1
ATOM 5208 O O . PHE B 1 178 ? -13.031 15.57 -6.738 1 89.38 178 PHE B O 1
ATOM 5215 N N . ASP B 1 179 ? -10.859 15.117 -6.902 1 94.06 179 ASP B N 1
ATOM 5216 C CA . ASP B 1 179 ? -10.352 16.422 -6.512 1 94.06 179 ASP B CA 1
ATOM 5217 C C . ASP B 1 179 ? -10.625 16.703 -5.035 1 94.06 179 ASP B C 1
ATOM 5219 O O . ASP B 1 179 ? -10.68 17.859 -4.617 1 94.06 179 ASP B O 1
ATOM 5223 N N . GLY B 1 180 ? -10.883 15.656 -4.352 1 98.12 180 GLY B N 1
ATOM 5224 C CA . GLY B 1 180 ? -11.148 15.781 -2.928 1 98.12 180 GLY B CA 1
ATOM 5225 C C . GLY B 1 180 ? -9.906 16.062 -2.109 1 98.12 180 GLY B C 1
ATOM 5226 O O . GLY B 1 180 ? -8.789 16.047 -2.639 1 98.12 180 GLY B O 1
ATOM 5227 N N . LEU B 1 181 ? -10.18 16.391 -0.812 1 98.81 181 LEU B N 1
ATOM 5228 C CA . LEU B 1 181 ? -9.109 16.734 0.12 1 98.81 181 LEU B CA 1
ATOM 5229 C C . LEU B 1 181 ? -8.922 15.625 1.156 1 98.81 181 LEU B C 1
ATOM 5231 O O . LEU B 1 181 ? -9.898 15.039 1.632 1 98.81 181 LEU B O 1
ATOM 5235 N N . LEU B 1 182 ? -7.711 15.32 1.368 1 98.81 182 LEU B N 1
ATOM 5236 C CA . LEU B 1 182 ? -7.34 14.344 2.391 1 98.81 182 LEU B CA 1
ATOM 5237 C C . LEU B 1 182 ? -6.414 14.977 3.426 1 98.81 182 LEU B C 1
ATOM 5239 O O . LEU B 1 182 ? -5.301 15.391 3.1 1 98.81 182 LEU B O 1
ATOM 5243 N N . TYR B 1 183 ? -6.902 15.164 4.676 1 98.88 183 TYR B N 1
ATOM 5244 C CA . TYR B 1 183 ? -6.125 15.727 5.777 1 98.88 183 TYR B CA 1
ATOM 5245 C C . TYR B 1 183 ? -5.629 14.633 6.711 1 98.88 183 TYR B C 1
ATOM 5247 O O . TYR B 1 183 ? -6.414 14.031 7.453 1 98.88 183 TYR B O 1
ATOM 5255 N N . VAL B 1 184 ? -4.297 14.383 6.684 1 98.62 184 VAL B N 1
ATOM 5256 C CA . VAL B 1 184 ? -3.77 13.195 7.352 1 98.62 184 VAL B CA 1
ATOM 5257 C C . VAL B 1 184 ? -2.771 13.617 8.43 1 98.62 184 VAL B C 1
ATOM 5259 O O . VAL B 1 184 ? -2.146 14.672 8.336 1 98.62 184 VAL B O 1
ATOM 5262 N N . THR B 1 185 ? -2.646 12.742 9.469 1 97.81 185 THR B N 1
ATOM 5263 C CA . THR B 1 185 ? -1.813 13.023 10.633 1 97.81 185 THR B CA 1
ATOM 5264 C C . THR B 1 185 ? -0.924 11.828 10.961 1 97.81 185 THR B C 1
ATOM 5266 O O . THR B 1 185 ? -1.367 10.68 10.891 1 97.81 185 THR B O 1
ATOM 5269 N N . SER B 1 186 ? 0.279 12.086 11.172 1 97.25 186 SER B N 1
ATOM 5270 C CA . SER B 1 186 ? 1.189 11.148 11.828 1 97.25 186 SER B CA 1
ATOM 5271 C C . SER B 1 186 ? 1.816 11.766 13.07 1 97.25 186 SER B C 1
ATOM 5273 O O . SER B 1 186 ? 2.119 12.961 13.094 1 97.25 186 SER B O 1
ATOM 5275 N N . THR B 1 187 ? 1.996 11.008 14.148 1 96.38 187 THR B N 1
ATOM 5276 C CA . THR B 1 187 ? 2.676 11.492 15.352 1 96.38 187 THR B CA 1
ATOM 5277 C C . THR B 1 187 ? 3.92 10.656 15.633 1 96.38 187 THR B C 1
ATOM 5279 O O . THR B 1 187 ? 4.379 10.578 16.781 1 96.38 187 THR B O 1
ATOM 5282 N N . ASP B 1 188 ? 4.41 10.008 14.617 1 94.19 188 ASP B N 1
ATOM 5283 C CA . ASP B 1 188 ? 5.555 9.117 14.773 1 94.19 188 ASP B CA 1
ATOM 5284 C C . ASP B 1 188 ? 6.867 9.891 14.711 1 94.19 188 ASP B C 1
ATOM 5286 O O . ASP B 1 188 ? 7.645 9.727 13.766 1 94.19 188 ASP B O 1
ATOM 5290 N N . GLY B 1 189 ? 7.152 10.484 15.742 1 93.12 189 GLY B N 1
ATOM 5291 C CA . GLY B 1 189 ? 8.391 11.25 15.82 1 93.12 189 GLY B CA 1
ATOM 5292 C C . GLY B 1 189 ? 9.625 10.375 15.844 1 93.12 189 GLY B C 1
ATOM 5293 O O . GLY B 1 189 ? 10.703 10.805 15.422 1 93.12 189 GLY B O 1
ATOM 5294 N N . HIS B 1 190 ? 9.5 9.188 16.281 1 92.56 190 HIS B N 1
ATOM 5295 C CA . HIS B 1 190 ? 10.641 8.281 16.359 1 92.56 190 HIS B CA 1
ATOM 5296 C C . HIS B 1 190 ? 11.109 7.875 14.969 1 92.56 190 HIS B C 1
ATOM 5298 O O . HIS B 1 190 ? 12.312 7.852 14.688 1 92.56 190 HIS B O 1
ATOM 5304 N N . SER B 1 191 ? 10.195 7.602 14.109 1 93.44 191 SER B N 1
ATOM 5305 C CA . SER B 1 191 ? 10.531 7.238 12.734 1 93.44 191 SER B CA 1
ATOM 5306 C C . SER B 1 191 ? 11.102 8.43 11.977 1 93.44 191 SER B C 1
ATOM 5308 O O . SER B 1 191 ? 12.062 8.289 11.219 1 93.44 191 SER B O 1
ATOM 5310 N N . SER B 1 192 ? 10.5 9.562 12.195 1 93.38 192 SER B N 1
ATOM 5311 C CA . SER B 1 192 ? 10.984 10.75 11.508 1 93.38 192 SER B CA 1
ATOM 5312 C C . SER B 1 192 ? 12.406 11.094 11.938 1 93.38 192 SER B C 1
ATOM 5314 O O . SER B 1 192 ? 13.172 11.68 11.172 1 93.38 192 SER B O 1
ATOM 5316 N N . GLY B 1 193 ? 12.734 10.727 13.164 1 93.56 193 GLY B N 1
ATOM 5317 C CA . GLY B 1 193 ? 14.07 10.977 13.68 1 93.56 193 GLY B CA 1
ATOM 5318 C C . GLY B 1 193 ? 15.094 9.961 13.203 1 93.56 193 GLY B C 1
ATOM 5319 O O . GLY B 1 193 ? 16.281 10.102 13.469 1 93.56 193 GLY B O 1
ATOM 5320 N N . GLY B 1 194 ? 14.68 8.969 12.547 1 94.38 194 GLY B N 1
ATOM 5321 C CA . GLY B 1 194 ? 15.578 7.965 12 1 94.38 194 GLY B CA 1
ATOM 5322 C C . GLY B 1 194 ? 15.945 6.887 13 1 94.38 194 GLY B C 1
ATOM 5323 O O . GLY B 1 194 ? 16.906 6.137 12.789 1 94.38 194 GLY B O 1
ATOM 5324 N N . HIS B 1 195 ? 15.234 6.727 14.039 1 92.19 195 HIS B N 1
ATOM 5325 C CA . HIS B 1 195 ? 15.594 5.809 15.109 1 92.19 195 HIS B CA 1
ATOM 5326 C C . HIS B 1 195 ? 15.008 4.418 14.867 1 92.19 195 HIS B C 1
ATOM 5328 O O . HIS B 1 195 ? 15.438 3.445 15.492 1 92.19 195 HIS B O 1
ATOM 5334 N N . HIS B 1 196 ? 14.117 4.305 14.07 1 89.94 196 HIS B N 1
ATOM 5335 C CA . HIS B 1 196 ? 13.5 3.025 13.742 1 89.94 196 HIS B CA 1
ATOM 5336 C C . HIS B 1 196 ? 13.312 2.871 12.234 1 89.94 196 HIS B C 1
ATOM 5338 O O . HIS B 1 196 ? 12.18 2.814 11.75 1 89.94 196 HIS B O 1
ATOM 5344 N N . PRO B 1 197 ? 14.391 2.674 11.547 1 93.81 197 PRO B N 1
ATOM 5345 C CA . PRO B 1 197 ? 14.281 2.672 10.086 1 93.81 197 PRO B CA 1
ATOM 5346 C C . PRO B 1 197 ? 13.414 1.533 9.562 1 93.81 197 PRO B C 1
ATOM 5348 O O . PRO B 1 197 ? 12.703 1.705 8.57 1 93.81 197 PRO B O 1
ATOM 5351 N N . ASP B 1 198 ? 13.445 0.391 10.234 1 92.19 198 ASP B N 1
ATOM 5352 C CA . ASP B 1 198 ? 12.625 -0.736 9.797 1 92.19 198 ASP B CA 1
ATOM 5353 C C . ASP B 1 198 ? 11.141 -0.437 9.984 1 92.19 198 ASP B C 1
ATOM 5355 O O . ASP B 1 198 ? 10.312 -0.866 9.18 1 92.19 198 ASP B O 1
ATOM 5359 N N . HIS B 1 199 ? 10.859 0.277 10.977 1 93.38 199 HIS B N 1
ATOM 5360 C CA . HIS B 1 199 ? 9.469 0.631 11.227 1 93.38 199 HIS B CA 1
ATOM 5361 C C . HIS B 1 199 ? 8.945 1.617 10.188 1 93.38 199 HIS B C 1
ATOM 5363 O O . HIS B 1 199 ? 7.832 1.465 9.68 1 93.38 199 HIS B O 1
ATOM 5369 N N . SER B 1 200 ? 9.758 2.66 9.938 1 95.75 200 SER B N 1
ATOM 5370 C CA . SER B 1 200 ? 9.336 3.621 8.93 1 95.75 200 SER B CA 1
ATOM 5371 C C . SER B 1 200 ? 9.219 2.961 7.555 1 95.75 200 SER B C 1
ATOM 5373 O O . SER B 1 200 ? 8.352 3.324 6.758 1 95.75 200 SER B O 1
ATOM 5375 N N . LEU B 1 201 ? 10.078 2.014 7.328 1 95.38 201 LEU B N 1
ATOM 5376 C CA . LEU B 1 201 ? 10.008 1.262 6.078 1 95.38 201 LEU B CA 1
ATOM 5377 C C . LEU B 1 201 ? 8.711 0.467 5.996 1 95.38 201 LEU B C 1
ATOM 5379 O O . LEU B 1 201 ? 8.039 0.476 4.965 1 95.38 201 LEU B O 1
ATOM 5383 N N . ALA B 1 202 ? 8.359 -0.157 7.039 1 93.5 202 ALA B N 1
ATOM 5384 C CA . ALA B 1 202 ? 7.145 -0.974 7.074 1 93.5 202 ALA B CA 1
ATOM 5385 C C . ALA B 1 202 ? 5.895 -0.109 6.941 1 93.5 202 ALA B C 1
ATOM 5387 O O . ALA B 1 202 ? 4.969 -0.455 6.203 1 93.5 202 ALA B O 1
ATOM 5388 N N . ALA B 1 203 ? 5.895 0.994 7.566 1 94.69 203 ALA B N 1
ATOM 5389 C CA . ALA B 1 203 ? 4.691 1.815 7.645 1 94.69 203 ALA B CA 1
ATOM 5390 C C . ALA B 1 203 ? 4.547 2.695 6.406 1 94.69 203 ALA B C 1
ATOM 5392 O O . ALA B 1 203 ? 3.459 2.797 5.832 1 94.69 203 ALA B O 1
ATOM 5393 N N . PHE B 1 204 ? 5.648 3.283 5.969 1 96.25 204 PHE B N 1
ATOM 5394 C CA . PHE B 1 204 ? 5.543 4.324 4.953 1 96.25 204 PHE B CA 1
ATOM 5395 C C . PHE B 1 204 ? 6.312 3.936 3.697 1 96.25 204 PHE B C 1
ATOM 5397 O O . PHE B 1 204 ? 6.258 4.641 2.688 1 96.25 204 PHE B O 1
ATOM 5404 N N . GLY B 1 205 ? 7.031 2.814 3.74 1 94.69 205 GLY B N 1
ATOM 5405 C CA . GLY B 1 205 ? 7.863 2.42 2.615 1 94.69 205 GLY B CA 1
ATOM 5406 C C . GLY B 1 205 ? 9.141 3.236 2.5 1 94.69 205 GLY B C 1
ATOM 5407 O O . GLY B 1 205 ? 9.742 3.301 1.428 1 94.69 205 GLY B O 1
ATOM 5408 N N . ALA B 1 206 ? 9.469 3.865 3.518 1 96.69 206 ALA B N 1
ATOM 5409 C CA . ALA B 1 206 ? 10.656 4.719 3.52 1 96.69 206 ALA B CA 1
ATOM 5410 C C . ALA B 1 206 ? 11.641 4.277 4.594 1 96.69 206 ALA B C 1
ATOM 5412 O O . ALA B 1 206 ? 11.273 4.117 5.758 1 96.69 206 ALA B O 1
ATOM 5413 N N . TYR B 1 207 ? 12.906 4.07 4.172 1 96.19 207 TYR B N 1
ATOM 5414 C CA . TYR B 1 207 ? 13.992 3.785 5.105 1 96.19 207 TYR B CA 1
ATOM 5415 C C . TYR B 1 207 ? 14.648 5.074 5.586 1 96.19 207 TYR B C 1
ATOM 5417 O O . TYR B 1 207 ? 15.57 5.586 4.949 1 96.19 207 TYR B O 1
ATOM 5425 N N . VAL B 1 208 ? 14.172 5.539 6.766 1 96.69 208 VAL B N 1
ATOM 5426 C CA . VAL B 1 208 ? 14.586 6.848 7.27 1 96.69 208 VAL B CA 1
ATOM 5427 C C . VAL B 1 208 ? 15.727 6.684 8.266 1 96.69 208 VAL B C 1
ATOM 5429 O O . VAL B 1 208 ? 15.617 5.91 9.227 1 96.69 208 VAL B O 1
ATOM 5432 N N . ARG B 1 209 ? 16.75 7.402 8.008 1 94.69 209 ARG B N 1
ATOM 5433 C CA . ARG B 1 209 ? 17.922 7.438 8.883 1 94.69 209 ARG B CA 1
ATOM 5434 C C . ARG B 1 209 ? 18.047 8.789 9.57 1 94.69 209 ARG B C 1
ATOM 5436 O O . ARG B 1 209 ? 17.359 9.75 9.195 1 94.69 209 ARG B O 1
ATOM 5443 N N . PRO B 1 210 ? 18.828 8.891 10.602 1 92.94 210 PRO B N 1
ATOM 5444 C CA . PRO B 1 210 ? 18.891 10.133 11.367 1 92.94 210 PRO B CA 1
ATOM 5445 C C . PRO B 1 210 ? 19.438 11.297 10.547 1 92.94 210 PRO B C 1
ATOM 5447 O O . PRO B 1 210 ? 20.5 11.18 9.922 1 92.94 210 PRO B O 1
ATOM 5450 N N . MET B 1 211 ? 18.672 12.352 10.57 1 87.75 211 MET B N 1
ATOM 5451 C CA . MET B 1 211 ? 19.031 13.625 9.953 1 87.75 211 MET B CA 1
ATOM 5452 C C . MET B 1 211 ? 18.656 14.797 10.859 1 87.75 211 MET B C 1
ATOM 5454 O O . MET B 1 211 ? 17.781 14.664 11.727 1 87.75 211 MET B O 1
ATOM 5458 N N . PRO B 1 212 ? 19.281 15.945 10.672 1 81.44 212 PRO B N 1
ATOM 5459 C CA . PRO B 1 212 ? 19.078 17.047 11.625 1 81.44 212 PRO B CA 1
ATOM 5460 C C . PRO B 1 212 ? 17.719 17.719 11.461 1 81.44 212 PRO B C 1
ATOM 5462 O O . PRO B 1 212 ? 17.312 18.484 12.336 1 81.44 212 PRO B O 1
ATOM 5465 N N . TYR B 1 213 ? 17.047 17.484 10.477 1 85.75 213 TYR B N 1
ATOM 5466 C CA . TYR B 1 213 ? 15.758 18.125 10.234 1 85.75 213 TYR B CA 1
ATOM 5467 C C . TYR B 1 213 ? 14.633 17.094 10.219 1 85.75 213 TYR B C 1
ATOM 5469 O O . TYR B 1 213 ? 13.867 17.016 9.258 1 85.75 213 TYR B O 1
ATOM 5477 N N . SER B 1 214 ? 14.469 16.469 11.344 1 90.31 214 SER B N 1
ATOM 5478 C CA . SER B 1 214 ? 13.508 15.375 11.484 1 90.31 214 SER B CA 1
ATOM 5479 C C . SER B 1 214 ? 12.078 15.867 11.281 1 90.31 214 SER B C 1
ATOM 5481 O O . SER B 1 214 ? 11.211 15.102 10.852 1 90.31 214 SER B O 1
ATOM 5483 N N . ASN B 1 215 ? 11.789 17.125 11.625 1 90.44 215 ASN B N 1
ATOM 5484 C CA . ASN B 1 215 ? 10.453 17.688 11.422 1 90.44 215 ASN B CA 1
ATOM 5485 C C . ASN B 1 215 ? 10.062 17.688 9.945 1 90.44 215 ASN B C 1
ATOM 5487 O O . ASN B 1 215 ? 8.953 17.281 9.594 1 90.44 215 ASN B O 1
ATOM 5491 N N . GLU B 1 216 ? 10.977 18.062 9.148 1 91.44 216 GLU B N 1
ATOM 5492 C CA . GLU B 1 216 ? 10.711 18.062 7.711 1 91.44 216 GLU B CA 1
ATOM 5493 C C . GLU B 1 216 ? 10.656 16.641 7.156 1 91.44 216 GLU B C 1
ATOM 5495 O O . GLU B 1 216 ? 9.805 16.328 6.324 1 91.44 216 GLU B O 1
ATOM 5500 N N . VAL B 1 217 ? 11.586 15.836 7.652 1 94.44 217 VAL B N 1
ATOM 5501 C CA . VAL B 1 217 ? 11.641 14.453 7.195 1 94.44 217 VAL B CA 1
ATOM 5502 C C . VAL B 1 217 ? 10.305 13.758 7.488 1 94.44 217 VAL B C 1
ATOM 5504 O O . VAL B 1 217 ? 9.805 12.992 6.66 1 94.44 217 VAL B O 1
ATOM 5507 N N . GLY B 1 218 ? 9.781 14.062 8.648 1 96.44 218 GLY B N 1
ATOM 5508 C CA . GLY B 1 218 ? 8.5 13.469 9 1 96.44 218 GLY B CA 1
ATOM 5509 C C . GLY B 1 218 ? 7.379 13.844 8.047 1 96.44 218 GLY B C 1
ATOM 5510 O O . GLY B 1 218 ? 6.566 12.992 7.676 1 96.44 218 GLY B O 1
ATOM 5511 N N . LEU B 1 219 ? 7.324 15.109 7.672 1 97.06 219 LEU B N 1
ATOM 5512 C CA . LEU B 1 219 ? 6.32 15.562 6.711 1 97.06 219 LEU B CA 1
ATOM 5513 C C . LEU B 1 219 ? 6.527 14.898 5.355 1 97.06 219 LEU B C 1
ATOM 5515 O O . LEU B 1 219 ? 5.57 14.414 4.746 1 97.06 219 LEU B O 1
ATOM 5519 N N . ARG B 1 220 ? 7.734 14.82 4.945 1 96.75 220 ARG B N 1
ATOM 5520 C CA . ARG B 1 220 ? 8.055 14.25 3.641 1 96.75 220 ARG B CA 1
ATOM 5521 C C . ARG B 1 220 ? 7.797 12.75 3.625 1 96.75 220 ARG B C 1
ATOM 5523 O O . ARG B 1 220 ? 7.391 12.195 2.602 1 96.75 220 ARG B O 1
ATOM 5530 N N . MET B 1 221 ? 8.062 12.133 4.703 1 97.62 221 MET B N 1
ATOM 5531 C CA . MET B 1 221 ? 7.777 10.711 4.852 1 97.62 221 MET B CA 1
ATOM 5532 C C . MET B 1 221 ? 6.281 10.438 4.758 1 97.62 221 MET B C 1
ATOM 5534 O O . MET B 1 221 ? 5.852 9.516 4.059 1 97.62 221 MET B O 1
ATOM 5538 N N . LEU B 1 222 ? 5.523 11.234 5.43 1 98.19 222 LEU B N 1
ATOM 5539 C CA . LEU B 1 222 ? 4.07 11.117 5.414 1 98.19 222 LEU B CA 1
ATOM 5540 C C . LEU B 1 222 ? 3.523 11.32 4.004 1 98.19 222 LEU B C 1
ATOM 5542 O O . LEU B 1 222 ? 2.723 10.516 3.521 1 98.19 222 LEU B O 1
ATOM 5546 N N . ILE B 1 223 ? 4.012 12.32 3.359 1 97.69 223 ILE B N 1
ATOM 5547 C CA . ILE B 1 223 ? 3.582 12.602 1.992 1 97.69 223 ILE B CA 1
ATOM 5548 C C . ILE B 1 223 ? 4.02 11.461 1.072 1 97.69 223 ILE B C 1
ATOM 5550 O O . ILE B 1 223 ? 3.246 11.008 0.227 1 97.69 223 ILE B O 1
ATOM 5554 N N . GLY B 1 224 ? 5.238 11.047 1.247 1 97.12 224 GLY B N 1
ATOM 5555 C CA . GLY B 1 224 ? 5.727 9.938 0.444 1 97.12 224 GLY B CA 1
ATOM 5556 C C . GLY B 1 224 ? 4.879 8.688 0.581 1 97.12 224 GLY B C 1
ATOM 5557 O O . GLY B 1 224 ? 4.605 8.008 -0.409 1 97.12 224 GLY B O 1
ATOM 5558 N N . GLY B 1 225 ? 4.57 8.367 1.794 1 96.69 225 GLY B N 1
ATOM 5559 C CA . GLY B 1 225 ? 3.668 7.246 2.012 1 96.69 225 GLY B CA 1
ATOM 5560 C C . GLY B 1 225 ? 2.346 7.398 1.282 1 96.69 225 GLY B C 1
ATOM 5561 O O . GLY B 1 225 ? 1.831 6.43 0.717 1 96.69 225 GLY B O 1
ATOM 5562 N N . ALA B 1 226 ? 1.816 8.562 1.292 1 97.25 226 ALA B N 1
ATOM 5563 C CA . ALA B 1 226 ? 0.564 8.828 0.59 1 97.25 226 ALA B CA 1
ATOM 5564 C C . ALA B 1 226 ? 0.744 8.703 -0.92 1 97.25 226 ALA B C 1
ATOM 5566 O O . ALA B 1 226 ? -0.138 8.195 -1.617 1 97.25 226 ALA B O 1
ATOM 5567 N N . VAL B 1 227 ? 1.859 9.211 -1.381 1 95.44 227 VAL B N 1
ATOM 5568 C CA . VAL B 1 227 ? 2.162 9.125 -2.805 1 95.44 227 VAL B CA 1
ATOM 5569 C C . VAL B 1 227 ? 2.178 7.664 -3.244 1 95.44 227 VAL B C 1
ATOM 5571 O O . VAL B 1 227 ? 1.615 7.316 -4.281 1 95.44 227 VAL B O 1
ATOM 5574 N N . ARG B 1 228 ? 2.748 6.898 -2.469 1 94.06 228 ARG B N 1
ATOM 5575 C CA . ARG B 1 228 ? 2.842 5.477 -2.781 1 94.06 228 ARG B CA 1
ATOM 5576 C C . ARG B 1 228 ? 1.457 4.844 -2.887 1 94.06 228 ARG B C 1
ATOM 5578 O O . ARG B 1 228 ? 1.162 4.141 -3.854 1 94.06 228 ARG B O 1
ATOM 5585 N N . GLU B 1 229 ? 0.65 5.066 -1.941 1 94.81 229 GLU B N 1
ATOM 5586 C CA . GLU B 1 229 ? -0.699 4.508 -1.947 1 94.81 229 GLU B CA 1
ATOM 5587 C C . GLU B 1 229 ? -1.512 5.039 -3.123 1 94.81 229 GLU B C 1
ATOM 5589 O O . GLU B 1 229 ? -2.229 4.281 -3.783 1 94.81 229 GLU B O 1
ATOM 5594 N N . ALA B 1 230 ? -1.396 6.289 -3.359 1 95.19 230 ALA B N 1
ATOM 5595 C CA . ALA B 1 230 ? -2.121 6.902 -4.469 1 95.19 230 ALA B CA 1
ATOM 5596 C C . ALA B 1 230 ? -1.688 6.301 -5.805 1 95.19 230 ALA B C 1
ATOM 5598 O O . ALA B 1 230 ? -2.518 6.074 -6.688 1 95.19 230 ALA B O 1
ATOM 5599 N N . SER B 1 231 ? -0.432 6.043 -5.918 1 93.06 231 SER B N 1
ATOM 5600 C CA . SER B 1 231 ? 0.11 5.535 -7.176 1 93.06 231 SER B CA 1
ATOM 5601 C C . SER B 1 231 ? -0.47 4.164 -7.516 1 93.06 231 SER B C 1
ATOM 5603 O O . SER B 1 231 ? -0.739 3.873 -8.68 1 93.06 231 SER B O 1
ATOM 5605 N N . VAL B 1 232 ? -0.609 3.346 -6.57 1 93.06 232 VAL B N 1
ATOM 5606 C CA . VAL B 1 232 ? -1.183 2.021 -6.789 1 93.06 232 VAL B CA 1
ATOM 5607 C C . VAL B 1 232 ? -2.588 2.158 -7.371 1 93.06 232 VAL B C 1
ATOM 5609 O O . VAL B 1 232 ? -2.986 1.377 -8.234 1 93.06 232 VAL B O 1
ATOM 5612 N N . LEU B 1 233 ? -3.299 3.172 -6.949 1 92.62 233 LEU B N 1
ATOM 5613 C CA . LEU B 1 233 ? -4.691 3.369 -7.34 1 92.62 233 LEU B CA 1
ATOM 5614 C C . LEU B 1 233 ? -4.781 4.137 -8.656 1 92.62 233 LEU B C 1
ATOM 5616 O O . LEU B 1 233 ? -5.879 4.34 -9.18 1 92.62 233 LEU B O 1
ATOM 5620 N N . GLY B 1 234 ? -3.637 4.562 -9.133 1 90.75 234 GLY B N 1
ATOM 5621 C CA . GLY B 1 234 ? -3.645 5.367 -10.344 1 90.75 234 GLY B CA 1
ATOM 5622 C C . GLY B 1 234 ? -3.998 6.82 -10.094 1 90.75 234 GLY B C 1
ATOM 5623 O O . GLY B 1 234 ? -4.559 7.492 -10.969 1 90.75 234 GLY B O 1
ATOM 5624 N N . TYR B 1 235 ? -3.773 7.285 -8.859 1 93.25 235 TYR B N 1
ATOM 5625 C CA . TYR B 1 235 ? -4.008 8.68 -8.484 1 93.25 235 TYR B CA 1
ATOM 5626 C C . TYR B 1 235 ? -2.693 9.422 -8.312 1 93.25 235 TYR B C 1
ATOM 5628 O O . TYR B 1 235 ? -1.626 8.812 -8.25 1 93.25 235 TYR B O 1
ATOM 5636 N N . TYR B 1 236 ? -2.756 10.703 -8.359 1 91.62 236 TYR B N 1
ATOM 5637 C CA . TYR B 1 236 ? -1.632 11.523 -7.922 1 91.62 236 TYR B CA 1
ATOM 5638 C C . TYR B 1 236 ? -2.066 12.531 -6.863 1 91.62 236 TYR B C 1
ATOM 5640 O O . TYR B 1 236 ? -3.236 12.914 -6.809 1 91.62 236 TYR B O 1
ATOM 5648 N N . ILE B 1 237 ? -1.179 12.922 -6.02 1 93.62 237 ILE B N 1
ATOM 5649 C CA . ILE B 1 237 ? -1.522 13.797 -4.906 1 93.62 237 ILE B CA 1
ATOM 5650 C C . ILE B 1 237 ? -0.685 15.07 -4.973 1 93.62 237 ILE B C 1
ATOM 5652 O O . ILE B 1 237 ? 0.445 15.055 -5.469 1 93.62 237 ILE B O 1
ATOM 5656 N N . THR B 1 238 ? -1.231 16.109 -4.496 1 93.81 238 THR B N 1
ATOM 5657 C CA . THR B 1 238 ? -0.566 17.391 -4.379 1 93.81 238 THR B CA 1
ATOM 5658 C C . THR B 1 238 ? -0.687 17.938 -2.955 1 93.81 238 THR B C 1
ATOM 5660 O O . THR B 1 238 ? -1.794 18.172 -2.469 1 93.81 238 THR B O 1
ATOM 5663 N N . PRO B 1 239 ? 0.472 18.109 -2.318 1 96.5 239 PRO B N 1
ATOM 5664 C CA . PRO B 1 239 ? 0.396 18.766 -1.007 1 96.5 239 PRO B CA 1
ATOM 5665 C C . PRO B 1 239 ? -0.026 20.234 -1.096 1 96.5 239 PRO B C 1
ATOM 5667 O O . PRO B 1 239 ? 0.548 21 -1.875 1 96.5 239 PRO B O 1
ATOM 5670 N N . LEU B 1 240 ? -0.99 20.578 -0.348 1 98.31 240 LEU B N 1
ATOM 5671 C CA . LEU B 1 240 ? -1.433 21.953 -0.302 1 98.31 240 LEU B CA 1
ATOM 5672 C C . LEU B 1 240 ? -0.733 22.719 0.822 1 98.31 240 LEU B C 1
ATOM 5674 O O . LEU B 1 240 ? -0.272 23.844 0.624 1 98.31 240 LEU B O 1
ATOM 5678 N N . PHE B 1 241 ? -0.675 22.125 1.96 1 98.12 241 PHE B N 1
ATOM 5679 C CA . PHE B 1 241 ? 0.146 22.625 3.057 1 98.12 241 PHE B CA 1
ATOM 5680 C C . PHE B 1 241 ? 0.558 21.5 3.986 1 98.12 241 PHE B C 1
ATOM 5682 O O . PHE B 1 241 ? -0.111 20.469 4.051 1 98.12 241 PHE B O 1
ATOM 5689 N N . SER B 1 242 ? 1.631 21.672 4.613 1 97.19 242 SER B N 1
ATOM 5690 C CA . SER B 1 242 ? 2.188 20.734 5.59 1 97.19 242 SER B CA 1
ATOM 5691 C C . SER B 1 242 ? 2.521 21.453 6.898 1 97.19 242 SER B C 1
ATOM 5693 O O . SER B 1 242 ? 3.125 22.516 6.895 1 97.19 242 SER B O 1
ATOM 5695 N N . TYR B 1 243 ? 2.051 20.828 8.008 1 96.44 243 TYR B N 1
ATOM 5696 C CA . TYR B 1 243 ? 2.164 21.469 9.32 1 96.44 243 TYR B CA 1
ATOM 5697 C C . TYR B 1 243 ? 2.822 20.531 10.328 1 96.44 243 TYR B C 1
ATOM 5699 O O . TYR B 1 243 ? 2.385 19.391 10.508 1 96.44 243 TYR B O 1
ATOM 5707 N N . TYR B 1 244 ? 3.953 21.047 10.867 1 93.56 244 TYR B N 1
ATOM 5708 C CA . TYR B 1 244 ? 4.594 20.344 11.984 1 93.56 244 TYR B CA 1
ATOM 5709 C C . TYR B 1 244 ? 4.355 21.094 13.297 1 93.56 244 TYR B C 1
ATOM 5711 O O . TYR B 1 244 ? 4.621 22.281 13.398 1 93.56 244 TYR B O 1
ATOM 5719 N N . SER B 1 245 ? 3.746 20.359 14.258 1 90.88 245 SER B N 1
ATOM 5720 C CA . SER B 1 245 ? 3.58 20.906 15.594 1 90.88 245 SER B CA 1
ATOM 5721 C C . SER B 1 245 ? 4.562 20.281 16.578 1 90.88 245 SER B C 1
ATOM 5723 O O . SER B 1 245 ? 4.586 19.062 16.75 1 90.88 245 SER B O 1
ATOM 5725 N N . TYR B 1 246 ? 5.277 21.062 17.391 1 82.12 246 TYR B N 1
ATOM 5726 C CA . TYR B 1 246 ? 6.344 20.625 18.281 1 82.12 246 TYR B CA 1
ATOM 5727 C C . TYR B 1 246 ? 5.773 20.031 19.562 1 82.12 246 TYR B C 1
ATOM 5729 O O . TYR B 1 246 ? 6.438 19.234 20.25 1 82.12 246 TYR B O 1
ATOM 5737 N N . HIS B 1 247 ? 4.648 20.453 20.141 1 78.81 247 HIS B N 1
ATOM 5738 C CA . HIS B 1 247 ? 4.098 19.984 21.406 1 78.81 247 HIS B CA 1
ATOM 5739 C C . HIS B 1 247 ? 3.881 18.484 21.406 1 78.81 247 HIS B C 1
ATOM 5741 O O . HIS B 1 247 ? 3.914 17.844 22.469 1 78.81 247 HIS B O 1
ATOM 5747 N N . GLY B 1 248 ? 3.799 17.766 20.516 1 74.75 248 GLY B N 1
ATOM 5748 C CA . GLY B 1 248 ? 3.705 16.359 20.188 1 74.75 248 GLY B CA 1
ATOM 5749 C C . GLY B 1 248 ? 4.09 16.047 18.75 1 74.75 248 GLY B C 1
ATOM 5750 O O . GLY B 1 248 ? 3.621 16.719 17.828 1 74.75 248 GLY B O 1
ATOM 5751 N N . PRO B 1 249 ? 5.438 15.57 18.75 1 89.12 249 PRO B N 1
ATOM 5752 C CA . PRO B 1 249 ? 5.621 15.68 17.297 1 89.12 249 PRO B CA 1
ATOM 5753 C C . PRO B 1 249 ? 4.375 15.273 16.516 1 89.12 249 PRO B C 1
ATOM 5755 O O . PRO B 1 249 ? 3.877 14.156 16.672 1 89.12 249 PRO B O 1
ATOM 5758 N N . VAL B 1 250 ? 3.693 16.281 15.891 1 94.56 250 VAL B N 1
ATOM 5759 C CA . VAL B 1 250 ? 2.521 16.047 15.055 1 94.56 250 VAL B CA 1
ATOM 5760 C C . VAL B 1 250 ? 2.799 16.531 13.633 1 94.56 250 VAL B C 1
ATOM 5762 O O . VAL B 1 250 ? 3.16 17.688 13.422 1 94.56 250 VAL B O 1
ATOM 5765 N N . PHE B 1 251 ? 2.725 15.594 12.773 1 97.31 251 PHE B N 1
ATOM 5766 C CA . PHE B 1 251 ? 2.848 15.898 11.352 1 97.31 251 PHE B CA 1
ATOM 5767 C C . PHE B 1 251 ? 1.482 15.883 10.672 1 97.31 251 PHE B C 1
ATOM 5769 O O . PHE B 1 251 ? 0.813 14.852 10.641 1 97.31 251 PHE B O 1
ATOM 5776 N N . ARG B 1 252 ? 1.03 17.031 10.117 1 97.81 252 ARG B N 1
ATOM 5777 C CA . ARG B 1 252 ? -0.245 17.109 9.414 1 97.81 252 ARG B CA 1
ATOM 5778 C C . ARG B 1 252 ? -0.055 17.625 7.992 1 97.81 252 ARG B C 1
ATOM 5780 O O . ARG B 1 252 ? 0.688 18.578 7.766 1 97.81 252 ARG B O 1
ATOM 5787 N N . VAL B 1 253 ? -0.693 16.953 7.105 1 98.62 253 VAL B N 1
ATOM 5788 C CA . VAL B 1 253 ? -0.572 17.359 5.707 1 98.62 253 VAL B CA 1
ATOM 5789 C C . VAL B 1 253 ? -1.947 17.344 5.043 1 98.62 253 VAL B C 1
ATOM 5791 O O . VAL B 1 253 ? -2.725 16.406 5.23 1 98.62 253 VAL B O 1
ATOM 5794 N N . MET B 1 254 ? -2.271 18.469 4.359 1 98.88 254 MET B N 1
ATOM 5795 C CA . MET B 1 254 ? -3.457 18.531 3.51 1 98.88 254 MET B CA 1
ATOM 5796 C C . MET B 1 254 ? -3.105 18.172 2.066 1 98.88 254 MET B C 1
ATOM 5798 O O . MET B 1 254 ? -2.287 18.859 1.444 1 98.88 254 MET B O 1
ATOM 5802 N N . LEU B 1 255 ? -3.76 17.125 1.585 1 98.31 255 LEU B N 1
ATOM 5803 C CA . LEU B 1 255 ? -3.469 16.641 0.24 1 98.31 255 LEU B CA 1
ATOM 5804 C C . LEU B 1 255 ? -4.691 16.766 -0.662 1 98.31 255 LEU B C 1
ATOM 5806 O O . LEU B 1 255 ? -5.82 16.531 -0.226 1 98.31 255 LEU B O 1
ATOM 5810 N N . ARG B 1 256 ? -4.441 17.156 -1.867 1 97.75 256 ARG B N 1
ATOM 5811 C CA . ARG B 1 256 ? -5.438 17.031 -2.928 1 97.75 256 ARG B CA 1
ATOM 5812 C C . ARG B 1 256 ? -5.203 15.781 -3.76 1 97.75 256 ARG B C 1
ATOM 5814 O O . ARG B 1 256 ? -4.078 15.5 -4.172 1 97.75 256 ARG B O 1
ATOM 5821 N N . VAL B 1 257 ? -6.25 15.016 -3.943 1 96.06 257 VAL B N 1
ATOM 5822 C CA . VAL B 1 257 ? -6.125 13.766 -4.676 1 96.06 257 VAL B CA 1
ATOM 5823 C C . VAL B 1 257 ? -6.793 13.891 -6.039 1 96.06 257 VAL B C 1
ATOM 5825 O O . VAL B 1 257 ? -7.969 14.258 -6.129 1 96.06 257 VAL B O 1
ATOM 5828 N N . ASN B 1 258 ? -6.059 13.633 -7.07 1 92.12 258 ASN B N 1
ATOM 5829 C CA . ASN B 1 258 ? -6.574 13.727 -8.43 1 92.12 258 ASN B CA 1
ATOM 5830 C C . ASN B 1 258 ? -6.398 12.406 -9.18 1 92.12 258 ASN B C 1
ATOM 5832 O O . ASN B 1 258 ? -5.559 11.586 -8.812 1 92.12 258 ASN B O 1
ATOM 5836 N N . ARG B 1 259 ? -7.215 12.227 -10.188 1 87.19 259 ARG B N 1
ATOM 5837 C CA . ARG B 1 259 ? -7.078 11.055 -11.039 1 87.19 259 ARG B CA 1
ATOM 5838 C C . ARG B 1 259 ? -5.961 11.242 -12.062 1 87.19 259 ARG B C 1
ATOM 5840 O O . ARG B 1 259 ? -5.738 12.359 -12.547 1 87.19 259 ARG B O 1
ATOM 5847 N N . GLY B 1 260 ? -5.266 10.234 -12.328 1 79.06 260 GLY B N 1
ATOM 5848 C CA . GLY B 1 260 ? -4.227 10.266 -13.352 1 79.06 260 GLY B CA 1
ATOM 5849 C C . GLY B 1 260 ? -2.898 9.719 -12.859 1 79.06 260 GLY B C 1
ATOM 5850 O O . GLY B 1 260 ? -2.674 9.602 -11.656 1 79.06 260 GLY B O 1
ATOM 5851 N N . LYS B 1 261 ? -2.184 9.117 -13.844 1 67.5 261 LYS B N 1
ATOM 5852 C CA . LYS B 1 261 ? -0.848 8.617 -13.531 1 67.5 261 LYS B CA 1
ATOM 5853 C C . LYS B 1 261 ? 0.205 9.703 -13.711 1 67.5 261 LYS B C 1
ATOM 5855 O O . LYS B 1 261 ? 0.166 10.453 -14.688 1 67.5 261 LYS B O 1
ATOM 5860 N N . LEU B 1 262 ? 0.622 10.406 -12.719 1 58.53 262 LEU B N 1
ATOM 5861 C CA . LEU B 1 262 ? 1.729 11.312 -13.008 1 58.53 262 LEU B CA 1
ATOM 5862 C C . LEU B 1 262 ? 2.975 10.531 -13.414 1 58.53 262 LEU B C 1
ATOM 5864 O O . LEU B 1 262 ? 3.52 9.766 -12.617 1 58.53 262 LEU B O 1
ATOM 5868 N N . LEU B 1 263 ? 3.098 10.055 -14.609 1 54.09 263 LEU B N 1
ATOM 5869 C CA . LEU B 1 263 ? 4.168 9.227 -15.148 1 54.09 263 LEU B CA 1
ATOM 5870 C C . LEU B 1 263 ? 5.516 9.625 -14.562 1 54.09 263 LEU B C 1
ATOM 5872 O O . LEU B 1 263 ? 6.367 8.773 -14.305 1 54.09 263 LEU B O 1
ATOM 5876 N N . GLU B 1 264 ? 5.824 10.883 -14.516 1 55.66 264 GLU B N 1
ATOM 5877 C CA . GLU B 1 264 ? 7.188 11.219 -14.109 1 55.66 264 GLU B CA 1
ATOM 5878 C C . GLU B 1 264 ? 7.254 11.602 -12.633 1 55.66 264 GLU B C 1
ATOM 5880 O O . GLU B 1 264 ? 6.824 12.688 -12.25 1 55.66 264 GLU B O 1
ATOM 5885 N N . ASN B 1 265 ? 7.023 10.531 -11.773 1 58.47 265 ASN B N 1
ATOM 5886 C CA . ASN B 1 265 ? 7.117 10.688 -10.328 1 58.47 265 ASN B CA 1
ATOM 5887 C C . ASN B 1 265 ? 8.391 11.43 -9.922 1 58.47 265 ASN B C 1
ATOM 5889 O O . ASN B 1 265 ? 9.234 10.875 -9.219 1 58.47 265 ASN B O 1
ATOM 5893 N N . ARG B 1 266 ? 8.375 12.719 -10.289 1 71 266 ARG B N 1
ATOM 5894 C CA . ARG B 1 266 ? 9.617 13.477 -10.234 1 71 266 ARG B CA 1
ATOM 5895 C C . ARG B 1 266 ? 9.977 13.836 -8.797 1 71 266 ARG B C 1
ATOM 5897 O O . ARG B 1 266 ? 11.148 14 -8.469 1 71 266 ARG B O 1
ATOM 5904 N N . HIS B 1 267 ? 8.969 13.648 -7.848 1 88.75 267 HIS B N 1
ATOM 5905 C CA . HIS B 1 267 ? 9.32 14.141 -6.52 1 88.75 267 HIS B CA 1
ATOM 5906 C C . HIS B 1 267 ? 9.266 13.023 -5.484 1 88.75 267 HIS B C 1
ATOM 5908 O O . HIS B 1 267 ? 8.938 13.266 -4.32 1 88.75 267 HIS B O 1
ATOM 5914 N N . TYR B 1 268 ? 9.398 11.844 -5.887 1 94.25 268 TYR B N 1
ATOM 5915 C CA . TYR B 1 268 ? 9.438 10.68 -5.008 1 94.25 268 TYR B CA 1
ATOM 5916 C C . TYR B 1 268 ? 10.789 9.977 -5.09 1 94.25 268 TYR B C 1
ATOM 5918 O O . TYR B 1 268 ? 11.031 9.203 -6.02 1 94.25 268 TYR B O 1
ATOM 5926 N N . GLY B 1 269 ? 11.641 10.336 -4.184 1 94.06 269 GLY B N 1
ATOM 5927 C CA . GLY B 1 269 ? 13 9.828 -4.254 1 94.06 269 GLY B CA 1
ATOM 5928 C C . GLY B 1 269 ? 13.711 9.836 -2.912 1 94.06 269 GLY B C 1
ATOM 5929 O O . GLY B 1 269 ? 13.117 9.484 -1.889 1 94.06 269 GLY B O 1
ATOM 5930 N N . PHE B 1 270 ? 14.984 10.203 -2.988 1 93.44 270 PHE B N 1
ATOM 5931 C CA . PHE B 1 270 ? 15.828 10.062 -1.812 1 93.44 270 PHE B CA 1
ATOM 5932 C C . PHE B 1 270 ? 16.484 11.391 -1.456 1 93.44 270 PHE B C 1
ATOM 5934 O O . PHE B 1 270 ? 16.656 12.258 -2.318 1 93.44 270 PHE B O 1
ATOM 5941 N N . ILE B 1 271 ? 16.812 11.516 -0.186 1 91.69 271 ILE B N 1
ATOM 5942 C CA . ILE B 1 271 ? 17.547 12.664 0.318 1 91.69 271 ILE B CA 1
ATOM 5943 C C . ILE B 1 271 ? 18.812 12.188 1.044 1 91.69 271 ILE B C 1
ATOM 5945 O O . ILE B 1 271 ? 18.75 11.273 1.87 1 91.69 271 ILE B O 1
ATOM 5949 N N . THR B 1 272 ? 19.938 12.758 0.742 1 86 272 THR B N 1
ATOM 5950 C CA . THR B 1 272 ? 21.172 12.445 1.429 1 86 272 THR B CA 1
ATOM 5951 C C . THR B 1 272 ? 21.594 13.594 2.336 1 86 272 THR B C 1
ATOM 5953 O O . THR B 1 272 ? 21.266 14.75 2.078 1 86 272 THR B O 1
ATOM 5956 N N . TYR B 1 273 ? 22.203 13.219 3.361 1 83.56 273 TYR B N 1
ATOM 5957 C CA . TYR B 1 273 ? 22.828 14.172 4.281 1 83.56 273 TYR B CA 1
ATOM 5958 C C . TYR B 1 273 ? 24.266 13.773 4.598 1 83.56 273 TYR B C 1
ATOM 5960 O O . TYR B 1 273 ? 24.531 12.625 4.965 1 83.56 273 TYR B O 1
ATOM 5968 N N . CYS B 1 274 ? 25.125 14.711 4.426 1 75.12 274 CYS B N 1
ATOM 5969 C CA . CYS B 1 274 ? 26.531 14.484 4.762 1 75.12 274 CYS B CA 1
ATOM 5970 C C . CYS B 1 274 ? 26.828 14.945 6.18 1 75.12 274 CYS B C 1
ATOM 5972 O O . CYS B 1 274 ? 26.781 16.141 6.477 1 75.12 274 CYS B O 1
ATOM 5974 N N . ASN B 1 275 ? 27.219 14.062 6.949 1 76.88 275 ASN B N 1
ATOM 5975 C CA . ASN B 1 275 ? 27.516 14.391 8.336 1 76.88 275 ASN B CA 1
ATOM 5976 C C . ASN B 1 275 ? 28.781 15.219 8.469 1 76.88 275 ASN B C 1
ATOM 5978 O O . ASN B 1 275 ? 28.984 15.914 9.461 1 76.88 275 ASN B O 1
ATOM 5982 N N . ASN B 1 276 ? 29.578 15.094 7.5 1 70.31 276 ASN B N 1
ATOM 5983 C CA . ASN B 1 276 ? 30.844 15.844 7.531 1 70.31 276 ASN B CA 1
ATOM 5984 C C . ASN B 1 276 ? 30.641 17.297 7.137 1 70.31 276 ASN B C 1
ATOM 5986 O O . ASN B 1 276 ? 31.062 18.203 7.848 1 70.31 276 ASN B O 1
ATOM 5990 N N . CYS B 1 277 ? 29.875 17.469 6.074 1 61.59 277 CYS B N 1
ATOM 5991 C CA . CYS B 1 277 ? 29.797 18.828 5.57 1 61.59 277 CYS B CA 1
ATOM 5992 C C . CYS B 1 277 ? 28.406 19.422 5.797 1 61.59 277 CYS B C 1
ATOM 5994 O O . CYS B 1 277 ? 28.219 20.625 5.664 1 61.59 277 CYS B O 1
ATOM 5996 N N . GLY B 1 278 ? 27.5 18.609 6.059 1 69.25 278 GLY B N 1
ATOM 5997 C CA . GLY B 1 278 ? 26.172 19.094 6.402 1 69.25 278 GLY B CA 1
ATOM 5998 C C . GLY B 1 278 ? 25.281 19.297 5.195 1 69.25 278 GLY B C 1
ATOM 5999 O O . GLY B 1 278 ? 24.125 19.688 5.332 1 69.25 278 GLY B O 1
ATOM 6000 N N . ASN B 1 279 ? 25.766 18.969 4.09 1 70.44 279 ASN B N 1
ATOM 6001 C CA . ASN B 1 279 ? 25 19.172 2.867 1 70.44 279 ASN B CA 1
ATOM 6002 C C . ASN B 1 279 ? 23.969 18.078 2.658 1 70.44 279 ASN B C 1
ATOM 6004 O O . ASN B 1 279 ? 24.188 16.922 3.018 1 70.44 279 ASN B O 1
ATOM 6008 N N . SER B 1 280 ? 22.828 18.578 2.094 1 79.88 280 SER B N 1
ATOM 6009 C CA . SER B 1 280 ? 21.781 17.656 1.69 1 79.88 280 SER B CA 1
ATOM 6010 C C . SER B 1 280 ? 21.578 17.672 0.179 1 79.88 280 SER B C 1
ATOM 6012 O O . SER B 1 280 ? 21.75 18.703 -0.464 1 79.88 280 SER B O 1
ATOM 6014 N N . GLN B 1 281 ? 21.312 16.516 -0.349 1 78.75 281 GLN B N 1
ATOM 6015 C CA . GLN B 1 281 ? 21.062 16.406 -1.781 1 78.75 281 GLN B CA 1
ATOM 6016 C C . GLN B 1 281 ? 19.922 15.43 -2.062 1 78.75 281 GLN B C 1
ATOM 6018 O O . GLN B 1 281 ? 19.797 14.398 -1.396 1 78.75 281 GLN B O 1
ATOM 6023 N N . GLU B 1 282 ? 19.125 15.859 -3.004 1 87 282 GLU B N 1
ATOM 6024 C CA . GLU B 1 282 ? 18.078 14.961 -3.479 1 87 282 GLU B CA 1
ATOM 6025 C C . GLU B 1 282 ? 18.547 14.156 -4.688 1 87 282 GLU B C 1
ATOM 6027 O O . GLU B 1 282 ? 19.312 14.656 -5.516 1 87 282 GLU B O 1
ATOM 6032 N N . PHE B 1 283 ? 18.062 12.961 -4.801 1 84.75 283 PHE B N 1
ATOM 6033 C CA . PHE B 1 283 ? 18.344 12.211 -6.02 1 84.75 283 PHE B CA 1
ATOM 6034 C C . PHE B 1 283 ? 17.234 11.195 -6.289 1 84.75 283 PHE B C 1
ATOM 6036 O O . PHE B 1 283 ? 16.484 10.82 -5.379 1 84.75 283 PHE B O 1
ATOM 6043 N N . SER B 1 284 ? 17.172 10.836 -7.496 1 89.25 284 SER B N 1
ATOM 6044 C CA . SER B 1 284 ? 16.094 9.977 -7.969 1 89.25 284 SER B CA 1
ATOM 6045 C C . SER B 1 284 ? 16.484 8.508 -7.891 1 89.25 284 SER B C 1
ATOM 6047 O O . SER B 1 284 ? 17.641 8.18 -7.59 1 89.25 284 SER B O 1
ATOM 6049 N N . TRP B 1 285 ? 15.523 7.691 -8.18 1 92.19 285 TRP B N 1
ATOM 6050 C CA . TRP B 1 285 ? 15.703 6.246 -8.164 1 92.19 285 TRP B CA 1
ATOM 6051 C C . TRP B 1 285 ? 16.766 5.816 -9.164 1 92.19 285 TRP B C 1
ATOM 6053 O O . TRP B 1 285 ? 17.562 4.906 -8.898 1 92.19 285 TRP B O 1
ATOM 6063 N N . ALA B 1 286 ? 16.797 6.453 -10.242 1 86.44 286 ALA B N 1
ATOM 6064 C CA . ALA B 1 286 ? 17.734 6.113 -11.32 1 86.44 286 ALA B CA 1
ATOM 6065 C C . ALA B 1 286 ? 19.172 6.414 -10.914 1 86.44 286 ALA B C 1
ATOM 6067 O O . ALA B 1 286 ? 20.109 5.91 -11.531 1 86.44 286 ALA B O 1
ATOM 6068 N N . GLU B 1 287 ? 19.312 7.191 -9.875 1 85.88 287 GLU B N 1
ATOM 6069 C CA . GLU B 1 287 ? 20.641 7.633 -9.469 1 85.88 287 GLU B CA 1
ATOM 6070 C C . GLU B 1 287 ? 21.156 6.824 -8.273 1 85.88 287 GLU B C 1
ATOM 6072 O O . GLU B 1 287 ? 22.234 7.098 -7.746 1 85.88 287 GLU B O 1
ATOM 6077 N N . LEU B 1 288 ? 20.391 5.863 -7.879 1 86.38 288 LEU B N 1
ATOM 6078 C CA . LEU B 1 288 ? 20.812 5.031 -6.758 1 86.38 288 LEU B CA 1
ATOM 6079 C C . LEU B 1 288 ? 22.078 4.27 -7.094 1 86.38 288 LEU B C 1
ATOM 6081 O O . LEU B 1 288 ? 22.266 3.818 -8.227 1 86.38 288 LEU B O 1
ATOM 6085 N N . GLY B 1 289 ? 23.016 4.16 -6.121 1 78.5 289 GLY B N 1
ATOM 6086 C CA . GLY B 1 289 ? 24.266 3.428 -6.285 1 78.5 289 GLY B CA 1
ATOM 6087 C C . GLY B 1 289 ? 24.719 2.73 -5.012 1 78.5 289 GLY B C 1
ATOM 6088 O O . GLY B 1 289 ? 23.891 2.42 -4.145 1 78.5 289 GLY B O 1
ATOM 6089 N N . PHE B 1 290 ? 26 2.277 -5.059 1 69.94 290 PHE B N 1
ATOM 6090 C CA . PHE B 1 290 ? 26.625 1.612 -3.924 1 69.94 290 PHE B CA 1
ATOM 6091 C C . PHE B 1 290 ? 27.484 2.588 -3.135 1 69.94 290 PHE B C 1
ATOM 6093 O O . PHE B 1 290 ? 28.047 3.529 -3.701 1 69.94 290 PHE B O 1
ATOM 6100 N N . PRO B 1 291 ? 27.406 2.264 -1.727 1 60.53 291 PRO B N 1
ATOM 6101 C CA . PRO B 1 291 ? 28.219 3.168 -0.909 1 60.53 291 PRO B CA 1
ATOM 6102 C C . PRO B 1 291 ? 29.688 3.195 -1.335 1 60.53 291 PRO B C 1
ATOM 6104 O O . PRO B 1 291 ? 30.25 2.158 -1.697 1 60.53 291 PRO B O 1
ATOM 6107 N N . GLN B 1 292 ? 30.094 4.273 -1.876 1 51.38 292 GLN B N 1
ATOM 6108 C CA . GLN B 1 292 ? 31.531 4.398 -2.119 1 51.38 292 GLN B CA 1
ATOM 6109 C C . GLN B 1 292 ? 32.25 4.828 -0.852 1 51.38 292 GLN B C 1
ATOM 6111 O O . GLN B 1 292 ? 32.375 6.023 -0.572 1 51.38 292 GLN B O 1
ATOM 6116 N N . GLY B 1 293 ? 32.688 3.98 -0.07 1 51.28 293 GLY B N 1
ATOM 6117 C CA . GLY B 1 293 ? 33.719 4.145 0.934 1 51.28 293 GLY B CA 1
ATOM 6118 C C . GLY B 1 293 ? 33.312 5.094 2.051 1 51.28 293 GLY B C 1
ATOM 6119 O O . GLY B 1 293 ? 33.875 5.035 3.148 1 51.28 293 GLY B O 1
ATOM 6120 N N . SER B 1 294 ? 32.688 6.309 1.717 1 53.62 294 SER B N 1
ATOM 6121 C CA . SER B 1 294 ? 32.719 7.289 2.795 1 53.62 294 SER B CA 1
ATOM 6122 C C . SER B 1 294 ? 31.547 7.094 3.76 1 53.62 294 SER B C 1
ATOM 6124 O O . SER B 1 294 ? 30.391 7.109 3.348 1 53.62 294 SER B O 1
ATOM 6126 N N . SER B 1 295 ? 31.734 6.609 4.949 1 61.91 295 SER B N 1
ATOM 6127 C CA . SER B 1 295 ? 30.906 6.355 6.129 1 61.91 295 SER B CA 1
ATOM 6128 C C . SER B 1 295 ? 30.156 7.609 6.547 1 61.91 295 SER B C 1
ATOM 6130 O O . SER B 1 295 ? 29.234 7.543 7.367 1 61.91 295 SER B O 1
ATOM 6132 N N . SER B 1 296 ? 30.266 8.664 5.785 1 74.75 296 SER B N 1
ATOM 6133 C CA . SER B 1 296 ? 29.703 9.891 6.352 1 74.75 296 SER B CA 1
ATOM 6134 C C . SER B 1 296 ? 28.359 10.234 5.711 1 74.75 296 SER B C 1
ATOM 6136 O O . SER B 1 296 ? 27.641 11.117 6.188 1 74.75 296 SER B O 1
ATOM 6138 N N . LEU B 1 297 ? 27.969 9.555 4.746 1 79.94 297 LEU B N 1
ATOM 6139 C CA . LEU B 1 297 ? 26.734 9.883 4.039 1 79.94 297 LEU B CA 1
ATOM 6140 C C . LEU B 1 297 ? 25.562 9.039 4.543 1 79.94 297 LEU B C 1
ATOM 6142 O O . LEU B 1 297 ? 25.688 7.816 4.652 1 79.94 297 LEU B O 1
ATOM 6146 N N . VAL B 1 298 ? 24.562 9.789 4.859 1 86.5 298 VAL B N 1
ATOM 6147 C CA . VAL B 1 298 ? 23.328 9.133 5.266 1 86.5 298 VAL B CA 1
ATOM 6148 C C . VAL B 1 298 ? 22.266 9.32 4.184 1 86.5 298 VAL B C 1
ATOM 6150 O O . VAL B 1 298 ? 22.094 10.422 3.664 1 86.5 298 VAL B O 1
ATOM 6153 N N . ILE B 1 299 ? 21.594 8.242 3.844 1 91.06 299 ILE B N 1
ATOM 6154 C CA . ILE B 1 299 ? 20.562 8.305 2.816 1 91.06 299 ILE B CA 1
ATOM 6155 C C . ILE B 1 299 ? 19.219 7.902 3.412 1 91.06 299 ILE B C 1
ATOM 6157 O O . ILE B 1 299 ? 19.109 6.867 4.07 1 91.06 299 ILE B O 1
ATOM 6161 N N . SER B 1 300 ? 18.219 8.734 3.221 1 94.38 300 SER B N 1
ATOM 6162 C CA . SER B 1 300 ? 16.844 8.43 3.621 1 94.38 300 SER B CA 1
ATOM 6163 C C . SER B 1 300 ? 15.898 8.469 2.424 1 94.38 300 SER B C 1
ATOM 6165 O O . SER B 1 300 ? 16.031 9.328 1.555 1 94.38 300 SER B O 1
ATOM 6167 N N . GLY B 1 301 ? 14.953 7.527 2.355 1 95.5 301 GLY B N 1
ATOM 6168 C CA . GLY B 1 301 ? 13.953 7.48 1.303 1 95.5 301 GLY B CA 1
ATOM 6169 C C . GLY B 1 301 ? 13.32 6.109 1.142 1 95.5 301 GLY B C 1
ATOM 6170 O O . GLY B 1 301 ? 13.641 5.18 1.885 1 95.5 301 GLY B O 1
ATOM 6171 N N . PRO B 1 302 ? 12.5 6.012 0.194 1 96.19 302 PRO B N 1
ATOM 6172 C CA . PRO B 1 302 ? 12.016 7.121 -0.631 1 96.19 302 PRO B CA 1
ATOM 6173 C C . PRO B 1 302 ? 11.133 8.094 0.144 1 96.19 302 PRO B C 1
ATOM 6175 O O . PRO B 1 302 ? 10.359 7.676 1.012 1 96.19 302 PRO B O 1
ATOM 6178 N N . LEU B 1 303 ? 11.312 9.391 -0.145 1 96.56 303 LEU B N 1
ATOM 6179 C CA . LEU B 1 303 ? 10.562 10.484 0.458 1 96.56 303 LEU B CA 1
ATOM 6180 C C . LEU B 1 303 ? 9.969 11.391 -0.614 1 96.56 303 LEU B C 1
ATOM 6182 O O . LEU B 1 303 ? 10.352 11.312 -1.782 1 96.56 303 LEU B O 1
ATOM 6186 N N . TRP B 1 304 ? 8.992 12.133 -0.201 1 95.69 304 TRP B N 1
ATOM 6187 C CA . TRP B 1 304 ? 8.539 13.234 -1.053 1 95.69 304 TRP B CA 1
ATOM 6188 C C . TRP B 1 304 ? 9.594 14.336 -1.124 1 95.69 304 TRP B C 1
ATOM 6190 O O . TRP B 1 304 ? 10.031 14.852 -0.093 1 95.69 304 TRP B O 1
ATOM 6200 N N . THR B 1 305 ? 10.031 14.656 -2.297 1 93.19 305 THR B N 1
ATOM 6201 C CA . THR B 1 305 ? 11.07 15.664 -2.447 1 93.19 305 THR B CA 1
ATOM 6202 C C . THR B 1 305 ? 10.516 16.938 -3.074 1 93.19 305 THR B C 1
ATOM 6204 O O . THR B 1 305 ? 11.266 17.859 -3.385 1 93.19 305 THR B O 1
ATOM 6207 N N . GLY B 1 306 ? 9.219 16.969 -3.258 1 91.06 306 GLY B N 1
ATOM 6208 C CA . GLY B 1 306 ? 8.57 18.141 -3.832 1 91.06 306 GLY B CA 1
ATOM 6209 C C . GLY B 1 306 ? 8.203 19.188 -2.799 1 91.06 306 GLY B C 1
ATOM 6210 O O . GLY B 1 306 ? 8.586 19.078 -1.633 1 91.06 306 GLY B O 1
ATOM 6211 N N . PRO B 1 307 ? 7.453 20.188 -3.287 1 91.06 307 PRO B N 1
ATOM 6212 C CA . PRO B 1 307 ? 7.047 21.266 -2.379 1 91.06 307 PRO B CA 1
ATOM 6213 C C . PRO B 1 307 ? 6.105 20.781 -1.276 1 91.06 307 PRO B C 1
ATOM 6215 O O . PRO B 1 307 ? 5.25 19.938 -1.521 1 91.06 307 PRO B O 1
ATOM 6218 N N . LEU B 1 308 ? 6.32 21.328 -0.122 1 93.69 308 LEU B N 1
ATOM 6219 C CA . LEU B 1 308 ? 5.488 20.969 1.02 1 93.69 308 LEU B CA 1
ATOM 6220 C C . LEU B 1 308 ? 4.203 21.781 1.033 1 93.69 308 LEU B C 1
ATOM 6222 O O . LEU B 1 308 ? 3.225 21.406 1.681 1 93.69 308 LEU B O 1
ATOM 6226 N N . HIS B 1 309 ? 4.324 22.969 0.34 1 94.12 309 HIS B N 1
ATOM 6227 C CA . HIS B 1 309 ? 3.209 23.906 0.317 1 94.12 309 HIS B CA 1
ATOM 6228 C C . HIS B 1 309 ? 2.941 24.406 -1.098 1 94.12 309 HIS B C 1
ATOM 6230 O O . HIS B 1 309 ? 3.838 24.391 -1.944 1 94.12 309 HIS B O 1
ATOM 6236 N N . SER B 1 310 ? 1.689 24.766 -1.288 1 95.56 310 SER B N 1
ATOM 6237 C CA . SER B 1 310 ? 1.306 25.531 -2.467 1 95.56 310 SER B CA 1
ATOM 6238 C C . SER B 1 310 ? 1.172 27.016 -2.137 1 95.56 310 SER B C 1
ATOM 6240 O O . SER B 1 310 ? 0.257 27.422 -1.414 1 95.56 310 SER B O 1
ATOM 6242 N N . ALA B 1 311 ? 2.029 27.828 -2.73 1 94.38 311 ALA B N 1
ATOM 6243 C CA . ALA B 1 311 ? 2.025 29.25 -2.449 1 94.38 311 ALA B CA 1
ATOM 6244 C C . ALA B 1 311 ? 0.669 29.875 -2.777 1 94.38 311 ALA B C 1
ATOM 6246 O O . ALA B 1 311 ? 0.141 30.672 -2.002 1 94.38 311 ALA B O 1
ATOM 6247 N N . ALA B 1 312 ? 0.186 29.516 -3.9 1 96.75 312 ALA B N 1
ATOM 6248 C CA . ALA B 1 312 ? -1.111 30.031 -4.324 1 96.75 312 ALA B CA 1
ATOM 6249 C C . ALA B 1 312 ? -2.205 29.656 -3.328 1 96.75 312 ALA B C 1
ATOM 6251 O O . ALA B 1 312 ? -3.057 30.484 -2.99 1 96.75 312 ALA B O 1
ATOM 6252 N N . TYR B 1 313 ? -2.176 28.484 -2.891 1 97.62 313 TYR B N 1
ATOM 6253 C CA . TYR B 1 313 ? -3.193 28 -1.967 1 97.62 313 TYR B CA 1
ATOM 6254 C C . TYR B 1 313 ? -3.074 28.688 -0.613 1 97.62 313 TYR B C 1
ATOM 6256 O O . TYR B 1 313 ? -4.078 29.078 -0.016 1 97.62 313 TYR B O 1
ATOM 6264 N N . ILE B 1 314 ? -1.837 28.859 -0.116 1 97.75 314 ILE B N 1
ATOM 6265 C CA . ILE B 1 314 ? -1.597 29.516 1.162 1 97.75 314 ILE B CA 1
ATOM 6266 C C . ILE B 1 314 ? -2.08 30.969 1.093 1 97.75 314 ILE B C 1
ATOM 6268 O O . ILE B 1 314 ? -2.654 31.484 2.055 1 97.75 314 ILE B O 1
ATOM 6272 N N . SER B 1 315 ? -1.874 31.562 -0.002 1 97.94 315 SER B N 1
ATOM 6273 C CA . SER B 1 315 ? -2.334 32.938 -0.178 1 97.94 315 SER B CA 1
ATOM 6274 C C . SER B 1 315 ? -3.852 33.031 -0.056 1 97.94 315 SER B C 1
ATOM 6276 O O . SER B 1 315 ? -4.371 33.969 0.571 1 97.94 315 SER B O 1
ATOM 6278 N N . LYS B 1 316 ? -4.52 32.094 -0.646 1 98.38 316 LYS B N 1
ATOM 6279 C CA . LYS B 1 316 ? -5.977 32.031 -0.52 1 98.38 316 LYS B CA 1
ATOM 6280 C C . LYS B 1 316 ? -6.395 31.859 0.935 1 98.38 316 LYS B C 1
ATOM 6282 O O . LYS B 1 316 ? -7.383 32.438 1.383 1 98.38 316 LYS B O 1
ATOM 6287 N N . MET B 1 317 ? -5.648 31.094 1.636 1 98.44 317 MET B N 1
ATOM 6288 C CA . MET B 1 317 ? -5.953 30.844 3.043 1 98.44 317 MET B CA 1
ATOM 6289 C C . MET B 1 317 ? -5.746 32.125 3.867 1 98.44 317 MET B C 1
ATOM 6291 O O . MET B 1 317 ? -6.539 32.406 4.762 1 98.44 317 MET B O 1
ATOM 6295 N N . ILE B 1 318 ? -4.684 32.812 3.568 1 97.62 318 ILE B N 1
ATOM 6296 C CA . ILE B 1 318 ? -4.383 34.062 4.262 1 97.62 318 ILE B CA 1
ATOM 6297 C C . ILE B 1 318 ? -5.516 35.062 4.035 1 97.62 318 ILE B C 1
ATOM 6299 O O . ILE B 1 318 ? -6.004 35.688 4.984 1 97.62 318 ILE B O 1
ATOM 6303 N N . ASN B 1 319 ? -5.973 35.156 2.822 1 97.88 319 ASN B N 1
ATOM 6304 C CA . ASN B 1 319 ? -7.055 36.062 2.492 1 97.88 319 ASN B CA 1
ATOM 6305 C C . ASN B 1 319 ? -8.344 35.719 3.236 1 97.88 319 ASN B C 1
ATOM 6307 O O . ASN B 1 319 ? -9.016 36.594 3.773 1 97.88 319 ASN B O 1
ATOM 6311 N N . LEU B 1 320 ? -8.648 34.5 3.25 1 98.19 320 LEU B N 1
ATOM 6312 C CA . LEU B 1 320 ? -9.859 34.031 3.922 1 98.19 320 LEU B CA 1
ATOM 6313 C C . LEU B 1 320 ? -9.766 34.281 5.426 1 98.19 320 LEU B C 1
ATOM 6315 O O . LEU B 1 320 ? -10.734 34.719 6.051 1 98.19 320 LEU B O 1
ATOM 6319 N N . ALA B 1 321 ? -8.625 33.969 6.035 1 97.88 321 ALA B N 1
ATOM 6320 C CA . ALA B 1 321 ? -8.406 34.188 7.465 1 97.88 321 ALA B CA 1
ATOM 6321 C C . ALA B 1 321 ? -8.547 35.656 7.828 1 97.88 321 ALA B C 1
ATOM 6323 O O . ALA B 1 321 ? -9.047 36 8.898 1 97.88 321 ALA B O 1
ATOM 6324 N N . GLU B 1 322 ? -8.086 36.5 6.953 1 96.75 322 GLU B N 1
ATOM 6325 C CA . GLU B 1 322 ? -8.227 37.938 7.156 1 96.75 322 GLU B CA 1
ATOM 6326 C C . GLU B 1 322 ? -9.688 38.375 7.086 1 96.75 322 GLU B C 1
ATOM 6328 O O . GLU B 1 322 ? -10.156 39.156 7.926 1 96.75 322 GLU B O 1
ATOM 6333 N N . GLU B 1 323 ? -10.328 37.875 6.102 1 96.44 323 GLU B N 1
ATOM 6334 C CA . GLU B 1 323 ? -11.742 38.188 5.934 1 96.44 323 GLU B CA 1
ATOM 6335 C C . GLU B 1 323 ? -12.547 37.781 7.168 1 96.44 323 GLU B C 1
ATOM 6337 O O . GLU B 1 323 ? -13.5 38.469 7.547 1 96.44 323 GLU B O 1
ATOM 6342 N N . TRP B 1 324 ? -12.133 36.688 7.828 1 96.12 324 TRP B N 1
ATOM 6343 C CA . TRP B 1 324 ? -12.859 36.156 8.977 1 96.12 324 TRP B CA 1
ATOM 6344 C C . TRP B 1 324 ? -12.406 36.844 10.266 1 96.12 324 TRP B C 1
ATOM 6346 O O . TRP B 1 324 ? -12.961 36.594 11.336 1 96.12 324 TRP B O 1
ATOM 6356 N N . GLY B 1 325 ? -11.352 37.594 10.195 1 94.5 325 GLY B N 1
ATOM 6357 C CA . GLY B 1 325 ? -10.836 38.281 11.367 1 94.5 325 GLY B CA 1
ATOM 6358 C C . GLY B 1 325 ? -9.953 37.406 12.242 1 94.5 325 GLY B C 1
ATOM 6359 O O . GLY B 1 325 ? -9.734 37.719 13.414 1 94.5 325 GLY B O 1
ATOM 6360 N N . TRP B 1 326 ? -9.531 36.281 11.703 1 95.25 326 TRP B N 1
ATOM 6361 C CA . TRP B 1 326 ? -8.648 35.406 12.469 1 95.25 326 TRP B CA 1
ATOM 6362 C C . TRP B 1 326 ? -7.234 35.969 12.531 1 95.25 326 TRP B C 1
ATOM 6364 O O . TRP B 1 326 ? -6.473 35.656 13.453 1 95.25 326 TRP B O 1
ATOM 6374 N N . ILE B 1 327 ? -6.93 36.781 11.445 1 94 327 ILE B N 1
ATOM 6375 C CA . ILE B 1 327 ? -5.625 37.438 11.391 1 94 327 ILE B CA 1
ATOM 6376 C C . ILE B 1 327 ? -5.785 38.906 10.953 1 94 327 ILE B C 1
ATOM 6378 O O . ILE B 1 327 ? -6.859 39.312 10.516 1 94 327 ILE B O 1
ATOM 6382 N N . GLY B 1 328 ? -4.715 39.719 11.078 1 87 328 GLY B N 1
ATOM 6383 C CA . GLY B 1 328 ? -4.684 41.062 10.57 1 87 328 GLY B CA 1
ATOM 6384 C C . GLY B 1 328 ? -5.266 42.094 11.547 1 87 328 GLY B C 1
ATOM 6385 O O . GLY B 1 328 ? -5.34 43.281 11.234 1 87 328 GLY B O 1
ATOM 6386 N N . ASN B 1 329 ? -5.844 41.562 12.594 1 82.25 329 ASN B N 1
ATOM 6387 C CA . ASN B 1 329 ? -6.457 42.5 13.539 1 82.25 329 ASN B CA 1
ATOM 6388 C C . ASN B 1 329 ? -5.551 42.75 14.742 1 82.25 329 ASN B C 1
ATOM 6390 O O . ASN B 1 329 ? -5.738 42.156 15.805 1 82.25 329 ASN B O 1
ATOM 6394 N N . GLY B 1 330 ? -4.531 43.625 14.516 1 80.75 330 GLY B N 1
ATOM 6395 C CA . GLY B 1 330 ? -3.656 44 15.617 1 80.75 330 GLY B CA 1
ATOM 6396 C C . GLY B 1 330 ? -2.336 43.25 15.602 1 80.75 330 GLY B C 1
ATOM 6397 O O . GLY B 1 330 ? -1.65 43.219 14.578 1 80.75 330 GLY B O 1
ATOM 6398 N N . ALA B 1 331 ? -2.131 42.656 16.875 1 76.56 331 ALA B N 1
ATOM 6399 C CA . ALA B 1 331 ? -0.876 41.906 17.016 1 76.56 331 ALA B CA 1
ATOM 6400 C C . ALA B 1 331 ? -0.898 40.625 16.188 1 76.56 331 ALA B C 1
ATOM 6402 O O . ALA B 1 331 ? -1.947 40 16.031 1 76.56 331 ALA B O 1
ATOM 6403 N N . GLU B 1 332 ? 0.181 40.406 15.617 1 84.06 332 GLU B N 1
ATOM 6404 C CA . GLU B 1 332 ? 0.309 39.188 14.789 1 84.06 332 GLU B CA 1
ATOM 6405 C C . GLU B 1 332 ? -0.034 37.938 15.586 1 84.06 332 GLU B C 1
ATOM 6407 O O . GLU B 1 332 ? 0.575 37.688 16.625 1 84.06 332 GLU B O 1
ATOM 6412 N N . THR B 1 333 ? -1.018 37.219 15.109 1 89.25 333 THR B N 1
ATOM 6413 C CA . THR B 1 333 ? -1.482 36 15.773 1 89.25 333 THR B CA 1
ATOM 6414 C C . THR B 1 333 ? -0.582 34.844 15.422 1 89.25 333 THR B C 1
ATOM 6416 O O . THR B 1 333 ? 0.214 34.906 14.484 1 89.25 333 THR B O 1
ATOM 6419 N N . ASP B 1 334 ? -0.72 33.781 16.203 1 89.75 334 ASP B N 1
ATOM 6420 C CA . ASP B 1 334 ? 0.042 32.562 15.953 1 89.75 334 ASP B CA 1
ATOM 6421 C C . ASP B 1 334 ? -0.308 31.969 14.586 1 89.75 334 ASP B C 1
ATOM 6423 O O . ASP B 1 334 ? 0.563 31.438 13.898 1 89.75 334 ASP B O 1
ATOM 6427 N N . LEU B 1 335 ? -1.555 32.031 14.211 1 95.25 335 LEU B N 1
ATOM 6428 C CA . LEU B 1 335 ? -1.98 31.531 12.906 1 95.25 335 LEU B CA 1
ATOM 6429 C C . LEU B 1 335 ? -1.353 32.344 11.781 1 95.25 335 LEU B C 1
ATOM 6431 O O . LEU B 1 335 ? -0.907 31.781 10.773 1 95.25 335 LEU B O 1
ATOM 6435 N N . GLU B 1 336 ? -1.32 33.625 11.953 1 94.69 336 GLU B N 1
ATOM 6436 C CA . GLU B 1 336 ? -0.727 34.5 10.945 1 94.69 336 GLU B CA 1
ATOM 6437 C C . GLU B 1 336 ? 0.757 34.188 10.758 1 94.69 336 GLU B C 1
ATOM 6439 O O . GLU B 1 336 ? 1.238 34.094 9.625 1 94.69 336 GLU B O 1
ATOM 6444 N N . LYS B 1 337 ? 1.438 34.094 11.867 1 90.94 337 LYS B N 1
ATOM 6445 C CA . LYS B 1 337 ? 2.854 33.719 11.812 1 90.94 337 LYS B CA 1
ATOM 6446 C C . LYS B 1 337 ? 3.064 32.438 11.055 1 90.94 337 LYS B C 1
ATOM 6448 O O . LYS B 1 337 ? 3.969 32.312 10.227 1 90.94 337 LYS B O 1
ATOM 6453 N N . LEU B 1 338 ? 2.24 31.484 11.328 1 93.12 338 LEU B N 1
ATOM 6454 C CA . LEU B 1 338 ? 2.346 30.172 10.711 1 93.12 338 LEU B CA 1
ATOM 6455 C C . LEU B 1 338 ? 2.105 30.266 9.203 1 93.12 338 LEU B C 1
ATOM 6457 O O . LEU B 1 338 ? 2.887 29.719 8.414 1 93.12 338 LEU B O 1
ATOM 6461 N N . LEU B 1 339 ? 1.04 30.891 8.805 1 96 339 LEU B N 1
ATOM 6462 C CA . LEU B 1 339 ? 0.698 31 7.391 1 96 339 LEU B CA 1
ATOM 6463 C C . LEU B 1 339 ? 1.792 31.75 6.625 1 96 339 LEU B C 1
ATOM 6465 O O . LEU B 1 339 ? 2.146 31.359 5.508 1 96 339 LEU B O 1
ATOM 6469 N N . LYS B 1 340 ? 2.314 32.75 7.215 1 88.94 340 LYS B N 1
ATOM 6470 C CA . LYS B 1 340 ? 3.404 33.469 6.59 1 88.94 340 LYS B CA 1
ATOM 6471 C C . LYS B 1 340 ? 4.652 32.625 6.457 1 88.94 340 LYS B C 1
ATOM 6473 O O . LYS B 1 340 ? 5.344 32.656 5.438 1 88.94 340 LYS B O 1
ATOM 6478 N N . GLN B 1 341 ? 4.863 31.891 7.477 1 87.69 341 GLN B N 1
ATOM 6479 C CA . GLN B 1 341 ? 5.98 30.953 7.43 1 87.69 341 GLN B CA 1
ATOM 6480 C C . GLN B 1 341 ? 5.809 29.938 6.293 1 87.69 341 GLN B C 1
ATOM 6482 O O . GLN B 1 341 ? 6.758 29.672 5.555 1 87.69 341 GLN B O 1
ATOM 6487 N N . MET B 1 342 ? 4.645 29.406 6.152 1 92.25 342 MET B N 1
ATOM 6488 C CA . MET B 1 342 ? 4.359 28.453 5.09 1 92.25 342 MET B CA 1
ATOM 6489 C C . MET B 1 342 ? 4.535 29.094 3.717 1 92.25 342 MET B C 1
ATOM 6491 O O . MET B 1 342 ? 5.047 28.469 2.791 1 92.25 342 MET B O 1
ATOM 6495 N N . LEU B 1 343 ? 4.113 30.312 3.631 1 89.44 343 LEU B N 1
ATOM 6496 C CA . LEU B 1 343 ? 4.25 31.031 2.371 1 89.44 343 LEU B CA 1
ATOM 6497 C C . LEU B 1 343 ? 5.719 31.234 2.008 1 89.44 343 LEU B C 1
ATOM 6499 O O . LEU B 1 343 ? 6.109 31.016 0.859 1 89.44 343 LEU B O 1
ATOM 6503 N N . ASP B 1 344 ? 6.508 31.516 2.965 1 80.94 344 ASP B N 1
ATOM 6504 C CA . ASP B 1 344 ? 7.941 31.688 2.756 1 80.94 344 ASP B CA 1
ATOM 6505 C C . ASP B 1 344 ? 8.594 30.375 2.354 1 80.94 344 ASP B C 1
ATOM 6507 O O . ASP B 1 344 ? 9.477 30.344 1.488 1 80.94 344 ASP B O 1
ATOM 6511 N N . GLU B 1 345 ? 8.109 29.312 2.93 1 80.69 345 GLU B N 1
ATOM 6512 C CA . GLU B 1 345 ? 8.68 27.984 2.691 1 80.69 345 GLU B CA 1
ATOM 6513 C C . GLU B 1 345 ? 8.234 27.438 1.341 1 80.69 345 GLU B C 1
ATOM 6515 O O . GLU B 1 345 ? 8.758 26.422 0.876 1 80.69 345 GLU B O 1
ATOM 6520 N N . SER B 1 346 ? 7.324 28.094 0.783 1 83.38 346 SER B N 1
A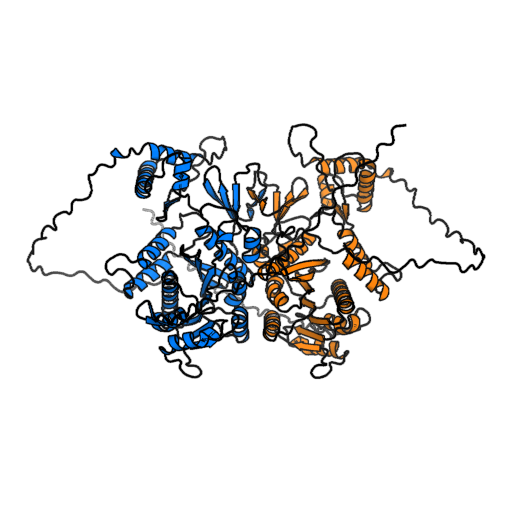TOM 6521 C CA . SER B 1 346 ? 6.797 27.625 -0.495 1 83.38 346 SER B CA 1
ATOM 6522 C C . SER B 1 346 ? 7.68 28.078 -1.654 1 83.38 346 SER B C 1
ATOM 6524 O O . SER B 1 346 ? 7.434 27.719 -2.807 1 83.38 346 SER B O 1
ATOM 6526 N N . ASP B 1 347 ? 8.695 28.641 -1.401 1 72.06 347 ASP B N 1
ATOM 6527 C CA . ASP B 1 347 ? 9.625 29.062 -2.441 1 72.06 347 ASP B CA 1
ATOM 6528 C C . ASP B 1 347 ? 10.242 27.859 -3.156 1 72.06 347 ASP B C 1
ATOM 6530 O O . ASP B 1 347 ? 10.875 27.016 -2.521 1 72.06 347 ASP B O 1
ATOM 6534 N N . PRO B 1 348 ? 9.984 27.797 -4.473 1 68.25 348 PRO B N 1
ATOM 6535 C CA . PRO B 1 348 ? 10.461 26.625 -5.219 1 68.25 348 PRO B CA 1
ATOM 6536 C C . PRO B 1 348 ? 11.984 26.5 -5.195 1 68.25 348 PRO B C 1
ATOM 6538 O O . PRO B 1 348 ? 12.516 25.422 -5.484 1 68.25 348 PRO B O 1
ATOM 6541 N N . ARG B 1 349 ? 12.719 27.609 -4.844 1 66.94 349 ARG B N 1
ATOM 6542 C CA . ARG B 1 349 ? 14.172 27.609 -4.824 1 66.94 349 ARG B CA 1
ATOM 6543 C C . ARG B 1 349 ? 14.695 26.891 -3.584 1 66.94 349 ARG B C 1
ATOM 6545 O O . ARG B 1 349 ? 15.875 26.531 -3.52 1 66.94 349 ARG B O 1
ATOM 6552 N N . LEU B 1 350 ? 13.789 26.516 -2.75 1 62.94 350 LEU B N 1
ATOM 6553 C CA . LEU B 1 350 ? 14.195 25.859 -1.514 1 62.94 350 LEU B CA 1
ATOM 6554 C C . LEU B 1 350 ? 14.266 24.344 -1.702 1 62.94 350 LEU B C 1
ATOM 6556 O O . LEU B 1 350 ? 13.336 23.734 -2.242 1 62.94 350 LEU B O 1
ATOM 6560 N N . LYS B 1 351 ? 15.492 23.906 -1.424 1 64.56 351 LYS B N 1
ATOM 6561 C CA . LYS B 1 351 ? 15.688 22.453 -1.521 1 64.56 351 LYS B CA 1
ATOM 6562 C C . LYS B 1 351 ? 15.328 21.766 -0.208 1 64.56 351 LYS B C 1
ATOM 6564 O O . LYS B 1 351 ? 15.062 22.438 0.798 1 64.56 351 LYS B O 1
ATOM 6569 N N . SER B 1 352 ? 15.297 20.453 -0.304 1 70.38 352 SER B N 1
ATOM 6570 C CA . SER B 1 352 ? 14.992 19.672 0.891 1 70.38 352 SER B CA 1
ATOM 6571 C C . SER B 1 352 ? 16.109 19.797 1.928 1 70.38 352 SER B C 1
ATOM 6573 O O . SER B 1 352 ? 17.281 19.812 1.58 1 70.38 352 SER B O 1
ATOM 6575 N N . GLY B 1 353 ? 15.641 19.906 3.146 1 58.47 353 GLY B N 1
ATOM 6576 C CA . GLY B 1 353 ? 16.594 19.969 4.238 1 58.47 353 GLY B CA 1
ATOM 6577 C C . GLY B 1 353 ? 16.984 21.375 4.617 1 58.47 353 GLY B C 1
ATOM 6578 O O . GLY B 1 353 ? 16.609 22.344 3.939 1 58.47 353 GLY B O 1
ATOM 6579 N N . TYR B 1 354 ? 17.328 21.562 5.82 1 49.31 354 TYR B N 1
ATOM 6580 C CA . TYR B 1 354 ? 17.859 22.844 6.285 1 49.31 354 TYR B CA 1
ATOM 6581 C C . TYR B 1 354 ? 19.016 22.625 7.254 1 49.31 354 TYR B C 1
ATOM 6583 O O . TYR B 1 354 ? 19.266 21.5 7.711 1 49.31 354 TYR B O 1
ATOM 6591 N N . ILE B 1 355 ? 19.969 23.469 7.18 1 48.81 355 ILE B N 1
ATOM 6592 C CA . ILE B 1 355 ? 21.094 23.406 8.109 1 48.81 355 ILE B CA 1
ATOM 6593 C C . ILE B 1 355 ? 20.766 24.219 9.367 1 48.81 355 ILE B C 1
ATOM 6595 O O . ILE B 1 355 ? 20.297 25.344 9.281 1 48.81 355 ILE B O 1
ATOM 6599 N N . LYS B 1 356 ? 20.797 23.469 10.438 1 51.28 356 LYS B N 1
ATOM 6600 C CA . LYS B 1 356 ? 20.594 24.156 11.711 1 51.28 356 LYS B CA 1
ATOM 6601 C C . LYS B 1 356 ? 21.734 25.141 11.984 1 51.28 356 LYS B C 1
ATOM 6603 O O . LYS B 1 356 ? 22.891 24.844 11.719 1 51.28 356 LYS B O 1
ATOM 6608 N N . MET B 1 357 ? 21.328 26.25 12.391 1 49.12 357 MET B N 1
ATOM 6609 C CA . MET B 1 357 ? 22.297 27.297 12.703 1 49.12 357 MET B CA 1
ATOM 6610 C C . MET B 1 357 ? 23.359 26.766 13.656 1 49.12 357 MET B C 1
ATOM 6612 O O . MET B 1 357 ? 24.547 27.094 13.516 1 49.12 357 MET B O 1
ATOM 6616 N N . ASP B 1 358 ? 22.812 25.938 14.555 1 48.94 358 ASP B N 1
ATOM 6617 C CA . ASP B 1 358 ? 23.766 25.391 15.516 1 48.94 358 ASP B CA 1
ATOM 6618 C C . ASP B 1 358 ? 24.812 24.531 14.828 1 48.94 358 ASP B C 1
ATOM 6620 O O . ASP B 1 358 ? 25.984 24.531 15.219 1 48.94 358 ASP B O 1
ATOM 6624 N N . GLU B 1 359 ? 24.406 23.891 13.891 1 55.12 359 GLU B N 1
ATOM 6625 C CA . GLU B 1 359 ? 25.344 23.047 13.156 1 55.12 359 GLU B CA 1
ATOM 6626 C C . GLU B 1 359 ? 26.344 23.891 12.352 1 55.12 359 GLU B C 1
ATOM 6628 O O . GLU B 1 359 ? 27.516 23.531 12.25 1 55.12 359 GLU B O 1
ATOM 6633 N N . VAL B 1 360 ? 25.781 24.938 11.867 1 50 360 VAL B N 1
ATOM 6634 C CA . VAL B 1 360 ? 26.641 25.844 11.125 1 50 360 VAL B CA 1
ATOM 6635 C C . VAL B 1 360 ? 27.703 26.438 12.055 1 50 360 VAL B C 1
ATOM 6637 O O . VAL B 1 360 ? 28.875 26.5 11.719 1 50 360 VAL B O 1
ATOM 6640 N N . ALA B 1 361 ? 27.109 26.781 13.195 1 49.84 361 ALA B N 1
ATOM 6641 C CA . ALA B 1 361 ? 28.016 27.359 14.18 1 49.84 361 ALA B CA 1
ATOM 6642 C C . ALA B 1 361 ? 29.062 26.344 14.633 1 49.84 361 ALA B C 1
ATOM 6644 O O . ALA B 1 361 ? 30.25 26.688 14.773 1 49.84 361 ALA B O 1
ATOM 6645 N N . SER B 1 362 ? 28.625 25.234 14.898 1 54.31 362 SER B N 1
ATOM 6646 C CA . SER B 1 362 ? 29.531 24.188 15.375 1 54.31 362 SER B CA 1
ATOM 6647 C C . SER B 1 362 ? 30.578 23.828 14.328 1 54.31 362 SER B C 1
ATOM 6649 O O . SER B 1 362 ? 31.75 23.688 14.648 1 54.31 362 SER B O 1
ATOM 6651 N N . ARG B 1 363 ? 30.141 23.859 13.281 1 53.38 363 ARG B N 1
ATOM 6652 C CA . ARG B 1 363 ? 31.062 23.484 12.219 1 53.38 363 ARG B CA 1
ATOM 6653 C C . ARG B 1 363 ? 32.031 24.625 11.922 1 53.38 363 ARG B C 1
ATOM 6655 O O . ARG B 1 363 ? 33.188 24.375 11.562 1 53.38 363 ARG B O 1
ATOM 6662 N N . ALA B 1 364 ? 31.453 25.781 12.094 1 49.34 364 ALA B N 1
ATOM 6663 C CA . ALA B 1 364 ? 32.281 26.969 11.906 1 49.34 364 ALA B CA 1
ATOM 6664 C C . ALA B 1 364 ? 33.094 27.266 13.164 1 49.34 364 ALA B C 1
ATOM 6666 O O . ALA B 1 364 ? 33.938 28.172 13.164 1 49.34 364 ALA B O 1
ATOM 6667 N N . LYS B 1 365 ? 32.938 26.344 14.062 1 47.06 365 LYS B N 1
ATOM 6668 C CA . LYS B 1 365 ? 33.625 26.531 15.352 1 47.06 365 LYS B CA 1
ATOM 6669 C C . LYS B 1 365 ? 33.375 27.953 15.883 1 47.06 365 LYS B C 1
ATOM 6671 O O . LYS B 1 365 ? 34.312 28.609 16.312 1 47.06 365 LYS B O 1
ATOM 6676 N N . ILE B 1 366 ? 32.344 28.484 15.438 1 47.38 366 ILE B N 1
ATOM 6677 C CA . ILE B 1 366 ? 31.953 29.781 16 1 47.38 366 ILE B CA 1
ATOM 6678 C C . ILE B 1 366 ? 30.766 29.609 16.938 1 47.38 366 ILE B C 1
ATOM 6680 O O . ILE B 1 366 ? 30.047 28.609 16.859 1 47.38 366 ILE B O 1
ATOM 6684 N N . ASN B 1 367 ? 30.719 30.375 18.016 1 46.34 367 ASN B N 1
ATOM 6685 C CA . ASN B 1 367 ? 29.547 30.375 18.891 1 46.34 367 ASN B CA 1
ATOM 6686 C C . ASN B 1 367 ? 28.281 30.719 18.109 1 46.34 367 ASN B C 1
ATOM 6688 O O . ASN B 1 367 ? 28.312 31.516 17.172 1 46.34 367 ASN B O 1
ATOM 6692 N N . SER B 1 368 ? 27.234 29.984 18.172 1 45.53 368 SER B N 1
ATOM 6693 C CA . SER B 1 368 ? 25.969 30.109 17.453 1 45.53 368 SER B CA 1
ATOM 6694 C C . SER B 1 368 ? 25.438 31.547 17.5 1 45.53 368 SER B C 1
ATOM 6696 O O . SER B 1 368 ? 25.031 32.031 18.562 1 45.53 368 SER B O 1
ATOM 6698 N N . PRO B 1 369 ? 25.734 32.406 16.531 1 45.5 369 PRO B N 1
ATOM 6699 C CA . PRO B 1 369 ? 25.203 33.781 16.578 1 45.5 369 PRO B CA 1
ATOM 6700 C C . PRO B 1 369 ? 23.688 33.812 16.625 1 45.5 369 PRO B C 1
ATOM 6702 O O . PRO B 1 369 ? 23.031 32.844 16.266 1 45.5 369 PRO B O 1
ATOM 6705 N N . PRO B 1 370 ? 23.125 34.844 17.312 1 41.75 370 PRO B N 1
ATOM 6706 C CA . PRO B 1 370 ? 21.672 35 17.234 1 41.75 370 PRO B CA 1
ATOM 6707 C C . PRO B 1 370 ? 21.125 34.938 15.812 1 41.75 370 PRO B C 1
ATOM 6709 O O . PRO B 1 370 ? 21.844 35.25 14.859 1 41.75 370 PRO B O 1
ATOM 6712 N N . LEU B 1 371 ? 20.016 34.312 15.602 1 43.59 371 LEU B N 1
ATOM 6713 C CA . LEU B 1 371 ? 19.375 34.125 14.312 1 43.59 371 LEU B CA 1
ATOM 6714 C C . LEU B 1 371 ? 19.438 35.375 13.461 1 43.59 371 LEU B C 1
ATOM 6716 O O . LEU B 1 371 ? 19.688 35.312 12.258 1 43.59 371 LEU B O 1
ATOM 6720 N N . ARG B 1 372 ? 19.375 36.562 14.148 1 39.91 372 ARG B N 1
ATOM 6721 C CA . ARG B 1 372 ? 19.375 37.844 13.453 1 39.91 372 ARG B CA 1
ATOM 6722 C C . ARG B 1 372 ? 20.75 38.125 12.836 1 39.91 372 ARG B C 1
ATOM 6724 O O . ARG B 1 372 ? 20.828 38.625 11.711 1 39.91 372 ARG B O 1
ATOM 6731 N N . THR B 1 373 ? 21.734 37.844 13.5 1 45.06 373 THR B N 1
ATOM 6732 C CA . THR B 1 373 ? 23.094 38.094 13.008 1 45.06 373 THR B CA 1
ATOM 6733 C C . THR B 1 373 ? 23.406 37.156 11.844 1 45.06 373 THR B C 1
ATOM 6735 O O . THR B 1 373 ? 24.031 37.562 10.867 1 45.06 373 THR B O 1
ATOM 6738 N N . MET B 1 374 ? 22.891 36 11.977 1 44 374 MET B N 1
ATOM 6739 C CA . MET B 1 374 ? 23.094 35.062 10.898 1 44 374 MET B CA 1
ATOM 6740 C C . MET B 1 374 ? 22.328 35.469 9.648 1 44 374 MET B C 1
ATOM 6742 O O . MET B 1 374 ? 22.844 35.375 8.531 1 44 374 MET B O 1
ATOM 6746 N N . MET B 1 375 ? 21.172 35.938 9.945 1 42.81 375 MET B N 1
ATOM 6747 C CA . MET B 1 375 ? 20.359 36.406 8.836 1 42.81 375 MET B CA 1
ATOM 6748 C C . MET B 1 375 ? 21 37.625 8.172 1 42.81 375 MET B C 1
ATOM 6750 O O . MET B 1 375 ? 21.016 37.75 6.945 1 42.81 375 MET B O 1
ATOM 6754 N N . SER B 1 376 ? 21.594 38.5 8.984 1 43.72 376 SER B N 1
ATOM 6755 C CA . SER B 1 376 ? 22.281 39.688 8.477 1 43.72 376 SER B CA 1
ATOM 6756 C C . SER B 1 376 ? 23.547 39.312 7.719 1 43.72 376 SER B C 1
ATOM 6758 O O . SER B 1 376 ? 23.859 39.906 6.68 1 43.72 376 SER B O 1
ATOM 6760 N N . ALA B 1 377 ? 24.25 38.469 8.195 1 45.38 377 ALA B N 1
ATOM 6761 C CA . ALA B 1 377 ? 25.469 38 7.523 1 45.38 377 ALA B CA 1
ATOM 6762 C C . ALA B 1 377 ? 25.141 37.344 6.195 1 45.38 377 ALA B C 1
ATOM 6764 O O . ALA B 1 377 ? 25.844 37.531 5.199 1 45.38 377 ALA B O 1
ATOM 6765 N N . MET B 1 378 ? 24.125 36.656 6.266 1 43.72 378 MET B N 1
ATOM 6766 C CA . MET B 1 378 ? 23.703 35.969 5.059 1 43.72 378 MET B CA 1
ATOM 6767 C C . MET B 1 378 ? 23.172 36.938 4.016 1 43.72 378 MET B C 1
ATOM 6769 O O . MET B 1 378 ? 23.438 36.781 2.82 1 43.72 378 MET B O 1
ATOM 6773 N N . GLN B 1 379 ? 22.5 37.938 4.461 1 41.75 379 GLN B N 1
ATOM 6774 C CA . GLN B 1 379 ? 22.078 39.031 3.58 1 41.75 379 GLN B CA 1
ATOM 6775 C C . GLN B 1 379 ? 23.281 39.781 3.006 1 41.75 379 GLN B C 1
ATOM 6777 O O . GLN B 1 379 ? 23.281 40.156 1.835 1 41.75 379 GLN B O 1
ATOM 6782 N N . LYS B 1 380 ? 24.188 39.969 3.771 1 43.06 380 LYS B N 1
ATOM 6783 C CA . LYS B 1 380 ? 25.406 40.625 3.293 1 43.06 380 LYS B CA 1
ATOM 6784 C C . LYS B 1 380 ? 26.141 39.75 2.283 1 43.06 380 LYS B C 1
ATOM 6786 O O . LYS B 1 380 ? 26.656 40.25 1.282 1 43.06 380 LYS B O 1
ATOM 6791 N N . VAL B 1 381 ? 26.234 38.562 2.58 1 42.97 381 VAL B N 1
ATOM 6792 C CA . VAL B 1 381 ? 26.844 37.656 1.618 1 42.97 381 VAL B CA 1
ATOM 6793 C C . VAL B 1 381 ? 26.016 37.625 0.333 1 42.97 381 VAL B C 1
ATOM 6795 O O . VAL B 1 381 ? 26.578 37.625 -0.768 1 42.97 381 VAL B O 1
ATOM 6798 N N . ARG B 1 382 ? 24.734 37.562 0.513 1 40.31 382 ARG B N 1
ATOM 6799 C CA . ARG B 1 382 ? 23.844 37.656 -0.64 1 40.31 382 ARG B CA 1
ATOM 6800 C C . ARG B 1 382 ? 24.078 38.938 -1.418 1 40.31 382 ARG B C 1
ATOM 6802 O O . ARG B 1 382 ? 24.125 38.938 -2.65 1 40.31 382 ARG B O 1
ATOM 6809 N N . ASN B 1 383 ? 24.109 40 -0.764 1 39.44 383 ASN B N 1
ATOM 6810 C CA . ASN B 1 383 ? 24.375 41.281 -1.419 1 39.44 383 ASN B CA 1
ATOM 6811 C C . ASN B 1 383 ? 25.797 41.344 -1.984 1 39.44 383 ASN B C 1
ATOM 6813 O O . ASN B 1 383 ? 26.016 41.938 -3.045 1 39.44 383 ASN B O 1
ATOM 6817 N N . ASP B 1 384 ? 26.797 41.062 -1.27 1 38.59 384 ASP B N 1
ATOM 6818 C CA . ASP B 1 384 ? 28.156 41.094 -1.804 1 38.59 384 ASP B CA 1
ATOM 6819 C C . ASP B 1 384 ? 28.359 40 -2.844 1 38.59 384 ASP B C 1
ATOM 6821 O O . ASP B 1 384 ? 29.094 40.188 -3.812 1 38.59 384 ASP B O 1
ATOM 6825 N N . HIS B 1 385 ? 28.062 38.844 -2.549 1 36.09 385 HIS B N 1
ATOM 6826 C CA . HIS B 1 385 ? 28.266 37.75 -3.49 1 36.09 385 HIS B CA 1
ATOM 6827 C C . HIS B 1 385 ? 27.141 37.688 -4.52 1 36.09 385 HIS B C 1
ATOM 6829 O O . HIS B 1 385 ? 26.984 36.688 -5.207 1 36.09 385 HIS B O 1
ATOM 6835 N N . MET B 1 386 ? 26.312 38.625 -4.891 1 32.09 386 MET B N 1
ATOM 6836 C CA . MET B 1 386 ? 25.844 38.688 -6.277 1 32.09 386 MET B CA 1
ATOM 6837 C C . MET B 1 386 ? 26.969 38.312 -7.242 1 32.09 386 MET B C 1
ATOM 6839 O O . MET B 1 386 ? 26.719 37.906 -8.375 1 32.09 386 MET B O 1
ATOM 6843 N N . ARG B 1 387 ? 28.188 38.875 -7.137 1 27.83 387 ARG B N 1
ATOM 6844 C CA . ARG B 1 387 ? 29.203 38.625 -8.156 1 27.83 387 ARG B CA 1
ATOM 6845 C C . ARG B 1 387 ? 29.75 37.219 -8.031 1 27.83 387 ARG B C 1
ATOM 6847 O O . ARG B 1 387 ? 30.578 36.781 -8.844 1 27.83 387 ARG B O 1
ATOM 6854 N N . VAL B 1 388 ? 30.125 36.812 -6.871 1 27.03 388 VAL B N 1
ATOM 6855 C CA . VAL B 1 388 ? 30.828 35.531 -6.871 1 27.03 388 VAL B CA 1
ATOM 6856 C C . VAL B 1 388 ? 29.875 34.438 -7.301 1 27.03 388 VAL B C 1
ATOM 6858 O O . VAL B 1 388 ? 28.688 34.469 -6.969 1 27.03 388 VAL B O 1
ATOM 6861 N N . ALA B 1 389 ? 30.141 33.75 -8.391 1 27.12 389 ALA B N 1
ATOM 6862 C CA . ALA B 1 389 ? 29.609 32.656 -9.242 1 27.12 389 ALA B CA 1
ATOM 6863 C C . ALA B 1 389 ? 28.984 31.562 -8.398 1 27.12 389 ALA B C 1
ATOM 6865 O O . ALA B 1 389 ? 28.5 30.562 -8.93 1 27.12 389 ALA B O 1
ATOM 6866 N N . PHE B 1 390 ? 29.438 31.391 -7.074 1 29.05 390 PHE B N 1
ATOM 6867 C CA . PHE B 1 390 ? 29.031 30.156 -6.434 1 29.05 390 PHE B CA 1
ATOM 6868 C C . PHE B 1 390 ? 27.578 30.219 -6 1 29.05 390 PHE B C 1
ATOM 6870 O O . PHE B 1 390 ? 27.141 31.219 -5.43 1 29.05 390 PHE B O 1
ATOM 6877 N N . GLY B 1 391 ? 26.578 29.812 -6.781 1 30.92 391 GLY B N 1
ATOM 6878 C CA . GLY B 1 391 ? 25.125 29.641 -6.738 1 30.92 391 GLY B CA 1
ATOM 6879 C C . GLY B 1 391 ? 24.625 29.156 -5.395 1 30.92 391 GLY B C 1
ATOM 6880 O O . GLY B 1 391 ? 23.844 28.203 -5.324 1 30.92 391 GLY B O 1
ATOM 6881 N N . THR B 1 392 ? 25.484 29.234 -4.398 1 30.34 392 THR B N 1
ATOM 6882 C CA . THR B 1 392 ? 24.922 28.734 -3.152 1 30.34 392 THR B CA 1
ATOM 6883 C C . THR B 1 392 ? 23.906 29.719 -2.584 1 30.34 392 THR B C 1
ATOM 6885 O O . THR B 1 392 ? 24.188 30.906 -2.447 1 30.34 392 THR B O 1
ATOM 6888 N N . GLN B 1 393 ? 22.719 29.781 -3.018 1 31.5 393 GLN B N 1
ATOM 6889 C CA . GLN B 1 393 ? 21.672 30.562 -2.367 1 31.5 393 GLN B CA 1
ATOM 6890 C C . GLN B 1 393 ? 21.359 30 -0.981 1 31.5 393 GLN B C 1
ATOM 6892 O O . GLN B 1 393 ? 21.25 28.797 -0.803 1 31.5 393 GLN B O 1
ATOM 6897 N N . VAL B 1 394 ? 21.938 30.719 -0.03 1 32.47 394 VAL B N 1
ATOM 6898 C CA . VAL B 1 394 ? 21.578 30.406 1.35 1 32.47 394 VAL B CA 1
ATOM 6899 C C . VAL B 1 394 ? 20.203 30.969 1.663 1 32.47 394 VAL B C 1
ATOM 6901 O O . VAL B 1 394 ? 19.938 32.156 1.398 1 32.47 394 VAL B O 1
ATOM 6904 N N . LYS B 1 395 ? 19.125 30.344 1.44 1 33.84 395 LYS B N 1
ATOM 6905 C CA . LYS B 1 395 ? 17.828 30.844 1.859 1 33.84 395 LYS B CA 1
ATOM 6906 C C . LYS B 1 395 ? 17.531 30.453 3.303 1 33.84 395 LYS B C 1
ATOM 6908 O O . LYS B 1 395 ? 17.891 29.375 3.746 1 33.84 395 LYS B O 1
ATOM 6913 N N . PHE B 1 396 ? 17.391 31.547 4.09 1 30.16 396 PHE B N 1
ATOM 6914 C CA . PHE B 1 396 ? 17.047 31.453 5.504 1 30.16 396 PHE B CA 1
ATOM 6915 C C . PHE B 1 396 ? 15.547 31.188 5.676 1 30.16 396 PHE B C 1
ATOM 6917 O O . PHE B 1 396 ? 14.727 31.766 4.961 1 30.16 396 PHE B O 1
ATOM 6924 N N . SER B 1 397 ? 15.25 30.125 5.879 1 31.73 397 SER B N 1
ATOM 6925 C CA . SER B 1 397 ? 13.875 30.016 6.34 1 31.73 397 SER B CA 1
ATOM 6926 C C . SER B 1 397 ? 13.758 30.359 7.82 1 31.73 397 SER B C 1
ATOM 6928 O O . SER B 1 397 ? 14.734 30.266 8.562 1 31.73 397 SER B O 1
ATOM 6930 N N . TYR B 1 398 ? 12.836 31.281 8.203 1 30.72 398 TYR B N 1
ATOM 6931 C CA . TYR B 1 398 ? 12.586 31.766 9.562 1 30.72 398 TYR B CA 1
ATOM 6932 C C . TYR B 1 398 ? 12.828 30.672 10.586 1 30.72 398 TYR B C 1
ATOM 6934 O O . TYR B 1 398 ? 12.898 30.938 11.789 1 30.72 398 TYR B O 1
ATOM 6942 N N . ARG B 1 399 ? 12.594 29.438 10.352 1 33.19 399 ARG B N 1
ATOM 6943 C CA . ARG B 1 399 ? 12.734 28.531 11.477 1 33.19 399 ARG B CA 1
ATOM 6944 C C . ARG B 1 399 ? 14.203 28.219 11.758 1 33.19 399 ARG B C 1
ATOM 6946 O O . ARG B 1 399 ? 14.539 27.141 12.227 1 33.19 399 ARG B O 1
ATOM 6953 N N . GLY B 1 400 ? 15.07 29.25 11.539 1 32.41 400 GLY B N 1
ATOM 6954 C CA . GLY B 1 400 ? 16.484 29.094 11.852 1 32.41 400 GLY B CA 1
ATOM 6955 C C . GLY B 1 400 ? 17.234 28.297 10.805 1 32.41 400 GLY B C 1
ATOM 6956 O O . GLY B 1 400 ? 18.344 27.828 11.055 1 32.41 400 GLY B O 1
ATOM 6957 N N . ARG B 1 401 ? 16.469 28.016 9.734 1 31.53 401 ARG B N 1
ATOM 6958 C CA . ARG B 1 401 ? 17 27.234 8.625 1 31.53 401 ARG B CA 1
ATOM 6959 C C . ARG B 1 401 ? 17.797 28.109 7.668 1 31.53 401 ARG B C 1
ATOM 6961 O O . ARG B 1 401 ? 17.375 29.219 7.32 1 31.53 401 ARG B O 1
ATOM 6968 N N . VAL B 1 402 ? 19.125 28.031 7.746 1 34.97 402 VAL B N 1
ATOM 6969 C CA . VAL B 1 402 ? 19.953 28.672 6.734 1 34.97 402 VAL B CA 1
ATOM 6970 C C . VAL B 1 402 ? 20.156 27.719 5.555 1 34.97 402 VAL B C 1
ATOM 6972 O O . VAL B 1 402 ? 20.516 26.547 5.746 1 34.97 402 VAL B O 1
ATOM 6975 N N . GLU B 1 403 ? 19.391 27.828 4.516 1 34.94 403 GLU B N 1
ATOM 6976 C CA . GLU B 1 403 ? 19.625 27.047 3.305 1 34.94 403 GLU B CA 1
ATOM 6977 C C . GLU B 1 403 ? 20.672 27.703 2.416 1 34.94 403 GLU B C 1
ATOM 6979 O O . GLU B 1 403 ? 20.562 28.891 2.096 1 34.94 403 GLU B O 1
ATOM 6984 N N . VAL B 1 404 ? 21.938 27.172 2.334 1 32.69 404 VAL B N 1
ATOM 6985 C CA . VAL B 1 404 ? 22.969 27.641 1.419 1 32.69 404 VAL B CA 1
ATOM 6986 C C . VAL B 1 404 ? 22.828 26.938 0.074 1 32.69 404 VAL B C 1
ATOM 6988 O O . VAL B 1 404 ? 22.844 25.703 0.01 1 32.69 404 VAL B O 1
ATOM 6991 N N . VAL B 1 405 ? 22.094 27.422 -0.783 1 32.5 405 VAL B N 1
ATOM 6992 C CA . VAL B 1 405 ? 22.031 26.891 -2.141 1 32.5 405 VAL B CA 1
ATOM 6993 C C . VAL B 1 405 ? 23.359 27.172 -2.859 1 32.5 405 VAL B C 1
ATOM 6995 O O . VAL B 1 405 ? 23.766 28.328 -2.996 1 32.5 405 VAL B O 1
ATOM 6998 N N . VAL B 1 406 ? 24.281 26.141 -3.031 1 30.42 406 VAL B N 1
ATOM 6999 C CA . VAL B 1 406 ? 25.531 26.266 -3.766 1 30.42 406 VAL B CA 1
ATOM 7000 C C . VAL B 1 406 ? 25.297 26.031 -5.254 1 30.42 406 VAL B C 1
ATOM 7002 O O . VAL B 1 406 ? 24.734 25 -5.637 1 30.42 406 VAL B O 1
ATOM 7005 N N . GLU B 1 407 ? 25.047 26.969 -6.047 1 30.41 407 GLU B N 1
ATOM 7006 C CA . GLU B 1 407 ? 25.031 26.797 -7.496 1 30.41 407 GLU B CA 1
ATOM 7007 C C . GLU B 1 407 ? 26.375 26.266 -8 1 30.41 407 GLU B C 1
ATOM 7009 O O . GLU B 1 407 ? 27.438 26.75 -7.602 1 30.41 407 GLU B O 1
ATOM 7014 N N . GLU B 1 408 ? 26.375 24.984 -8.422 1 30.78 408 GLU B N 1
ATOM 7015 C CA . GLU B 1 408 ? 27.547 24.422 -9.094 1 30.78 408 GLU B CA 1
ATOM 7016 C C . GLU B 1 408 ? 28.094 25.375 -10.148 1 30.78 408 GLU B C 1
ATOM 7018 O O . GLU B 1 408 ? 27.375 25.766 -11.07 1 30.78 408 GLU B O 1
ATOM 7023 N N . VAL B 1 409 ? 28.906 26.281 -9.805 1 29.3 409 VAL B N 1
ATOM 7024 C CA . VAL B 1 409 ? 29.656 26.969 -10.844 1 29.3 409 VAL B CA 1
ATOM 7025 C C . VAL B 1 409 ? 30.438 25.953 -11.68 1 29.3 409 VAL B C 1
ATOM 7027 O O . VAL B 1 409 ? 30.844 24.906 -11.18 1 29.3 409 VAL B O 1
ATOM 7030 N N . GLU B 1 410 ? 30.234 25.984 -13.031 1 30.02 410 GLU B N 1
ATOM 7031 C CA . GLU B 1 410 ? 31.016 25.266 -14.023 1 30.02 410 GLU B CA 1
ATOM 7032 C C . GLU B 1 410 ? 32.5 25.219 -13.633 1 30.02 410 GLU B C 1
ATOM 7034 O O . GLU B 1 410 ? 33.094 26.25 -13.312 1 30.02 410 GLU B O 1
ATOM 7039 N N . PRO B 1 411 ? 32.938 24.016 -13.133 1 30.17 411 PRO B N 1
ATOM 7040 C CA . PRO B 1 411 ? 34.375 24.031 -12.93 1 30.17 411 PRO B CA 1
ATOM 7041 C C . PRO B 1 411 ? 35.125 24.641 -14.102 1 30.17 411 PRO B C 1
ATOM 7043 O O . PRO B 1 411 ? 34.781 24.406 -15.258 1 30.17 411 PRO B O 1
ATOM 7046 N N . ASP B 1 412 ? 35.531 25.938 -14 1 30.56 412 ASP B N 1
ATOM 7047 C CA . ASP B 1 412 ? 36.438 26.281 -15.078 1 30.56 412 ASP B CA 1
ATOM 7048 C C . ASP B 1 412 ? 37.406 25.109 -15.359 1 30.56 412 ASP B C 1
ATOM 7050 O O . ASP B 1 412 ? 37.688 24.812 -16.516 1 30.56 412 ASP B O 1
ATOM 7054 N N . ASN B 1 413 ? 38.469 25.062 -14.445 1 30 413 ASN B N 1
ATOM 7055 C CA . ASN B 1 413 ? 39.594 24.172 -14.789 1 30 413 ASN B CA 1
ATOM 7056 C C . ASN B 1 413 ? 39.219 22.703 -14.617 1 30 413 ASN B C 1
ATOM 7058 O O . ASN B 1 413 ? 38.281 22.391 -13.859 1 30 413 ASN B O 1
ATOM 7062 N N . ASP B 1 414 ? 39.844 21.719 -15.438 1 30.27 414 ASP B N 1
ATOM 7063 C CA . ASP B 1 414 ? 39.719 20.312 -15.805 1 30.27 414 ASP B CA 1
ATOM 7064 C C . ASP B 1 414 ? 39.531 19.438 -14.562 1 30.27 414 ASP B C 1
ATOM 7066 O O . ASP B 1 414 ? 39.344 18.219 -14.672 1 30.27 414 ASP B O 1
ATOM 7070 N N . GLU B 1 415 ? 40.219 19.844 -13.398 1 28.73 415 GLU B N 1
ATOM 7071 C CA . GLU B 1 415 ? 40.344 18.812 -12.375 1 28.73 415 GLU B CA 1
ATOM 7072 C C . GLU B 1 415 ? 39.031 18.641 -11.609 1 28.73 415 GLU B C 1
ATOM 7074 O O . GLU B 1 415 ? 38.469 19.609 -11.078 1 28.73 415 GLU B O 1
ATOM 7079 N N . GLY B 1 416 ? 38.094 17.875 -12.016 1 28.8 416 GLY B N 1
ATOM 7080 C CA . GLY B 1 416 ? 36.781 17.344 -11.719 1 28.8 416 GLY B CA 1
ATOM 7081 C C . GLY B 1 416 ? 36.531 17.109 -10.242 1 28.8 416 GLY B C 1
ATOM 7082 O O . GLY B 1 416 ? 35.688 16.312 -9.859 1 28.8 416 GLY B O 1
ATOM 7083 N N . GLU B 1 417 ? 37.5 17.578 -9.344 1 27.94 417 GLU B N 1
ATOM 7084 C CA . GLU B 1 417 ? 37.219 17.172 -7.969 1 27.94 417 GLU B CA 1
ATOM 7085 C C . GLU B 1 417 ? 36.062 17.953 -7.383 1 27.94 417 GLU B C 1
ATOM 7087 O O . GLU B 1 417 ? 36.062 19.188 -7.41 1 27.94 417 GLU B O 1
ATOM 7092 N N . PHE B 1 418 ? 34.938 17.562 -7.504 1 29.47 418 PHE B N 1
ATOM 7093 C CA . PHE B 1 418 ? 33.781 18.047 -6.785 1 29.47 418 PHE B CA 1
ATOM 7094 C C . PHE B 1 418 ? 34.125 18.312 -5.32 1 29.47 418 PHE B C 1
ATOM 7096 O O . PHE B 1 418 ? 34.406 17.375 -4.57 1 29.47 418 PHE B O 1
ATOM 7103 N N . MET B 1 419 ? 34.938 19.438 -5.102 1 28.55 419 MET B N 1
ATOM 7104 C CA . MET B 1 419 ? 35.125 19.734 -3.686 1 28.55 419 MET B CA 1
ATOM 7105 C C . MET B 1 419 ? 33.812 20.297 -3.096 1 28.55 419 MET B C 1
ATOM 7107 O O . MET B 1 419 ? 33.5 21.469 -3.314 1 28.55 419 MET B O 1
ATOM 7111 N N . PRO B 1 420 ? 32.906 19.531 -2.906 1 32.44 420 PRO B N 1
ATOM 7112 C CA . PRO B 1 420 ? 31.594 19.891 -2.332 1 32.44 420 PRO B CA 1
ATOM 7113 C C . PRO B 1 420 ? 31.719 20.859 -1.151 1 32.44 420 PRO B C 1
ATOM 7115 O O . PRO B 1 420 ? 30.75 21.531 -0.798 1 32.44 420 PRO B O 1
ATOM 7118 N N . ASN B 1 421 ? 32.938 20.891 -0.491 1 31.72 421 ASN B N 1
ATOM 7119 C CA . ASN B 1 421 ? 33.062 21.453 0.852 1 31.72 421 ASN B CA 1
ATOM 7120 C C . ASN B 1 421 ? 33.219 22.969 0.82 1 31.72 421 ASN B C 1
ATOM 7122 O O . ASN B 1 421 ? 33.469 23.594 1.854 1 31.72 421 ASN B O 1
ATOM 7126 N N . ARG B 1 422 ? 33.25 23.531 -0.228 1 35.78 422 ARG B N 1
ATOM 7127 C CA . ARG B 1 422 ? 33.781 24.906 -0.19 1 35.78 422 ARG B CA 1
ATOM 7128 C C . ARG B 1 422 ? 32.688 25.875 0.253 1 35.78 422 ARG B C 1
ATOM 7130 O O . ARG B 1 422 ? 32.969 26.875 0.923 1 35.78 422 ARG B O 1
ATOM 7137 N N . GLY B 1 423 ? 31.469 25.547 0.042 1 35.12 423 GLY B N 1
ATOM 7138 C CA . GLY B 1 423 ? 30.453 26.547 0.296 1 35.12 423 GLY B CA 1
ATOM 7139 C C . GLY B 1 423 ? 30.234 26.828 1.773 1 35.12 423 GLY B C 1
ATOM 7140 O O . GLY B 1 423 ? 30.219 27.984 2.201 1 35.12 423 GLY B O 1
ATOM 7141 N N . VAL B 1 424 ? 30.172 25.844 2.561 1 38.59 424 VAL B N 1
ATOM 7142 C CA . VAL B 1 424 ? 29.969 26 3.998 1 38.59 424 VAL B CA 1
ATOM 7143 C C . VAL B 1 424 ? 31.188 26.688 4.617 1 38.59 424 VAL B C 1
ATOM 7145 O O . VAL B 1 424 ? 31.031 27.562 5.473 1 38.59 424 VAL B O 1
ATOM 7148 N N . ALA B 1 425 ? 32.344 26.328 4.109 1 40.53 425 ALA B N 1
ATOM 7149 C CA . ALA B 1 425 ? 33.562 26.906 4.629 1 40.53 425 ALA B CA 1
ATOM 7150 C C . ALA B 1 425 ? 33.625 28.406 4.344 1 40.53 425 ALA B C 1
ATOM 7152 O O . ALA B 1 425 ? 34.062 29.188 5.191 1 40.53 425 ALA B O 1
ATOM 7153 N N . GLU B 1 426 ? 33.062 28.766 3.307 1 41.28 426 GLU B N 1
ATOM 7154 C CA . GLU B 1 426 ? 33.125 30.172 2.943 1 41.28 426 GLU B CA 1
ATOM 7155 C C . GLU B 1 426 ? 32.156 31 3.791 1 41.28 426 GLU B C 1
ATOM 7157 O O . GLU B 1 426 ? 32.5 32.094 4.23 1 41.28 426 GLU B O 1
ATOM 7162 N N . VAL B 1 427 ? 31.047 30.406 4.09 1 42.47 427 VAL B N 1
ATOM 7163 C CA . VAL B 1 427 ? 30.078 31.094 4.941 1 42.47 427 VAL B CA 1
ATOM 7164 C C . VAL B 1 427 ? 30.641 31.234 6.352 1 42.47 427 VAL B C 1
ATOM 7166 O O . VAL B 1 427 ? 30.562 32.312 6.961 1 42.47 427 VAL B O 1
ATOM 7169 N N . ALA B 1 428 ? 31.266 30.25 6.703 1 42.97 428 ALA B N 1
ATOM 7170 C CA . ALA B 1 428 ? 31.891 30.266 8.023 1 42.97 428 ALA B CA 1
ATOM 7171 C C . ALA B 1 428 ? 32.969 31.344 8.102 1 42.97 428 ALA B C 1
ATOM 7173 O O . ALA B 1 428 ? 33.094 32.031 9.117 1 42.97 428 ALA B O 1
ATOM 7174 N N . GLU B 1 429 ? 33.719 31.484 7.086 1 44.94 429 GLU B N 1
ATOM 7175 C CA . GLU B 1 429 ? 34.75 32.469 7.062 1 44.94 429 GLU B CA 1
ATOM 7176 C C . GLU B 1 429 ? 34.188 33.906 7.066 1 44.94 429 GLU B C 1
ATOM 7178 O O . GLU B 1 429 ? 34.719 34.781 7.727 1 44.94 429 GLU B O 1
ATOM 7183 N N . LYS B 1 430 ? 33.031 34.031 6.434 1 42.66 430 LYS B N 1
ATOM 7184 C CA . LYS B 1 430 ? 32.469 35.344 6.34 1 42.66 430 LYS B CA 1
ATOM 7185 C C . LYS B 1 430 ? 31.734 35.719 7.633 1 42.66 430 LYS B C 1
ATOM 7187 O O . LYS B 1 430 ? 31.719 36.906 8.023 1 42.66 430 LYS B O 1
ATOM 7192 N N . VAL B 1 431 ? 31.266 34.75 8.219 1 43.97 431 VAL B N 1
ATOM 7193 C CA . VAL B 1 431 ? 30.656 35 9.523 1 43.97 431 VAL B CA 1
ATOM 7194 C C . VAL B 1 431 ? 31.719 35.5 10.508 1 43.97 431 VAL B C 1
ATOM 7196 O O . VAL B 1 431 ? 31.438 36.344 11.336 1 43.97 431 VAL B O 1
ATOM 7199 N N . LYS B 1 432 ? 32.844 34.938 10.336 1 43 432 LYS B N 1
ATOM 7200 C CA . LYS B 1 432 ? 33.969 35.375 11.18 1 43 432 LYS B CA 1
ATOM 7201 C C . LYS B 1 432 ? 34.312 36.844 10.914 1 43 432 LYS B C 1
ATOM 7203 O O . LYS B 1 432 ? 34.781 37.562 11.812 1 43 432 LYS B O 1
ATOM 7208 N N . GLU B 1 433 ? 34.281 37.219 9.68 1 41.31 433 GLU B N 1
ATOM 7209 C CA . GLU B 1 433 ? 34.656 38.594 9.328 1 41.31 433 GLU B CA 1
ATOM 7210 C C . GLU B 1 433 ? 33.625 39.594 9.82 1 41.31 433 GLU B C 1
ATOM 7212 O O . GLU B 1 433 ? 33.906 40.781 9.953 1 41.31 433 GLU B O 1
ATOM 7217 N N . VAL B 1 434 ? 32.344 39.156 9.922 1 34.22 434 VAL B N 1
ATOM 7218 C CA . VAL B 1 434 ? 31.344 40.094 10.398 1 34.22 434 VAL B CA 1
ATOM 7219 C C . VAL B 1 434 ? 31.562 40.375 11.883 1 34.22 434 VAL B C 1
ATOM 7221 O O . VAL B 1 434 ? 31.453 39.469 12.711 1 34.22 434 VAL B O 1
ATOM 7224 N N . LYS B 1 435 ? 32.5 41.25 12.195 1 31.66 435 LYS B N 1
ATOM 7225 C CA . LYS B 1 435 ? 32.75 41.781 13.531 1 31.66 435 LYS B CA 1
ATOM 7226 C C . LYS B 1 435 ? 31.453 42.188 14.203 1 31.66 435 LYS B C 1
ATOM 7228 O O . LYS B 1 435 ? 30.562 42.781 13.562 1 31.66 435 LYS B O 1
ATOM 7233 N N . PRO B 1 436 ? 31.094 41.688 15.305 1 31.84 436 PRO B N 1
ATOM 7234 C CA . PRO B 1 436 ? 29.953 42.156 16.078 1 31.84 436 PRO B CA 1
ATOM 7235 C C . PRO B 1 436 ? 29.766 43.656 15.992 1 31.84 436 PRO B C 1
ATOM 7237 O O . PRO B 1 436 ? 28.641 44.156 16.062 1 31.84 436 PRO B O 1
ATOM 7240 N N . ASN B 1 437 ? 30.828 44.438 16.172 1 30.55 437 ASN B N 1
ATOM 7241 C CA . ASN B 1 437 ? 30.75 45.875 16.406 1 30.55 437 ASN B CA 1
ATOM 7242 C C . ASN B 1 437 ? 30.297 46.625 15.164 1 30.55 437 ASN B C 1
ATOM 7244 O O . ASN B 1 437 ? 30.188 47.844 15.18 1 30.55 437 ASN B O 1
ATOM 7248 N N . MET B 1 438 ? 30.562 46.062 13.984 1 28.64 438 MET B N 1
ATOM 7249 C CA . MET B 1 438 ? 30.266 46.938 12.852 1 28.64 438 MET B CA 1
ATOM 7250 C C . MET B 1 438 ? 28.766 47 12.57 1 28.64 438 MET B C 1
ATOM 7252 O O . MET B 1 438 ? 28.344 47.5 11.539 1 28.64 438 MET B O 1
ATOM 7256 N N . ILE B 1 439 ? 28 46.094 13.227 1 28.52 439 ILE B N 1
ATOM 7257 C CA . ILE B 1 439 ? 26.578 46.406 13.156 1 28.52 439 ILE B CA 1
ATOM 7258 C C . ILE B 1 439 ? 26.328 47.75 13.828 1 28.52 439 ILE B C 1
ATOM 7260 O O . ILE B 1 439 ? 26.484 47.906 15.039 1 28.52 439 ILE B O 1
ATOM 7264 N N . GLY B 1 440 ? 26.875 48.844 13.297 1 24.12 440 GLY B N 1
ATOM 7265 C CA . GLY B 1 440 ? 26.422 50.156 13.727 1 24.12 440 GLY B CA 1
ATOM 7266 C C . GLY B 1 440 ? 24.953 50.156 14.117 1 24.12 440 GLY B C 1
ATOM 7267 O O . GLY B 1 440 ? 24.172 49.312 13.664 1 24.12 440 GLY B O 1
ATOM 7268 N N . ASP B 1 441 ? 24.609 50.625 15.281 1 25.52 441 ASP B N 1
ATOM 7269 C CA . ASP B 1 441 ? 23.344 51.094 15.867 1 25.52 441 ASP B CA 1
ATOM 7270 C C . ASP B 1 441 ? 22.453 51.75 14.812 1 25.52 441 ASP B C 1
ATOM 7272 O O . ASP B 1 441 ? 21.438 52.344 15.148 1 25.52 441 ASP B O 1
ATOM 7276 N N . GLU B 1 442 ? 23.125 52.188 13.688 1 23.94 442 GLU B N 1
ATOM 7277 C CA . GLU B 1 442 ? 22.438 53.312 13.031 1 23.94 442 GLU B CA 1
ATOM 7278 C C . GLU B 1 442 ? 21.031 52.906 12.617 1 23.94 442 GLU B C 1
ATOM 7280 O O . GLU B 1 442 ? 20.078 53.656 12.844 1 23.94 442 GLU B O 1
ATOM 7285 N N . VAL B 1 443 ? 20.875 52.281 11.43 1 23.5 443 VAL B N 1
ATOM 7286 C CA . VAL B 1 443 ? 19.75 52.781 10.656 1 23.5 443 VAL B CA 1
ATOM 7287 C C . VAL B 1 443 ? 18.438 52.219 11.195 1 23.5 443 VAL B C 1
ATOM 7289 O O . VAL B 1 443 ? 18.078 51.062 10.867 1 23.5 443 VAL B O 1
ATOM 7292 N N . VAL B 1 444 ? 18.406 51.938 12.562 1 22.22 444 VAL B N 1
ATOM 7293 C CA . VAL B 1 444 ? 16.984 51.844 12.922 1 22.22 444 VAL B CA 1
ATOM 7294 C C . VAL B 1 444 ? 16.234 53.031 12.328 1 22.22 444 VAL B C 1
ATOM 7296 O O . VAL B 1 444 ? 16.531 54.188 12.641 1 22.22 444 VAL B O 1
ATOM 7299 N N . PRO B 1 445 ? 15.867 52.969 11 1 22.22 445 PRO B N 1
ATOM 7300 C CA . PRO B 1 445 ? 15.195 54.25 10.711 1 22.22 445 PRO B CA 1
ATOM 7301 C C . PRO B 1 445 ? 14.359 54.75 11.891 1 22.22 445 PRO B C 1
ATOM 7303 O O . PRO B 1 445 ? 13.797 53.938 12.641 1 22.22 445 PRO B O 1
ATOM 7306 N N . GLU B 1 446 ? 14.945 55.656 12.594 1 21.62 446 GLU B N 1
ATOM 7307 C CA . GLU B 1 446 ? 14.141 56.438 13.531 1 21.62 446 GLU B CA 1
ATOM 7308 C C . GLU B 1 446 ? 12.68 56.5 13.102 1 21.62 446 GLU B C 1
ATOM 7310 O O . GLU B 1 446 ? 12.375 56.438 11.906 1 21.62 446 GLU B O 1
ATOM 7315 N N . ARG B 1 447 ? 11.883 56.094 14.055 1 21.19 447 ARG B N 1
ATOM 7316 C CA . ARG B 1 447 ? 10.445 56.344 13.969 1 21.19 447 ARG B CA 1
ATOM 7317 C C . ARG B 1 447 ? 10.148 57.625 13.219 1 21.19 447 ARG B C 1
ATOM 7319 O O . ARG B 1 447 ? 10.422 58.719 13.727 1 21.19 447 ARG B O 1
ATOM 7326 N N . ASP B 1 448 ? 10.695 57.75 11.875 1 20.8 448 ASP B N 1
ATOM 7327 C CA . ASP B 1 448 ? 10.242 58.969 11.234 1 20.8 448 ASP B CA 1
ATOM 7328 C C . ASP B 1 448 ? 8.844 59.344 11.703 1 20.8 448 ASP B C 1
ATOM 7330 O O . ASP B 1 448 ? 7.98 58.469 11.867 1 20.8 448 ASP B O 1
ATOM 7334 N N . GLU B 1 449 ? 8.789 60.375 12.492 1 20.09 449 GLU B N 1
ATOM 7335 C CA . GLU B 1 449 ? 7.629 61.156 12.898 1 20.09 449 GLU B CA 1
ATOM 7336 C C . GLU B 1 449 ? 6.559 61.156 11.812 1 20.09 449 GLU B C 1
ATOM 7338 O O . GLU B 1 449 ? 6.867 61.344 10.633 1 20.09 449 GLU B O 1
ATOM 7343 N N . LEU B 1 450 ? 5.492 60.25 12.031 1 19.69 450 LEU B N 1
ATOM 7344 C CA . LEU B 1 450 ? 4.27 60.375 11.25 1 19.69 450 LEU B CA 1
ATOM 7345 C C . LEU B 1 450 ? 4.035 61.812 10.82 1 19.69 450 LEU B C 1
ATOM 7347 O O . LEU B 1 450 ? 3.766 62.688 11.664 1 19.69 450 LEU B O 1
ATOM 7351 N N . VAL B 1 451 ? 5.039 62.344 10.055 1 19.2 451 VAL B N 1
ATOM 7352 C CA . VAL B 1 451 ? 4.711 63.719 9.625 1 19.2 451 VAL B CA 1
ATOM 7353 C C . VAL B 1 451 ? 3.264 63.75 9.148 1 19.2 451 VAL B C 1
ATOM 7355 O O . VAL B 1 451 ? 2.805 62.875 8.43 1 19.2 451 VAL B O 1
ATOM 7358 N N . PRO B 1 452 ? 2.502 64.562 9.828 1 19.66 452 PRO B N 1
ATOM 7359 C CA . PRO B 1 452 ? 1.077 64.75 9.547 1 19.66 452 PRO B CA 1
ATOM 7360 C C . PRO B 1 452 ? 0.799 65.062 8.07 1 19.66 452 PRO B C 1
ATOM 7362 O O . PRO B 1 452 ? 1.382 66 7.492 1 19.66 452 PRO B O 1
ATOM 7365 N N . VAL B 1 453 ? 1.043 63.938 7.234 1 18.66 453 VAL B N 1
ATOM 7366 C CA . VAL B 1 453 ? 0.807 64.312 5.836 1 18.66 453 VAL B CA 1
ATOM 7367 C C . VAL B 1 453 ? -0.401 65.188 5.723 1 18.66 453 VAL B C 1
ATOM 7369 O O . VAL B 1 453 ? -1.448 64.938 6.32 1 18.66 453 VAL B O 1
ATOM 7372 N N . PRO B 1 454 ? -0.064 66.375 5.414 1 18.95 454 PRO B N 1
ATOM 7373 C CA . PRO B 1 454 ? -1.034 67.438 5.316 1 18.95 454 PRO B CA 1
ATOM 7374 C C . PRO B 1 454 ? -2.295 67.062 4.551 1 18.95 454 PRO B C 1
ATOM 7376 O O . PRO B 1 454 ? -2.277 66.125 3.783 1 18.95 454 PRO B O 1
ATOM 7379 N N . ASN B 1 455 ? -3.447 67.625 5.039 1 18.56 455 ASN B N 1
ATOM 7380 C CA . ASN B 1 455 ? -4.863 67.625 4.688 1 18.56 455 ASN B CA 1
ATOM 7381 C C . ASN B 1 455 ? -5.066 68 3.219 1 18.56 455 ASN B C 1
ATOM 7383 O O . ASN B 1 455 ? -6.168 68.375 2.816 1 18.56 455 ASN B O 1
ATOM 7387 N N . ARG B 1 456 ? -3.971 67.875 2.348 1 17.8 456 ARG B N 1
ATOM 7388 C CA . ARG B 1 456 ? -4.293 68.75 1.233 1 17.8 456 ARG B CA 1
ATOM 7389 C C . ARG B 1 456 ? -5.629 68.375 0.603 1 17.8 456 ARG B C 1
ATOM 7391 O O . ARG B 1 456 ? -5.969 67.188 0.524 1 17.8 456 ARG B O 1
ATOM 7398 N N . GLY B 1 457 ? -6.496 69.312 0.243 1 17.28 457 GLY B N 1
ATOM 7399 C CA . GLY B 1 457 ? -7.824 69.688 -0.221 1 17.28 457 GLY B CA 1
ATOM 7400 C C . GLY B 1 457 ? -8.188 69.062 -1.55 1 17.28 457 GLY B C 1
ATOM 7401 O O . GLY B 1 457 ? -9.344 68.688 -1.768 1 17.28 457 GLY B O 1
ATOM 7402 N N . GLU B 1 458 ? -7.32 69.125 -2.6 1 18.02 458 GLU B N 1
ATOM 7403 C CA . GLU B 1 458 ? -8.102 69.625 -3.717 1 18.02 458 GLU B CA 1
ATOM 7404 C C . GLU B 1 458 ? -8.977 68.562 -4.328 1 18.02 458 GLU B C 1
ATOM 7406 O O . GLU B 1 458 ? -8.758 67.375 -4.09 1 18.02 458 GLU B O 1
ATOM 7411 N N . GLY B 1 459 ? -9.461 68.812 -5.641 1 17.95 459 GLY B N 1
ATOM 7412 C CA . GLY B 1 459 ? -10.703 68.75 -6.398 1 17.95 459 GLY B CA 1
ATOM 7413 C C . GLY B 1 459 ? -10.945 67.375 -7.02 1 17.95 459 GLY B C 1
ATOM 7414 O O . GLY B 1 459 ? -10.055 66.562 -7.047 1 17.95 459 GLY B O 1
ATOM 7415 N N . ALA B 1 460 ? -12.094 67.125 -7.773 1 17.92 460 ALA B N 1
ATOM 7416 C CA . ALA B 1 460 ? -13.242 66.312 -8.086 1 17.92 460 ALA B CA 1
ATOM 7417 C C . ALA B 1 460 ? -12.906 65.312 -9.18 1 17.92 460 ALA B C 1
ATOM 7419 O O . ALA B 1 460 ? -13.375 64.125 -9.141 1 17.92 460 ALA B O 1
ATOM 7420 N N . ASN B 1 461 ? -11.977 65.562 -10.219 1 17.94 461 ASN B N 1
ATOM 7421 C CA . ASN B 1 461 ? -12.727 65.312 -11.453 1 17.94 461 ASN B CA 1
ATOM 7422 C C . ASN B 1 461 ? -12.805 63.844 -11.789 1 17.94 461 ASN B C 1
ATOM 7424 O O . ASN B 1 461 ? -11.977 63.062 -11.344 1 17.94 461 ASN B O 1
ATOM 7428 N N . ASP B 1 462 ? -13.805 63.344 -12.625 1 18.31 462 ASP B N 1
ATOM 7429 C CA . ASP B 1 462 ? -14.75 62.281 -13.039 1 18.31 462 ASP B CA 1
ATOM 7430 C C . ASP B 1 462 ? -14.062 61.219 -13.891 1 18.31 462 ASP B C 1
ATOM 7432 O O . ASP B 1 462 ? -14.641 60.188 -14.172 1 18.31 462 ASP B O 1
ATOM 7436 N N . ASP B 1 463 ? -12.859 61.625 -14.523 1 17.17 463 ASP B N 1
ATOM 7437 C CA . ASP B 1 463 ? -12.984 61.188 -15.914 1 17.17 463 ASP B CA 1
ATOM 7438 C C . ASP B 1 463 ? -12.992 59.656 -16.016 1 17.17 463 ASP B C 1
ATOM 7440 O O . ASP B 1 463 ? -12.656 58.969 -15.062 1 17.17 463 ASP B O 1
ATOM 7444 N N . ASP B 1 464 ? -12.391 59.156 -17.156 1 18.45 464 ASP B N 1
ATOM 7445 C CA . ASP B 1 464 ? -12.734 58.375 -18.344 1 18.45 464 ASP B CA 1
ATOM 7446 C C . ASP B 1 464 ? -12.203 56.938 -18.25 1 18.45 464 ASP B C 1
ATOM 7448 O O . ASP B 1 464 ? -11.117 56.656 -18.75 1 18.45 464 ASP B O 1
ATOM 7452 N N . VAL B 1 465 ? -12.242 56.25 -17.094 1 18.33 465 VAL B N 1
ATOM 7453 C CA . VAL B 1 465 ? -11.477 55.031 -17.125 1 18.33 465 VAL B CA 1
ATOM 7454 C C . VAL B 1 465 ? -11.984 54.125 -18.234 1 18.33 465 VAL B C 1
ATOM 7456 O O . VAL B 1 465 ? -13.164 53.781 -18.281 1 18.33 465 VAL B O 1
ATOM 7459 N N . VAL B 1 466 ? -11.25 54.156 -19.328 1 18.34 466 VAL B N 1
ATOM 7460 C CA . VAL B 1 466 ? -11.453 53.469 -20.594 1 18.34 466 VAL B CA 1
ATOM 7461 C C . VAL B 1 466 ? -11.461 51.969 -20.344 1 18.34 466 VAL B C 1
ATOM 7463 O O . VAL B 1 466 ? -10.477 51.406 -19.859 1 18.34 466 VAL B O 1
ATOM 7466 N N . VAL B 1 467 ? -12.594 51.375 -20.062 1 18.52 467 VAL B N 1
ATOM 7467 C CA . VAL B 1 467 ? -12.906 49.969 -19.766 1 18.52 467 VAL B CA 1
ATOM 7468 C C . VAL B 1 467 ? -12.539 49.094 -20.969 1 18.52 467 VAL B C 1
ATOM 7470 O O . VAL B 1 467 ? -13.203 49.156 -22 1 18.52 467 VAL B O 1
ATOM 7473 N N . PRO B 1 468 ? -11.203 49.125 -21.406 1 17.62 468 PRO B N 1
ATOM 7474 C CA . PRO B 1 468 ? -11.086 48.5 -22.719 1 17.62 468 PRO B CA 1
ATOM 7475 C C . PRO B 1 468 ? -11.75 47.125 -22.766 1 17.62 468 PRO B C 1
ATOM 7477 O O . PRO B 1 468 ? -11.953 46.5 -21.719 1 17.62 468 PRO B O 1
ATOM 7480 N N . ASN B 1 469 ? -12.141 46.688 -24.047 1 18.17 469 ASN B N 1
ATOM 7481 C CA . ASN B 1 469 ? -13.07 45.781 -24.719 1 18.17 469 ASN B CA 1
ATOM 7482 C C . ASN B 1 469 ? -12.789 44.312 -24.391 1 18.17 469 ASN B C 1
ATOM 7484 O O . ASN B 1 469 ? -11.688 43.969 -23.969 1 18.17 469 ASN B O 1
ATOM 7488 N N . ARG B 1 470 ? -13.688 43.344 -24.797 1 19.09 470 ARG B N 1
ATOM 7489 C CA . ARG B 1 470 ? -14.383 42.062 -24.672 1 19.09 470 ARG B CA 1
ATOM 7490 C C . ARG B 1 470 ? -13.484 40.906 -25.109 1 19.09 470 ARG B C 1
ATOM 7492 O O . ARG B 1 470 ? -13.742 39.75 -24.766 1 19.09 470 ARG B O 1
ATOM 7499 N N . GLN B 1 471 ? -12.617 41.094 -26.266 1 17.91 471 GLN B N 1
ATOM 7500 C CA . GLN B 1 471 ? -12.578 40.062 -27.297 1 17.91 471 GLN B CA 1
ATOM 7501 C C . GLN B 1 471 ? -11.852 38.812 -26.781 1 17.91 471 GLN B C 1
ATOM 7503 O O . GLN B 1 471 ? -12.336 37.688 -26.953 1 17.91 471 GLN B O 1
ATOM 7508 N N . GLN B 1 472 ? -10.43 38.781 -26.922 1 18.31 472 GLN B N 1
ATOM 7509 C CA . GLN B 1 472 ? -9.664 37.719 -27.562 1 18.31 472 GLN B CA 1
ATOM 7510 C C . GLN B 1 472 ? -9.352 36.594 -26.594 1 18.31 472 GLN B C 1
ATOM 7512 O O . GLN B 1 472 ? -8.391 36.656 -25.844 1 18.31 472 GLN B O 1
ATOM 7517 N N . LEU B 1 473 ? -10.242 36.062 -25.766 1 17.81 473 LEU B N 1
ATOM 7518 C CA . LEU B 1 473 ? -10.008 35.031 -24.766 1 17.81 473 LEU B CA 1
ATOM 7519 C C . LEU B 1 473 ? -9.586 33.719 -25.438 1 17.81 473 LEU B C 1
ATOM 7521 O O . LEU B 1 473 ? -10.055 32.656 -25.062 1 17.81 473 LEU B O 1
ATOM 7525 N N . SER B 1 474 ? -9.25 33.688 -26.812 1 18.09 474 SER B N 1
ATOM 7526 C CA . SER B 1 474 ? -9.359 32.438 -27.562 1 18.09 474 SER B CA 1
ATOM 7527 C C . SER B 1 474 ? -8.461 31.375 -26.953 1 18.09 474 SER B C 1
ATOM 7529 O O . SER B 1 474 ? -8.906 30.25 -26.734 1 18.09 474 SER B O 1
ATOM 7531 N N . TYR B 1 475 ? -7.055 31.344 -27.469 1 18.94 475 TYR B N 1
ATOM 7532 C CA . TYR B 1 475 ? -6.129 30.297 -27.875 1 18.94 475 TYR B CA 1
ATOM 7533 C C . TYR B 1 475 ? -5.445 29.672 -26.672 1 18.94 475 TYR B C 1
ATOM 7535 O O . TYR B 1 475 ? -5.316 28.438 -26.594 1 18.94 475 TYR B O 1
ATOM 7543 N N . LEU B 1 476 ? -4.371 30.422 -26.062 1 17.45 476 LEU B N 1
ATOM 7544 C CA . LEU B 1 476 ? -3.295 29.688 -25.406 1 17.45 476 LEU B CA 1
ATOM 7545 C C . LEU B 1 476 ? -3.762 29.094 -24.078 1 17.45 476 LEU B C 1
ATOM 7547 O O . LEU B 1 476 ? -3.238 28.078 -23.625 1 17.45 476 LEU B O 1
ATOM 7551 N N . MET B 1 477 ? -4.543 29.922 -23.438 1 18.94 477 MET B N 1
ATOM 7552 C CA . MET B 1 477 ? -4.453 30.047 -21.984 1 18.94 477 MET B CA 1
ATOM 7553 C C . MET B 1 477 ? -5.207 28.922 -21.281 1 18.94 477 MET B C 1
ATOM 7555 O O . MET B 1 477 ? -6.371 28.656 -21.594 1 18.94 477 MET B O 1
#

Solvent-accessible surface area (backbone atoms only — not comparable to full-atom values): 53253 Å² total; per-residue (Å²): 133,84,78,80,77,80,80,79,79,84,76,80,74,80,77,71,77,69,72,75,76,68,73,72,65,72,74,70,70,74,72,70,56,62,67,49,79,43,75,58,96,91,40,73,36,44,40,42,88,42,81,78,60,78,88,48,47,60,61,51,50,52,50,33,49,53,47,27,54,46,21,72,73,67,74,60,33,33,34,35,29,42,48,32,49,24,27,62,64,54,38,40,34,44,71,71,24,57,35,58,25,36,43,36,19,27,55,57,64,86,40,47,64,43,24,50,62,41,41,59,79,47,76,38,64,60,83,93,60,34,28,51,48,81,48,60,40,52,50,64,57,48,33,48,51,27,39,77,68,70,51,62,22,39,30,40,37,39,65,44,60,36,63,52,38,54,69,38,50,56,46,48,59,68,23,40,34,84,69,13,37,41,36,41,25,33,37,41,48,55,34,24,41,19,76,33,31,58,56,28,27,32,43,39,60,16,40,29,45,66,52,94,45,26,70,58,45,33,45,22,36,53,49,22,27,48,44,49,49,30,30,46,73,39,24,36,70,44,49,43,39,62,45,76,41,82,96,48,52,32,30,35,36,37,29,37,37,35,83,39,71,65,68,74,61,81,36,57,18,33,41,33,38,28,73,81,75,61,50,56,46,76,46,49,72,90,50,54,30,48,60,65,86,62,88,45,62,41,59,29,29,48,20,37,64,56,70,55,30,30,46,71,57,44,51,52,45,52,53,51,35,40,75,71,58,72,24,86,72,75,71,84,35,74,63,43,53,48,53,52,48,46,42,64,64,26,42,84,85,61,64,74,72,51,36,49,48,61,55,50,14,56,71,47,72,39,81,62,65,57,67,64,54,48,51,51,48,48,49,46,45,54,64,64,42,67,72,52,66,60,40,37,47,56,48,66,42,88,88,49,23,45,28,68,32,63,30,83,49,74,72,80,67,87,76,77,68,79,69,79,62,54,58,64,54,50,52,39,54,48,54,65,65,59,54,78,76,72,61,66,82,59,84,56,77,66,80,70,67,78,63,72,72,69,79,79,74,83,77,89,75,84,84,77,84,77,77,79,86,89,74,83,81,68,75,92,111,130,84,76,80,74,78,80,75,81,80,74,74,72,76,74,72,71,74,70,75,73,70,72,71,64,72,74,68,68,73,72,70,56,61,65,48,79,44,75,58,95,90,40,72,36,45,41,41,87,42,81,79,60,79,87,48,46,60,62,52,51,52,52,34,48,52,45,27,53,46,21,72,74,65,74,58,31,33,34,33,29,43,47,33,51,26,27,62,63,51,38,40,34,42,72,72,23,56,36,59,25,35,42,36,19,26,56,56,64,86,40,47,64,43,24,50,64,41,41,61,80,47,78,39,65,59,81,93,60,34,28,51,47,82,47,62,38,53,50,62,57,48,34,48,50,29,41,76,67,68,52,61,21,39,30,40,38,39,66,44,59,36,64,51,39,53,68,38,50,56,47,48,57,68,22,40,35,86,68,13,37,41,36,42,23,33,37,41,48,54,33,24,40,19,75,33,30,59,55,29,27,33,42,38,60,16,40,28,44,66,54,94,44,25,68,57,44,34,45,22,35,53,48,23,28,48,46,50,48,30,30,46,74,39,24,36,71,41,49,44,38,62,45,74,42,79,96,47,54,32,31,35,38,37,29,37,39,36,83,41,70,64,69,73,60,80,36,57,19,35,42,33,39,27,72,81,75,59,49,57,47,74,46,49,71,90,50,54,29,48,60,66,86,62,86,46,63,41,60,27,28,49,21,37,65,55,69,52,31,28,45,70,56,44,51,54,45,51,52,50,34,40,74,70,58,72,25,86,71,74,71,85,34,73,61,44,54,49,53,52,48,48,43,63,64,27,42,84,88,60,64,76,72,50,37,47,49,58,54,52,14,57,71,47,71,38,80,63,63,58,68,65,55,50,51,49,48,49,48,46,46,52,64,64,41,68,72,52,67,60,40,37,47,57,47,66,43,89,87,49,21,43,28,68,33,64,31,80,51,75,72,79,67,86,75,79,70,78,67,78,62,53,60,63,52,49,50,38,52,49,52,64,67,57,50,79,75,72,64,63,84,58,82,57,75,62,80,68,67,81,62,76,73,69,79,81,75,81,88,80,83,82,77,77,80,75,76,78,87,89,74,87,79,79,83,89,124

pLDDT: mean 71.52, std 30.02, range [16.34, 98.94]

Radius of gyration: 35.79 Å; Cα contacts (8 Å, |Δi|>4): 1603; chains: 2; bounding box: 82×141×109 Å

InterPro domains:
  IPR002905 tRNA methyltransferase, Trm1 [PF02005] (49-381)
  IPR002905 tRNA methyltransferase, Trm1 [PS51626] (36-409)
  IPR002905 tRNA methyltransferase, Trm1 [PTHR10631] (36-380)

Organism: Populus tomentosa (NCBI:txid118781)